Protein 2BC4 (pdb70)

Radius of gyration: 43.76 Å; Cα contacts (8 Å, |Δi|>4): 1691; chains: 4; bounding box: 109×121×55 Å

Organism: Homo sapiens (NCBI:txid9606)

Foldseek 3Di:
DDDKDWDWDWAAADDPPRIWIWIAIHPGTAWIADVVVGWTDGPDPVSVVVRPDDPCVVVSVVVNVVNSCCVVVPVVVCVVVDDADAWDKDWEKDWPDAAAAQDKTKIKIKIWRQPPPAKDKWKAKPNHTDDADDDKDWHADPPRIIMIMTMHIDGDDQVIKMKMWMASPPRPDIDIYIDHDDPHDDDD/DDKDFDKDFDADLVLQTDDIKTFIGDPPHTFWIQDLVVLFIDGPDDPPCPVVSVVVRVVQRVDVVNSVCVNCRRVCSSVVCVVCSNVVSPDKWAWDWDKDWDDDDPDPFPTKMKIKIKFIPDQWKFKFKAKQRHTDPVVDDRGDGWDDPPPRMTIDIDMDGHHADQVIKMWIWMDDPNDPDIDIDIDHPVD/DDDDKDWDWDWAAADDPPRIWIWIAIHPGTAWIADVVVGWTDGPDPVSVVVRPDPVCVVVNVVVNVVNVCCRVVPDVVCVPPDDDDAWDKDWEKDWPDAAAAQDKTKIKIKIWRQPPPAKDKWKAKPNHTDDWDDDWDWHADPPRIIMIMTMHIDGDDQPIKMKMWMASPPNPDIDIYIDHDDPHDYDDPVVVVD/DDKDFDKDFDADLVLQTDDIKTFIGDPPHTFWIADQVVLFIDGPDDPPCPVVSVVVRVVQRVDDVSSVCVNCRSVCSSVVCVVCSNVVSPDKWAWDWDKDWDDDDPDPFPTKIKIKIKFIPDQWKFKFKAKQRHGDPPVDDRGFGWDDPVPRMTIDMDMDRDDADQVIKMWMWMDDPRDPDIDIYIDGPPPPVVDDD

Nearest PDB structures (foldseek):
  2bc4-assembly2_C  TM=1.004E+00  e=7.600E-36  Homo sapiens
  1hdm-assembly1_A  TM=9.891E-01  e=3.912E-32  Homo sapiens
  4fqx-assembly2_C  TM=9.846E-01  e=4.264E-31  Homo sapiens
  1k8i-assembly1_A  TM=9.847E-01  e=1.596E-27  Mus musculus
  6mnm-assembly1_C  TM=8.155E-01  e=2.674E-13  Mus musculus

InterPro domains:
  IPR001003 MHC class II, alpha chain, N-terminal [PF00993] (41-116)
  IPR001003 MHC class II, alpha chain, N-terminal [SM00920] (42-123)
  IPR003006 Immunoglobulin/major histocompatibility complex, conserved site [PS00290] (200-206)
  IPR003597 Immunoglobulin C1-set [PF07654] (131-207)
  IPR003597 Immunoglobulin C1-set [SM00407] (142-212)
  IPR007110 Immunoglobulin-like domain [PS50835] (121-215)
  IPR011162 MHC classes I/II-like antigen recognition protein [SSF54452] (40-121)
  IPR013783 Immunoglobulin-like fold [G3DSA:2.60.40.10] (116-224)
  IPR014745 MHC class II, alpha/beta chain, N-terminal [G3DSA:3.10.320.10] (27-115)
  IPR036179 Immunoglobulin-like domain superfamily [SSF48726] (127-217)
  IPR050160 Major Histocompatibility Complex/Immunoglobulin [PTHR19944] (24-253)

B-factor: mean 39.83, std 12.31, range [15.84, 81.83]

Secondary structure (DSSP, 8-state):
--EEEEEEEEEEESSSSSEEEEEEETTEEEEEEETTTTEEEESSGGGTGGG---TTHHHHHHHHHHHHHHHHTSSTTTBTTBPPP-B--EEEEEESS---TTS-EEEEEEEEEEBSS-EEEEEEETTEEE--SS--EEEEETTTEEEEEEEEEE---TT--EEEEEEETTTTEEEEEEE---SPPPP-/-EEEEEEEEEEETT--EEEEEEEEEETTEEEEEEETTTTEEEE---STTHHHHHHHHHHHHT-HHHHHHHHTHHHHHHHHHHHHHHHHHT--BPPEEEEEE----S-SSSEEEEEEEEEEBSS--EEEEEETTEEE-TTS--B---EE-SSS-EEEEEEEEE---SS--EEEEEE-TTSSS-EEEEE-TT-/---EEEEEEEEEEESSSSSEEEEEEETTEEEEEEETTTTEEEESSGGGHHHH---TTHHHHHHHHHHHHHHHHHSSTTTTTTSPPP-B--EEEEEESS---TTS-EEEEEEEEEEBSS-EEEEEEETTEEEPPEEEEEEEEETTTEEEEEEEEEE---TT--EEEEEEETTTTEEEEEEE---SPPPEETTGGG-/-EEEEEEEEEEETT--EEEEEEEEEETTEEEEEEEGGGTEEEE---STTHHHHHHHHHHHHT-HHHHHHHHTHHHHHHHHHHHHHHHHHT--BPPEEEEEE----SSS-SEEEEEEEEEEBSS--EEEEEESS-EE-TTS--B---EE-SSS-EEEEEEEEE---SS--EEEEEE-TT-SS-EEEEE-TT-GGGEE-

Solvent-accessible surface area: 38591 Å² total; per-residue (Å²): 163,120,76,17,50,6,14,16,0,0,17,1,4,74,36,87,78,62,18,7,5,3,2,6,5,51,131,7,14,0,3,64,22,41,45,106,123,95,42,13,42,36,23,19,119,85,0,47,122,51,4,138,97,96,79,24,39,98,23,8,94,46,0,53,99,18,0,37,80,0,14,110,91,14,2,84,137,27,99,75,152,18,118,55,31,158,11,128,2,86,20,64,20,31,15,35,65,23,12,39,71,48,86,89,9,17,0,0,0,28,1,33,52,0,3,9,3,6,28,55,25,74,10,41,58,82,101,87,101,56,155,18,131,50,81,48,27,37,6,4,42,131,47,21,24,1,28,0,12,4,18,6,73,26,63,0,79,92,86,10,80,9,9,0,33,0,26,7,53,132,126,106,108,61,13,85,14,148,24,59,15,164,55,30,12,110,80,178,30,3,0,1,0,20,13,30,11,57,0,1,48,78,20,66,37,108,63,27,47,0,17,0,1,0,18,68,34,76,0,0,22,21,44,82,164,100,61,90,3,27,36,55,44,159,39,136,10,49,78,15,0,56,56,0,5,93,76,0,40,131,93,118,105,2,17,123,53,4,138,69,1,86,110,66,3,18,84,52,1,125,56,6,4,44,63,3,31,120,23,51,88,77,8,52,4,83,17,5,118,17,95,58,118,150,53,238,68,80,18,11,0,0,0,32,0,44,25,0,11,32,26,119,6,48,3,48,10,83,82,80,56,162,101,29,113,94,190,68,64,32,136,44,129,25,51,39,0,7,36,0,27,9,41,19,76,7,60,7,32,10,81,51,70,191,64,21,42,7,15,0,10,0,95,10,113,14,17,134,125,66,26,85,92,84,20,36,33,63,165,185,91,117,76,16,51,7,13,16,0,0,18,0,4,75,36,85,76,61,18,7,6,3,2,6,5,52,132,5,13,0,3,61,27,42,46,107,124,102,48,18,43,35,22,19,118,84,1,46,122,62,4,136,71,131,57,24,54,97,28,9,94,51,0,54,95,17,0,40,80,0,11,112,91,14,4,89,138,23,94,77,156,28,120,51,30,157,12,126,2,85,20,64,19,32,15,34,64,22,14,36,39,33,85,89,9,17,0,0,0,29,1,33,54,0,3,8,3,5,29,54,26,74,7,43,60,84,98,91,105,50,156,21,122,54,81,45,27,36,6,4,42,129,46,19,24,1,28,0,11,4,17,5,73,26,62,0,74,87,84,11,78,9,9,0,32,0,26,5,54,135,127,107,108,61,13,85,13,147,26,57,14,171,59,27,11,65,4,73,80,81,94,124,178,231,28,3,0,1,0,19,12,31,11,56,0,2,45,76,18,68,35,106,64,28,48,0,19,0,0,1,20,69,34,74,0,0,22,18,48,83,164,97,63,92,3,28,33,56,42,158,40,135,15,49,76,16,0,55,58,0,5,104,64,0,44,139,86,120,95,2,24,97,44,4,128,69,1,84,106,65,3,18,86,29,1,125,73,6,4,44,61,3,30,120,22,49,90,77,8,50,4,78,16,10,120,15,92,48,116,149,51,233,67,90,14,11,0,0,0,34,1,43,26,0,10,27,27,115,8,47,3,44,10,84,78,86,53,151,108,31,112,92,190,63,80,24,143,41,132,26,51,38,1,7,36,0,27,9,41,18,79,9,64,7,34,11,76,42,74,164,62,24,48,6,17,0,10,0,94,10,119,16,16,129,128,69,25,84,91,86,21,52,25,30,77,76,102,95,60,77,133

CATH classification: 3.10.320.10 (+1 more: 2.60.40.10)

GO terms:
  GO:0002503 peptide antigen assembly with MHC class II protein complex (P, IDA)
  GO:0031902 late endosome membrane (C, IDA)
  GO:0005765 lysosomal membrane (C, IDA)
  GO:0023026 MHC class II protein complex binding (F, IDA)
  GO:0005765 lysosomal membrane (C, TAS)
  GO:0005515 protein binding (F, IPI)
  GO:0009986 cell surface (C, IDA)
  GO:0042613 MHC class II protein complex (C, IDA)
  GO:0016020 membrane (C, HDA)

Sequence (771 aa):
LQNHTFLHTVYCQDGSPSVGLSEAYDEDQLFFFDFSQNTRVPRLPEFADWAQEQGDAPAILFDKEFCEWMIQQIGPKLDGKIPVSRGFPIAEVFTLKPLEFGKPNTLVCFVSNLFPPMLTVNWQHHSVPVEGFGPTFVSAVDGLSFQAFSYLNFTPEPSDIFSCIVTHEIDRYTAIAYWVPRNALPSDFVAHVESTCLLDDAGTPKDFTYCISFNKDLLTCWDPEENKMAPCEFGVLNSLANVLSQHLNQKDTLMQRLRNGLQNCATHTQPFWGSLTNRTRPPSVQVAKTTPFNTREPVMLACYVWGFYPAEVTITWRKNGKLVMPHSSAHKTAQPNGDWTYQTLSHLALTPSYGDTYTCVVEHIGAPEPILRDWTPGLDLQNHTFLHTVYCQDGSPSVGLSEAYDEDQLFFFDFSQNTRVPRLPEFADWAQEQGDAPAILFDKEFCEWMIQQIGPKLDGKIPVSRGFPIAEVFTLKPLEFGKPNTLVCFVSNLFPPMLTVNWQHHSVPVEGFGPTFVSAVDGLSFQAFSYLNFTPEPSDIFSCIVTHEIDRYTAIAYWVPRNALPSDLLEDYKFVAHVESTCLLDDAGTPKDFTYCISFNKDLLTCWDPEENKMAPCEFGVLNSLANVLSQHLNQKDTLMQRLRNGLQNCATHTQPFWGSLTNRTRPPSVQVAKTTPFNTREPVMLACYVWGFYPAEVTITWRKNGKLVMPHSSAHKTAQPNGDWTYQTLSHLALTPSYGDTYTCVVEHIGAPEPILRDWTPGLSPMQTL

Structure (mmCIF, N/CA/C/O backbone):
data_2BC4
#
_entry.id   2BC4
#
_cell.length_a   98.068
_cell.length_b   108.420
_cell.length_c   110.207
_cell.angle_alpha   90.00
_cell.angle_beta   90.00
_cell.angle_gamma   90.00
#
_symmetry.space_group_name_H-M   'P 21 21 21'
#
loop_
_entity.id
_entity.type
_entity.pdbx_description
1 polymer 'HLA class II histocompatibility antigen, DM alpha chain'
2 polymer 'HLA class II histocompatibility antigen, DM beta chain'
3 branched beta-D-mannopyranose-(1-3)-beta-D-mannopyranose-(1-4)-2-acetamido-2-deoxy-alpha-D-glucopyranose-(1-4)-2-acetamido-2-deoxy-beta-D-glucopyranose
4 non-polymer 'CHLORIDE ION'
5 water water
#
loop_
_atom_site.group_PDB
_atom_site.id
_atom_site.type_symbol
_atom_site.label_atom_id
_atom_site.label_alt_id
_atom_site.label_comp_id
_atom_site.label_asym_id
_atom_site.label_entity_id
_atom_site.label_seq_id
_atom_site.pdbx_PDB_ins_code
_atom_site.Cartn_x
_atom_site.Cartn_y
_atom_site.Cartn_z
_atom_site.occupancy
_atom_site.B_iso_or_equiv
_atom_site.auth_seq_id
_atom_site.auth_comp_id
_atom_site.auth_asym_id
_atom_site.auth_atom_id
_atom_site.pdbx_PDB_model_num
ATOM 1 N N . LEU A 1 13 ? -2.128 37.217 31.634 1.00 52.27 13 LEU A N 1
ATOM 2 C CA . LEU A 1 13 ? -1.101 37.311 32.715 1.00 52.08 13 LEU A CA 1
ATOM 3 C C . LEU A 1 13 ? 0.313 37.381 32.153 1.00 50.82 13 LEU A C 1
ATOM 4 O O . LEU A 1 13 ? 0.892 36.363 31.771 1.00 51.02 13 LEU A O 1
ATOM 9 N N . GLN A 1 14 ? 0.866 38.587 32.103 1.00 50.16 14 GLN A N 1
ATOM 10 C CA . GLN A 1 14 ? 2.219 38.776 31.598 1.00 48.26 14 GLN A CA 1
ATOM 11 C C . GLN A 1 14 ? 3.260 38.533 32.695 1.00 44.93 14 GLN A C 1
ATOM 12 O O . GLN A 1 14 ? 2.968 38.644 33.887 1.00 41.72 14 GLN A O 1
ATOM 18 N N . ASN A 1 15 ? 4.474 38.192 32.275 1.00 42.37 15 ASN A N 1
ATOM 19 C CA . ASN A 1 15 ? 5.563 37.944 33.205 1.00 40.38 15 ASN A CA 1
ATOM 20 C C . ASN A 1 15 ? 6.278 39.257 33.530 1.00 37.90 15 ASN A C 1
ATOM 21 O O . ASN A 1 15 ? 6.171 40.235 32.789 1.00 37.24 15 ASN A O 1
ATOM 26 N N . HIS A 1 16 ? 6.984 39.271 34.656 1.00 34.72 16 HIS A N 1
ATOM 27 C CA . HIS A 1 16 ? 7.760 40.429 35.090 1.00 32.53 16 HIS A CA 1
ATOM 28 C C . HIS A 1 16 ? 9.055 39.923 35.709 1.00 31.25 16 HIS A C 1
ATOM 29 O O . HIS A 1 16 ? 9.083 38.844 36.304 1.00 30.53 16 HIS A O 1
ATOM 36 N N . THR A 1 17 ? 10.124 40.702 35.587 1.00 28.51 17 THR A N 1
ATOM 37 C CA . THR A 1 17 ? 11.407 40.265 36.105 1.00 28.12 17 THR A CA 1
ATOM 38 C C . THR A 1 17 ? 11.911 40.959 37.364 1.00 29.16 17 THR A C 1
ATOM 39 O O . THR A 1 17 ? 11.956 42.187 37.455 1.00 29.53 17 THR A O 1
ATOM 43 N N . PHE A 1 18 ? 12.292 40.145 38.339 1.00 28.61 18 PHE A N 1
ATOM 44 C CA . PHE A 1 18 ? 12.854 40.639 39.587 1.00 27.56 18 PHE A CA 1
ATOM 45 C C . PHE A 1 18 ? 14.337 40.321 39.477 1.00 27.58 18 PHE A C 1
ATOM 46 O O . PHE A 1 18 ? 14.716 39.153 39.469 1.00 27.90 18 PHE A O 1
ATOM 54 N N . LEU A 1 19 ? 15.168 41.353 39.369 1.00 27.03 19 LEU A N 1
ATOM 55 C CA . LEU A 1 19 ? 16.611 41.173 39.243 1.00 25.65 19 LEU A CA 1
ATOM 56 C C . LEU A 1 19 ? 17.294 41.467 40.573 1.00 26.45 19 LEU A C 1
ATOM 57 O O . LEU A 1 19 ? 17.088 42.519 41.163 1.00 27.36 19 LEU A O 1
ATOM 62 N N . HIS A 1 20 ? 18.111 40.527 41.034 1.00 26.66 20 HIS A N 1
ATOM 63 C CA . HIS A 1 20 ? 18.832 40.628 42.304 1.00 24.98 20 HIS A CA 1
ATOM 64 C C . HIS A 1 20 ? 20.305 40.393 41.965 1.00 25.21 20 HIS A C 1
ATOM 65 O O . HIS A 1 20 ? 20.749 39.253 41.836 1.00 21.69 20 HIS A O 1
ATOM 72 N N . THR A 1 21 ? 21.056 41.483 41.819 1.00 24.50 21 THR A N 1
ATOM 73 C CA . THR A 1 21 ? 22.458 41.395 41.439 1.00 25.75 21 THR A CA 1
ATOM 74 C C . THR A 1 21 ? 23.496 41.709 42.500 1.00 26.47 21 THR A C 1
ATOM 75 O O . THR A 1 21 ? 23.640 42.852 42.933 1.00 26.45 21 THR A O 1
ATOM 79 N N . VAL A 1 22 ? 24.233 40.686 42.905 1.00 27.03 22 VAL A N 1
ATOM 80 C CA . VAL A 1 22 ? 25.304 40.867 43.866 1.00 25.56 22 VAL A CA 1
ATOM 81 C C . VAL A 1 22 ? 26.540 40.969 42.992 1.00 25.69 22 VAL A C 1
ATOM 82 O O . VAL A 1 22 ? 26.782 40.106 42.158 1.00 27.69 22 VAL A O 1
ATOM 86 N N . TYR A 1 23 ? 27.300 42.044 43.145 1.00 25.70 23 TYR A N 1
ATOM 87 C CA . TYR A 1 23 ? 28.503 42.214 42.356 1.00 25.50 23 TYR A CA 1
ATOM 88 C C . TYR A 1 23 ? 29.608 42.730 43.258 1.00 26.24 23 TYR A C 1
ATOM 89 O O . TYR A 1 23 ? 29.349 43.320 44.306 1.00 24.52 23 TYR A O 1
ATOM 98 N N . CYS A 1 24 ? 30.843 42.494 42.846 1.00 26.49 24 CYS A N 1
ATOM 99 C CA . CYS A 1 24 ? 32.002 42.908 43.613 1.00 27.68 24 CYS A CA 1
ATOM 100 C C . CYS A 1 24 ? 33.107 43.245 42.618 1.00 28.39 24 CYS A C 1
ATOM 101 O O . CYS A 1 24 ? 33.036 42.850 41.449 1.00 27.89 24 CYS A O 1
ATOM 104 N N . GLN A 1 25 ? 34.129 43.966 43.064 1.00 26.71 25 GLN A N 1
ATOM 105 C CA . GLN A 1 25 ? 35.192 44.367 42.153 1.00 26.31 25 GLN A CA 1
ATOM 106 C C . GLN A 1 25 ? 36.443 44.835 42.875 1.00 28.84 25 GLN A C 1
ATOM 107 O O . GLN A 1 25 ? 36.439 45.037 44.085 1.00 28.01 25 GLN A O 1
ATOM 113 N N . ASP A 1 26 ? 37.512 45.012 42.107 1.00 31.31 26 ASP A N 1
ATOM 114 C CA . ASP A 1 26 ? 38.773 45.531 42.628 1.00 34.73 26 ASP A CA 1
ATOM 115 C C . ASP A 1 26 ? 38.562 47.033 42.575 1.00 36.23 26 ASP A C 1
ATOM 116 O O . ASP A 1 26 ? 38.670 47.651 41.511 1.00 38.80 26 ASP A O 1
ATOM 121 N N . GLY A 1 27 ? 38.241 47.626 43.706 1.00 36.54 27 GLY A N 1
ATOM 122 C CA . GLY A 1 27 ? 38.007 49.055 43.709 1.00 38.04 27 GLY A CA 1
ATOM 123 C C . GLY A 1 27 ? 36.824 49.399 44.585 1.00 36.28 27 GLY A C 1
ATOM 124 O O . GLY A 1 27 ? 36.258 48.537 45.243 1.00 36.30 27 GLY A O 1
ATOM 125 N N . SER A 1 28 ? 36.436 50.663 44.582 1.00 37.44 28 SER A N 1
ATOM 126 C CA . SER A 1 28 ? 35.330 51.100 45.411 1.00 38.45 28 SER A CA 1
ATOM 127 C C . SER A 1 28 ? 34.097 51.454 44.592 1.00 36.91 28 SER A C 1
ATOM 128 O O . SER A 1 28 ? 34.188 52.165 43.594 1.00 39.40 28 SER A O 1
ATOM 131 N N . PRO A 1 29 ? 32.925 50.948 45.000 1.00 35.52 29 PRO A N 1
ATOM 132 C CA . PRO A 1 29 ? 32.711 50.075 46.162 1.00 32.86 29 PRO A CA 1
ATOM 133 C C . PRO A 1 29 ? 33.189 48.656 45.850 1.00 31.36 29 PRO A C 1
ATOM 134 O O . PRO A 1 29 ? 32.993 48.165 44.737 1.00 30.46 29 PRO A O 1
ATOM 138 N N . SER A 1 30 ? 33.806 47.994 46.825 1.00 28.49 30 SER A N 1
ATOM 139 C CA . SER A 1 30 ? 34.304 46.640 46.605 1.00 26.37 30 SER A CA 1
ATOM 140 C C . SER A 1 30 ? 33.181 45.623 46.403 1.00 24.26 30 SER A C 1
ATOM 141 O O . SER A 1 30 ? 33.375 44.598 45.760 1.00 23.05 30 SER A O 1
ATOM 144 N N . VAL A 1 31 ? 32.003 45.904 46.942 1.00 24.60 31 VAL A N 1
ATOM 145 C CA . VAL A 1 31 ? 30.876 44.992 46.791 1.00 24.22 31 VAL A CA 1
ATOM 146 C C . VAL A 1 31 ? 29.551 45.762 46.773 1.00 25.13 31 VAL A C 1
ATOM 147 O O . VAL A 1 31 ? 29.432 46.828 47.366 1.00 24.81 31 VAL A O 1
ATOM 151 N N . GLY A 1 32 ? 28.567 45.232 46.054 1.00 25.75 32 GLY A N 1
ATOM 152 C CA . GLY A 1 32 ? 27.274 45.882 45.978 1.00 23.25 32 GLY A CA 1
ATOM 153 C C . GLY A 1 32 ? 26.174 44.884 45.679 1.00 24.37 32 GLY A C 1
ATOM 154 O O . GLY A 1 32 ? 26.441 43.739 45.311 1.00 23.40 32 GLY A O 1
ATOM 155 N N . LEU A 1 33 ? 24.932 45.312 45.861 1.00 22.41 33 LEU A N 1
ATOM 156 C CA . LEU A 1 33 ? 23.779 44.476 45.591 1.00 23.25 33 LEU A CA 1
ATOM 157 C C . LEU A 1 33 ? 22.648 45.392 45.163 1.00 24.51 33 LEU A C 1
ATOM 158 O O . LEU A 1 33 ? 22.200 46.237 45.930 1.00 25.10 33 LEU A O 1
ATOM 163 N N . SER A 1 34 ? 22.194 45.204 43.931 1.00 23.53 34 SER A N 1
ATOM 164 C CA . SER A 1 34 ? 21.122 46.003 43.366 1.00 23.34 34 SER A CA 1
ATOM 165 C C . SER A 1 34 ? 19.935 45.107 42.990 1.00 22.44 34 SER A C 1
ATOM 166 O O . SER A 1 34 ? 20.120 44.002 42.502 1.00 19.49 34 SER A O 1
ATOM 169 N N . GLU A 1 35 ? 18.720 45.591 43.235 1.00 22.90 35 GLU A N 1
ATOM 170 C CA . GLU A 1 35 ? 17.514 44.842 42.910 1.00 23.34 35 GLU A CA 1
ATOM 171 C C . GLU A 1 35 ? 16.573 45.709 42.078 1.00 23.19 35 GLU A C 1
ATOM 172 O O . GLU A 1 35 ? 16.384 46.895 42.358 1.00 23.58 35 GLU A O 1
ATOM 178 N N . ALA A 1 36 ? 15.974 45.110 41.057 1.00 23.04 36 ALA A N 1
ATOM 179 C CA . ALA A 1 36 ? 15.080 45.845 40.174 1.00 23.47 36 ALA A CA 1
ATOM 180 C C . ALA A 1 36 ? 13.847 45.050 39.773 1.00 23.51 36 ALA A C 1
ATOM 181 O O . ALA A 1 36 ? 13.860 43.824 39.764 1.00 22.37 36 ALA A O 1
ATOM 183 N N . TYR A 1 37 ? 12.783 45.781 39.463 1.00 24.67 37 TYR A N 1
ATOM 184 C CA . TYR A 1 37 ? 11.530 45.211 38.997 1.00 25.63 37 TYR A CA 1
ATOM 185 C C . TYR A 1 37 ? 11.501 45.705 37.560 1.00 25.38 37 TYR A C 1
ATOM 186 O O . TYR A 1 37 ? 11.413 46.900 37.309 1.00 24.70 37 TYR A O 1
ATOM 195 N N . ASP A 1 38 ? 11.585 44.777 36.622 1.00 26.21 38 ASP A N 1
ATOM 196 C CA . ASP A 1 38 ? 11.656 45.121 35.215 1.00 29.99 38 ASP A CA 1
ATOM 197 C C . ASP A 1 38 ? 12.803 46.123 35.017 1.00 32.15 38 ASP A C 1
ATOM 198 O O . ASP A 1 38 ? 13.935 45.848 35.414 1.00 33.31 38 ASP A O 1
ATOM 203 N N . GLU A 1 39 ? 12.531 47.287 34.450 1.00 33.53 39 GLU A N 1
ATOM 204 C CA . GLU A 1 39 ? 13.610 48.248 34.207 1.00 38.31 39 GLU A CA 1
ATOM 205 C C . GLU A 1 39 ? 13.970 49.179 35.369 1.00 36.38 39 GLU A C 1
ATOM 206 O O . GLU A 1 39 ? 14.950 49.919 35.290 1.00 38.29 39 GLU A O 1
ATOM 212 N N . ASP A 1 40 ? 13.184 49.152 36.438 1.00 33.21 40 ASP A N 1
ATOM 213 C CA . ASP A 1 40 ? 13.408 50.079 37.540 1.00 29.78 40 ASP A CA 1
ATOM 214 C C . ASP A 1 40 ? 13.978 49.541 38.844 1.00 27.62 40 ASP A C 1
ATOM 215 O O . ASP A 1 40 ? 13.634 48.445 39.283 1.00 26.55 40 ASP A O 1
ATOM 220 N N . GLN A 1 41 ? 14.862 50.327 39.454 1.00 25.17 41 GLN A N 1
ATOM 221 C CA . GLN A 1 41 ? 15.511 49.914 40.688 1.00 26.54 41 GLN A CA 1
ATOM 222 C C . GLN A 1 41 ? 14.583 49.978 41.895 1.00 26.46 41 GLN A C 1
ATOM 223 O O . GLN A 1 41 ? 13.927 50.990 42.140 1.00 25.38 41 GLN A O 1
ATOM 229 N N . LEU A 1 42 ? 14.531 48.877 42.637 1.00 25.45 42 LEU A N 1
ATOM 230 C CA . LEU A 1 42 ? 13.703 48.794 43.825 1.00 25.71 42 LEU A CA 1
ATOM 231 C C . LEU A 1 42 ? 14.520 49.092 45.074 1.00 24.31 42 LEU A C 1
ATOM 232 O O . LEU A 1 42 ? 14.149 49.952 45.871 1.00 23.44 42 LEU A O 1
ATOM 237 N N . PHE A 1 43 ? 15.628 48.371 45.231 1.00 24.34 43 PHE A N 1
ATOM 238 C CA . PHE A 1 43 ? 16.504 48.521 46.390 1.00 25.49 43 PHE A CA 1
ATOM 239 C C . PHE A 1 43 ? 17.977 48.413 46.026 1.00 26.78 43 PHE A C 1
ATOM 240 O O . PHE A 1 43 ? 18.337 47.935 44.952 1.00 27.03 43 PHE A O 1
ATOM 248 N N . PHE A 1 44 ? 18.822 48.868 46.945 1.00 28.84 44 PHE A N 1
ATOM 249 C CA . PHE A 1 44 ? 20.266 48.720 46.816 1.00 32.00 44 PHE A CA 1
ATOM 250 C C . PHE A 1 44 ? 20.705 48.427 48.255 1.00 32.42 44 PHE A C 1
ATOM 251 O O . PHE A 1 44 ? 20.134 48.964 49.205 1.00 31.50 44 PHE A O 1
ATOM 259 N N . PHE A 1 45 ? 21.676 47.537 48.422 1.00 32.19 45 PHE A N 1
ATOM 260 C CA . PHE A 1 45 ? 22.113 47.161 49.757 1.00 32.38 45 PHE A CA 1
ATOM 261 C C . PHE A 1 45 ? 23.296 47.987 50.241 1.00 32.67 45 PHE A C 1
ATOM 262 O O . PHE A 1 45 ? 24.255 48.205 49.503 1.00 34.39 45 PHE A O 1
ATOM 270 N N . ASP A 1 46 ? 23.216 48.468 51.477 1.00 33.64 46 ASP A N 1
ATOM 271 C CA . ASP A 1 46 ? 24.314 49.239 52.067 1.00 33.97 46 ASP A CA 1
ATOM 272 C C . ASP A 1 46 ? 25.022 48.257 53.000 1.00 33.72 46 ASP A C 1
A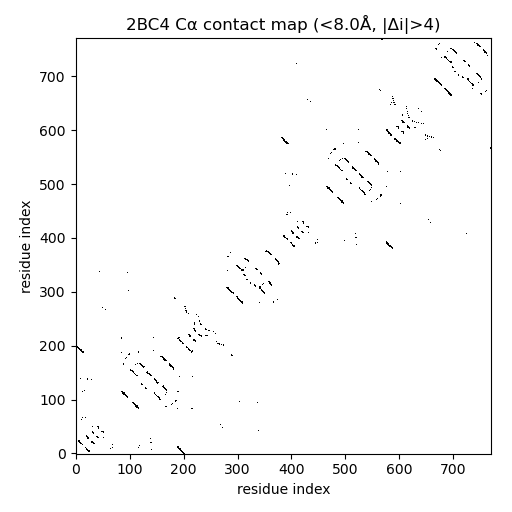TOM 273 O O . ASP A 1 46 ? 24.537 47.973 54.089 1.00 32.96 46 ASP A O 1
ATOM 278 N N . PHE A 1 47 ? 26.153 47.717 52.562 1.00 33.52 47 PHE A N 1
ATOM 279 C CA . PHE A 1 47 ? 26.878 46.756 53.384 1.00 36.54 47 PHE A CA 1
ATOM 280 C C . PHE A 1 47 ? 27.520 47.351 54.629 1.00 38.65 47 PHE A C 1
ATOM 281 O O . PHE A 1 47 ? 27.681 46.658 55.628 1.00 38.78 47 PHE A O 1
ATOM 289 N N . SER A 1 48 ? 27.882 48.629 54.573 1.00 41.48 48 SER A N 1
ATOM 290 C CA . SER A 1 48 ? 28.485 49.283 55.727 1.00 45.62 48 SER A CA 1
ATOM 291 C C . SER A 1 48 ? 27.413 49.531 56.780 1.00 46.10 48 SER A C 1
ATOM 292 O O . SER A 1 48 ? 27.717 49.698 57.956 1.00 47.72 48 SER A O 1
ATOM 295 N N . GLN A 1 49 ? 26.156 49.532 56.348 1.00 47.35 49 GLN A N 1
ATOM 296 C CA . GLN A 1 49 ? 25.037 49.781 57.247 1.00 46.73 49 GLN A CA 1
ATOM 297 C C . GLN A 1 49 ? 24.195 48.525 57.462 1.00 44.48 49 GLN A C 1
ATOM 298 O O . GLN A 1 49 ? 23.207 48.554 58.190 1.00 45.12 49 GLN A O 1
ATOM 304 N N . ASN A 1 50 ? 24.577 47.432 56.811 1.00 41.94 50 ASN A N 1
ATOM 305 C CA . ASN A 1 50 ? 23.851 46.168 56.927 1.00 40.43 50 ASN A CA 1
ATOM 306 C C . ASN A 1 50 ? 22.352 46.334 56.674 1.00 39.03 50 ASN A C 1
ATOM 307 O O . ASN A 1 50 ? 21.543 46.012 57.539 1.00 40.14 50 ASN A O 1
ATOM 312 N N . THR A 1 51 ? 21.969 46.829 55.500 1.00 36.24 51 THR A N 1
ATOM 313 C CA . THR A 1 51 ? 20.546 47.023 55.240 1.00 34.48 51 THR A CA 1
ATOM 314 C C . THR A 1 51 ? 20.173 47.391 53.804 1.00 32.24 51 THR A C 1
ATOM 315 O O . THR A 1 51 ? 20.980 47.933 53.057 1.00 31.09 51 THR A O 1
ATOM 319 N N . ARG A 1 52 ? 18.937 47.081 53.429 1.00 31.97 52 ARG A N 1
ATOM 320 C CA . ARG A 1 52 ? 18.426 47.429 52.109 1.00 31.24 52 ARG A CA 1
ATOM 321 C C . ARG A 1 52 ? 17.966 48.882 52.177 1.00 31.64 52 ARG A C 1
ATOM 322 O O . ARG A 1 52 ? 17.378 49.318 53.170 1.00 32.82 52 ARG A O 1
ATOM 330 N N . VAL A 1 53 ? 18.240 49.625 51.116 1.00 30.72 53 VAL A N 1
ATOM 331 C CA . VAL A 1 53 ? 17.848 51.016 51.028 1.00 29.48 53 VAL A CA 1
ATOM 332 C C . VAL A 1 53 ? 16.846 51.122 49.892 1.00 29.61 53 VAL A C 1
ATOM 333 O O . VAL A 1 53 ? 17.114 50.653 48.787 1.00 30.60 53 VAL A O 1
ATOM 337 N N . PRO A 1 54 ? 15.676 51.735 50.146 1.00 28.23 54 PRO A N 1
ATOM 338 C CA . PRO A 1 54 ? 14.649 51.887 49.103 1.00 28.35 54 PRO A CA 1
ATOM 339 C C . PRO A 1 54 ? 15.007 52.975 48.093 1.00 27.14 54 PRO A C 1
ATOM 340 O O . PRO A 1 54 ? 15.536 54.021 48.461 1.00 27.26 54 PRO A O 1
ATOM 344 N N . ARG A 1 55 ? 14.725 52.724 46.821 1.00 27.14 55 ARG A N 1
ATOM 345 C CA . ARG A 1 55 ? 15.001 53.710 45.784 1.00 27.57 55 ARG A CA 1
ATOM 346 C C . ARG A 1 55 ? 14.051 54.878 45.986 1.00 26.98 55 ARG A C 1
ATOM 347 O O . ARG A 1 55 ? 14.416 56.023 45.768 1.00 28.42 55 ARG A O 1
ATOM 355 N N . LEU A 1 56 ? 12.829 54.563 46.410 1.00 29.36 56 LEU A N 1
ATOM 356 C CA . LEU A 1 56 ? 11.776 55.550 46.647 1.00 29.25 56 LEU A CA 1
ATOM 357 C C . LEU A 1 56 ? 11.204 55.401 48.058 1.00 29.08 56 LEU A C 1
ATOM 358 O O . LEU A 1 56 ? 11.174 54.306 48.612 1.00 27.36 56 LEU A O 1
ATOM 363 N N . PRO A 1 57 ? 10.742 56.508 48.660 1.00 29.74 57 PRO A N 1
ATOM 364 C CA . PRO A 1 57 ? 10.171 56.456 50.009 1.00 30.12 57 PRO A CA 1
ATOM 365 C C . PRO A 1 57 ? 9.088 55.384 50.127 1.00 31.18 57 PRO A C 1
ATOM 366 O O . PRO A 1 57 ? 9.056 54.633 51.101 1.00 32.07 57 PRO A O 1
ATOM 370 N N . GLU A 1 58 ? 8.219 55.301 49.124 1.00 31.77 58 GLU A N 1
ATOM 371 C CA . GLU A 1 58 ? 7.134 54.321 49.142 1.00 32.71 58 GLU A CA 1
ATOM 372 C C . GLU A 1 58 ? 7.576 52.868 49.257 1.00 31.03 58 GLU A C 1
ATOM 373 O O . GLU A 1 58 ? 6.746 51.995 49.492 1.00 32.46 58 GLU A O 1
ATOM 379 N N . PHE A 1 59 ? 8.871 52.603 49.085 1.00 30.99 59 PHE A N 1
ATOM 380 C CA . PHE A 1 59 ? 9.389 51.234 49.191 1.00 29.90 59 PHE A CA 1
ATOM 381 C C . PHE A 1 59 ? 10.068 51.048 50.550 1.00 29.28 59 PHE A C 1
ATOM 382 O O . PHE A 1 59 ? 10.609 49.982 50.841 1.00 28.58 59 PHE A O 1
ATOM 390 N N . ALA A 1 60 ? 10.038 52.088 51.377 1.00 29.32 60 ALA A N 1
ATOM 391 C CA . ALA A 1 60 ? 10.689 52.042 52.686 1.00 32.34 60 ALA A CA 1
ATOM 392 C C . ALA A 1 60 ? 10.219 50.888 53.570 1.00 34.05 60 ALA A C 1
ATOM 393 O O . ALA A 1 60 ? 11.033 50.204 54.195 1.00 33.25 60 ALA A O 1
ATOM 395 N N . ASP A 1 61 ? 8.913 50.662 53.606 1.00 35.76 61 ASP A N 1
ATOM 396 C CA . ASP A 1 61 ? 8.350 49.589 54.413 1.00 38.10 61 ASP A CA 1
ATOM 397 C C . ASP A 1 61 ? 8.841 48.208 53.979 1.00 38.90 61 ASP A C 1
ATOM 398 O O . ASP A 1 61 ? 9.019 47.323 54.810 1.00 40.21 61 ASP A O 1
ATOM 403 N N . TRP A 1 62 ? 9.067 48.021 52.681 1.00 38.08 62 TRP A N 1
ATOM 404 C CA . TRP A 1 62 ? 9.520 46.728 52.175 1.00 37.18 62 TRP A CA 1
ATOM 405 C C . TRP A 1 62 ? 11.014 46.474 52.330 1.00 36.67 62 TRP A C 1
ATOM 406 O O . TRP A 1 62 ? 11.463 45.329 52.272 1.00 35.31 62 TRP A O 1
ATOM 417 N N . ALA A 1 63 ? 11.778 47.544 52.519 1.00 37.27 63 ALA A N 1
ATOM 418 C CA . ALA A 1 63 ? 13.226 47.453 52.662 1.00 38.95 63 ALA A CA 1
ATOM 419 C C . ALA A 1 63 ? 13.663 46.947 54.028 1.00 40.02 63 ALA A C 1
ATOM 420 O O . ALA A 1 63 ? 14.855 46.787 54.275 1.00 41.20 63 ALA A O 1
ATOM 422 N N . GLN A 1 64 ? 12.700 46.685 54.904 1.00 42.96 64 GLN A N 1
ATOM 423 C CA . GLN A 1 64 ? 12.996 46.218 56.257 1.00 46.46 64 GLN A CA 1
ATOM 424 C C . GLN A 1 64 ? 13.130 44.712 56.394 1.00 48.00 64 GLN A C 1
ATOM 425 O O . GLN A 1 64 ? 13.945 44.231 57.177 1.00 49.65 64 GLN A O 1
ATOM 431 N N . GLU A 1 65 ? 12.327 43.963 55.647 1.00 50.98 65 GLU A N 1
ATOM 432 C CA . GLU A 1 65 ? 12.380 42.509 55.725 1.00 53.64 65 GLU A CA 1
ATOM 433 C C . GLU A 1 65 ? 13.771 41.990 55.424 1.00 53.04 65 GLU A C 1
ATOM 434 O O . GLU A 1 65 ? 14.366 42.322 54.399 1.00 53.60 65 GLU A O 1
ATOM 440 N N . GLN A 1 66 ? 14.284 41.173 56.335 1.00 53.01 66 GLN A N 1
ATOM 441 C CA . GLN A 1 66 ? 15.623 40.622 56.209 1.00 52.73 66 GLN A CA 1
ATOM 442 C C . GLN A 1 66 ? 15.586 39.099 56.330 1.00 50.68 66 GLN A C 1
ATOM 443 O O . GLN A 1 66 ? 16.349 38.505 57.095 1.00 51.60 66 GLN A O 1
ATOM 449 N N . GLY A 1 67 ? 14.694 38.471 55.571 1.00 46.76 67 GLY A N 1
ATOM 450 C CA . GLY A 1 67 ? 14.582 37.026 55.621 1.00 42.76 67 GLY A CA 1
ATOM 451 C C . GLY A 1 67 ? 15.623 36.304 54.782 1.00 41.77 67 GLY A C 1
ATOM 452 O O . GLY A 1 67 ? 15.716 35.076 54.84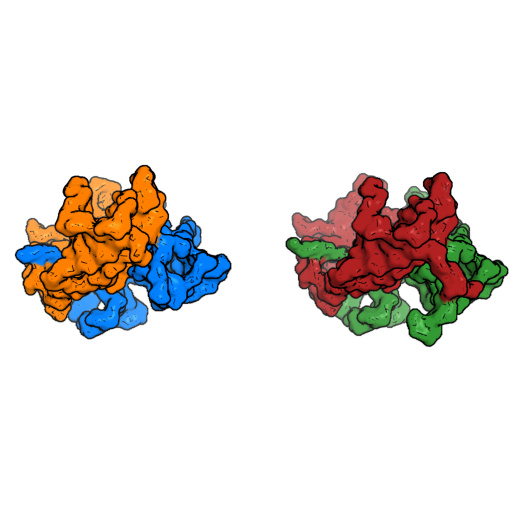8 1.00 40.94 67 GLY A O 1
ATOM 453 N N . ASP A 1 68 ? 16.408 37.049 54.000 1.00 38.03 68 ASP A N 1
ATOM 454 C CA . ASP A 1 68 ? 17.425 36.437 53.149 1.00 35.40 68 ASP A CA 1
ATOM 455 C C . ASP A 1 68 ? 18.858 36.875 53.454 1.00 33.78 68 ASP A C 1
ATOM 456 O O . ASP A 1 68 ? 19.717 36.852 52.570 1.00 32.43 68 ASP A O 1
ATOM 461 N N . ALA A 1 69 ? 19.124 37.266 54.697 1.00 31.76 69 ALA A N 1
ATOM 462 C CA . ALA A 1 69 ? 20.467 37.696 55.074 1.00 31.68 69 ALA A CA 1
ATOM 463 C C . ALA A 1 69 ? 21.541 36.627 54.789 1.00 30.96 69 ALA A C 1
ATOM 464 O O . ALA A 1 69 ? 22.596 36.932 54.233 1.00 31.91 69 ALA A O 1
ATOM 466 N N . PRO A 1 70 ? 21.295 35.362 55.171 1.00 29.95 70 PRO A N 1
ATOM 467 C CA . PRO A 1 70 ? 22.345 34.377 54.879 1.00 29.02 70 PRO A CA 1
ATOM 468 C C . PRO A 1 70 ? 22.670 34.194 53.393 1.00 28.00 70 PRO A C 1
ATOM 469 O O . PRO A 1 70 ? 23.830 33.989 53.032 1.00 28.20 70 PRO A O 1
ATOM 473 N N . ALA A 1 71 ? 21.657 34.267 52.534 1.00 25.70 71 ALA A N 1
ATOM 474 C CA . ALA A 1 71 ? 21.880 34.131 51.098 1.00 24.92 71 ALA A CA 1
ATOM 475 C C . ALA A 1 71 ? 22.741 35.306 50.632 1.00 24.85 71 ALA A C 1
ATOM 476 O O . ALA A 1 71 ? 23.706 35.137 49.887 1.00 24.16 71 ALA A O 1
ATOM 478 N N . ILE A 1 72 ? 22.386 36.506 51.075 1.00 26.98 72 ILE A N 1
ATOM 479 C CA . ILE A 1 72 ? 23.150 37.688 50.706 1.00 27.75 72 ILE A CA 1
ATOM 480 C C . ILE A 1 72 ? 24.589 37.530 51.190 1.00 29.58 72 ILE A C 1
ATOM 481 O O . ILE A 1 72 ? 25.535 37.827 50.454 1.00 27.68 72 ILE A O 1
ATOM 486 N N . LEU A 1 73 ? 24.759 37.050 52.422 1.00 31.26 73 LEU A N 1
ATOM 487 C CA . LEU A 1 73 ? 26.102 36.850 52.970 1.00 32.80 73 LEU A CA 1
ATOM 488 C C . LEU A 1 73 ? 26.870 35.819 52.146 1.00 31.83 73 LEU A C 1
ATOM 489 O O . LEU A 1 73 ? 28.044 36.012 51.816 1.00 31.38 73 LEU A O 1
ATOM 494 N N . PHE A 1 74 ? 26.204 34.719 51.815 1.00 30.84 74 PHE A N 1
ATOM 495 C CA . PHE A 1 74 ? 26.838 33.671 51.029 1.00 31.71 74 PHE A CA 1
ATOM 496 C C . PHE A 1 74 ? 27.318 34.231 49.684 1.00 31.22 74 PHE A C 1
ATOM 497 O O . PHE A 1 74 ? 28.485 34.079 49.312 1.00 30.08 74 PHE A O 1
ATOM 505 N N . ASP A 1 75 ? 26.410 34.880 48.960 1.00 29.67 75 ASP A N 1
ATOM 506 C CA . ASP A 1 75 ? 26.741 35.441 47.658 1.00 29.42 75 ASP A CA 1
ATOM 507 C C . ASP A 1 75 ? 27.825 36.502 47.739 1.00 29.36 75 ASP A C 1
ATOM 508 O O . ASP A 1 75 ? 28.704 36.558 46.882 1.00 28.87 75 ASP A O 1
ATOM 513 N N . LYS A 1 76 ? 27.760 37.342 48.768 1.00 30.38 76 LYS A N 1
ATOM 514 C CA . LYS A 1 76 ? 28.742 38.399 48.963 1.00 30.43 76 LYS A CA 1
ATOM 515 C C . LYS A 1 76 ? 30.150 37.822 49.101 1.00 31.02 76 LYS A C 1
ATOM 516 O O . LYS A 1 76 ? 31.084 38.213 48.387 1.00 28.57 76 LYS A O 1
ATOM 522 N N . GLU A 1 77 ? 30.295 36.886 50.028 1.00 31.11 77 GLU A N 1
ATOM 523 C CA . GLU A 1 77 ? 31.592 36.274 50.279 1.00 32.81 77 GLU A CA 1
ATOM 524 C C . GLU A 1 77 ? 32.123 35.487 49.092 1.00 31.47 77 GLU A C 1
ATOM 525 O O . GLU A 1 77 ? 33.320 35.519 48.799 1.00 30.17 77 GLU A O 1
ATOM 531 N N . PHE A 1 78 ? 31.241 34.789 48.388 1.00 31.10 78 PHE A N 1
ATOM 532 C CA . PHE A 1 78 ? 31.698 34.037 47.234 1.00 31.41 78 PHE A CA 1
ATOM 533 C C . PHE A 1 78 ? 32.187 35.018 46.174 1.00 30.93 78 PHE A C 1
ATOM 534 O O . PHE A 1 78 ? 33.204 34.785 45.525 1.00 29.20 78 PHE A O 1
ATOM 542 N N . CYS A 1 79 ? 31.464 36.124 46.010 1.00 30.61 79 CYS A N 1
ATOM 543 C CA . CYS A 1 79 ? 31.843 37.137 45.037 1.00 29.52 79 CYS A CA 1
ATOM 544 C C . CYS A 1 79 ? 33.219 37.711 45.383 1.00 30.91 79 CYS A C 1
ATOM 545 O O . CYS A 1 79 ? 34.111 37.764 44.536 1.00 29.08 79 CYS A O 1
ATOM 548 N N . GLU A 1 80 ? 33.395 38.131 46.632 1.00 31.58 80 GLU A N 1
ATOM 549 C CA . GLU A 1 80 ? 34.671 38.696 47.058 1.00 33.22 80 GLU A CA 1
ATOM 550 C C . GLU A 1 80 ? 35.787 37.653 46.942 1.00 32.92 80 GLU A C 1
ATOM 551 O O . GLU A 1 80 ? 36.939 37.992 46.688 1.00 32.87 80 GLU A O 1
ATOM 557 N N . TRP A 1 81 ? 35.431 36.383 47.096 1.00 32.10 81 TRP A N 1
ATOM 558 C CA . TRP A 1 81 ? 36.398 35.294 46.987 1.00 31.70 81 TRP A CA 1
ATOM 559 C C . TRP A 1 81 ? 36.983 35.193 45.562 1.00 31.41 81 TRP A C 1
ATOM 560 O O . TRP A 1 81 ? 38.176 34.938 45.387 1.00 30.11 81 TRP A O 1
ATOM 571 N N . MET A 1 82 ? 36.143 35.388 44.547 1.00 29.44 82 MET A N 1
ATOM 572 C CA . MET A 1 82 ? 36.609 35.333 43.161 1.00 27.13 82 MET A CA 1
ATOM 573 C C . MET A 1 82 ? 37.548 36.489 42.847 1.00 28.11 82 MET A C 1
ATOM 574 O O . MET A 1 82 ? 38.550 36.305 42.169 1.00 26.52 82 MET A O 1
ATOM 579 N N . ILE A 1 83 ? 37.212 37.692 43.308 1.00 28.50 83 ILE A N 1
ATOM 580 C CA . ILE A 1 83 ? 38.066 38.847 43.055 1.00 29.02 83 ILE A CA 1
ATOM 581 C C . ILE A 1 83 ? 39.394 38.703 43.805 1.00 29.79 83 ILE A C 1
ATOM 582 O O . ILE A 1 83 ? 40.458 39.001 43.257 1.00 29.78 83 ILE A O 1
ATOM 587 N N . GLN A 1 84 ? 39.323 38.230 45.046 1.00 30.59 84 GLN A N 1
ATOM 588 C CA . GLN A 1 84 ? 40.508 38.057 45.887 1.00 33.86 84 GLN A CA 1
ATOM 589 C C . GLN A 1 84 ? 41.411 36.880 45.534 1.00 34.68 84 GLN A C 1
ATOM 590 O O . GLN A 1 84 ? 42.609 37.060 45.336 1.00 35.04 84 GLN A O 1
ATOM 596 N N . GLN A 1 85 ? 40.841 35.682 45.455 1.00 36.21 85 GLN A N 1
ATOM 597 C CA . GLN A 1 85 ? 41.617 34.482 45.148 1.00 37.95 85 GLN A CA 1
ATOM 598 C C . GLN A 1 85 ? 41.870 34.289 43.655 1.00 38.19 85 GLN A C 1
ATOM 599 O O . GLN A 1 85 ? 43.005 34.091 43.225 1.00 37.83 85 GLN A O 1
ATOM 605 N N . ILE A 1 86 ? 40.806 34.320 42.868 1.00 38.72 86 ILE A N 1
ATOM 606 C CA . ILE A 1 86 ? 40.931 34.203 41.425 1.00 39.01 86 ILE A CA 1
ATOM 607 C C . ILE A 1 86 ? 41.072 35.665 41.035 1.00 40.77 86 ILE A C 1
ATOM 608 O O . ILE A 1 86 ? 40.753 36.541 41.830 1.00 44.52 86 ILE A O 1
ATOM 613 N N . GLY A 1 87 ? 41.552 35.964 39.842 1.00 40.94 87 GLY A N 1
ATOM 614 C CA . GLY A 1 87 ? 41.679 37.368 39.499 1.00 38.82 87 GLY A CA 1
ATOM 615 C C . GLY A 1 87 ? 43.147 37.709 39.504 1.00 38.82 87 GLY A C 1
ATOM 616 O O . GLY A 1 87 ? 43.693 38.083 38.468 1.00 38.65 87 GLY A O 1
ATOM 617 N N . PRO A 1 88 ? 43.816 37.621 40.662 1.00 38.58 88 PRO A N 1
ATOM 618 C CA . PRO A 1 88 ? 45.243 37.940 40.631 1.00 39.83 88 PRO A CA 1
ATOM 619 C C . PRO A 1 88 ? 45.910 36.945 39.675 1.00 40.40 88 PRO A C 1
ATOM 620 O O . PRO A 1 88 ? 46.924 37.246 39.054 1.00 41.47 88 PRO A O 1
ATOM 624 N N . LYS A 1 89 ? 45.305 35.766 39.551 1.00 40.68 89 LYS A N 1
ATOM 625 C CA . LYS A 1 89 ? 45.810 34.719 38.669 1.00 40.98 89 LYS A CA 1
ATOM 626 C C . LYS A 1 89 ? 45.466 34.962 37.208 1.00 41.34 89 LYS A C 1
ATOM 627 O O . LYS A 1 89 ? 46.197 34.526 36.319 1.00 41.69 89 LYS A O 1
ATOM 633 N N . LEU A 1 90 ? 44.349 35.644 36.962 1.00 40.83 90 LEU A N 1
ATOM 634 C CA . LEU A 1 90 ? 43.928 35.950 35.599 1.00 41.70 90 LEU A CA 1
ATOM 635 C C . LEU A 1 90 ? 44.532 37.277 35.151 1.00 42.18 90 LEU A C 1
ATOM 636 O O . LEU A 1 90 ? 44.533 37.599 33.969 1.00 41.94 90 LEU A O 1
ATOM 641 N N . ASP A 1 91 ? 45.046 38.034 36.112 1.00 44.64 91 ASP A N 1
ATOM 642 C CA . ASP A 1 91 ? 45.650 39.337 35.858 1.00 47.08 91 ASP A CA 1
ATOM 643 C C . ASP A 1 91 ? 46.813 39.238 34.874 1.00 48.35 91 ASP A C 1
ATOM 644 O O . ASP A 1 91 ? 47.890 38.739 35.204 1.00 48.98 91 ASP A O 1
ATOM 649 N N . GLY A 1 92 ? 46.577 39.721 33.659 1.00 48.42 92 GLY A N 1
ATOM 650 C CA . GLY A 1 92 ? 47.586 39.672 32.620 1.00 48.68 92 GLY A CA 1
ATOM 651 C C . GLY A 1 92 ? 47.209 38.616 31.596 1.00 50.00 92 GLY A C 1
ATOM 652 O O . GLY A 1 92 ? 47.488 38.762 30.403 1.00 49.77 92 GLY A O 1
ATOM 653 N N . LYS A 1 93 ? 46.562 37.550 32.063 1.00 50.23 93 LYS A N 1
ATOM 654 C CA . LYS A 1 93 ? 46.144 36.454 31.192 1.00 49.66 93 LYS A CA 1
ATOM 655 C C . LYS A 1 93 ? 44.981 36.809 30.270 1.00 48.89 93 LYS A C 1
ATOM 656 O O . LYS A 1 93 ? 44.985 36.431 29.099 1.00 49.40 93 LYS A O 1
ATOM 662 N N . ILE A 1 94 ? 43.974 37.506 30.792 1.00 46.35 94 ILE A N 1
ATOM 663 C CA . ILE A 1 94 ? 42.835 37.896 29.963 1.00 43.89 94 ILE A CA 1
ATOM 664 C C . ILE A 1 94 ? 42.671 39.410 29.968 1.00 42.61 94 ILE A C 1
ATOM 665 O O . ILE A 1 94 ? 43.004 40.080 30.945 1.00 42.08 94 ILE A O 1
ATOM 670 N N . PRO A 1 95 ? 42.146 39.968 28.873 1.00 41.10 95 PRO A N 1
ATOM 671 C CA . PRO A 1 95 ? 41.943 41.411 28.777 1.00 40.65 95 PRO A CA 1
ATOM 672 C C . PRO A 1 95 ? 40.789 41.843 29.691 1.00 39.86 95 PRO A C 1
ATOM 673 O O . PRO A 1 95 ? 39.720 41.233 29.684 1.00 40.59 95 PRO A O 1
ATOM 677 N N . VAL A 1 96 ? 41.027 42.880 30.490 1.00 38.99 96 VAL A N 1
ATOM 678 C CA . VAL A 1 96 ? 40.024 43.390 31.415 1.00 37.99 96 VAL A CA 1
ATOM 679 C C . VAL A 1 96 ? 38.874 44.055 30.677 1.00 37.27 96 VAL A C 1
ATOM 680 O O . VAL A 1 96 ? 39.071 44.990 29.910 1.00 37.98 96 VAL A O 1
ATOM 684 N N . SER A 1 97 ? 37.667 43.571 30.918 1.00 37.61 97 SER A N 1
ATOM 685 C CA . SER A 1 97 ? 36.492 44.141 30.280 1.00 37.27 97 SER A CA 1
ATOM 686 C C . SER A 1 97 ? 36.268 45.560 30.804 1.00 36.93 97 SER A C 1
ATOM 687 O O . SER A 1 97 ? 36.254 45.793 32.012 1.00 38.19 97 SER A O 1
ATOM 690 N N . ARG A 1 98 ? 36.105 46.510 29.894 1.00 35.69 98 ARG A N 1
ATOM 691 C CA . ARG A 1 98 ? 35.895 47.895 30.285 1.00 37.65 98 ARG A CA 1
ATOM 692 C C . ARG A 1 98 ? 35.011 48.629 29.270 1.00 36.22 98 ARG A C 1
ATOM 693 O O . ARG A 1 98 ? 35.132 48.435 28.060 1.00 36.09 98 ARG A O 1
ATOM 701 N N . GLY A 1 99 ? 34.114 49.470 29.772 1.00 33.99 99 GLY A N 1
ATOM 702 C CA . GLY A 1 99 ? 33.232 50.211 28.896 1.00 31.26 99 GLY A CA 1
ATOM 703 C C . GLY A 1 99 ? 33.233 51.685 29.223 1.00 30.54 99 GLY A C 1
ATOM 704 O O . GLY A 1 99 ? 33.204 52.066 30.393 1.00 32.46 99 GLY A O 1
ATOM 705 N N . PHE A 1 100 ? 33.269 52.527 28.196 1.00 28.72 100 PHE A N 1
ATOM 706 C CA . PHE A 1 100 ? 33.259 53.959 28.423 1.00 27.58 100 PHE A CA 1
ATOM 707 C C . PHE A 1 100 ? 31.856 54.388 28.833 1.00 28.17 100 PHE A C 1
ATOM 708 O O . PHE A 1 100 ? 30.865 53.986 28.227 1.00 29.38 100 PHE A O 1
ATOM 716 N N . PRO A 1 101 ? 31.752 55.193 29.894 1.00 28.35 101 PRO A N 1
ATOM 717 C CA . PRO A 1 101 ? 30.433 55.643 30.331 1.00 27.17 101 PRO A CA 1
ATOM 718 C C . PRO A 1 101 ? 29.855 56.654 29.348 1.00 26.98 101 PRO A C 1
ATOM 719 O O . PRO A 1 101 ? 30.564 57.498 28.813 1.00 26.39 101 PRO A O 1
ATOM 723 N N . ILE A 1 102 ? 28.560 56.545 29.100 1.00 27.01 102 ILE A N 1
ATOM 724 C CA . ILE A 1 102 ? 27.878 57.450 28.199 1.00 23.77 102 ILE A CA 1
ATOM 725 C C . ILE A 1 102 ? 26.891 58.239 29.054 1.00 22.69 102 ILE A C 1
ATOM 726 O O . ILE A 1 102 ? 26.010 57.661 29.686 1.00 22.29 102 ILE A O 1
ATOM 731 N N . ALA A 1 103 ? 27.046 59.556 29.087 1.00 20.49 103 ALA A N 1
ATOM 732 C CA . ALA A 1 103 ? 26.149 60.390 29.864 1.00 19.89 103 ALA A CA 1
ATOM 733 C C . ALA A 1 103 ? 25.217 61.238 29.007 1.00 21.38 103 ALA A C 1
ATOM 734 O O . ALA A 1 103 ? 25.607 61.738 27.953 1.00 20.22 103 ALA A O 1
ATOM 736 N N . GLU A 1 104 ? 23.973 61.370 29.459 1.00 19.82 104 GLU A N 1
ATOM 737 C CA . GLU A 1 104 ? 23.008 62.210 28.774 1.00 23.63 104 GLU A CA 1
ATOM 738 C C . GLU A 1 104 ? 22.296 63.006 29.867 1.00 24.25 104 GLU A C 1
ATOM 739 O O . GLU A 1 104 ? 22.102 62.517 30.976 1.00 26.00 104 GLU A O 1
ATOM 745 N N . VAL A 1 105 ? 21.928 64.243 29.562 1.00 25.03 105 VAL A N 1
ATOM 746 C CA . VAL A 1 105 ? 21.264 65.098 30.528 1.00 22.48 105 VAL A CA 1
ATOM 747 C C . VAL A 1 105 ? 19.992 65.667 29.922 1.00 23.95 105 VAL A C 1
ATOM 748 O O . VAL A 1 105 ? 19.961 66.053 28.756 1.00 23.48 105 VAL A O 1
ATOM 752 N N . PHE A 1 106 ? 18.936 65.703 30.724 1.00 23.49 106 PHE A N 1
ATOM 753 C CA . PHE A 1 106 ? 17.647 66.201 30.272 1.00 23.30 106 PHE A CA 1
ATOM 754 C C . PHE A 1 106 ? 16.789 66.615 31.475 1.00 23.59 106 PHE A C 1
ATOM 755 O O . PHE A 1 106 ? 17.056 66.212 32.604 1.00 24.26 106 PHE A O 1
ATOM 763 N N . THR A 1 107 ? 15.765 67.424 31.241 1.00 23.28 107 THR A N 1
ATOM 764 C CA . THR A 1 107 ? 14.903 67.839 32.336 1.00 24.99 107 THR A CA 1
ATOM 765 C C . THR A 1 107 ? 13.845 66.783 32.620 1.00 24.91 107 THR A C 1
ATOM 766 O O . THR A 1 107 ? 13.386 66.083 31.714 1.00 24.93 107 THR A O 1
ATOM 770 N N . LEU A 1 108 ? 13.482 66.658 33.893 1.00 25.28 108 LEU A N 1
ATOM 771 C CA . LEU A 1 108 ? 12.477 65.690 34.317 1.00 26.39 108 LEU A CA 1
ATOM 772 C C . LEU A 1 108 ? 11.123 66.065 33.721 1.00 26.87 108 LEU A C 1
ATOM 773 O O . LEU A 1 108 ? 10.347 65.204 33.317 1.00 27.82 108 LEU A O 1
ATOM 778 N N . LYS A 1 109 ? 10.857 67.363 33.664 1.00 27.10 109 LYS A N 1
ATOM 779 C CA . LYS A 1 109 ? 9.615 67.889 33.114 1.00 27.96 109 LYS A CA 1
ATOM 780 C C . LYS A 1 109 ? 9.912 68.860 31.966 1.00 27.04 109 LYS A C 1
ATOM 781 O O . LYS A 1 109 ? 11.027 69.356 31.833 1.00 25.36 109 LYS A O 1
ATOM 787 N N . PRO A 1 110 ? 8.911 69.137 31.114 1.00 26.88 110 PRO A N 1
ATOM 788 C CA . PRO A 1 110 ? 9.113 70.059 29.994 1.00 27.96 110 PRO A CA 1
ATOM 789 C C . PRO A 1 110 ? 9.643 71.406 30.490 1.00 29.87 110 PRO A C 1
ATOM 790 O O . PRO A 1 110 ? 9.239 71.888 31.549 1.00 30.54 110 PRO A O 1
ATOM 794 N N . LEU A 1 111 ? 10.546 72.007 29.724 1.00 28.98 111 LEU A N 1
ATOM 795 C CA . LEU A 1 111 ? 11.133 73.285 30.093 1.00 30.67 111 LEU A CA 1
ATOM 796 C C . LEU A 1 111 ? 10.147 74.451 30.167 1.00 33.54 111 LEU A C 1
ATOM 797 O O . LEU A 1 111 ? 9.376 74.708 29.236 1.00 31.95 111 LEU A O 1
ATOM 802 N N . GLU A 1 112 ? 10.189 75.159 31.287 1.00 35.93 112 GLU A N 1
ATOM 803 C CA . GLU A 1 112 ? 9.357 76.337 31.490 1.00 37.80 112 GLU A CA 1
ATOM 804 C C . GLU A 1 112 ? 10.162 77.274 32.382 1.00 37.46 112 GLU A C 1
ATOM 805 O O . GLU A 1 112 ? 10.351 77.014 33.571 1.00 36.44 112 GLU A O 1
ATOM 811 N N . PHE A 1 113 ? 10.658 78.351 31.785 1.00 36.34 113 PHE A N 1
ATOM 812 C CA . PHE A 1 113 ? 11.466 79.324 32.501 1.00 36.69 113 PHE A CA 1
ATOM 813 C C . PHE A 1 113 ? 10.801 79.825 33.774 1.00 36.54 113 PHE A C 1
ATOM 814 O O . PHE A 1 113 ? 9.586 80.008 33.822 1.00 37.77 113 PHE A O 1
ATOM 822 N N . GLY A 1 114 ? 11.613 80.032 34.805 1.00 36.92 114 GLY A N 1
ATOM 823 C CA . GLY A 1 114 ? 11.104 80.516 36.073 1.00 38.30 114 GLY A CA 1
ATOM 824 C C . GLY A 1 114 ? 10.339 79.488 36.876 1.00 39.13 114 GLY A C 1
ATOM 825 O O . GLY A 1 114 ? 9.916 79.766 37.999 1.00 40.96 114 GLY A O 1
ATOM 826 N N . LYS A 1 115 ? 10.154 78.299 36.318 1.00 39.17 115 LYS A N 1
ATOM 827 C CA . LYS A 1 115 ? 9.428 77.255 37.033 1.00 40.43 115 LYS A CA 1
ATOM 828 C C . LYS A 1 115 ? 10.356 76.134 37.516 1.00 40.51 115 LYS A C 1
ATOM 829 O O . LYS A 1 115 ? 11.233 75.677 36.781 1.00 41.18 115 LYS A O 1
ATOM 835 N N . PRO A 1 116 ? 10.177 75.684 38.768 1.00 40.48 116 PRO A N 1
ATOM 836 C CA . PRO A 1 116 ? 11.006 74.612 39.336 1.00 38.90 116 PRO A CA 1
ATOM 837 C C . PRO A 1 116 ? 11.013 73.357 38.466 1.00 37.64 116 PRO A C 1
ATOM 838 O O . PRO A 1 116 ? 9.961 72.896 38.016 1.00 37.47 116 PRO A O 1
ATOM 842 N N . ASN A 1 117 ? 12.204 72.815 38.232 1.00 35.52 117 ASN A N 1
ATOM 843 C CA . ASN A 1 117 ? 12.360 71.616 37.418 1.00 32.77 117 ASN A CA 1
ATOM 844 C C . ASN A 1 117 ? 13.515 70.823 38.012 1.00 31.90 117 ASN A C 1
ATOM 845 O O . ASN A 1 117 ? 14.023 71.164 39.074 1.00 31.44 117 ASN A O 1
ATOM 850 N N . THR A 1 118 ? 13.939 69.771 37.321 1.00 32.22 118 THR A N 1
ATOM 851 C CA . THR A 1 118 ? 15.042 68.951 37.804 1.00 31.18 118 THR A CA 1
ATOM 852 C C . THR A 1 118 ? 15.785 68.378 36.612 1.00 30.93 118 THR A C 1
ATOM 853 O O . THR A 1 118 ? 15.178 67.838 35.685 1.00 31.59 118 THR A O 1
ATOM 857 N N . LEU A 1 119 ? 17.100 68.516 36.626 1.00 27.81 119 LEU A N 1
ATOM 858 C CA . LEU A 1 119 ? 17.933 68.013 35.554 1.00 27.11 119 LEU A CA 1
ATOM 859 C C . LEU A 1 119 ? 18.311 66.571 35.906 1.00 27.75 119 LEU A C 1
ATOM 860 O O . LEU A 1 119 ? 18.628 66.265 37.061 1.00 24.90 119 LEU A O 1
ATOM 865 N N . VAL A 1 120 ? 18.236 65.684 34.916 1.00 25.62 120 VAL A N 1
ATOM 866 C CA . VAL A 1 120 ? 18.571 64.285 35.119 1.00 24.51 120 VAL A CA 1
ATOM 867 C C . VAL A 1 120 ? 19.830 63.957 34.329 1.00 23.68 120 VAL A C 1
ATOM 868 O O . VAL A 1 120 ? 19.969 64.369 33.181 1.00 22.33 120 VAL A O 1
ATOM 872 N N . CYS A 1 121 ? 20.754 63.235 34.953 1.00 22.79 121 CYS A N 1
ATOM 873 C CA . CYS A 1 121 ? 21.979 62.824 34.275 1.00 22.62 121 CYS A CA 1
ATOM 874 C C . CYS A 1 121 ? 21.927 61.314 34.323 1.00 21.13 121 CYS A C 1
ATOM 875 O O . CYS A 1 121 ? 22.017 60.732 35.387 1.00 18.23 121 CYS A O 1
ATOM 878 N N . PHE A 1 122 ? 21.749 60.693 33.165 1.00 21.40 122 PHE A N 1
ATOM 879 C CA . PHE A 1 122 ? 21.664 59.247 33.059 1.00 21.30 122 PHE A CA 1
ATOM 880 C C . PHE A 1 122 ? 22.962 58.730 32.459 1.00 21.58 122 PHE A C 1
ATOM 881 O O . PHE A 1 122 ? 23.387 59.189 31.399 1.00 20.64 122 PHE A O 1
ATOM 889 N N . VAL A 1 123 ? 23.588 57.777 33.143 1.00 21.20 123 VAL A N 1
ATOM 890 C CA . VAL A 1 123 ? 24.850 57.209 32.681 1.00 20.84 123 VAL A CA 1
ATOM 891 C C . VAL A 1 123 ? 24.641 55.738 32.355 1.00 20.37 123 VAL A C 1
ATOM 892 O O . VAL A 1 123 ? 24.136 54.993 33.184 1.00 19.44 123 VAL A O 1
ATOM 896 N N . SER A 1 124 ? 25.026 55.332 31.148 1.00 20.73 124 SER A N 1
ATOM 897 C CA . SER A 1 124 ? 24.875 53.945 30.724 1.00 21.57 124 SER A CA 1
ATOM 898 C C . SER A 1 124 ? 26.235 53.409 30.276 1.00 21.94 124 SER A C 1
ATOM 899 O O . SER A 1 124 ? 27.221 54.147 30.272 1.00 22.49 124 SER A O 1
ATOM 902 N N . ASN A 1 125 ? 26.279 52.130 29.909 1.00 22.62 125 ASN A N 1
ATOM 903 C CA . ASN A 1 125 ? 27.509 51.484 29.454 1.00 25.75 125 ASN A CA 1
ATOM 904 C C . ASN A 1 125 ? 28.652 51.605 30.474 1.00 25.57 125 ASN A C 1
ATOM 905 O O . ASN A 1 125 ? 29.813 51.582 30.123 1.00 25.04 125 ASN A O 1
ATOM 910 N N . LEU A 1 126 ? 28.306 51.718 31.746 1.00 29.15 126 LEU A N 1
ATOM 911 C CA . LEU A 1 126 ? 29.294 51.863 32.817 1.00 29.55 126 LEU A CA 1
ATOM 912 C C . LEU A 1 126 ? 29.922 50.522 33.240 1.00 27.47 126 LEU A C 1
ATOM 913 O O . LEU A 1 126 ? 29.235 49.666 33.758 1.00 28.58 126 LEU A O 1
ATOM 918 N N . PHE A 1 127 ? 31.224 50.343 33.016 1.00 27.90 127 PHE A N 1
ATOM 919 C CA . PHE A 1 127 ? 31.900 49.091 33.404 1.00 25.26 127 PHE A CA 1
ATOM 920 C C . PHE A 1 127 ? 33.415 49.286 33.450 1.00 25.56 127 PHE A C 1
ATOM 921 O O . PHE A 1 127 ? 34.032 49.652 32.448 1.00 24.06 127 PHE A O 1
ATOM 929 N N . PRO A 1 128 ? 34.041 49.042 34.619 1.00 24.81 128 PRO A N 1
ATOM 930 C CA . PRO A 1 128 ? 33.455 48.615 35.895 1.00 24.75 128 PRO A CA 1
ATOM 931 C C . PRO A 1 128 ? 32.597 49.697 36.557 1.00 24.20 128 PRO A C 1
ATOM 932 O O . PRO A 1 128 ? 32.709 50.880 36.227 1.00 26.80 128 PRO A O 1
ATOM 936 N N . PRO A 1 129 ? 31.734 49.301 37.505 1.00 23.12 129 PRO A N 1
ATOM 937 C CA . PRO A 1 129 ? 30.850 50.224 38.221 1.00 24.29 129 PRO A CA 1
ATOM 938 C C . PRO A 1 129 ? 31.557 51.092 39.263 1.00 24.88 129 PRO A C 1
ATOM 939 O O . PRO A 1 129 ? 31.430 50.869 40.466 1.00 23.77 129 PRO A O 1
ATOM 943 N N . MET A 1 130 ? 32.293 52.085 38.774 1.00 26.20 130 MET A N 1
ATOM 944 C CA . MET A 1 130 ? 33.030 53.037 39.607 1.00 27.65 130 MET A CA 1
ATOM 945 C C . MET A 1 130 ? 32.877 54.402 38.975 1.00 26.11 130 MET A C 1
ATOM 946 O O . MET A 1 130 ? 33.394 54.633 37.889 1.00 26.03 130 MET A O 1
ATOM 951 N N . LEU A 1 131 ? 32.194 55.319 39.645 1.00 24.79 131 LEU A N 1
ATOM 952 C CA . LEU A 1 131 ? 32.020 56.633 39.055 1.00 24.04 131 LEU A CA 1
ATOM 953 C C . LEU A 1 131 ? 31.755 57.732 40.058 1.00 24.22 131 LEU A C 1
ATOM 954 O O . LEU A 1 131 ? 31.420 57.493 41.213 1.00 22.37 131 LEU A O 1
ATOM 959 N N . THR A 1 132 ? 31.915 58.950 39.573 1.00 23.99 132 THR A N 1
ATOM 960 C CA . THR A 1 132 ? 31.648 60.135 40.340 1.00 26.03 132 THR A CA 1
ATOM 961 C C . THR A 1 132 ? 30.948 61.058 39.353 1.00 25.16 132 THR A C 1
ATOM 962 O O . THR A 1 132 ? 31.352 61.149 38.198 1.00 23.87 132 THR A O 1
ATOM 966 N N . VAL A 1 133 ? 29.872 61.703 39.779 1.00 25.84 133 VAL A N 1
ATOM 967 C CA . VAL A 1 133 ? 29.203 62.635 38.895 1.00 27.25 133 VAL A CA 1
ATOM 968 C C . VAL A 1 133 ? 29.261 63.998 39.567 1.00 28.27 133 VAL A C 1
ATOM 969 O O . VAL A 1 133 ? 29.057 64.111 40.775 1.00 28.08 133 VAL A O 1
ATOM 973 N N . ASN A 1 134 ? 29.581 65.021 38.784 1.00 28.67 134 ASN A N 1
ATOM 974 C CA . ASN A 1 134 ? 29.655 66.382 39.284 1.00 29.27 134 ASN A CA 1
ATOM 975 C C . ASN A 1 134 ? 28.802 67.267 38.395 1.00 30.20 134 ASN A C 1
ATOM 976 O O . ASN A 1 134 ? 28.795 67.107 37.169 1.00 30.62 134 ASN A O 1
ATOM 981 N N . TRP A 1 135 ? 28.062 68.179 39.020 1.00 29.10 135 TRP A N 1
ATOM 982 C CA . TRP A 1 135 ? 27.217 69.100 38.277 1.00 30.34 135 TRP A CA 1
ATOM 983 C C . TRP A 1 135 ? 27.856 70.479 38.256 1.00 31.79 135 TRP A C 1
ATOM 984 O O . TRP A 1 135 ? 28.481 70.894 39.218 1.00 31.20 135 TRP A O 1
ATOM 995 N N . GLN A 1 136 ? 27.692 71.186 37.148 1.00 36.24 136 GLN A N 1
ATOM 996 C CA . GLN A 1 136 ? 28.223 72.529 37.028 1.00 37.88 136 GLN A CA 1
ATOM 997 C C . GLN A 1 136 ? 27.193 73.429 36.371 1.00 39.26 136 GLN A C 1
ATOM 998 O O . GLN A 1 136 ? 26.361 72.977 35.584 1.00 38.65 136 GLN A O 1
ATOM 1004 N N . HIS A 1 137 ? 27.254 74.706 36.728 1.00 41.26 137 HIS A N 1
ATOM 1005 C CA . HIS A 1 137 ? 26.371 75.737 36.199 1.00 42.17 137 HIS A CA 1
ATOM 1006 C C . HIS A 1 137 ? 27.333 76.810 35.694 1.00 42.97 137 HIS A C 1
ATOM 1007 O O . HIS A 1 137 ? 28.018 77.460 36.484 1.00 42.76 137 HIS A O 1
ATOM 1014 N N . HIS A 1 138 ? 27.414 76.969 34.378 1.00 44.16 138 HIS A N 1
ATOM 1015 C CA . HIS A 1 138 ? 28.337 77.935 33.793 1.00 46.80 138 HIS A CA 1
ATOM 1016 C C . HIS A 1 138 ? 29.737 77.732 34.360 1.00 49.28 138 HIS A C 1
ATOM 1017 O O . HIS A 1 138 ? 30.319 78.651 34.939 1.00 51.19 138 HIS A O 1
ATOM 1024 N N . SER A 1 139 ? 30.275 76.526 34.204 1.00 50.23 139 SER A N 1
ATOM 1025 C CA . SER A 1 139 ? 31.616 76.222 34.700 1.00 50.88 139 SER A CA 1
ATOM 1026 C C . SER A 1 139 ? 31.760 76.396 36.210 1.00 49.62 139 SER A C 1
ATOM 1027 O O . SER A 1 139 ? 32.875 76.490 36.722 1.00 51.09 139 SER A O 1
ATOM 1030 N N . VAL A 1 140 ? 30.641 76.428 36.924 1.00 48.50 140 VAL A N 1
ATOM 1031 C CA . VAL A 1 140 ? 30.681 76.588 38.372 1.00 47.84 140 VAL A CA 1
ATOM 1032 C C . VAL A 1 140 ? 30.106 75.368 39.081 1.00 47.51 140 VAL A C 1
ATOM 1033 O O . VAL A 1 140 ? 28.953 74.997 38.867 1.00 46.12 140 VAL A O 1
ATOM 1037 N N . PRO A 1 141 ? 30.906 74.728 39.942 1.00 47.19 141 PRO A N 1
ATOM 1038 C CA . PRO A 1 141 ? 30.440 73.549 40.670 1.00 47.33 141 PRO A CA 1
ATOM 1039 C C . PRO A 1 141 ? 29.165 73.840 41.448 1.00 48.92 141 PRO A C 1
ATOM 1040 O O . PRO A 1 141 ? 28.966 74.952 41.937 1.00 50.14 141 PRO A O 1
ATOM 1044 N N . VAL A 1 142 ? 28.298 72.840 41.547 1.00 49.35 142 VAL A N 1
ATOM 1045 C CA . VAL A 1 142 ? 27.048 72.965 42.286 1.00 51.14 142 VAL A CA 1
ATOM 1046 C C . VAL A 1 142 ? 26.674 71.567 42.762 1.00 52.32 142 VAL A C 1
ATOM 1047 O O . VAL A 1 142 ? 26.761 70.610 41.993 1.00 53.98 142 VAL A O 1
ATOM 1051 N N . GLU A 1 143 ? 26.275 71.436 44.024 1.00 53.31 143 GLU A N 1
ATOM 1052 C CA . GLU A 1 143 ? 25.913 70.119 44.569 1.00 54.61 143 GLU A CA 1
ATOM 1053 C C . GLU A 1 143 ? 24.530 69.666 44.115 1.00 53.98 143 GLU A C 1
ATOM 1054 O O . GLU A 1 143 ? 23.600 70.470 44.023 1.00 54.79 143 GLU A O 1
ATOM 1060 N N . GLY A 1 144 ? 24.403 68.370 43.838 1.00 53.43 144 GLY A N 1
ATOM 1061 C CA . GLY A 1 144 ? 23.140 67.825 43.379 1.00 51.11 144 GLY A CA 1
ATOM 1062 C C . GLY A 1 144 ? 22.174 67.416 44.473 1.00 51.25 144 GLY A C 1
ATOM 1063 O O . GLY A 1 144 ? 22.516 67.383 45.657 1.00 50.82 144 GLY A O 1
ATOM 1064 N N . PHE A 1 145 ? 20.954 67.097 44.052 1.00 51.10 145 PHE A N 1
ATOM 1065 C CA . PHE A 1 145 ? 19.888 66.671 44.949 1.00 50.15 145 PHE A CA 1
ATOM 1066 C C . PHE A 1 145 ? 19.982 65.164 45.204 1.00 49.36 145 PHE A C 1
ATOM 1067 O O . PHE A 1 145 ? 19.815 64.359 44.282 1.00 49.99 145 PHE A O 1
ATOM 1075 N N . GLY A 1 146 ? 20.245 64.781 46.450 1.00 46.04 146 GLY A N 1
ATOM 1076 C CA . GLY A 1 146 ? 20.329 63.369 46.767 1.00 40.95 146 GLY A CA 1
ATOM 1077 C C . GLY A 1 146 ? 21.549 62.673 46.195 1.00 38.75 146 GLY A C 1
ATOM 1078 O O . GLY A 1 146 ? 22.406 63.309 45.584 1.00 37.90 146 GLY A O 1
ATOM 1079 N N . PRO A 1 147 ? 21.642 61.347 46.359 1.00 36.58 147 PRO A N 1
ATOM 1080 C CA . PRO A 1 147 ? 22.785 60.588 45.854 1.00 35.21 147 PRO A CA 1
ATOM 1081 C C . PRO A 1 147 ? 22.709 60.192 44.392 1.00 32.90 147 PRO A C 1
ATOM 1082 O O . PRO A 1 147 ? 21.736 60.472 43.697 1.00 33.51 147 PRO A O 1
ATOM 1086 N N . THR A 1 148 ? 23.771 59.545 43.936 1.00 31.38 148 THR A N 1
ATOM 1087 C CA . THR A 1 148 ? 23.835 59.033 42.579 1.00 30.38 148 THR A CA 1
ATOM 1088 C C . THR A 1 148 ? 23.433 57.578 42.739 1.00 28.35 148 THR A C 1
ATOM 1089 O O . THR A 1 148 ? 24.032 56.863 43.532 1.00 29.16 148 THR A O 1
ATOM 1093 N N . PHE A 1 149 ? 22.424 57.142 41.999 1.00 27.03 149 PHE A N 1
ATOM 1094 C CA . PHE A 1 149 ? 21.958 55.760 42.108 1.00 25.27 149 PHE A CA 1
ATOM 1095 C C . PHE A 1 149 ? 22.577 54.851 41.057 1.00 24.97 149 PHE A C 1
ATOM 1096 O O . PHE A 1 149 ? 22.330 55.009 39.861 1.00 24.60 149 PHE A O 1
ATOM 1104 N N . VAL A 1 150 ? 23.377 53.897 41.511 1.00 23.80 150 VAL A N 1
ATOM 1105 C CA . VAL A 1 150 ? 24.020 52.959 40.615 1.00 24.09 150 VAL A CA 1
ATOM 1106 C C . VAL A 1 150 ? 23.209 51.688 40.689 1.00 24.48 150 VAL A C 1
ATOM 1107 O O . VAL A 1 150 ? 22.889 51.225 41.776 1.00 25.02 150 VAL A O 1
ATOM 1111 N N . SER A 1 151 ? 22.863 51.126 39.537 1.00 24.92 151 SER A N 1
ATOM 1112 C CA . SER A 1 151 ? 22.087 49.899 39.510 1.00 24.23 151 SER A CA 1
ATOM 1113 C C . SER A 1 151 ? 22.593 48.954 38.435 1.00 25.59 151 SER A C 1
ATOM 1114 O O . SER A 1 151 ? 23.213 49.370 37.457 1.00 25.10 151 SER A O 1
ATOM 1117 N N . ALA A 1 152 ? 22.319 47.674 38.624 1.00 25.27 152 ALA A N 1
ATOM 1118 C CA . ALA A 1 152 ? 22.725 46.668 37.661 1.00 28.75 152 ALA A CA 1
ATOM 1119 C C . ALA A 1 152 ? 21.561 46.470 36.704 1.00 28.87 152 ALA A C 1
ATOM 1120 O O . ALA A 1 152 ? 20.407 46.622 37.095 1.00 29.57 152 ALA A O 1
ATOM 1122 N N . VAL A 1 153 ? 21.869 46.164 35.448 1.00 28.82 153 VAL A N 1
ATOM 1123 C CA . VAL A 1 153 ? 20.839 45.915 34.447 1.00 27.91 153 VAL A CA 1
ATOM 1124 C C . VAL A 1 153 ? 21.170 44.623 33.733 1.00 28.46 153 VAL A C 1
ATOM 1125 O O . VAL A 1 153 ? 22.296 44.146 33.795 1.00 26.67 153 VAL A O 1
ATOM 1129 N N . ASP A 1 154 ? 20.178 44.047 33.066 1.00 29.72 154 ASP A N 1
ATOM 1130 C CA . ASP A 1 154 ? 20.374 42.796 32.359 1.00 30.00 154 ASP A CA 1
ATOM 1131 C C . ASP A 1 154 ? 21.559 42.882 31.395 1.00 28.59 154 ASP A C 1
ATOM 1132 O O . ASP A 1 154 ? 21.746 43.892 30.715 1.00 28.14 154 ASP A O 1
ATOM 1137 N N . GLY A 1 155 ? 22.361 41.823 31.348 1.00 27.28 155 GLY A N 1
ATOM 1138 C CA . GLY A 1 155 ? 23.511 41.805 30.459 1.00 24.81 155 GLY A CA 1
ATOM 1139 C C . GLY A 1 155 ? 24.816 42.138 31.167 1.00 26.43 155 GLY A C 1
ATOM 1140 O O . GLY A 1 155 ? 25.775 42.599 30.537 1.00 24.81 155 GLY A O 1
ATOM 1141 N N . LEU A 1 156 ? 24.856 41.916 32.480 1.00 25.84 156 LEU A N 1
ATOM 1142 C CA . LEU A 1 156 ? 26.057 42.179 33.268 1.00 26.18 156 LEU A CA 1
ATOM 1143 C C . LEU A 1 156 ? 26.545 43.609 33.088 1.00 25.99 156 LEU A C 1
ATOM 1144 O O . LEU A 1 156 ? 27.739 43.855 32.983 1.00 27.03 156 LEU A O 1
ATOM 1149 N N . SER A 1 157 ? 25.620 44.555 33.037 1.00 26.11 157 SER A N 1
ATOM 1150 C CA . SER A 1 157 ? 25.993 45.952 32.867 1.00 26.14 157 SER A CA 1
ATOM 1151 C C . SER A 1 157 ? 25.477 46.811 34.016 1.00 23.67 157 SER A C 1
ATOM 1152 O O . SER A 1 157 ? 24.737 46.345 34.877 1.00 23.81 157 SER A O 1
ATOM 1155 N N . PHE A 1 158 ? 25.861 48.079 34.005 1.00 22.22 158 PHE A N 1
ATOM 1156 C CA . PHE A 1 158 ? 25.443 48.999 35.044 1.00 22.76 158 PHE A CA 1
ATOM 1157 C C . PHE A 1 158 ? 25.008 50.337 34.449 1.00 23.53 158 PHE A C 1
ATOM 1158 O O . PHE A 1 158 ? 25.316 50.655 33.300 1.00 24.18 158 PHE A O 1
ATOM 1166 N N . GLN A 1 159 ? 24.284 51.112 35.246 1.00 22.52 159 GLN A N 1
ATOM 1167 C CA . GLN A 1 159 ? 23.811 52.431 34.841 1.00 22.32 159 GLN A CA 1
ATOM 1168 C C . GLN A 1 159 ? 23.710 53.254 36.105 1.00 21.39 159 GLN A C 1
ATOM 1169 O O . GLN A 1 159 ? 23.777 52.715 37.209 1.00 19.91 159 GLN A O 1
ATOM 1175 N N . ALA A 1 160 ? 23.551 54.559 35.952 1.00 19.71 160 ALA A N 1
ATOM 1176 C CA . ALA A 1 160 ? 23.443 55.413 37.116 1.00 21.00 160 ALA A CA 1
ATOM 1177 C C . ALA A 1 160 ? 22.584 56.610 36.818 1.00 20.22 160 ALA A C 1
ATOM 1178 O O . ALA A 1 160 ? 22.523 57.062 35.685 1.00 20.23 160 ALA A O 1
ATOM 1180 N N . PHE A 1 161 ? 21.909 57.106 37.850 1.00 22.51 161 PHE A N 1
ATOM 1181 C CA . PHE A 1 161 ? 21.068 58.291 37.733 1.00 22.31 161 PHE A CA 1
ATOM 1182 C C . PHE A 1 161 ? 21.487 59.323 38.792 1.00 23.45 161 PHE A C 1
ATOM 1183 O O . PHE A 1 161 ? 21.763 58.968 39.939 1.00 22.89 161 PHE A O 1
ATOM 1191 N N . SER A 1 162 ? 21.554 60.590 38.390 1.00 22.67 162 SER A N 1
ATOM 1192 C CA . SER A 1 162 ? 21.888 61.690 39.290 1.00 24.77 162 SER A CA 1
ATOM 1193 C C . SER A 1 162 ? 20.902 62.798 38.968 1.00 26.01 162 SER A C 1
ATOM 1194 O O . SER A 1 162 ? 20.468 62.933 37.823 1.00 25.26 162 SER A O 1
ATOM 1197 N N . TYR A 1 163 ? 20.557 63.594 39.972 1.00 24.67 163 TYR A N 1
ATOM 1198 C CA . TYR A 1 163 ? 19.587 64.659 39.784 1.00 24.72 163 TYR A CA 1
ATOM 1199 C C . TYR A 1 163 ? 20.048 65.999 40.349 1.00 26.51 163 TYR A C 1
ATOM 1200 O O . TYR A 1 163 ? 20.823 66.052 41.309 1.00 25.65 163 TYR A O 1
ATOM 1209 N N . LEU A 1 164 ? 19.560 67.075 39.738 1.00 27.02 164 LEU A N 1
ATOM 1210 C CA . LEU A 1 164 ? 19.865 68.433 40.167 1.00 28.94 164 LEU A CA 1
ATOM 1211 C C . LEU A 1 164 ? 18.598 69.275 40.106 1.00 29.57 164 LEU A C 1
ATOM 1212 O O . LEU A 1 164 ? 18.014 69.451 39.039 1.00 30.48 164 LEU A O 1
ATOM 1217 N N . ASN A 1 165 ? 18.170 69.795 41.250 1.00 31.18 165 ASN A N 1
ATOM 1218 C CA . ASN A 1 165 ? 16.987 70.642 41.291 1.00 32.55 165 ASN A CA 1
ATOM 1219 C C . ASN A 1 165 ? 17.378 72.071 40.939 1.00 32.84 165 ASN A C 1
ATOM 1220 O O . ASN A 1 165 ? 18.398 72.577 41.401 1.00 34.10 165 ASN A O 1
ATOM 1225 N N . PHE A 1 166 ? 16.574 72.719 40.106 1.00 32.35 166 PHE A N 1
ATOM 1226 C CA . PHE A 1 166 ? 16.879 74.083 39.712 1.00 32.14 166 PHE A CA 1
ATOM 1227 C C . PHE A 1 166 ? 15.677 74.767 39.082 1.00 32.45 166 PHE A C 1
ATOM 1228 O O . PHE A 1 166 ? 14.658 74.138 38.807 1.00 31.75 166 PHE A O 1
ATOM 1236 N N . THR A 1 167 ? 15.804 76.071 38.878 1.00 33.58 167 THR A N 1
ATOM 1237 C CA . THR A 1 167 ? 14.758 76.868 38.250 1.00 34.61 167 THR A CA 1
ATOM 1238 C C . THR A 1 167 ? 15.411 77.446 37.004 1.00 36.18 167 THR A C 1
ATOM 1239 O O . THR A 1 167 ? 16.233 78.364 37.076 1.00 37.17 167 THR A O 1
ATOM 1243 N N . PRO A 1 168 ? 15.069 76.893 35.838 1.00 36.34 168 PRO A N 1
ATOM 1244 C CA . PRO A 1 168 ? 15.639 77.357 34.577 1.00 37.46 168 PRO A CA 1
ATOM 1245 C C . PRO A 1 168 ? 15.416 78.823 34.211 1.00 38.98 168 PRO A C 1
ATOM 1246 O O . PRO A 1 168 ? 14.344 79.389 34.442 1.00 38.53 168 PRO A O 1
ATOM 1250 N N . GLU A 1 169 ? 16.461 79.420 33.642 1.00 39.60 169 GLU A N 1
ATOM 1251 C CA . GLU A 1 169 ? 16.454 80.806 33.188 1.00 40.29 169 GLU A CA 1
ATOM 1252 C C . GLU A 1 169 ? 17.073 80.814 31.794 1.00 39.99 169 GLU A C 1
ATOM 1253 O O . GLU A 1 169 ? 17.956 80.017 31.498 1.00 39.36 169 GLU A O 1
ATOM 1259 N N . PRO A 1 170 ? 16.617 81.726 30.922 1.00 41.10 170 PRO A N 1
ATOM 1260 C CA . PRO A 1 170 ? 17.085 81.882 29.538 1.00 40.71 170 PRO A CA 1
ATOM 1261 C C . PRO A 1 170 ? 18.588 81.767 29.275 1.00 40.68 170 PRO A C 1
ATOM 1262 O O . PRO A 1 170 ? 19.007 81.207 28.265 1.00 41.56 170 PRO A O 1
ATOM 1266 N N . SER A 1 171 ? 19.404 82.289 30.177 1.00 40.74 171 SER A N 1
ATOM 1267 C CA . SER A 1 171 ? 20.845 82.246 29.982 1.00 40.72 171 SER A CA 1
ATOM 1268 C C . SER A 1 171 ? 21.535 81.035 30.611 1.00 40.08 171 SER A C 1
ATOM 1269 O O . SER A 1 171 ? 22.758 80.944 30.600 1.00 39.06 171 SER A O 1
ATOM 1272 N N . ASP A 1 172 ? 20.758 80.108 31.159 1.00 39.39 172 ASP A N 1
ATOM 1273 C CA . ASP A 1 172 ? 21.338 78.930 31.792 1.00 38.08 172 ASP A CA 1
ATOM 1274 C C . ASP A 1 172 ? 22.107 78.010 30.860 1.00 37.33 172 ASP A C 1
ATOM 1275 O O . ASP A 1 172 ? 21.800 77.877 29.675 1.00 36.30 172 ASP A O 1
ATOM 1280 N N . ILE A 1 173 ? 23.122 77.380 31.431 1.00 36.77 173 ILE A N 1
ATOM 1281 C CA . ILE A 1 173 ? 23.937 76.389 30.749 1.00 35.78 173 ILE A CA 1
ATOM 1282 C C . ILE A 1 173 ? 24.424 75.497 31.876 1.00 34.78 173 ILE A C 1
ATOM 1283 O O . ILE A 1 173 ? 25.071 75.973 32.812 1.00 34.92 173 ILE A O 1
ATOM 1288 N N . PHE A 1 174 ? 24.073 74.217 31.814 1.00 31.41 174 PHE A N 1
ATOM 1289 C CA . PHE A 1 174 ? 24.499 73.278 32.842 1.00 29.43 174 PHE A CA 1
ATOM 1290 C C . PHE A 1 174 ? 25.260 72.143 32.209 1.00 29.61 174 PHE A C 1
ATOM 1291 O O . PHE A 1 174 ? 25.172 71.902 31.002 1.00 30.40 174 PHE A O 1
ATOM 1299 N N . SER A 1 175 ? 26.002 71.427 33.037 1.00 29.13 175 SER A N 1
ATOM 1300 C CA . SER A 1 175 ? 26.755 70.302 32.546 1.00 29.59 175 SER A CA 1
ATOM 1301 C C . SER A 1 175 ? 26.824 69.234 33.623 1.00 29.44 175 SER A C 1
ATOM 1302 O O . SER A 1 175 ? 26.793 69.528 34.816 1.00 26.86 175 SER A O 1
ATOM 1305 N N . CYS A 1 176 ? 26.868 67.986 33.174 1.00 29.56 176 CYS A N 1
ATOM 1306 C CA . CYS A 1 176 ? 26.989 66.835 34.049 1.00 28.29 176 CYS A CA 1
ATOM 1307 C C . CYS A 1 176 ? 28.353 66.258 33.685 1.00 26.67 176 CYS A C 1
ATOM 1308 O O . CYS A 1 176 ? 28.610 65.981 32.519 1.00 26.81 176 CYS A O 1
ATOM 1311 N N . ILE A 1 177 ? 29.230 66.097 34.665 1.00 25.56 177 ILE A N 1
ATOM 1312 C CA . ILE A 1 177 ? 30.559 65.565 34.397 1.00 24.93 177 ILE A CA 1
ATOM 1313 C C . ILE A 1 177 ? 30.671 64.205 35.042 1.00 26.28 177 ILE A C 1
ATOM 1314 O O . ILE A 1 177 ? 30.516 64.070 36.259 1.00 27.37 177 ILE A O 1
ATOM 1319 N N . VAL A 1 178 ? 30.933 63.195 34.220 1.00 25.56 178 VAL A N 1
ATOM 1320 C CA . VAL A 1 178 ? 31.039 61.839 34.709 1.00 27.29 178 VAL A CA 1
ATOM 1321 C C . VAL A 1 178 ? 32.463 61.319 34.639 1.00 27.90 178 VAL A C 1
ATOM 1322 O O . VAL A 1 178 ? 33.070 61.258 33.576 1.00 29.36 178 VAL A O 1
ATOM 1326 N N . THR A 1 179 ? 32.989 60.935 35.792 1.00 28.05 179 THR A N 1
ATOM 1327 C CA . THR A 1 179 ? 34.339 60.410 35.876 1.00 28.91 179 THR A CA 1
ATOM 1328 C C . THR A 1 179 ? 34.295 58.919 36.111 1.00 28.43 179 THR A C 1
ATOM 1329 O O . THR A 1 179 ? 33.798 58.474 37.142 1.00 28.49 179 THR A O 1
ATOM 1333 N N . HIS A 1 180 ? 34.792 58.146 35.153 1.00 28.43 180 HIS A N 1
ATOM 1334 C CA . HIS A 1 180 ? 34.823 56.710 35.324 1.00 28.94 180 HIS A CA 1
ATOM 1335 C C . HIS A 1 180 ? 35.933 56.613 36.361 1.00 33.12 180 HIS A C 1
ATOM 1336 O O . HIS A 1 180 ? 37.123 56.576 36.040 1.00 32.15 180 HIS A O 1
ATOM 1343 N N . GLU A 1 181 ? 35.508 56.599 37.617 1.00 37.01 181 GLU A N 1
ATOM 1344 C CA . GLU A 1 181 ? 36.399 56.627 38.763 1.00 40.33 181 GLU A CA 1
ATOM 1345 C C . GLU A 1 181 ? 37.820 56.136 38.745 1.00 41.04 181 GLU A C 1
ATOM 1346 O O . GLU A 1 181 ? 38.157 55.007 38.369 1.00 38.73 181 GLU A O 1
ATOM 1352 N N . ILE A 1 182 ? 38.627 57.069 39.234 1.00 42.87 182 ILE A N 1
ATOM 1353 C CA . ILE A 1 182 ? 40.060 56.999 39.363 1.00 40.21 182 ILE A CA 1
ATOM 1354 C C . ILE A 1 182 ? 40.683 57.301 38.019 1.00 35.32 182 ILE A C 1
ATOM 1355 O O . ILE A 1 182 ? 41.564 56.600 37.516 1.00 34.54 182 ILE A O 1
ATOM 1360 N N . ASP A 1 183 ? 40.153 58.376 37.445 1.00 31.46 183 ASP A N 1
ATOM 1361 C CA . ASP A 1 183 ? 40.624 58.941 36.196 1.00 31.64 183 ASP A CA 1
ATOM 1362 C C . ASP A 1 183 ? 40.786 58.001 34.994 1.00 29.99 183 ASP A C 1
ATOM 1363 O O . ASP A 1 183 ? 41.725 58.144 34.220 1.00 29.84 183 ASP A O 1
ATOM 1368 N N . ARG A 1 184 ? 39.869 57.055 34.825 1.00 30.06 184 ARG A N 1
ATOM 1369 C CA . ARG A 1 184 ? 39.928 56.136 33.689 1.00 30.20 184 ARG A CA 1
ATOM 1370 C C . ARG A 1 184 ? 39.470 56.869 32.436 1.00 30.98 184 ARG A C 1
ATOM 1371 O O . ARG A 1 184 ? 39.988 56.649 31.337 1.00 30.21 184 ARG A O 1
ATOM 1379 N N . TYR A 1 185 ? 38.475 57.730 32.617 1.00 33.21 185 TYR A N 1
ATOM 1380 C CA . TYR A 1 185 ? 37.887 58.492 31.518 1.00 34.79 185 TYR A CA 1
ATOM 1381 C C . TYR A 1 185 ? 36.903 59.511 32.089 1.00 33.59 185 TYR A C 1
ATOM 1382 O O . TYR A 1 185 ? 36.335 59.301 33.161 1.00 31.08 185 TYR A O 1
ATOM 1391 N N . THR A 1 186 ? 36.700 60.609 31.370 1.00 32.56 186 THR A N 1
ATOM 1392 C CA . THR A 1 186 ? 35.771 61.639 31.806 1.00 31.30 186 THR A CA 1
ATOM 1393 C C . THR A 1 186 ? 34.835 62.014 30.667 1.00 31.48 186 THR A C 1
ATOM 1394 O O . THR A 1 186 ? 35.283 62.329 29.569 1.00 30.72 186 THR A O 1
ATOM 1398 N N . ALA A 1 187 ? 33.535 61.966 30.936 1.00 31.23 187 ALA A N 1
ATOM 1399 C CA . ALA A 1 187 ? 32.535 62.309 29.934 1.00 30.94 187 ALA A CA 1
ATOM 1400 C C . ALA A 1 187 ? 31.781 63.547 30.394 1.00 30.09 187 ALA A C 1
ATOM 1401 O O . ALA A 1 187 ? 31.612 63.766 31.596 1.00 29.30 187 ALA A O 1
ATOM 1403 N N . ILE A 1 188 ? 31.348 64.362 29.439 1.00 28.32 188 ILE A N 1
ATOM 1404 C CA . ILE A 1 188 ? 30.602 65.568 29.757 1.00 28.94 188 ILE A CA 1
ATOM 1405 C C . ILE A 1 188 ? 29.406 65.743 28.831 1.00 28.02 188 ILE A C 1
ATOM 1406 O O . ILE A 1 188 ? 29.530 65.653 27.614 1.00 28.51 188 ILE A O 1
ATOM 1411 N N . ALA A 1 189 ? 28.250 65.991 29.428 1.00 27.16 189 ALA A N 1
ATOM 1412 C CA . ALA A 1 189 ? 27.020 66.208 28.690 1.00 26.35 189 ALA A CA 1
ATOM 1413 C C . ALA A 1 189 ? 26.520 67.591 29.082 1.00 26.03 189 ALA A C 1
ATOM 1414 O O . ALA A 1 189 ? 26.475 67.927 30.271 1.00 27.02 189 ALA A O 1
ATOM 1416 N N . TYR A 1 190 ? 26.144 68.382 28.083 1.00 25.00 190 TYR A N 1
ATOM 1417 C CA . TYR A 1 190 ? 25.660 69.733 28.303 1.00 24.07 190 TYR A CA 1
ATOM 1418 C C . TYR A 1 190 ? 24.164 69.850 28.110 1.00 25.85 190 TYR A C 1
ATOM 1419 O O . TYR A 1 190 ? 23.576 69.150 27.293 1.00 26.78 190 TYR A O 1
ATOM 1428 N N . TRP A 1 191 ? 23.551 70.747 28.871 1.00 25.90 191 TRP A N 1
ATOM 1429 C CA . TRP A 1 191 ? 22.126 70.995 28.755 1.00 27.25 191 TRP A CA 1
ATOM 1430 C C . TRP A 1 191 ? 21.939 72.495 28.514 1.00 28.85 191 TRP A C 1
ATOM 1431 O O . TRP A 1 191 ? 22.532 73.311 29.219 1.00 28.22 191 TRP A O 1
ATOM 1442 N N . VAL A 1 192 ? 21.148 72.853 27.504 1.00 29.54 192 VAL A N 1
ATOM 1443 C CA . VAL A 1 192 ? 20.865 74.257 27.216 1.00 32.42 192 VAL A CA 1
ATOM 1444 C C . VAL A 1 192 ? 19.354 74.372 27.085 1.00 33.20 192 VAL A C 1
ATOM 1445 O O . VAL A 1 192 ? 18.702 73.443 26.604 1.00 31.74 192 VAL A O 1
ATOM 1449 N N . PRO A 1 193 ? 18.775 75.504 27.525 1.00 34.75 193 PRO A N 1
ATOM 1450 C CA . PRO A 1 193 ? 17.328 75.753 27.461 1.00 35.30 193 PRO A CA 1
ATOM 1451 C C . PRO A 1 193 ? 16.856 75.918 26.019 1.00 35.44 193 PRO A C 1
ATOM 1452 O O . PRO A 1 193 ? 17.288 76.831 25.324 1.00 36.46 193 PRO A O 1
ATOM 1456 N N . ARG A 1 194 ? 15.969 75.039 25.573 1.00 35.64 194 ARG A N 1
ATOM 1457 C CA . ARG A 1 194 ? 15.462 75.116 24.206 1.00 35.71 194 ARG A CA 1
ATOM 1458 C C . ARG A 1 194 ? 13.982 74.762 24.097 1.00 34.05 194 ARG A C 1
ATOM 1459 O O . ARG A 1 194 ? 13.475 73.930 24.845 1.00 31.77 194 ARG A O 1
ATOM 1467 N N . ASN A 1 195 ? 13.298 75.406 23.154 1.00 34.44 195 ASN A N 1
ATOM 1468 C CA . ASN A 1 195 ? 11.886 75.155 22.916 1.00 35.13 195 ASN A CA 1
ATOM 1469 C C . ASN A 1 195 ? 11.064 75.225 24.200 1.00 36.36 195 ASN A C 1
ATOM 1470 O O . ASN A 1 195 ? 10.181 74.396 24.440 1.00 34.74 195 ASN A O 1
ATOM 1475 N N . ALA A 1 196 ? 11.365 76.228 25.018 1.00 37.54 196 ALA A N 1
ATOM 1476 C CA . ALA A 1 196 ? 10.667 76.433 26.280 1.00 39.84 196 ALA A CA 1
ATOM 1477 C C . ALA A 1 196 ? 9.168 76.570 26.049 1.00 41.41 196 ALA A C 1
ATOM 1478 O O . ALA A 1 196 ? 8.737 77.185 25.076 1.00 40.00 196 ALA A O 1
ATOM 1480 N N . LEU A 1 197 ? 8.379 75.990 26.947 1.00 44.61 197 LEU A N 1
ATOM 1481 C CA . LEU A 1 197 ? 6.931 76.070 26.839 1.00 46.68 197 LEU A CA 1
ATOM 1482 C C . LEU A 1 197 ? 6.441 77.438 27.298 1.00 49.26 197 LEU A C 1
ATOM 1483 O O . LEU A 1 197 ? 6.855 77.936 28.348 1.00 49.72 197 LEU A O 1
ATOM 1488 N N . PRO A 1 198 ? 5.557 78.067 26.504 1.00 50.98 198 PRO A N 1
ATOM 1489 C CA . PRO A 1 198 ? 4.967 79.384 26.770 1.00 53.11 198 PRO A CA 1
ATOM 1490 C C . PRO A 1 198 ? 4.346 79.474 28.162 1.00 54.68 198 PRO A C 1
ATOM 1491 O O . PRO A 1 198 ? 3.549 78.621 28.555 1.00 54.04 198 PRO A O 1
ATOM 1495 N N . SER A 1 199 ? 4.708 80.515 28.902 1.00 56.74 199 SER A N 1
ATOM 1496 C CA . SER A 1 199 ? 4.192 80.703 30.253 1.00 59.17 199 SER A CA 1
ATOM 1497 C C . SER A 1 199 ? 2.902 81.529 30.273 1.00 59.98 199 SER A C 1
ATOM 1498 O O . SER A 1 199 ? 2.715 82.435 29.464 1.00 58.68 199 SER A O 1
ATOM 1501 N N . ASP A 1 200 ? 2.017 81.198 31.208 1.00 62.66 200 ASP A N 1
ATOM 1502 C CA . ASP A 1 200 ? 0.731 81.875 31.360 1.00 65.36 200 ASP A CA 1
ATOM 1503 C C . ASP A 1 200 ? 0.839 83.323 31.857 1.00 66.30 200 ASP A C 1
ATOM 1504 O O . ASP A 1 200 ? 1.948 83.739 32.262 1.00 65.58 200 ASP A O 1
ATOM 1509 N N . PHE B 2 3 ? 39.180 43.697 38.165 1.00 31.44 3 PHE B N 1
ATOM 1510 C CA . PHE B 2 3 ? 38.095 42.828 37.640 1.00 30.39 3 PHE B CA 1
ATOM 1511 C C . PHE B 2 3 ? 36.770 43.060 38.355 1.00 30.28 3 PHE B C 1
ATOM 1512 O O . PHE B 2 3 ? 36.721 43.652 39.433 1.00 29.33 3 PHE B O 1
ATOM 1520 N N . VAL B 2 4 ? 35.694 42.590 37.737 1.00 27.40 4 VAL B N 1
ATOM 1521 C CA . VAL B 2 4 ? 34.365 42.685 38.319 1.00 26.34 4 VAL B CA 1
ATOM 1522 C C . VAL B 2 4 ? 33.782 41.283 38.286 1.00 26.51 4 VAL B C 1
ATOM 1523 O O . VAL B 2 4 ? 33.996 40.552 37.323 1.00 27.61 4 VAL B O 1
ATOM 1527 N N . ALA B 2 5 ? 33.049 40.904 39.324 1.00 25.68 5 ALA B N 1
ATOM 1528 C CA . ALA B 2 5 ? 32.433 39.586 39.351 1.00 25.26 5 ALA B CA 1
ATOM 1529 C C . ALA B 2 5 ? 30.963 39.714 39.711 1.00 25.34 5 ALA B C 1
ATOM 1530 O O . ALA B 2 5 ? 30.568 40.665 40.375 1.00 26.18 5 ALA B O 1
ATOM 1532 N N . HIS B 2 6 ? 30.158 38.749 39.266 1.00 26.83 6 HIS B N 1
ATOM 1533 C CA . HIS B 2 6 ? 28.729 38.744 39.532 1.00 25.47 6 HIS B CA 1
ATOM 1534 C C . HIS B 2 6 ? 28.219 37.436 40.113 1.00 24.85 6 HIS B C 1
ATOM 1535 O O . HIS B 2 6 ? 28.696 36.363 39.765 1.00 26.63 6 HIS B O 1
ATOM 1542 N N . VAL B 2 7 ? 27.219 37.552 40.980 1.00 25.16 7 VAL B N 1
ATOM 1543 C CA . VAL B 2 7 ? 26.517 36.419 41.577 1.00 24.85 7 VAL B CA 1
ATOM 1544 C C . VAL B 2 7 ? 25.080 36.945 41.490 1.00 26.06 7 VAL B C 1
ATOM 1545 O O . VAL B 2 7 ? 24.535 37.521 42.432 1.00 25.59 7 VAL B O 1
ATOM 1549 N N . GLU B 2 8 ? 24.492 36.748 40.316 1.00 25.64 8 GLU B N 1
ATOM 1550 C CA . GLU B 2 8 ? 23.165 37.246 39.986 1.00 25.98 8 GLU B CA 1
ATOM 1551 C C . GLU B 2 8 ? 22.006 36.249 39.995 1.00 25.69 8 GLU B C 1
ATOM 1552 O O . GLU B 2 8 ? 22.083 35.174 39.414 1.00 22.58 8 GLU B O 1
ATOM 1558 N N . SER B 2 9 ? 20.917 36.643 40.646 1.00 25.28 9 SER B N 1
ATOM 1559 C CA . SER B 2 9 ? 19.722 35.822 40.726 1.00 27.21 9 SER B CA 1
ATOM 1560 C C . SER B 2 9 ? 18.609 36.569 40.008 1.00 27.95 9 SER B C 1
ATOM 1561 O O . SER B 2 9 ? 18.543 37.792 40.071 1.00 27.35 9 SER B O 1
ATOM 1564 N N . THR B 2 10 ? 17.752 35.840 39.305 1.00 28.37 10 THR B N 1
ATOM 1565 C CA . THR B 2 10 ? 16.627 36.472 38.625 1.00 30.84 10 THR B CA 1
ATOM 1566 C C . THR B 2 10 ? 15.393 35.623 38.878 1.00 31.35 10 THR B C 1
ATOM 1567 O O . THR B 2 10 ? 15.484 34.403 38.988 1.00 32.69 10 THR B O 1
ATOM 1571 N N . CYS B 2 11 ? 14.250 36.282 39.007 1.00 32.22 11 CYS B N 1
ATOM 1572 C CA . CYS B 2 11 ? 12.980 35.605 39.220 1.00 34.56 11 CYS B CA 1
ATOM 1573 C C . CYS B 2 11 ? 11.978 36.131 38.195 1.00 35.18 11 CYS B C 1
ATOM 1574 O O . CYS B 2 11 ? 11.853 37.343 38.003 1.00 34.57 11 CYS B O 1
ATOM 1577 N N . LEU B 2 12 ? 11.269 35.221 37.541 1.00 35.16 12 LEU B N 1
ATOM 1578 C CA . LEU B 2 12 ? 10.250 35.608 36.575 1.00 35.36 12 LEU B CA 1
ATOM 1579 C C . LEU B 2 12 ? 8.912 35.248 37.201 1.00 34.03 12 LEU B C 1
ATOM 1580 O O . LEU B 2 12 ? 8.640 34.079 37.451 1.00 32.85 12 LEU B O 1
ATOM 1585 N N . LEU B 2 13 ? 8.087 36.247 37.483 1.00 34.88 13 LEU B N 1
ATOM 1586 C CA . LEU B 2 13 ? 6.776 35.987 38.069 1.00 35.68 13 LEU B CA 1
ATOM 1587 C C . LEU B 2 13 ? 5.719 36.750 37.274 1.00 37.03 13 LEU B C 1
ATOM 1588 O O . LEU B 2 13 ? 6.039 37.739 36.602 1.00 35.96 13 LEU B O 1
ATOM 1593 N N . ASP B 2 14 ? 4.471 36.291 37.330 1.00 36.35 14 ASP B N 1
ATOM 1594 C CA . ASP B 2 14 ? 3.409 36.969 36.604 1.00 38.48 14 ASP B CA 1
ATOM 1595 C C . ASP B 2 14 ? 2.751 37.991 37.507 1.00 39.68 14 ASP B C 1
ATOM 1596 O O . ASP B 2 14 ? 3.152 38.147 38.660 1.00 40.09 14 ASP B O 1
ATOM 1601 N N . ASP B 2 15 ? 1.739 38.680 36.984 1.00 41.02 15 ASP B N 1
ATOM 1602 C CA . ASP B 2 15 ? 1.028 39.704 37.746 1.00 42.63 15 ASP B CA 1
ATOM 1603 C C . ASP B 2 15 ? 0.514 39.206 39.086 1.00 42.63 15 ASP B C 1
ATOM 1604 O O . ASP B 2 15 ? 0.395 39.983 40.035 1.00 44.51 15 ASP B O 1
ATOM 1609 N N . ALA B 2 16 ? 0.209 37.912 39.158 1.00 42.03 16 ALA B N 1
ATOM 1610 C CA . ALA B 2 16 ? -0.330 37.305 40.372 1.00 41.74 16 ALA B CA 1
ATOM 1611 C C . ALA B 2 16 ? 0.713 36.895 41.406 1.00 41.03 16 ALA B C 1
ATOM 1612 O O . ALA B 2 16 ? 0.376 36.667 42.564 1.00 41.14 16 ALA B O 1
ATOM 1614 N N . GLY B 2 17 ? 1.974 36.798 40.997 1.00 40.57 17 GLY B N 1
ATOM 1615 C CA . GLY B 2 17 ? 3.010 36.413 41.937 1.00 36.87 17 GLY B CA 1
ATOM 1616 C C . GLY B 2 17 ? 3.384 34.955 41.798 1.00 36.60 17 GLY B C 1
ATOM 1617 O O . GLY B 2 17 ? 4.086 34.404 42.640 1.00 36.29 17 GLY B O 1
ATOM 1618 N N . THR B 2 18 ? 2.909 34.328 40.727 1.00 36.30 18 THR B N 1
ATOM 1619 C CA . THR B 2 18 ? 3.202 32.927 40.463 1.00 36.08 18 THR B CA 1
ATOM 1620 C C . THR B 2 18 ? 4.582 32.814 39.827 1.00 34.90 18 THR B C 1
ATOM 1621 O O . THR B 2 18 ? 4.811 33.346 38.747 1.00 34.89 18 THR B O 1
ATOM 1625 N N . PRO B 2 19 ? 5.522 32.123 40.494 1.00 35.84 19 PRO B N 1
ATOM 1626 C CA . PRO B 2 19 ? 6.876 31.965 39.948 1.00 35.87 19 PRO B CA 1
ATOM 1627 C C . PRO B 2 19 ? 6.895 31.116 38.677 1.00 37.65 19 PRO B C 1
ATOM 1628 O O . PRO B 2 19 ? 6.481 29.955 38.682 1.00 39.44 19 PRO B O 1
ATOM 1632 N N . LYS B 2 20 ? 7.389 31.702 37.591 1.00 38.68 20 LYS B N 1
ATOM 1633 C CA . LYS B 2 20 ? 7.449 31.024 36.303 1.00 39.32 20 LYS B CA 1
ATOM 1634 C C . LYS B 2 20 ? 8.847 30.531 35.979 1.00 38.71 20 LYS B C 1
ATOM 1635 O O . LYS B 2 20 ? 9.016 29.540 35.276 1.00 38.52 20 LYS B O 1
ATOM 1641 N N . ASP B 2 21 ? 9.854 31.235 36.481 1.00 38.57 21 ASP B N 1
ATOM 1642 C CA . ASP B 2 21 ? 11.233 30.853 36.224 1.00 37.31 21 ASP B CA 1
ATOM 1643 C C . ASP B 2 21 ? 12.179 31.412 37.280 1.00 36.57 21 ASP B C 1
ATOM 1644 O O . ASP B 2 21 ? 11.806 32.262 38.084 1.00 35.51 21 ASP B O 1
ATOM 1649 N N . PHE B 2 22 ? 13.415 30.937 37.262 1.00 36.69 22 PHE B N 1
ATOM 1650 C CA . PHE B 2 22 ? 14.401 31.356 38.244 1.00 38.19 22 PHE B CA 1
ATOM 1651 C C . PHE B 2 22 ? 15.803 30.993 37.768 1.00 36.76 22 PHE B C 1
ATOM 1652 O O . PHE B 2 22 ? 16.019 29.887 37.280 1.00 36.62 22 PHE B O 1
ATOM 1660 N N . THR B 2 23 ? 16.746 31.926 37.889 1.00 34.81 23 THR B N 1
ATOM 1661 C CA . THR B 2 23 ? 18.126 31.658 37.490 1.00 32.67 23 THR B CA 1
ATOM 1662 C C . THR B 2 23 ? 19.098 32.119 38.567 1.00 31.54 23 THR B C 1
ATOM 1663 O O . THR B 2 23 ? 18.775 32.972 39.393 1.00 30.65 23 THR B O 1
ATOM 1667 N N . TYR B 2 24 ? 20.289 31.534 38.551 1.00 28.96 24 TYR B N 1
ATOM 1668 C CA . TYR B 2 24 ? 21.345 31.861 39.497 1.00 29.35 24 TYR B CA 1
ATOM 1669 C C . TYR B 2 24 ? 22.625 31.631 38.721 1.00 29.89 24 TYR B C 1
ATOM 1670 O O . TYR B 2 24 ? 22.995 30.492 38.443 1.00 30.53 24 TYR B O 1
ATOM 1679 N N . CYS B 2 25 ? 23.288 32.720 38.350 1.00 30.37 25 CYS B N 1
ATOM 1680 C CA . CYS B 2 25 ? 24.490 32.631 37.542 1.00 29.31 25 CYS B CA 1
ATOM 1681 C C . CYS B 2 25 ? 25.669 33.434 38.075 1.00 29.76 25 CYS B C 1
ATOM 1682 O O . CYS B 2 25 ? 25.497 34.531 38.621 1.00 29.03 25 CYS B O 1
ATOM 1685 N N . ILE B 2 26 ? 26.861 32.880 37.880 1.00 27.33 26 ILE B N 1
ATOM 1686 C CA . ILE B 2 26 ? 28.103 33.501 38.301 1.00 28.48 26 ILE B CA 1
ATOM 1687 C C . ILE B 2 26 ? 28.854 33.980 37.065 1.00 28.25 26 ILE B C 1
ATOM 1688 O O . ILE B 2 26 ? 28.964 33.259 36.076 1.00 26.02 26 ILE B O 1
ATOM 1693 N N . SER B 2 27 ? 29.358 35.208 37.117 1.00 28.15 27 SER B N 1
ATOM 1694 C CA . SER B 2 27 ? 30.113 35.766 36.002 1.00 28.42 27 SER B CA 1
ATOM 1695 C C . SER B 2 27 ? 31.408 36.376 36.512 1.00 29.03 27 SER B C 1
ATOM 1696 O O . SER B 2 27 ? 31.517 36.722 37.688 1.00 27.49 27 SER B O 1
ATOM 1699 N N . PHE B 2 28 ? 32.381 36.512 35.619 1.00 28.75 28 PHE B N 1
ATOM 1700 C CA . PHE B 2 28 ? 33.661 37.110 35.969 1.00 29.27 28 PHE B CA 1
ATOM 1701 C C . PHE B 2 28 ? 34.169 37.856 34.740 1.00 30.59 28 PHE B C 1
ATOM 1702 O O . PHE B 2 28 ? 34.176 37.304 33.638 1.00 29.67 28 PHE B O 1
ATOM 1710 N N . ASN B 2 29 ? 34.592 39.103 34.932 1.00 30.93 29 ASN B N 1
ATOM 1711 C CA . ASN B 2 29 ? 35.105 39.935 33.839 1.00 32.46 29 ASN B CA 1
ATOM 1712 C C . ASN B 2 29 ? 34.040 40.081 32.749 1.00 31.95 29 ASN B C 1
ATOM 1713 O O . ASN B 2 29 ? 34.346 40.080 31.557 1.00 32.32 29 ASN B O 1
ATOM 1718 N N . LYS B 2 30 ? 32.786 40.201 33.184 1.00 32.34 30 LYS B N 1
ATOM 1719 C CA . LYS B 2 30 ? 31.632 40.359 32.302 1.00 30.15 30 LYS B CA 1
ATOM 1720 C C . LYS B 2 30 ? 31.453 39.165 31.373 1.00 30.54 30 LYS B C 1
ATOM 1721 O O . LYS B 2 30 ? 30.946 39.296 30.257 1.00 29.93 30 LYS B O 1
ATOM 1727 N N . ASP B 2 31 ? 31.871 38.002 31.852 1.00 29.96 31 ASP B N 1
ATOM 1728 C CA . ASP B 2 31 ? 31.769 36.759 31.100 1.00 30.46 31 ASP B CA 1
ATOM 1729 C C . ASP B 2 31 ? 30.879 35.802 31.887 1.00 29.90 31 ASP B C 1
ATOM 1730 O O . ASP B 2 31 ? 31.226 35.413 32.998 1.00 28.71 31 ASP B O 1
ATOM 1735 N N . LEU B 2 32 ? 29.731 35.431 31.326 1.00 30.12 32 LEU B N 1
ATOM 1736 C CA . LEU B 2 32 ? 28.829 34.505 32.009 1.00 31.85 32 LEU B CA 1
ATOM 1737 C C . LEU B 2 32 ? 29.521 33.144 32.016 1.00 33.41 32 LEU B C 1
ATOM 1738 O O . LEU B 2 32 ? 29.769 32.564 30.959 1.00 35.21 32 LEU B O 1
ATOM 1743 N N . LEU B 2 33 ? 29.828 32.638 33.208 1.00 33.82 33 LEU B N 1
ATOM 1744 C CA . LEU B 2 33 ? 30.553 31.376 33.333 1.00 33.32 33 LEU B CA 1
ATOM 1745 C C . LEU B 2 33 ? 29.772 30.114 33.683 1.00 32.95 33 LEU B C 1
ATOM 1746 O O . LEU B 2 33 ? 29.945 29.078 33.029 1.00 30.50 33 LEU B O 1
ATOM 1751 N N . THR B 2 34 ? 28.934 30.185 34.713 1.00 30.39 34 THR B N 1
ATOM 1752 C CA . THR B 2 34 ? 28.168 29.020 35.130 1.00 30.80 34 THR B CA 1
ATOM 1753 C C . THR B 2 34 ? 26.844 29.392 35.782 1.00 31.85 34 THR B C 1
ATOM 1754 O O . THR B 2 34 ? 26.771 30.363 36.546 1.00 29.92 34 THR B O 1
ATOM 1758 N N . CYS B 2 35 ? 25.800 28.617 35.475 1.00 29.81 35 CYS B N 1
ATOM 1759 C CA . CYS B 2 35 ? 24.465 28.843 36.034 1.00 30.91 35 CYS B CA 1
ATOM 1760 C C . CYS B 2 35 ? 23.872 27.567 36.603 1.00 32.76 35 CYS B C 1
ATOM 1761 O O . CYS B 2 35 ? 24.325 26.466 36.303 1.00 33.15 35 CYS B O 1
ATOM 1764 N N . TRP B 2 36 ? 22.827 27.735 37.406 1.00 34.47 36 TRP B N 1
ATOM 1765 C CA . TRP B 2 36 ? 22.114 26.619 38.015 1.00 35.51 36 TRP B CA 1
ATOM 1766 C C . TRP B 2 36 ? 21.318 25.888 36.933 1.00 36.77 36 TRP B C 1
ATOM 1767 O O . TRP B 2 36 ? 20.659 26.516 36.099 1.00 36.60 36 TRP B O 1
ATOM 1778 N N . ASP B 2 37 ? 21.391 24.564 36.952 1.00 38.47 37 ASP B N 1
ATOM 1779 C CA . ASP B 2 37 ? 20.689 23.720 35.986 1.00 40.38 37 ASP B CA 1
ATOM 1780 C C . ASP B 2 37 ? 19.732 22.838 36.783 1.00 40.68 37 ASP B C 1
ATOM 1781 O O . ASP B 2 37 ? 20.139 21.829 37.348 1.00 41.01 37 ASP B O 1
ATOM 1786 N N . PRO B 2 38 ? 18.445 23.221 36.846 1.00 42.54 38 PRO B N 1
ATOM 1787 C CA . PRO B 2 38 ? 17.410 22.480 37.581 1.00 45.92 38 PRO B CA 1
ATOM 1788 C C . PRO B 2 38 ? 17.303 21.016 37.162 1.00 49.06 38 PRO B C 1
ATOM 1789 O O . PRO B 2 38 ? 17.176 20.127 38.006 1.00 50.22 38 PRO B O 1
ATOM 1793 N N . GLU B 2 39 ? 17.352 20.777 35.855 1.00 51.15 39 GLU B N 1
ATOM 1794 C CA . GLU B 2 39 ? 17.263 19.427 35.309 1.00 54.45 39 GLU B CA 1
ATOM 1795 C C . GLU B 2 39 ? 18.591 18.698 35.484 1.00 53.97 39 GLU B C 1
ATOM 1796 O O . GLU B 2 39 ? 18.966 17.860 34.663 1.00 55.51 39 GLU B O 1
ATOM 1802 N N . GLU B 2 40 ? 19.301 19.022 36.557 1.00 52.49 40 GLU B N 1
ATOM 1803 C CA . GLU B 2 40 ? 20.590 18.408 36.828 1.00 51.03 40 GLU B CA 1
ATOM 1804 C C . GLU B 2 40 ? 20.920 18.595 38.303 1.00 50.08 40 GLU B C 1
ATOM 1805 O O . GLU B 2 40 ? 21.765 17.892 38.859 1.00 48.68 40 GLU B O 1
ATOM 1811 N N . ASN B 2 41 ? 20.242 19.555 38.923 1.00 48.60 41 ASN B N 1
ATOM 1812 C CA . ASN B 2 41 ? 20.441 19.880 40.330 1.00 48.14 41 ASN B CA 1
ATOM 1813 C C . ASN B 2 41 ? 21.870 20.257 40.680 1.00 45.89 41 ASN B C 1
ATOM 1814 O O . ASN B 2 41 ? 22.436 19.767 41.653 1.00 46.33 41 ASN B O 1
ATOM 1819 N N . LYS B 2 42 ? 22.448 21.145 39.882 1.00 44.73 42 LYS B N 1
ATOM 1820 C CA . LYS B 2 42 ? 23.808 21.597 40.119 1.00 42.65 42 LYS B CA 1
ATOM 1821 C C . LYS B 2 42 ? 24.166 22.749 39.192 1.00 39.79 42 LYS B C 1
ATOM 1822 O O . LYS B 2 42 ? 23.419 23.064 38.265 1.00 36.64 42 LYS B O 1
ATOM 1828 N N . MET B 2 43 ? 25.305 23.380 39.462 1.00 37.32 43 MET B N 1
ATOM 1829 C CA . MET B 2 43 ? 25.790 24.477 38.634 1.00 36.05 43 MET B CA 1
ATOM 1830 C C . MET B 2 43 ? 26.501 23.855 37.439 1.00 37.23 43 MET B C 1
ATOM 1831 O O . MET B 2 43 ? 27.306 22.932 37.598 1.00 36.86 43 MET B O 1
ATOM 1836 N N . ALA B 2 44 ? 26.200 24.356 36.245 1.00 36.90 44 ALA B N 1
ATOM 1837 C CA . ALA B 2 44 ? 26.813 23.842 35.029 1.00 36.85 44 ALA B CA 1
ATOM 1838 C C . ALA B 2 44 ? 27.396 24.978 34.196 1.00 36.33 44 ALA B C 1
ATOM 1839 O O . ALA B 2 44 ? 26.776 26.029 34.047 1.00 36.29 44 ALA B O 1
ATOM 1841 N N . PRO B 2 45 ? 28.594 24.771 33.629 1.00 35.20 45 PRO B N 1
ATOM 1842 C CA . PRO B 2 45 ? 29.295 25.756 32.802 1.00 34.52 45 PRO B CA 1
ATOM 1843 C C . PRO B 2 45 ? 28.459 26.305 31.648 1.00 36.25 45 PRO B C 1
ATOM 1844 O O . PRO B 2 45 ? 27.642 25.595 31.069 1.00 35.54 45 PRO B O 1
ATOM 1848 N N . CYS B 2 46 ? 28.670 27.576 31.324 1.00 37.34 46 CYS B N 1
ATOM 1849 C CA . CYS B 2 46 ? 27.967 28.227 30.223 1.00 37.94 46 CYS B CA 1
ATOM 1850 C C . CYS B 2 46 ? 29.013 28.697 29.228 1.00 36.71 46 CYS B C 1
ATOM 1851 O O . CYS B 2 46 ? 28.731 28.849 28.046 1.00 37.21 46 CYS B O 1
ATOM 1854 N N . GLU B 2 47 ? 30.227 28.923 29.722 1.00 37.57 47 GLU B N 1
ATOM 1855 C CA . GLU B 2 47 ? 31.334 29.407 28.898 1.00 38.37 47 GLU B CA 1
ATOM 1856 C C . GLU B 2 47 ? 32.244 28.268 28.460 1.00 38.55 47 GLU B C 1
ATOM 1857 O O . GLU B 2 47 ? 32.728 27.498 29.287 1.00 37.85 47 GLU B O 1
ATOM 1863 N N . PHE B 2 48 ? 32.478 28.174 27.154 1.00 40.05 48 PHE B N 1
ATOM 1864 C CA . PHE B 2 48 ? 33.332 27.128 26.605 1.00 40.55 48 PHE B CA 1
ATOM 1865 C C . PHE B 2 48 ? 34.515 27.716 25.847 1.00 40.08 48 PHE B C 1
ATOM 1866 O O . PHE B 2 48 ? 35.158 27.036 25.053 1.00 41.52 48 PHE B O 1
ATOM 1874 N N . GLY B 2 49 ? 34.791 28.987 26.111 1.00 39.43 49 GLY B N 1
ATOM 1875 C CA . GLY B 2 49 ? 35.913 29.668 25.493 1.00 37.67 49 GLY B CA 1
ATOM 1876 C C . GLY B 2 49 ? 37.105 29.625 26.436 1.00 37.10 49 GLY B C 1
ATOM 1877 O O . GLY B 2 49 ? 37.265 28.657 27.176 1.00 35.08 49 GLY B O 1
ATOM 1878 N N . VAL B 2 50 ? 37.927 30.674 26.426 1.00 37.86 50 VAL B N 1
ATOM 1879 C CA . VAL B 2 50 ? 39.122 30.739 27.272 1.00 40.09 50 VAL B CA 1
ATOM 1880 C C . VAL B 2 50 ? 38.861 30.491 28.759 1.00 39.59 50 VAL B C 1
ATOM 1881 O O . VAL B 2 50 ? 39.668 29.860 29.432 1.00 39.52 50 VAL B O 1
ATOM 1885 N N . LEU B 2 51 ? 37.739 30.987 29.271 1.00 39.69 51 LEU B N 1
ATOM 1886 C CA . LEU B 2 51 ? 37.428 30.819 30.686 1.00 40.39 51 LEU B CA 1
ATOM 1887 C C . LEU B 2 51 ? 36.626 29.573 31.016 1.00 41.25 51 LEU B C 1
ATOM 1888 O O . LEU B 2 51 ? 35.939 29.525 32.039 1.00 40.87 51 LEU B O 1
ATOM 1893 N N . ASN B 2 52 ? 36.729 28.557 30.167 1.00 41.54 52 ASN B N 1
ATOM 1894 C CA . ASN B 2 52 ? 36.009 27.312 30.399 1.00 41.70 52 ASN B CA 1
ATOM 1895 C C . ASN B 2 52 ? 36.449 26.589 31.673 1.00 40.63 52 ASN B C 1
ATOM 1896 O O . ASN B 2 52 ? 35.608 26.160 32.464 1.00 39.67 52 ASN B O 1
ATOM 1901 N N . SER B 2 53 ? 37.755 26.448 31.878 1.00 41.28 53 SER B N 1
ATOM 1902 C CA . SER B 2 53 ? 38.238 25.752 33.070 1.00 43.07 53 SER B CA 1
ATOM 1903 C C . SER B 2 53 ? 37.784 26.474 34.334 1.00 41.19 53 SER B C 1
ATOM 1904 O O . SER B 2 53 ? 37.384 25.836 35.304 1.00 40.81 53 SER B O 1
ATOM 1907 N N . LEU B 2 54 ? 37.835 27.805 34.315 1.00 40.61 54 LEU B N 1
ATOM 1908 C CA . LEU B 2 54 ? 37.396 28.600 35.469 1.00 39.55 54 LEU B CA 1
ATOM 1909 C C . LEU B 2 54 ? 35.914 28.304 35.713 1.00 37.75 54 LEU B C 1
ATOM 1910 O O . LEU B 2 54 ? 35.473 28.156 36.851 1.00 36.22 54 LEU B O 1
ATOM 1915 N N . ALA B 2 55 ? 35.148 28.219 34.630 1.00 37.22 55 ALA B N 1
ATOM 1916 C CA . ALA B 2 55 ? 33.725 27.931 34.743 1.00 36.74 55 ALA B CA 1
ATOM 1917 C C . ALA B 2 55 ? 33.512 26.588 35.447 1.00 36.67 55 ALA B C 1
ATOM 1918 O O . ALA B 2 55 ? 32.616 26.459 36.279 1.00 36.16 55 ALA B O 1
ATOM 1920 N N . ASN B 2 56 ? 34.332 25.588 35.125 1.00 35.34 56 ASN B N 1
ATOM 1921 C CA . ASN B 2 56 ? 34.197 24.279 35.764 1.00 34.42 56 ASN B CA 1
ATOM 1922 C C . ASN B 2 56 ? 34.655 24.308 37.226 1.00 33.01 56 ASN B C 1
ATOM 1923 O O . ASN B 2 56 ? 34.057 23.668 38.091 1.00 34.19 56 ASN B O 1
ATOM 1928 N N . VAL B 2 57 ? 35.710 25.063 37.498 1.00 32.77 57 VAL B N 1
ATOM 1929 C CA . VAL B 2 57 ? 36.218 25.208 38.855 1.00 33.47 57 VAL B CA 1
ATOM 1930 C C . VAL B 2 57 ? 35.171 25.882 39.759 1.00 33.13 57 VAL B C 1
ATOM 1931 O O . VAL B 2 57 ? 34.959 25.462 40.891 1.00 32.57 57 VAL B O 1
ATOM 1935 N N . LEU B 2 58 ? 34.517 26.927 39.259 1.00 31.91 58 LEU B N 1
ATOM 1936 C CA . LEU B 2 58 ? 33.510 27.621 40.054 1.00 30.85 58 LEU B CA 1
ATOM 1937 C C . LEU B 2 58 ? 32.287 26.745 40.265 1.00 31.21 58 LEU B C 1
ATOM 1938 O O . LEU B 2 58 ? 31.689 26.756 41.338 1.00 28.79 58 LEU B O 1
ATOM 1943 N N . SER B 2 59 ? 31.909 25.996 39.234 1.00 33.83 59 SER B N 1
ATOM 1944 C CA . SER B 2 59 ? 30.758 25.105 39.323 1.00 36.49 59 SER B CA 1
ATOM 1945 C C . SER B 2 59 ? 31.024 24.050 40.380 1.00 38.15 59 SER B C 1
ATOM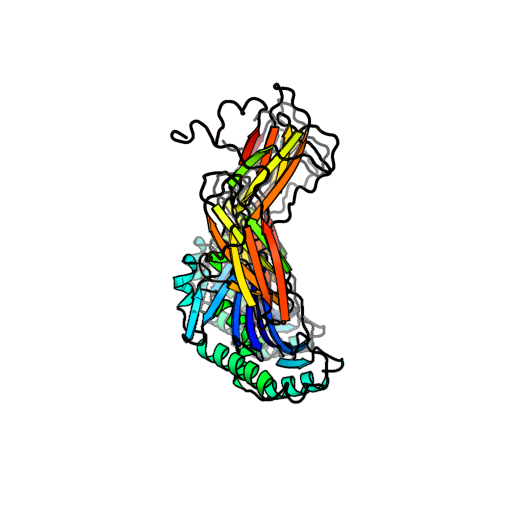 1946 O O . SER B 2 59 ? 30.153 23.741 41.188 1.00 39.23 59 SER B O 1
ATOM 1949 N N . GLN B 2 60 ? 32.238 23.505 40.363 1.00 40.67 60 GLN B N 1
ATOM 1950 C CA . GLN B 2 60 ? 32.654 22.474 41.318 1.00 43.56 60 GLN B CA 1
ATOM 1951 C C . GLN B 2 60 ? 32.517 22.958 42.753 1.00 43.07 60 GLN B C 1
ATOM 1952 O O . GLN B 2 60 ? 31.801 22.357 43.553 1.00 44.36 60 GLN B O 1
ATOM 1958 N N . HIS B 2 61 ? 33.223 24.042 43.067 1.00 42.40 61 HIS B N 1
ATOM 1959 C CA . HIS B 2 61 ? 33.213 24.622 44.407 1.00 42.40 61 HIS B CA 1
ATOM 1960 C C . HIS B 2 61 ? 31.822 24.928 44.921 1.00 40.29 61 HIS B C 1
ATOM 1961 O O . HIS B 2 61 ? 31.527 24.686 46.089 1.00 39.63 61 HIS B O 1
ATOM 1968 N N . LEU B 2 62 ? 30.966 25.460 44.053 1.00 37.77 62 LEU B N 1
ATOM 1969 C CA . LEU B 2 62 ? 29.607 25.785 44.457 1.00 36.01 62 LEU B CA 1
ATOM 1970 C C . LEU B 2 62 ? 28.766 24.525 44.640 1.00 34.99 62 LEU B C 1
ATOM 1971 O O . LEU B 2 62 ? 27.969 24.442 45.565 1.00 32.69 62 LEU B O 1
ATOM 1976 N N . ASN B 2 63 ? 28.952 23.540 43.762 1.00 36.95 63 ASN B N 1
ATOM 1977 C CA . ASN B 2 63 ? 28.176 22.300 43.835 1.00 38.63 63 ASN B CA 1
ATOM 1978 C C . ASN B 2 63 ? 28.488 21.471 45.080 1.00 41.05 63 ASN B C 1
ATOM 1979 O O . ASN B 2 63 ? 27.749 20.550 45.419 1.00 41.89 63 ASN B O 1
ATOM 1984 N N . GLN B 2 64 ? 29.578 21.804 45.762 1.00 42.42 64 GLN B N 1
ATOM 1985 C CA . GLN B 2 64 ? 29.952 21.099 46.977 1.00 45.08 64 GLN B CA 1
ATOM 1986 C C . GLN B 2 64 ? 29.378 21.796 48.207 1.00 45.35 64 GLN B C 1
ATOM 1987 O O . GLN B 2 64 ? 29.630 21.380 49.339 1.00 44.17 64 GLN B O 1
ATOM 1993 N N . LYS B 2 65 ? 28.593 22.850 47.971 1.00 45.33 65 LYS B N 1
ATOM 1994 C CA . LYS B 2 65 ? 27.964 23.624 49.045 1.00 45.28 65 LYS B CA 1
ATOM 1995 C C . LYS B 2 65 ? 26.516 23.181 49.230 1.00 45.02 65 LYS B C 1
ATOM 1996 O O . LYS B 2 65 ? 25.617 23.680 48.557 1.00 43.81 65 LYS B O 1
ATOM 2002 N N . ASP B 2 66 ? 26.296 22.253 50.153 1.00 45.23 66 ASP B N 1
ATOM 2003 C CA . ASP B 2 66 ? 24.964 21.729 50.427 1.00 45.95 66 ASP B CA 1
ATOM 2004 C C . ASP B 2 66 ? 23.901 22.800 50.665 1.00 43.24 66 ASP B C 1
ATOM 2005 O O . ASP B 2 66 ? 22.775 22.680 50.178 1.00 40.74 66 ASP B O 1
ATOM 2010 N N . THR B 2 67 ? 24.245 23.837 51.421 1.00 42.66 67 THR B N 1
ATOM 2011 C CA . THR B 2 67 ? 23.277 24.894 51.701 1.00 42.13 67 THR B CA 1
ATOM 2012 C C . THR B 2 67 ? 22.817 25.550 50.412 1.00 39.70 67 THR B C 1
ATOM 2013 O O . THR B 2 67 ? 21.628 25.813 50.238 1.00 40.33 67 THR B O 1
ATOM 2017 N N . LEU B 2 68 ? 23.760 25.810 49.511 1.00 36.57 68 LEU B N 1
ATOM 2018 C CA . LEU B 2 68 ? 23.432 26.435 48.235 1.00 35.79 68 LEU B CA 1
ATOM 2019 C C . LEU B 2 68 ? 22.555 25.509 47.393 1.00 35.24 68 LEU B C 1
ATOM 2020 O O . LEU B 2 68 ? 21.565 25.950 46.818 1.00 35.03 68 LEU B O 1
ATOM 2025 N N . MET B 2 69 ? 22.910 24.227 47.329 1.00 36.40 69 MET B N 1
ATOM 2026 C CA . MET B 2 69 ? 22.134 23.266 46.541 1.00 37.92 69 MET B CA 1
ATOM 2027 C C . MET B 2 69 ? 20.684 23.231 47.020 1.00 38.44 69 MET B C 1
ATOM 2028 O O . MET B 2 69 ? 19.752 23.267 46.217 1.00 37.10 69 MET B O 1
ATOM 2033 N N . GLN B 2 70 ? 20.502 23.171 48.337 1.00 39.70 70 GLN B N 1
ATOM 2034 C CA . GLN B 2 70 ? 19.166 23.121 48.913 1.00 41.24 70 GLN B CA 1
ATOM 2035 C C . GLN B 2 70 ? 18.431 24.427 48.642 1.00 39.93 70 GLN B C 1
ATOM 2036 O O . GLN B 2 70 ? 17.220 24.435 48.404 1.00 39.77 70 GLN B O 1
ATOM 2042 N N . ARG B 2 71 ? 19.175 25.528 48.682 1.00 37.20 71 ARG B N 1
ATOM 2043 C CA . ARG B 2 71 ? 18.620 26.854 48.430 1.00 34.61 71 ARG B CA 1
ATOM 2044 C C . ARG B 2 71 ? 18.118 26.996 46.989 1.00 32.98 71 ARG B C 1
ATOM 2045 O O . ARG B 2 71 ? 17.007 27.471 46.757 1.00 30.82 71 ARG B O 1
ATOM 2053 N N . LEU B 2 72 ? 18.936 26.573 46.026 1.00 32.52 72 LEU B N 1
ATOM 2054 C CA . LEU B 2 72 ? 18.565 26.672 44.616 1.00 33.61 72 LEU B CA 1
ATOM 2055 C C . LEU B 2 72 ? 17.437 25.700 44.265 1.00 35.60 72 LEU B C 1
ATOM 2056 O O . LEU B 2 72 ? 16.574 26.015 43.443 1.00 35.24 72 LEU B O 1
ATOM 2061 N N . ARG B 2 73 ? 17.422 24.533 44.905 1.00 37.43 73 ARG B N 1
ATOM 2062 C CA . ARG B 2 73 ? 16.352 23.571 44.654 1.00 40.03 73 ARG B CA 1
ATOM 2063 C C . ARG B 2 73 ? 15.019 24.233 44.962 1.00 39.22 73 ARG B C 1
ATOM 2064 O O . ARG B 2 73 ? 14.006 23.911 44.350 1.00 39.31 73 ARG B O 1
ATOM 2072 N N . ASN B 2 74 ? 15.028 25.170 45.905 1.00 38.83 74 ASN B N 1
ATOM 2073 C CA . ASN B 2 74 ? 13.813 25.876 46.299 1.00 39.23 74 ASN B CA 1
ATOM 2074 C C . ASN B 2 74 ? 13.739 27.281 45.717 1.00 37.63 74 ASN B C 1
ATOM 2075 O O . ASN B 2 74 ? 12.981 28.118 46.206 1.00 36.37 74 ASN B O 1
ATOM 2080 N N . GLY B 2 75 ? 14.528 27.529 44.673 1.00 37.12 75 GLY B N 1
ATOM 2081 C CA . GLY B 2 75 ? 14.560 28.842 44.044 1.00 34.31 75 GLY B CA 1
ATOM 2082 C C . GLY B 2 75 ? 13.197 29.419 43.724 1.00 34.11 75 GLY B C 1
ATOM 2083 O O . GLY B 2 75 ? 12.908 30.573 44.052 1.00 33.00 75 GLY B O 1
ATOM 2084 N N . LEU B 2 76 ? 12.352 28.607 43.092 1.00 33.70 76 LEU B N 1
ATOM 2085 C CA . LEU B 2 76 ? 11.011 29.025 42.716 1.00 33.84 76 LEU B CA 1
ATOM 2086 C C . LEU B 2 76 ? 10.179 29.483 43.907 1.00 33.98 76 LEU B C 1
ATOM 2087 O O . LEU B 2 76 ? 9.516 30.518 43.845 1.00 34.25 76 LEU B O 1
ATOM 2092 N N . GLN B 2 77 ? 10.207 28.713 44.990 1.00 34.37 77 GLN B N 1
ATOM 2093 C CA . GLN B 2 77 ? 9.450 29.065 46.184 1.00 34.74 77 GLN B CA 1
ATOM 2094 C C . GLN B 2 77 ? 10.042 30.321 46.818 1.00 33.67 77 GLN B C 1
ATOM 2095 O O . GLN B 2 77 ? 9.305 31.215 47.242 1.00 33.37 77 GLN B O 1
ATOM 2101 N N . ASN B 2 78 ? 11.372 30.382 46.882 1.00 32.43 78 ASN B N 1
ATOM 2102 C CA . ASN B 2 78 ? 12.068 31.541 47.451 1.00 31.84 78 ASN B CA 1
ATOM 2103 C C . ASN B 2 78 ? 11.634 32.804 46.703 1.00 31.44 78 ASN B C 1
ATOM 2104 O O . ASN B 2 78 ? 11.388 33.848 47.313 1.00 30.46 78 ASN B O 1
ATOM 2109 N N . CYS B 2 79 ? 11.528 32.700 45.381 1.00 30.52 79 CYS B N 1
ATOM 2110 C CA . CYS B 2 79 ? 11.112 33.834 44.549 1.00 31.07 79 CYS B CA 1
ATOM 2111 C C . CYS B 2 79 ? 9.742 34.371 44.952 1.00 31.10 79 CYS B C 1
ATOM 2112 O O . CYS B 2 79 ? 9.537 35.573 45.077 1.00 31.53 79 CYS B O 1
ATOM 2115 N N . ALA B 2 80 ? 8.796 33.464 45.144 1.00 33.48 80 ALA B N 1
ATOM 2116 C CA . ALA B 2 80 ? 7.438 33.840 45.512 1.00 34.23 80 ALA B CA 1
ATOM 2117 C C . ALA B 2 80 ? 7.380 34.411 46.921 1.00 34.22 80 ALA B C 1
ATOM 2118 O O . ALA B 2 80 ? 6.755 35.437 47.168 1.00 35.31 80 ALA B O 1
ATOM 2120 N N . THR B 2 81 ? 8.042 33.732 47.843 1.00 36.29 81 THR B N 1
ATOM 2121 C CA . THR B 2 81 ? 8.065 34.144 49.238 1.00 37.75 81 THR B CA 1
ATOM 2122 C C . THR B 2 81 ? 8.720 35.512 49.415 1.00 37.82 81 THR B C 1
ATOM 2123 O O . THR B 2 81 ? 8.203 36.381 50.115 1.00 37.58 81 THR B O 1
ATOM 2127 N N . HIS B 2 82 ? 9.861 35.703 48.768 1.00 38.31 82 HIS B N 1
ATOM 2128 C CA . HIS B 2 82 ? 10.587 36.958 48.888 1.00 37.99 82 HIS B CA 1
ATOM 2129 C C . HIS B 2 82 ? 9.864 38.162 48.295 1.00 37.06 82 HIS B C 1
ATOM 2130 O O . HIS B 2 82 ? 9.824 39.225 48.911 1.00 37.41 82 HIS B O 1
ATOM 2137 N N . THR B 2 83 ? 9.283 37.998 47.111 1.00 36.17 83 THR B N 1
ATOM 2138 C CA . THR B 2 83 ? 8.586 39.102 46.449 1.00 35.74 83 THR B CA 1
ATOM 2139 C C . THR B 2 83 ? 7.141 39.272 46.909 1.00 36.67 83 THR B C 1
ATOM 2140 O O . THR B 2 83 ? 6.496 40.280 46.608 1.00 35.14 83 THR B O 1
ATOM 2144 N N . GLN B 2 84 ? 6.649 38.281 47.642 1.00 37.91 84 GLN B N 1
ATOM 2145 C CA . GLN B 2 84 ? 5.278 38.260 48.142 1.00 38.21 84 GLN B CA 1
ATOM 2146 C C . GLN B 2 84 ? 4.755 39.558 48.778 1.00 37.15 84 GLN B C 1
ATOM 2147 O O . GLN B 2 84 ? 3.677 40.044 48.432 1.00 36.31 84 GLN B O 1
ATOM 2153 N N . PRO B 2 85 ? 5.508 40.142 49.718 1.00 35.82 85 PRO B N 1
ATOM 2154 C CA . PRO B 2 85 ? 5.014 41.372 50.339 1.00 34.99 85 PRO B CA 1
ATOM 2155 C C . PRO B 2 85 ? 4.825 42.601 49.447 1.00 36.20 85 PRO B C 1
ATOM 2156 O O . PRO B 2 85 ? 4.008 43.474 49.754 1.00 33.90 85 PRO B O 1
ATOM 2160 N N . PHE B 2 86 ? 5.546 42.678 48.334 1.00 34.86 86 PHE B N 1
ATOM 2161 C CA . PHE B 2 86 ? 5.416 43.855 47.483 1.00 34.64 86 PHE B CA 1
ATOM 2162 C C . PHE B 2 86 ? 4.991 43.612 46.034 1.00 34.26 86 PHE B C 1
ATOM 2163 O O . PHE B 2 86 ? 4.482 44.516 45.375 1.00 33.03 86 PHE B O 1
ATOM 2171 N N . TRP B 2 87 ? 5.174 42.392 45.547 1.00 34.81 87 TRP B N 1
ATOM 2172 C CA . TRP B 2 87 ? 4.863 42.088 44.157 1.00 35.40 87 TRP B CA 1
ATOM 2173 C C . TRP B 2 87 ? 3.534 42.610 43.641 1.00 36.63 87 TRP B C 1
ATOM 2174 O O . TRP B 2 87 ? 3.479 43.273 42.605 1.00 36.90 87 TRP B O 1
ATOM 2185 N N . GLY B 2 88 ? 2.461 42.304 44.354 1.00 38.00 88 GLY B N 1
ATOM 2186 C CA . GLY B 2 88 ? 1.154 42.759 43.927 1.00 38.02 88 GLY B CA 1
ATOM 2187 C C . GLY B 2 88 ? 1.070 44.261 43.747 1.00 38.36 88 GLY B C 1
ATOM 2188 O O . GLY B 2 88 ? 0.427 44.738 42.810 1.00 38.17 88 GLY B O 1
ATOM 2189 N N . SER B 2 89 ? 1.718 45.008 44.635 1.00 38.48 89 SER B N 1
ATOM 2190 C CA . SER B 2 89 ? 1.705 46.468 44.562 1.00 38.58 89 SER B CA 1
ATOM 2191 C C . SER B 2 89 ? 2.488 46.998 43.369 1.00 37.47 89 SER B C 1
ATOM 2192 O O . SER B 2 89 ? 2.271 48.125 42.930 1.00 37.33 89 SER B O 1
ATOM 2195 N N . LEU B 2 90 ? 3.396 46.185 42.844 1.00 36.53 90 LEU B N 1
ATOM 2196 C CA . LEU B 2 90 ? 4.204 46.600 41.707 1.00 35.47 90 LEU B CA 1
ATOM 2197 C C . LEU B 2 90 ? 3.532 46.286 40.379 1.00 35.49 90 LEU B C 1
ATOM 2198 O O . LEU B 2 90 ? 3.449 47.150 39.509 1.00 35.82 90 LEU B O 1
ATOM 2203 N N . THR B 2 91 ? 3.048 45.058 40.223 1.00 36.18 91 THR B N 1
ATOM 2204 C CA . THR B 2 91 ? 2.403 44.651 38.974 1.00 37.75 91 THR B CA 1
ATOM 2205 C C . THR B 2 91 ? 1.096 45.400 38.723 1.00 39.07 91 THR B C 1
ATOM 2206 O O . THR B 2 91 ? 0.553 45.376 37.622 1.00 39.17 91 THR B O 1
ATOM 2210 N N . ASN B 2 92 ? 0.608 46.076 39.753 1.00 41.28 92 ASN B N 1
ATOM 2211 C CA . ASN B 2 92 ? -0.633 46.835 39.670 1.00 43.93 92 ASN B CA 1
ATOM 2212 C C . ASN B 2 92 ? -0.337 48.345 39.608 1.00 42.85 92 ASN B C 1
ATOM 2213 O O . ASN B 2 92 ? -1.225 49.152 39.327 1.00 42.65 92 ASN B O 1
ATOM 2218 N N . ARG B 2 93 ? 0.919 48.712 39.855 1.00 40.34 93 ARG B N 1
ATOM 2219 C CA . ARG B 2 93 ? 1.339 50.112 39.868 1.00 38.49 93 ARG B CA 1
ATOM 2220 C C . ARG B 2 93 ? 1.216 50.824 38.524 1.00 38.11 93 ARG B C 1
ATOM 2221 O O . ARG B 2 93 ? 1.667 50.322 37.495 1.00 38.01 93 ARG B O 1
ATOM 2229 N N . THR B 2 94 ? 0.591 51.997 38.547 1.00 37.09 94 THR B N 1
ATOM 2230 C CA . THR B 2 94 ? 0.430 52.821 37.353 1.00 38.65 94 THR B CA 1
ATOM 2231 C C . THR B 2 94 ? 0.446 54.283 37.774 1.00 38.34 94 THR B C 1
ATOM 2232 O O . THR B 2 94 ? 0.107 54.613 38.905 1.00 38.99 94 THR B O 1
ATOM 2236 N N . ARG B 2 95 ? 0.876 55.149 36.866 1.00 39.29 95 ARG B N 1
ATOM 2237 C CA . ARG B 2 95 ? 0.911 56.586 37.113 1.00 39.53 95 ARG B CA 1
ATOM 2238 C C . ARG B 2 95 ? 0.484 57.232 35.805 1.00 41.58 95 ARG B C 1
ATOM 2239 O O . ARG B 2 95 ? 1.093 56.995 34.758 1.00 42.32 95 ARG B O 1
ATOM 2247 N N . PRO B 2 96 ? -0.575 58.052 35.846 1.00 41.95 96 PRO B N 1
ATOM 2248 C CA . PRO B 2 96 ? -1.103 58.736 34.661 1.00 42.18 96 PRO B CA 1
ATOM 2249 C C . PRO B 2 96 ? -0.143 59.779 34.115 1.00 40.58 96 PRO B C 1
ATOM 2250 O O . PRO B 2 96 ? 0.551 60.460 34.870 1.00 41.18 96 PRO B O 1
ATOM 2254 N N . PRO B 2 97 ? -0.087 59.911 32.785 1.00 38.67 97 PRO B N 1
ATOM 2255 C CA . PRO B 2 97 ? 0.797 60.883 32.145 1.00 39.00 97 PRO B CA 1
ATOM 2256 C C . PRO B 2 97 ? 0.244 62.299 32.107 1.00 38.52 97 PRO B C 1
ATOM 2257 O O . PRO B 2 97 ? -0.955 62.502 31.967 1.00 39.95 97 PRO B O 1
ATOM 2261 N N . SER B 2 98 ? 1.133 63.272 32.250 1.00 37.69 98 SER B N 1
ATOM 2262 C CA . SER B 2 98 ? 0.761 64.671 32.143 1.00 37.25 98 SER B CA 1
ATOM 2263 C C . SER B 2 98 ? 1.103 64.938 30.683 1.00 37.01 98 SER B C 1
ATOM 2264 O O . SER B 2 98 ? 2.030 64.326 30.149 1.00 36.33 98 SER B O 1
ATOM 2267 N N . VAL B 2 99 ? 0.363 65.825 30.027 1.00 37.09 99 VAL B N 1
ATOM 2268 C CA . VAL B 2 99 ? 0.648 66.126 28.629 1.00 37.21 99 VAL B CA 1
ATOM 2269 C C . VAL B 2 99 ? 0.400 67.586 28.285 1.00 39.53 99 VAL B C 1
ATOM 2270 O O . VAL B 2 99 ? -0.548 68.202 28.761 1.00 40.04 99 VAL B O 1
ATOM 2274 N N . GLN B 2 100 ? 1.294 68.134 27.470 1.00 40.40 100 GLN B N 1
ATOM 2275 C CA . GLN B 2 100 ? 1.249 69.530 27.053 1.00 40.91 100 GLN B CA 1
ATOM 2276 C C . GLN B 2 100 ? 1.713 69.647 25.607 1.00 39.74 100 GLN B C 1
ATOM 2277 O O . GLN B 2 100 ? 2.654 68.966 25.197 1.00 37.50 100 GLN B O 1
ATOM 2283 N N . VAL B 2 101 ? 1.055 70.507 24.839 1.00 37.59 101 VAL B N 1
ATOM 2284 C CA . VAL B 2 101 ? 1.429 70.714 23.449 1.00 36.85 101 VAL B CA 1
ATOM 2285 C C . VAL B 2 101 ? 1.938 72.138 23.316 1.00 36.94 101 VAL B C 1
ATOM 2286 O O . VAL B 2 101 ? 1.475 73.037 24.018 1.00 37.25 101 VAL B O 1
ATOM 2290 N N . ALA B 2 102 ? 2.905 72.335 22.429 1.00 36.14 102 ALA B N 1
ATOM 2291 C CA . ALA B 2 102 ? 3.488 73.648 22.203 1.00 36.98 102 ALA B CA 1
ATOM 2292 C C . ALA B 2 102 ? 4.349 73.586 20.958 1.00 38.78 102 ALA B C 1
ATOM 2293 O O . ALA B 2 102 ? 4.656 72.503 20.460 1.00 38.82 102 ALA B O 1
ATOM 2295 N N . LYS B 2 103 ? 4.742 74.746 20.451 1.00 39.18 103 LYS B N 1
ATOM 2296 C CA . LYS B 2 103 ? 5.569 74.774 19.262 1.00 40.13 103 LYS B CA 1
ATOM 2297 C C . LYS B 2 103 ? 7.020 74.462 19.605 1.00 39.69 103 LYS B C 1
ATOM 2298 O O . LYS B 2 103 ? 7.459 74.640 20.739 1.00 37.54 103 LYS B O 1
ATOM 2304 N N . THR B 2 104 ? 7.758 73.991 18.609 1.00 38.99 104 THR B N 1
ATOM 2305 C CA . THR B 2 104 ? 9.162 73.683 18.782 1.00 39.46 104 THR B CA 1
ATOM 2306 C C . THR B 2 104 ? 9.874 73.978 17.461 1.00 40.54 104 THR B C 1
ATOM 2307 O O . THR B 2 104 ? 9.238 74.036 16.410 1.00 40.62 104 THR B O 1
ATOM 2311 N N . THR B 2 105 ? 11.187 74.178 17.518 1.00 41.24 105 THR B N 1
ATOM 2312 C CA . THR B 2 105 ? 11.983 74.472 16.323 1.00 41.53 105 THR B CA 1
ATOM 2313 C C . THR B 2 105 ? 11.905 73.306 15.323 1.00 40.73 105 THR B C 1
ATOM 2314 O O . THR B 2 105 ? 12.308 72.195 15.641 1.00 39.89 105 THR B O 1
ATOM 2318 N N . PRO B 2 106 ? 11.410 73.539 14.094 1.00 38.95 106 PRO B N 1
ATOM 2319 C CA . PRO B 2 106 ? 11.309 72.454 13.099 1.00 37.31 106 PRO B CA 1
ATOM 2320 C C . PRO B 2 106 ? 12.638 71.791 12.690 1.00 37.40 106 PRO B C 1
ATOM 2321 O O . PRO B 2 106 ? 13.663 72.463 12.550 1.00 37.26 106 PRO B O 1
ATOM 2325 N N . PHE B 2 107 ? 12.611 70.476 12.487 1.00 35.27 107 PHE B N 1
ATOM 2326 C CA . PHE B 2 107 ? 13.812 69.748 12.079 1.00 37.09 107 PHE B CA 1
ATOM 2327 C C . PHE B 2 107 ? 13.416 68.560 11.216 1.00 37.83 107 PHE B C 1
ATOM 2328 O O . PHE B 2 107 ? 12.336 67.995 11.385 1.00 36.84 107 PHE B O 1
ATOM 2336 N N . ASN B 2 108 ? 14.295 68.195 10.287 1.00 39.80 108 ASN B N 1
ATOM 2337 C CA . ASN B 2 108 ? 14.051 67.090 9.363 1.00 42.13 108 ASN B CA 1
ATOM 2338 C C . ASN B 2 108 ? 12.690 67.212 8.680 1.00 43.22 108 ASN B C 1
ATOM 2339 O O . ASN B 2 108 ? 11.948 66.236 8.574 1.00 43.51 108 ASN B O 1
ATOM 2344 N N . THR B 2 109 ? 12.362 68.410 8.215 1.00 44.58 109 THR B N 1
ATOM 2345 C CA . THR B 2 109 ? 11.082 68.627 7.555 1.00 45.64 109 THR B CA 1
ATOM 2346 C C . THR B 2 109 ? 11.126 69.881 6.708 1.00 47.05 109 THR B C 1
ATOM 2347 O O . THR B 2 109 ? 12.035 70.702 6.843 1.00 47.55 109 THR B O 1
ATOM 2351 N N . ARG B 2 110 ? 10.142 70.022 5.828 1.00 47.43 110 ARG B N 1
ATOM 2352 C CA . ARG B 2 110 ? 10.051 71.205 4.990 1.00 48.93 110 ARG B CA 1
ATOM 2353 C C . ARG B 2 110 ? 8.937 72.094 5.534 1.00 46.95 110 ARG B C 1
ATOM 2354 O O . ARG B 2 110 ? 8.910 73.293 5.272 1.00 47.22 110 ARG B O 1
ATOM 2362 N N . GLU B 2 111 ? 8.028 71.498 6.303 1.00 44.09 111 GLU B N 1
ATOM 2363 C CA . GLU B 2 111 ? 6.923 72.244 6.889 1.00 41.23 111 GLU B CA 1
ATOM 2364 C C . GLU B 2 111 ? 7.471 73.420 7.689 1.00 39.71 111 GLU B C 1
ATOM 2365 O O . GLU B 2 111 ? 8.581 73.359 8.226 1.00 37.87 111 GLU B O 1
ATOM 2371 N N . PRO B 2 112 ? 6.700 74.517 7.773 1.00 38.02 112 PRO B N 1
ATOM 2372 C CA . PRO B 2 112 ? 7.125 75.710 8.513 1.00 36.61 112 PRO B CA 1
ATOM 2373 C C . PRO B 2 112 ? 6.911 75.601 10.022 1.00 35.77 112 PRO B C 1
ATOM 2374 O O . PRO B 2 112 ? 7.606 76.244 10.808 1.00 33.44 112 PRO B O 1
ATOM 2378 N N . VAL B 2 113 ? 5.938 74.793 10.421 1.00 34.94 113 VAL B N 1
ATOM 2379 C CA . VAL B 2 113 ? 5.649 74.633 11.834 1.00 35.64 113 VAL B CA 1
ATOM 2380 C C . VAL B 2 113 ? 5.789 73.191 12.284 1.00 35.80 113 VAL B C 1
ATOM 2381 O O . VAL B 2 113 ? 5.532 72.260 11.518 1.00 35.64 113 VAL B O 1
ATOM 2385 N N . MET B 2 114 ? 6.206 73.024 13.535 1.00 35.96 114 MET B N 1
ATOM 2386 C CA . MET B 2 114 ? 6.382 71.706 14.134 1.00 35.31 114 MET B CA 1
ATOM 2387 C C . MET B 2 114 ? 5.870 71.693 15.570 1.00 32.43 114 MET B C 1
ATOM 2388 O O . MET B 2 114 ? 6.318 72.474 16.408 1.00 31.34 114 MET B O 1
ATOM 2393 N N . LEU B 2 115 ? 4.934 70.798 15.851 1.00 31.14 115 LEU B N 1
ATOM 2394 C CA . LEU B 2 115 ? 4.376 70.690 17.193 1.00 30.08 115 LEU B CA 1
ATOM 2395 C C . LEU B 2 115 ? 5.074 69.585 17.964 1.00 30.95 115 LEU B C 1
ATOM 2396 O O . LEU B 2 115 ? 5.566 68.621 17.378 1.00 29.92 115 LEU B O 1
ATOM 2401 N N . ALA B 2 116 ? 5.124 69.741 19.283 1.00 30.65 116 ALA B N 1
ATOM 2402 C CA . ALA B 2 116 ? 5.721 68.742 20.154 1.00 30.31 116 ALA B CA 1
ATOM 2403 C C . ALA B 2 116 ? 4.704 68.432 21.234 1.00 30.79 116 ALA B C 1
ATOM 2404 O O . ALA B 2 116 ? 4.273 69.324 21.961 1.00 31.20 116 ALA B O 1
ATOM 2406 N N . CYS B 2 117 ? 4.295 67.172 21.320 1.00 31.01 117 CYS B N 1
ATOM 2407 C CA . CYS B 2 117 ? 3.358 66.767 22.349 1.00 30.79 117 CYS B CA 1
ATOM 2408 C C . CYS B 2 117 ? 4.199 66.116 23.451 1.00 31.47 117 CYS B C 1
ATOM 2409 O O . CYS B 2 117 ? 4.719 65.012 23.266 1.00 31.53 117 CYS B O 1
ATOM 2412 N N . TYR B 2 118 ? 4.337 66.800 24.586 1.00 31.30 118 TYR B N 1
ATOM 2413 C CA . TYR B 2 118 ? 5.128 66.284 25.696 1.00 30.05 118 TYR B CA 1
ATOM 2414 C C . TYR B 2 118 ? 4.308 65.412 26.614 1.00 30.56 118 TYR B C 1
ATOM 2415 O O . TYR B 2 118 ? 3.233 65.803 27.057 1.00 33.02 118 TYR B O 1
ATOM 2424 N N . VAL B 2 119 ? 4.826 64.225 26.900 1.00 29.73 119 VAL B N 1
ATOM 2425 C CA . VAL B 2 119 ? 4.157 63.290 27.778 1.00 29.62 119 VAL B CA 1
ATOM 2426 C C . VAL B 2 119 ? 5.171 62.876 28.837 1.00 30.30 119 VAL B C 1
ATOM 2427 O O . VAL B 2 119 ? 6.259 62.404 28.506 1.00 29.59 119 VAL B O 1
ATOM 2431 N N . TRP B 2 120 ? 4.825 63.060 30.108 1.00 29.03 120 TRP B N 1
ATOM 2432 C CA . TRP B 2 120 ? 5.758 62.724 31.175 1.00 30.78 120 TRP B CA 1
ATOM 2433 C C . TRP B 2 120 ? 5.098 62.318 32.487 1.00 30.30 120 TRP B C 1
ATOM 2434 O O . TRP B 2 120 ? 3.885 62.446 32.654 1.00 31.13 120 TRP B O 1
ATOM 2445 N N . GLY B 2 121 ? 5.926 61.832 33.408 1.00 30.12 121 GLY B N 1
ATOM 2446 C CA . GLY B 2 121 ? 5.473 61.423 34.724 1.00 29.40 121 GLY B CA 1
ATOM 2447 C C . GLY B 2 121 ? 4.685 60.136 34.771 1.00 29.29 121 GLY B C 1
ATOM 2448 O O . GLY B 2 121 ? 4.128 59.803 35.814 1.00 31.72 121 GLY B O 1
ATOM 2449 N N . PHE B 2 122 ? 4.649 59.399 33.665 1.00 28.21 122 PHE B N 1
ATOM 2450 C CA . PHE B 2 122 ? 3.883 58.159 33.615 1.00 28.49 122 PHE B CA 1
ATOM 2451 C C . PHE B 2 122 ? 4.627 56.857 33.923 1.00 30.19 122 PHE B C 1
ATOM 2452 O O . PHE B 2 122 ? 5.858 56.796 33.884 1.00 28.28 122 PHE B O 1
ATOM 2460 N N . TYR B 2 123 ? 3.843 55.822 34.234 1.00 30.62 123 TYR B N 1
ATOM 2461 C CA . TYR B 2 123 ? 4.346 54.488 34.553 1.00 31.04 123 TYR B CA 1
ATOM 2462 C C . TYR B 2 123 ? 3.191 53.499 34.405 1.00 30.66 123 TYR B C 1
ATOM 2463 O O . TYR B 2 123 ? 2.107 53.745 34.926 1.00 32.98 123 TYR B O 1
ATOM 2472 N N . PRO B 2 124 ? 3.402 52.362 33.714 1.00 31.15 124 PRO B N 1
ATOM 2473 C CA . PRO B 2 124 ? 4.611 51.865 33.042 1.00 30.05 124 PRO B CA 1
ATOM 2474 C C . PRO B 2 124 ? 5.018 52.722 31.852 1.00 29.44 124 PRO B C 1
ATOM 2475 O O . PRO B 2 124 ? 4.422 53.760 31.595 1.00 28.35 124 PRO B O 1
ATOM 2479 N N . ALA B 2 125 ? 6.018 52.250 31.111 1.00 30.44 125 ALA B N 1
ATOM 2480 C CA . ALA B 2 125 ? 6.560 52.959 29.954 1.00 31.17 125 ALA B CA 1
ATOM 2481 C C . ALA B 2 125 ? 5.719 52.891 28.684 1.00 33.17 125 ALA B C 1
ATOM 2482 O O . ALA B 2 125 ? 5.884 53.731 27.791 1.00 32.78 125 ALA B O 1
ATOM 2484 N N . GLU B 2 126 ? 4.838 51.896 28.586 1.00 33.10 126 GLU B N 1
ATOM 2485 C CA . GLU B 2 126 ? 4.001 51.747 27.392 1.00 34.47 126 GLU B CA 1
ATOM 2486 C C . GLU B 2 126 ? 3.027 52.913 27.268 1.00 32.17 126 GLU B C 1
ATOM 2487 O O . GLU B 2 126 ? 2.277 53.209 28.198 1.00 30.44 126 GLU B O 1
ATOM 2493 N N . VAL B 2 127 ? 3.040 53.570 26.114 1.00 32.27 127 VAL B N 1
ATOM 2494 C CA . VAL B 2 127 ? 2.166 54.711 25.885 1.00 31.66 127 VAL B CA 1
ATOM 2495 C C . VAL B 2 127 ? 1.959 54.898 24.385 1.00 31.73 127 VAL B C 1
ATOM 2496 O O . VAL B 2 127 ? 2.860 54.637 23.593 1.00 30.65 127 VAL B O 1
ATOM 2500 N N . THR B 2 128 ? 0.762 55.325 24.000 1.00 33.25 128 THR B N 1
ATOM 2501 C CA . THR B 2 128 ? 0.450 55.547 22.592 1.00 34.94 128 THR B CA 1
ATOM 2502 C C . THR B 2 128 ? -0.012 56.978 22.376 1.00 34.14 128 THR B C 1
ATOM 2503 O O . THR B 2 128 ? -0.814 57.519 23.141 1.00 33.65 128 THR B O 1
ATOM 2507 N N . ILE B 2 129 ? 0.511 57.586 21.327 1.00 33.07 129 ILE B N 1
ATOM 2508 C CA . ILE B 2 129 ? 0.167 58.953 21.008 1.00 34.75 129 ILE B CA 1
ATOM 2509 C C . ILE B 2 129 ? -0.193 59.039 19.538 1.00 36.24 129 ILE B C 1
ATOM 2510 O O . ILE B 2 129 ? 0.524 58.511 18.688 1.00 35.29 129 ILE B O 1
ATOM 2515 N N . THR B 2 130 ? -1.311 59.694 19.250 1.00 37.64 130 THR B N 1
ATOM 2516 C CA . THR B 2 130 ? -1.753 59.883 17.876 1.00 40.55 130 THR B CA 1
ATOM 2517 C C . THR B 2 130 ? -2.161 61.334 17.705 1.00 41.04 130 THR B C 1
ATOM 2518 O O . THR B 2 130 ? -2.427 62.035 18.681 1.00 39.26 130 THR B O 1
ATOM 2522 N N . TRP B 2 131 ? -2.201 61.781 16.457 1.00 41.75 131 TRP B N 1
ATOM 2523 C CA . TRP B 2 131 ? -2.578 63.149 16.161 1.00 42.08 131 TRP B CA 1
ATOM 2524 C C . TRP B 2 131 ? -3.881 63.240 15.390 1.00 43.72 131 TRP B C 1
ATOM 2525 O O . TRP B 2 131 ? -4.190 62.401 14.540 1.00 43.59 131 TRP B O 1
ATOM 2536 N N . ARG B 2 132 ? -4.640 64.283 15.696 1.00 45.86 132 ARG B N 1
ATOM 2537 C CA . ARG B 2 132 ? -5.910 64.527 15.045 1.00 46.33 132 ARG B CA 1
ATOM 2538 C C . ARG B 2 132 ? -5.946 65.966 14.523 1.00 47.01 132 ARG B C 1
ATOM 2539 O O . ARG B 2 132 ? -5.552 66.902 15.228 1.00 46.49 132 ARG B O 1
ATOM 2547 N N . LYS B 2 133 ? -6.375 66.132 13.273 1.00 46.49 133 LYS B N 1
ATOM 2548 C CA . LYS B 2 133 ? -6.496 67.456 12.661 1.00 46.30 133 LYS B CA 1
ATOM 2549 C C . LYS B 2 133 ? -7.987 67.730 12.473 1.00 46.77 133 LYS B C 1
ATOM 2550 O O . LYS B 2 133 ? -8.674 67.029 11.728 1.00 47.30 133 LYS B O 1
ATOM 2556 N N . ASN B 2 134 ? -8.486 68.747 13.159 1.00 47.02 134 ASN B N 1
ATOM 2557 C CA . ASN B 2 134 ? -9.901 69.085 13.093 1.00 47.90 134 ASN B CA 1
ATOM 2558 C C . ASN B 2 134 ? -10.761 67.858 13.379 1.00 49.46 134 ASN B C 1
ATOM 2559 O O . ASN B 2 134 ? -11.849 67.709 12.827 1.00 51.12 134 ASN B O 1
ATOM 2564 N N . GLY B 2 135 ? -10.261 66.978 14.242 1.00 50.10 135 GLY B N 1
ATOM 2565 C CA . GLY B 2 135 ? -11.009 65.791 14.611 1.00 50.39 135 GLY B CA 1
ATOM 2566 C C . GLY B 2 135 ? -10.694 64.510 13.864 1.00 51.93 135 GLY B C 1
ATOM 2567 O O . GLY B 2 135 ? -11.205 63.456 14.227 1.00 51.36 135 GLY B O 1
ATOM 2568 N N . LYS B 2 136 ? -9.862 64.576 12.830 1.00 54.28 136 LYS B N 1
ATOM 2569 C CA . LYS B 2 136 ? -9.537 63.374 12.067 1.00 57.87 136 LYS B CA 1
ATOM 2570 C C . LYS B 2 136 ? -8.071 62.960 12.162 1.00 58.92 136 LYS B C 1
ATOM 2571 O O . LYS B 2 136 ? -7.170 63.801 12.127 1.00 58.79 136 LYS B O 1
ATOM 2577 N N . LEU B 2 137 ? -7.846 61.653 12.274 1.00 59.75 137 LEU B N 1
ATOM 2578 C CA . LEU B 2 137 ? -6.500 61.102 12.371 1.00 61.41 137 LEU B CA 1
ATOM 2579 C C . LEU B 2 137 ? -5.602 61.526 11.216 1.00 61.89 137 LEU B C 1
ATOM 2580 O O . LEU B 2 137 ? -6.064 61.726 10.097 1.00 61.99 137 LEU B O 1
ATOM 2585 N N . VAL B 2 138 ? -4.311 61.655 11.498 1.00 63.10 138 VAL B N 1
ATOM 2586 C CA . VAL B 2 138 ? -3.334 62.040 10.487 1.00 64.61 138 VAL B CA 1
ATOM 2587 C C . VAL B 2 138 ? -2.045 61.248 10.706 1.00 66.11 138 VAL B C 1
ATOM 2588 O O . VAL B 2 138 ? -1.874 60.618 11.752 1.00 66.22 138 VAL B O 1
ATOM 2592 N N . MET B 2 139 ? -1.144 61.278 9.723 1.00 67.42 139 MET B N 1
ATOM 2593 C CA . MET B 2 139 ? 0.128 60.554 9.810 1.00 68.66 139 MET B CA 1
ATOM 2594 C C . MET B 2 139 ? -0.101 59.091 10.200 1.00 68.87 139 MET B C 1
ATOM 2595 O O . MET B 2 139 ? 0.608 58.555 11.055 1.00 68.40 139 MET B O 1
ATOM 2600 N N . PRO B 2 140 ? -1.079 58.421 9.567 1.00 68.70 140 PRO B N 1
ATOM 2601 C CA . PRO B 2 140 ? -1.384 57.021 9.877 1.00 68.98 140 PRO B CA 1
ATOM 2602 C C . PRO B 2 140 ? -0.201 56.057 9.844 1.00 68.62 140 PRO B C 1
ATOM 2603 O O . PRO B 2 140 ? -0.176 55.079 10.590 1.00 67.91 140 PRO B O 1
ATOM 2607 N N . HIS B 2 141 ? 0.779 56.330 8.992 1.00 68.60 141 HIS B N 1
ATOM 2608 C CA . HIS B 2 141 ? 1.931 55.448 8.880 1.00 69.06 141 HIS B CA 1
ATOM 2609 C C . HIS B 2 141 ? 3.044 55.712 9.887 1.00 67.85 141 HIS B C 1
ATOM 2610 O O . HIS B 2 141 ? 4.172 55.259 9.704 1.00 67.84 141 HIS B O 1
ATOM 2617 N N . SER B 2 142 ? 2.729 56.439 10.953 1.00 65.80 142 SER B N 1
ATOM 2618 C CA . SER B 2 142 ? 3.721 56.724 11.983 1.00 63.53 142 SER B CA 1
ATOM 2619 C C . SER B 2 142 ? 3.677 55.609 13.033 1.00 62.27 142 SER B C 1
ATOM 2620 O O . SER B 2 142 ? 2.805 54.738 12.985 1.00 62.28 142 SER B O 1
ATOM 2623 N N . SER B 2 143 ? 4.621 55.626 13.970 1.00 59.71 143 SER B N 1
ATOM 2624 C CA . SER B 2 143 ? 4.663 54.618 15.028 1.00 57.37 143 SER B CA 1
ATOM 2625 C C . SER B 2 143 ? 3.959 55.162 16.276 1.00 55.46 143 SER B C 1
ATOM 2626 O O . SER B 2 143 ? 4.569 55.898 17.050 1.00 55.85 143 SER B O 1
ATOM 2629 N N . ALA B 2 144 ? 2.688 54.803 16.463 1.00 52.35 144 ALA B N 1
ATOM 2630 C CA . ALA B 2 144 ? 1.896 55.257 17.613 1.00 51.20 144 ALA B CA 1
ATOM 2631 C C . ALA B 2 144 ? 2.441 54.749 18.950 1.00 50.50 144 ALA B C 1
ATOM 2632 O O . ALA B 2 144 ? 2.327 55.421 19.977 1.00 48.50 144 ALA B O 1
ATOM 2634 N N . HIS B 2 145 ? 3.004 53.543 18.918 1.00 49.63 145 HIS B N 1
ATOM 2635 C CA . HIS B 2 145 ? 3.607 52.890 20.077 1.00 49.56 145 HIS B CA 1
ATOM 2636 C C . HIS B 2 145 ? 4.995 53.510 20.248 1.00 46.04 145 HIS B C 1
ATOM 2637 O O . HIS B 2 145 ? 5.953 53.133 19.572 1.00 44.08 145 HIS B O 1
ATOM 2644 N N . LYS B 2 146 ? 5.095 54.460 21.164 1.00 42.60 146 LYS B N 1
ATOM 2645 C CA . LYS B 2 146 ? 6.340 55.180 21.391 1.00 40.06 146 LYS B CA 1
ATOM 2646 C C . LYS B 2 146 ? 7.318 54.543 22.372 1.00 38.74 146 LYS B C 1
ATOM 2647 O O . LYS B 2 146 ? 6.913 53.804 23.277 1.00 38.68 146 LYS B O 1
ATOM 2653 N N . THR B 2 147 ? 8.605 54.836 22.185 1.00 36.36 147 THR B N 1
ATOM 2654 C CA . THR B 2 147 ? 9.639 54.360 23.099 1.00 35.03 147 THR B CA 1
ATOM 2655 C C . THR B 2 147 ? 9.826 55.524 24.067 1.00 33.32 147 THR B C 1
ATOM 2656 O O . THR B 2 147 ? 9.792 56.687 23.675 1.00 32.53 147 THR B O 1
ATOM 2660 N N . ALA B 2 148 ? 10.008 55.204 25.338 1.00 32.13 148 ALA B N 1
ATOM 2661 C CA . ALA B 2 148 ? 10.118 56.211 26.372 1.00 28.60 148 ALA B CA 1
ATOM 2662 C C . ALA B 2 148 ? 11.424 56.222 27.143 1.00 28.04 148 ALA B C 1
ATOM 2663 O O . ALA B 2 148 ? 12.026 55.186 27.381 1.00 28.72 148 ALA B O 1
ATOM 2665 N N . GLN B 2 149 ? 11.838 57.417 27.544 1.00 27.03 149 GLN B N 1
ATOM 2666 C CA . GLN B 2 149 ? 13.053 57.613 28.320 1.00 27.31 149 GLN B CA 1
ATOM 2667 C C . GLN B 2 149 ? 12.750 57.464 29.811 1.00 26.83 149 GLN B C 1
ATOM 2668 O O . GLN B 2 149 ? 11.858 58.130 30.343 1.00 26.31 149 GLN B O 1
ATOM 2674 N N . PRO B 2 150 ? 13.472 56.568 30.502 1.00 25.51 150 PRO B N 1
ATOM 2675 C CA . PRO B 2 150 ? 13.222 56.402 31.938 1.00 24.26 150 PRO B CA 1
ATOM 2676 C C . PRO B 2 150 ? 13.881 57.544 32.700 1.00 24.41 150 PRO B C 1
ATOM 2677 O O . PRO B 2 150 ? 14.964 57.998 32.329 1.00 23.16 150 PRO B O 1
ATOM 2681 N N . ASN B 2 151 ? 13.221 58.025 33.749 1.00 22.57 151 ASN B N 1
ATOM 2682 C CA . ASN B 2 151 ? 13.783 59.105 34.538 1.00 22.00 151 ASN B CA 1
ATOM 2683 C C . ASN B 2 151 ? 14.560 58.546 35.715 1.00 22.10 151 ASN B C 1
ATOM 2684 O O . ASN B 2 151 ? 15.233 59.289 36.422 1.00 22.93 151 ASN B O 1
ATOM 2689 N N . GLY B 2 152 ? 14.466 57.236 35.920 1.00 21.48 152 GLY B N 1
ATOM 2690 C CA . GLY B 2 152 ? 15.180 56.606 37.016 1.00 24.08 152 GLY B CA 1
ATOM 2691 C C . GLY B 2 152 ? 14.410 56.584 38.325 1.00 25.42 152 GLY B C 1
ATOM 2692 O O . GLY B 2 152 ? 14.805 55.903 39.265 1.00 26.99 152 GLY B O 1
ATOM 2693 N N . ASP B 2 153 ? 13.299 57.311 38.390 1.00 27.03 153 ASP B N 1
ATOM 2694 C CA . ASP B 2 153 ? 12.499 57.367 39.613 1.00 26.85 153 ASP B CA 1
ATOM 2695 C C . ASP B 2 153 ? 11.132 56.707 39.448 1.00 27.29 153 ASP B C 1
ATOM 2696 O O . ASP B 2 153 ? 10.182 57.051 40.152 1.00 25.50 153 ASP B O 1
ATOM 2701 N N . TRP B 2 154 ? 11.047 55.755 38.519 1.00 26.55 154 TRP B N 1
ATOM 2702 C CA . TRP B 2 154 ? 9.804 55.047 38.232 1.00 25.78 154 TRP B CA 1
ATOM 2703 C C . TRP B 2 154 ? 8.773 55.881 37.465 1.00 26.23 154 TRP B C 1
ATOM 2704 O O . TRP B 2 154 ? 7.571 55.685 37.607 1.00 24.51 154 TRP B O 1
ATOM 2715 N N . THR B 2 155 ? 9.261 56.830 36.671 1.00 26.23 155 THR B N 1
ATOM 2716 C CA . THR B 2 155 ? 8.409 57.639 35.811 1.00 26.80 155 THR B CA 1
ATOM 2717 C C . THR B 2 155 ? 9.145 57.685 34.482 1.00 27.46 155 THR B C 1
ATOM 2718 O O . THR B 2 155 ? 10.365 57.494 34.435 1.00 27.09 155 THR B O 1
ATOM 2722 N N . TYR B 2 156 ? 8.398 57.915 33.409 1.00 26.02 156 TYR B N 1
ATOM 2723 C CA . TYR B 2 156 ? 8.970 57.973 32.080 1.00 25.66 156 TYR B CA 1
ATOM 2724 C C . TYR B 2 156 ? 8.481 59.219 31.345 1.00 26.05 156 TYR B C 1
ATOM 2725 O O . TYR B 2 156 ? 7.592 59.920 31.821 1.00 26.11 156 TYR B O 1
ATOM 2734 N N . GLN B 2 157 ? 9.073 59.486 30.188 1.00 26.16 157 GLN B N 1
ATOM 2735 C CA . GLN B 2 157 ? 8.686 60.619 29.378 1.00 27.25 157 GLN B CA 1
ATOM 2736 C C . GLN B 2 157 ? 9.004 60.329 27.926 1.00 27.98 157 GLN B C 1
ATOM 2737 O O . GLN B 2 157 ? 9.899 59.556 27.611 1.00 29.33 157 GLN B O 1
ATOM 2743 N N . THR B 2 158 ? 8.235 60.941 27.042 1.00 28.49 158 THR B N 1
ATOM 2744 C CA . THR B 2 158 ? 8.427 60.812 25.608 1.00 29.90 158 THR B CA 1
ATOM 2745 C C . THR B 2 158 ? 7.735 62.001 24.942 1.00 32.64 158 THR B C 1
ATOM 2746 O O . THR B 2 158 ? 7.154 62.854 25.625 1.00 32.31 158 THR B O 1
ATOM 2750 N N . LEU B 2 159 ? 7.859 62.093 23.622 1.00 34.24 159 LEU B N 1
ATOM 2751 C CA . LEU B 2 159 ? 7.245 63.187 22.878 1.00 36.84 159 LEU B CA 1
ATOM 2752 C C . LEU B 2 159 ? 6.979 62.752 21.453 1.00 37.02 159 LEU B C 1
ATOM 2753 O O . LEU B 2 159 ? 7.665 61.886 20.911 1.00 37.60 159 LEU B O 1
ATOM 2758 N N . SER B 2 160 ? 5.952 63.334 20.855 1.00 35.94 160 SER B N 1
ATOM 2759 C CA . SER B 2 160 ? 5.586 63.029 19.480 1.00 33.85 160 SER B CA 1
ATOM 2760 C C . SER B 2 160 ? 5.634 64.365 18.747 1.00 33.77 160 SER B C 1
ATOM 2761 O O . SER B 2 160 ? 5.381 65.409 19.346 1.00 32.37 160 SER B O 1
ATOM 2764 N N . HIS B 2 161 ? 5.990 64.340 17.469 1.00 33.23 161 HIS B N 1
ATOM 2765 C CA . HIS B 2 161 ? 6.048 65.571 16.693 1.00 33.84 161 HIS B CA 1
ATOM 2766 C C . HIS B 2 161 ? 5.027 65.557 15.581 1.00 33.61 161 HIS B C 1
ATOM 2767 O O . HIS B 2 161 ? 4.523 64.503 15.202 1.00 34.14 161 HIS B O 1
ATOM 2774 N N . LEU B 2 162 ? 4.722 66.741 15.066 1.00 33.66 162 LEU B N 1
ATOM 2775 C CA . LEU B 2 162 ? 3.789 66.878 13.956 1.00 34.35 162 LEU B CA 1
ATOM 2776 C C . LEU B 2 162 ? 4.188 68.127 13.196 1.00 34.64 162 LEU B C 1
ATOM 2777 O O . LEU B 2 162 ? 4.070 69.232 13.714 1.00 35.58 162 LEU B O 1
ATOM 2782 N N . ALA B 2 163 ? 4.693 67.947 11.980 1.00 35.01 163 ALA B N 1
ATOM 2783 C CA . ALA B 2 163 ? 5.104 69.075 11.154 1.00 36.04 163 ALA B CA 1
ATOM 2784 C C . ALA B 2 163 ? 3.870 69.517 10.370 1.00 36.24 163 ALA B C 1
ATOM 2785 O O . ALA B 2 163 ? 3.111 68.680 9.887 1.00 36.54 163 ALA B O 1
ATOM 2787 N N . LEU B 2 164 ? 3.662 70.822 10.240 1.00 36.80 164 LEU B N 1
ATOM 2788 C CA . LEU B 2 164 ? 2.476 71.292 9.541 1.00 37.93 164 LEU B CA 1
ATOM 2789 C C . LEU B 2 164 ? 2.564 72.725 9.046 1.00 38.01 164 LEU B C 1
ATOM 2790 O O . LEU B 2 164 ? 3.526 73.432 9.320 1.00 38.42 164 LEU B O 1
ATOM 2795 N N . THR B 2 165 ? 1.549 73.125 8.284 1.00 39.61 165 THR B N 1
ATOM 2796 C CA . THR B 2 165 ? 1.424 74.491 7.782 1.00 41.89 165 THR B CA 1
ATOM 2797 C C . THR B 2 165 ? 0.126 74.973 8.445 1.00 41.80 165 THR B C 1
ATOM 2798 O O . THR B 2 165 ? -0.938 74.374 8.264 1.00 40.93 165 THR B O 1
ATOM 2802 N N . PRO B 2 166 ? 0.208 76.043 9.245 1.00 43.17 166 PRO B N 1
ATOM 2803 C CA . PRO B 2 166 ? -0.934 76.626 9.967 1.00 44.61 166 PRO B CA 1
ATOM 2804 C C . PRO B 2 166 ? -2.021 77.302 9.106 1.00 46.40 166 PRO B C 1
ATOM 2805 O O . PRO B 2 166 ? -1.731 77.812 8.026 1.00 45.92 166 PRO B O 1
ATOM 2809 N N . SER B 2 167 ? -3.266 77.299 9.592 1.00 49.08 167 SER B N 1
ATOM 2810 C CA . SER B 2 167 ? -4.385 77.907 8.865 1.00 51.48 167 SER B CA 1
ATOM 2811 C C . SER B 2 167 ? -5.469 78.633 9.681 1.00 51.94 167 SER B C 1
ATOM 2812 O O . SER B 2 167 ? -6.580 78.860 9.192 1.00 54.51 167 SER B O 1
ATOM 2815 N N . TYR B 2 168 ? -5.156 78.995 10.915 1.00 50.71 168 TYR B N 1
ATOM 2816 C CA . TYR B 2 168 ? -6.099 79.730 11.760 1.00 49.16 168 TYR B CA 1
ATOM 2817 C C . TYR B 2 168 ? -7.434 79.068 12.107 1.00 48.95 168 TYR B C 1
ATOM 2818 O O . TYR B 2 168 ? -8.025 79.395 13.137 1.00 53.05 168 TYR B O 1
ATOM 2827 N N . GLY B 2 169 ? -7.929 78.171 11.264 1.00 47.78 169 GLY B N 1
ATOM 2828 C CA . GLY B 2 169 ? -9.200 77.545 11.573 1.00 45.41 169 GLY B CA 1
ATOM 2829 C C . GLY B 2 169 ? -8.975 76.113 11.996 1.00 44.13 169 GLY B C 1
ATOM 2830 O O . GLY B 2 169 ? -9.878 75.444 12.511 1.00 43.35 169 GLY B O 1
ATOM 2831 N N . ASP B 2 170 ? -7.756 75.636 11.773 1.00 43.84 170 ASP B N 1
ATOM 2832 C CA . ASP B 2 170 ? -7.399 74.268 12.121 1.00 42.75 170 ASP B CA 1
ATOM 2833 C C . ASP B 2 170 ? -7.034 74.089 13.582 1.00 41.26 170 ASP B C 1
ATOM 2834 O O . ASP B 2 170 ? -6.351 74.917 14.181 1.00 42.85 170 ASP B O 1
ATOM 2839 N N . THR B 2 171 ? -7.495 72.982 14.142 1.00 41.64 171 THR B N 1
ATOM 2840 C CA . THR B 2 171 ? -7.211 72.630 15.523 1.00 41.37 171 THR B CA 1
ATOM 2841 C C . THR B 2 171 ? -6.540 71.261 15.518 1.00 42.23 171 THR B C 1
ATOM 2842 O O . THR B 2 171 ? -7.086 70.298 14.969 1.00 42.02 171 THR B O 1
ATOM 2846 N N . TYR B 2 172 ? -5.352 71.174 16.106 1.00 40.74 172 TYR B N 1
ATOM 2847 C CA . TYR B 2 172 ? -4.657 69.900 16.164 1.00 41.21 172 TYR B CA 1
ATOM 2848 C C . TYR B 2 172 ? -4.765 69.357 17.581 1.00 41.51 172 TYR B C 1
ATOM 2849 O O . TYR B 2 172 ? -4.599 70.097 18.553 1.00 42.99 172 TYR B O 1
ATOM 2858 N N . THR B 2 173 ? -5.061 68.066 17.694 1.00 40.70 173 THR B N 1
ATOM 2859 C CA . THR B 2 173 ? -5.212 67.437 18.999 1.00 40.62 173 THR B CA 1
ATOM 2860 C C . THR B 2 173 ? -4.267 66.258 19.205 1.00 39.38 173 THR B C 1
ATOM 2861 O O . THR B 2 173 ? -4.175 65.367 18.356 1.00 37.83 173 THR B O 1
ATOM 2865 N N . CYS B 2 174 ? -3.556 66.270 20.331 1.00 38.44 174 CYS B N 1
ATOM 2866 C CA . CYS B 2 174 ? -2.651 65.182 20.678 1.00 37.11 174 CYS B CA 1
ATOM 2867 C C . CYS B 2 174 ? -3.470 64.261 21.561 1.00 37.18 174 CYS B C 1
ATOM 2868 O O . CYS B 2 174 ? -3.977 64.681 22.601 1.00 38.52 174 CYS B O 1
ATOM 2871 N N . VAL B 2 175 ? -3.606 63.014 21.137 1.00 36.40 175 VAL B N 1
ATOM 2872 C CA . VAL B 2 175 ? -4.375 62.014 21.867 1.00 36.14 175 VAL B CA 1
ATOM 2873 C C . VAL B 2 175 ? -3.432 61.020 22.541 1.00 36.85 175 VAL B C 1
ATOM 2874 O O . VAL B 2 175 ? -2.724 60.266 21.868 1.00 36.82 175 VAL B O 1
ATOM 2878 N N . VAL B 2 176 ? -3.439 61.009 23.868 1.00 35.56 176 VAL B N 1
ATOM 2879 C CA . VAL B 2 176 ? -2.564 60.118 24.615 1.00 36.01 176 VAL B CA 1
ATOM 2880 C C . VAL B 2 176 ? -3.310 59.008 25.352 1.00 37.05 176 VAL B C 1
ATOM 2881 O O . VAL B 2 176 ? -4.239 59.267 26.119 1.00 36.64 176 VAL B O 1
ATOM 2885 N N . GLU B 2 177 ? -2.892 57.771 25.120 1.00 37.80 177 GLU B N 1
ATOM 2886 C CA . GLU B 2 177 ? -3.507 56.628 25.781 1.00 39.90 177 GLU B CA 1
ATOM 2887 C C . GLU B 2 177 ? -2.494 55.904 26.650 1.00 39.26 177 GLU B C 1
ATOM 2888 O O . GLU B 2 177 ? -1.422 55.526 26.180 1.00 39.06 177 GLU B O 1
ATOM 2894 N N . HIS B 2 178 ? -2.857 55.698 27.913 1.00 39.70 178 HIS B N 1
ATOM 2895 C CA . HIS B 2 178 ? -1.986 55.046 28.892 1.00 39.53 178 HIS B CA 1
ATOM 2896 C C . HIS B 2 178 ? -2.834 54.335 29.951 1.00 39.97 178 HIS B C 1
ATOM 2897 O O . HIS B 2 178 ? -3.779 54.925 30.478 1.00 39.79 178 HIS B O 1
ATOM 2904 N N . ILE B 2 179 ? -2.498 53.084 30.277 1.00 40.59 179 ILE B N 1
ATOM 2905 C CA . ILE B 2 179 ? -3.282 52.324 31.256 1.00 40.24 179 ILE B CA 1
ATOM 2906 C C . ILE B 2 179 ? -3.452 53.045 32.591 1.00 40.77 179 ILE B C 1
ATOM 2907 O O . ILE B 2 179 ? -4.338 52.707 33.380 1.00 40.13 179 ILE B O 1
ATOM 2912 N N . GLY B 2 180 ? -2.608 54.041 32.843 1.00 40.89 180 GLY B N 1
ATOM 2913 C CA . GLY B 2 180 ? -2.712 54.786 34.083 1.00 41.40 180 GLY B CA 1
ATOM 2914 C C . GLY B 2 180 ? -3.822 55.826 34.033 1.00 44.20 180 GLY B C 1
ATOM 2915 O O . GLY B 2 180 ? -4.096 56.497 35.031 1.00 43.46 180 GLY B O 1
ATOM 2916 N N . ALA B 2 181 ? -4.445 55.977 32.864 1.00 45.39 181 ALA B N 1
ATOM 2917 C CA . ALA B 2 181 ? -5.540 56.931 32.680 1.00 48.01 181 ALA B CA 1
ATOM 2918 C C . ALA B 2 181 ? -6.748 56.198 32.092 1.00 48.96 181 ALA B C 1
ATOM 2919 O O . ALA B 2 181 ? -6.675 55.637 30.997 1.00 47.71 181 ALA B O 1
ATOM 2921 N N . PRO B 2 182 ? -7.879 56.192 32.818 1.00 50.62 182 PRO B N 1
ATOM 2922 C CA . PRO B 2 182 ? -9.098 55.516 32.356 1.00 51.68 182 PRO B CA 1
ATOM 2923 C C . PRO B 2 182 ? -9.576 55.946 30.970 1.00 51.71 182 PRO B C 1
ATOM 2924 O O . PRO B 2 182 ? -10.032 55.115 30.182 1.00 52.12 182 PRO B O 1
ATOM 2928 N N . GLU B 2 183 ? -9.460 57.236 30.670 1.00 51.81 183 GLU B N 1
ATOM 2929 C CA . GLU B 2 183 ? -9.887 57.763 29.376 1.00 52.59 183 GLU B CA 1
ATOM 2930 C C . GLU B 2 183 ? -8.738 58.446 28.634 1.00 50.99 183 GLU B C 1
ATOM 2931 O O . GLU B 2 183 ? -7.784 58.917 29.251 1.00 51.75 183 GLU B O 1
ATOM 2937 N N . PRO B 2 184 ? -8.820 58.517 27.294 1.00 48.62 184 PRO B N 1
ATOM 2938 C CA . PRO B 2 184 ? -7.763 59.162 26.510 1.00 46.97 184 PRO B CA 1
ATOM 2939 C C . PRO B 2 184 ? -7.537 60.581 27.020 1.00 45.82 184 PRO B C 1
ATOM 2940 O O . PRO B 2 184 ? -8.446 61.197 27.580 1.00 46.34 184 PRO B O 1
ATOM 2944 N N . ILE B 2 185 ? -6.323 61.090 26.848 1.00 43.94 185 ILE B N 1
ATOM 2945 C CA . ILE B 2 185 ? -6.008 62.442 27.286 1.00 42.15 185 ILE B CA 1
ATOM 2946 C C . ILE B 2 185 ? -5.804 63.279 26.032 1.00 42.21 185 ILE B C 1
ATOM 2947 O O . ILE B 2 185 ? -5.019 62.913 25.157 1.00 44.03 185 ILE B O 1
ATOM 2952 N N . LEU B 2 186 ? -6.507 64.403 25.949 1.00 40.79 186 LEU B N 1
ATOM 2953 C CA . LEU B 2 186 ? -6.429 65.255 24.772 1.00 40.16 186 LEU B CA 1
ATOM 2954 C C . LEU B 2 186 ? -5.892 66.648 25.046 1.00 38.52 186 LEU B C 1
ATOM 2955 O O . LEU B 2 186 ? -6.227 67.268 26.048 1.00 39.22 186 LEU B O 1
ATOM 2960 N N . ARG B 2 187 ? -5.054 67.131 24.141 1.00 38.01 187 ARG B N 1
ATOM 2961 C CA . ARG B 2 187 ? -4.470 68.463 24.248 1.00 38.04 187 ARG B CA 1
ATOM 2962 C C . ARG B 2 187 ? -4.603 69.119 22.884 1.00 37.63 187 ARG B C 1
ATOM 2963 O O . ARG B 2 187 ? -4.118 68.589 21.886 1.00 35.97 187 ARG B O 1
ATOM 2971 N N . ASP B 2 188 ? -5.278 70.263 22.845 1.00 37.27 188 ASP B N 1
ATOM 2972 C CA . ASP B 2 188 ? -5.484 70.985 21.598 1.00 37.51 188 ASP B CA 1
ATOM 2973 C C . ASP B 2 188 ? -4.438 72.061 21.350 1.00 36.08 188 ASP B C 1
ATOM 2974 O O . ASP B 2 188 ? -3.791 72.542 22.279 1.00 36.93 188 ASP B O 1
ATOM 2979 N N . TRP B 2 189 ? -4.283 72.426 20.083 1.00 33.88 189 TRP B N 1
ATOM 2980 C CA . TRP B 2 189 ? -3.357 73.472 19.669 1.00 33.68 189 TRP B CA 1
ATOM 2981 C C . TRP B 2 189 ? -3.913 74.124 18.400 1.00 35.12 189 TRP B C 1
ATOM 2982 O O . TRP B 2 189 ? -4.457 73.441 17.532 1.00 34.49 189 TRP B O 1
ATOM 2993 N N . THR B 2 190 ? -3.788 75.445 18.307 1.00 36.14 190 THR B N 1
ATOM 2994 C CA . THR B 2 190 ? -4.259 76.193 17.144 1.00 38.20 190 THR B CA 1
ATOM 2995 C C . THR B 2 190 ? -3.221 77.262 16.873 1.00 39.13 190 THR B C 1
ATOM 2996 O O . THR B 2 190 ? -2.486 77.652 17.777 1.00 38.47 190 THR B O 1
ATOM 3000 N N . PRO B 2 191 ? -3.142 77.749 15.625 1.00 41.99 191 PRO B N 1
ATOM 3001 C CA . PRO B 2 191 ? -2.162 78.788 15.284 1.00 44.80 191 PRO B CA 1
ATOM 3002 C C . PRO B 2 191 ? -2.319 80.082 16.091 1.00 47.87 191 PRO B C 1
ATOM 3003 O O . PRO B 2 191 ? -1.343 80.789 16.340 1.00 49.27 191 PRO B O 1
ATOM 3007 N N . GLY B 2 192 ? -3.544 80.388 16.503 1.00 51.57 192 GLY B N 1
ATOM 3008 C CA . GLY B 2 192 ? -3.769 81.599 17.277 1.00 56.05 192 GLY B CA 1
ATOM 3009 C C . GLY B 2 192 ? -3.927 81.342 18.767 1.00 58.52 192 GLY B C 1
ATOM 3010 O O . GLY B 2 192 ? -4.931 81.731 19.374 1.00 60.34 192 GLY B O 1
ATOM 3011 N N . LEU B 2 193 ? -2.939 80.694 19.372 1.00 59.93 193 LEU B N 1
ATOM 3012 C CA . LEU B 2 193 ? -3.028 80.400 20.793 1.00 61.48 193 LEU B CA 1
ATOM 3013 C C . LEU B 2 193 ? -1.865 81.009 21.569 1.00 62.11 193 LEU B C 1
ATOM 3014 O O . LEU B 2 193 ? -0.734 81.021 21.033 1.00 62.85 193 LEU B O 1
ATOM 3019 N N . ASP C 1 12 ? 46.843 88.383 31.849 1.00 69.01 12 ASP C N 1
ATOM 3020 C CA . ASP C 1 12 ? 47.455 87.216 32.562 1.00 69.08 12 ASP C CA 1
ATOM 3021 C C . ASP C 1 12 ? 48.576 87.609 33.542 1.00 67.60 12 ASP C C 1
ATOM 3022 O O . ASP C 1 12 ? 49.486 86.824 33.791 1.00 68.44 12 ASP C O 1
ATOM 3027 N N . LEU C 1 13 ? 48.496 88.824 34.084 1.00 65.12 13 LEU C N 1
ATOM 3028 C CA . LEU C 1 13 ? 49.467 89.333 35.053 1.00 61.41 13 LEU C CA 1
ATOM 3029 C C . LEU C 1 13 ? 50.903 89.535 34.558 1.00 58.96 13 LEU C C 1
ATOM 3030 O O . LEU C 1 13 ? 51.643 88.576 34.328 1.00 58.79 13 LEU C O 1
ATOM 3035 N N . GLN C 1 14 ? 51.308 90.792 34.436 1.00 55.77 14 GLN C N 1
ATOM 3036 C CA . GLN C 1 14 ? 52.658 91.105 33.990 1.00 52.55 14 GLN C CA 1
ATOM 3037 C C . GLN C 1 14 ? 53.714 90.895 35.077 1.00 48.76 14 GLN C C 1
ATOM 3038 O O . GLN C 1 14 ? 53.414 90.939 36.272 1.00 46.95 14 GLN C O 1
ATOM 3044 N N . ASN C 1 15 ? 54.948 90.657 34.647 1.00 45.58 15 ASN C N 1
ATOM 3045 C CA . ASN C 1 15 ? 56.044 90.446 35.572 1.00 43.43 15 ASN C CA 1
ATOM 3046 C C . ASN C 1 15 ? 56.660 91.791 35.963 1.00 41.67 15 ASN C C 1
ATOM 3047 O O . ASN C 1 15 ? 56.479 92.797 35.272 1.00 41.22 15 ASN C O 1
ATOM 3052 N N . HIS C 1 16 ? 57.378 91.800 37.083 1.00 39.57 16 HIS C N 1
ATOM 3053 C CA . HIS C 1 16 ? 58.062 92.995 37.573 1.00 37.41 16 HIS C CA 1
ATOM 3054 C C . HIS C 1 16 ? 59.380 92.545 38.178 1.00 36.39 16 HIS C C 1
ATOM 3055 O O . HIS C 1 16 ? 59.471 91.450 38.732 1.00 36.70 16 HIS C O 1
ATOM 3062 N N . THR C 1 17 ? 60.399 93.388 38.072 1.00 34.19 17 THR C N 1
ATOM 3063 C CA . THR C 1 17 ? 61.710 93.038 38.579 1.00 32.65 17 THR C CA 1
ATOM 3064 C C . THR C 1 17 ? 62.151 93.721 39.870 1.00 33.10 17 THR C C 1
ATOM 3065 O O . THR C 1 17 ? 62.076 94.944 40.008 1.00 33.76 17 THR C O 1
ATOM 3069 N N . PHE C 1 18 ? 62.607 92.903 40.813 1.00 32.86 18 PHE C N 1
ATOM 3070 C CA . PHE C 1 18 ? 63.122 93.381 42.090 1.00 31.69 18 PHE C CA 1
ATOM 3071 C C . PHE C 1 18 ? 64.622 93.168 41.978 1.00 31.77 18 PHE C C 1
ATOM 3072 O O . PHE C 1 18 ? 65.088 92.032 41.916 1.00 31.29 18 PHE C O 1
ATOM 3080 N N . LEU C 1 19 ? 65.373 94.263 41.921 1.00 30.66 19 LEU C N 1
ATOM 3081 C CA . LEU C 1 19 ? 66.822 94.189 41.794 1.00 30.54 19 LEU C CA 1
ATOM 3082 C C . LEU C 1 19 ? 67.474 94.468 43.145 1.00 30.12 19 LEU C C 1
ATOM 3083 O O . LEU C 1 19 ? 67.172 95.467 43.789 1.00 30.34 19 LEU C O 1
ATOM 3088 N N . HIS C 1 20 ? 68.369 93.575 43.556 1.00 29.81 20 HIS C N 1
ATOM 3089 C CA . HIS C 1 20 ? 69.078 93.665 44.836 1.00 29.16 20 HIS C CA 1
ATOM 3090 C C . HIS C 1 20 ? 70.556 93.542 44.497 1.00 30.15 20 HIS C C 1
ATOM 3091 O O . HIS C 1 20 ? 71.072 92.438 44.325 1.00 28.31 20 HIS C O 1
ATOM 3098 N N . THR C 1 21 ? 71.229 94.686 44.388 1.00 30.34 21 THR C N 1
ATOM 3099 C CA . THR C 1 21 ? 72.634 94.714 44.010 1.00 30.66 21 THR C CA 1
ATOM 3100 C C . THR C 1 21 ? 73.638 95.066 45.098 1.00 31.70 21 THR C C 1
ATOM 3101 O O . THR C 1 21 ? 73.676 96.199 45.580 1.00 33.38 21 THR C O 1
ATOM 3105 N N . VAL C 1 22 ? 74.460 94.092 45.472 1.00 31.45 22 VAL C N 1
ATOM 3106 C CA . VAL C 1 22 ? 75.501 94.315 46.458 1.00 28.96 22 VAL C CA 1
ATOM 3107 C C . VAL C 1 22 ? 76.732 94.527 45.602 1.00 30.09 22 VAL C C 1
ATOM 3108 O O . VAL C 1 22 ? 77.047 93.702 44.746 1.00 31.79 22 VAL C O 1
ATOM 3112 N N . TYR C 1 23 ? 77.405 95.653 45.790 1.00 29.98 23 TYR C N 1
ATOM 3113 C CA . TYR C 1 23 ? 78.604 95.932 45.015 1.00 30.00 23 TYR C CA 1
ATOM 3114 C C . TYR C 1 23 ? 79.668 96.479 45.944 1.00 30.38 23 TYR C C 1
ATOM 3115 O O . TYR C 1 23 ? 79.362 96.993 47.015 1.00 32.21 23 TYR C O 1
ATOM 3124 N N . CYS C 1 24 ? 80.920 96.353 45.533 1.00 32.05 24 CYS C N 1
ATOM 3125 C CA . CYS C 1 24 ? 82.038 96.817 46.330 1.00 32.77 24 CYS C CA 1
ATOM 3126 C C . CYS C 1 24 ? 83.107 97.261 45.349 1.00 33.34 24 CYS C C 1
ATOM 3127 O O . CYS C 1 24 ? 83.051 96.898 44.172 1.00 34.75 24 CYS C O 1
ATOM 3130 N N . GLN C 1 25 ? 84.079 98.038 45.820 1.00 32.16 25 GLN C N 1
ATOM 3131 C CA . GLN C 1 25 ? 85.114 98.543 44.929 1.00 31.19 25 GLN C CA 1
ATOM 3132 C C . GLN C 1 25 ? 86.333 99.066 45.672 1.00 33.09 25 GLN C C 1
ATOM 3133 O O . GLN C 1 25 ? 86.313 99.211 46.890 1.00 33.52 25 GLN C O 1
ATOM 3139 N N . ASP C 1 26 ? 87.388 99.353 44.914 1.00 34.83 26 ASP C N 1
ATOM 3140 C CA . ASP C 1 26 ? 88.608 99.930 45.462 1.00 37.49 26 ASP C CA 1
ATOM 3141 C C . ASP C 1 26 ? 88.301 101.417 45.467 1.00 39.28 26 ASP C C 1
ATOM 3142 O O . ASP C 1 26 ? 88.384 102.084 44.431 1.00 41.02 26 ASP C O 1
ATOM 3147 N N . GLY C 1 27 ? 87.919 101.937 46.618 1.00 39.72 27 GLY C N 1
ATOM 3148 C CA . GLY C 1 27 ? 87.598 103.348 46.684 1.00 40.43 27 GLY C CA 1
ATOM 3149 C C . GLY C 1 27 ? 86.401 103.577 47.573 1.00 39.36 27 GLY C C 1
ATOM 3150 O O . GLY C 1 27 ? 85.908 102.654 48.218 1.00 38.43 27 GLY C O 1
ATOM 3151 N N . SER C 1 28 ? 85.917 104.807 47.600 1.00 39.48 28 SER C N 1
ATOM 3152 C CA . SER C 1 28 ? 84.786 105.126 48.442 1.00 40.20 28 SER C CA 1
ATOM 3153 C C . SER C 1 28 ? 83.536 105.428 47.628 1.00 38.76 28 SER C C 1
ATOM 3154 O O . SER C 1 28 ? 83.588 106.180 46.659 1.00 40.62 28 SER C O 1
ATOM 3157 N N . PRO C 1 29 ? 82.398 104.829 48.005 1.00 36.54 29 PRO C N 1
ATOM 3158 C CA . PRO C 1 29 ? 82.229 103.899 49.132 1.00 35.39 29 PRO C CA 1
ATOM 3159 C C . PRO C 1 29 ? 82.804 102.527 48.781 1.00 34.43 29 PRO C C 1
ATOM 3160 O O . PRO C 1 29 ? 82.642 102.054 47.654 1.00 35.60 29 PRO C O 1
ATOM 3164 N N . SER C 1 30 ? 83.459 101.879 49.737 1.00 32.50 30 SER C N 1
ATOM 3165 C CA . SER C 1 30 ? 84.052 100.574 49.463 1.00 30.96 30 SER C CA 1
ATOM 3166 C C . SER C 1 30 ? 83.003 99.495 49.211 1.00 28.55 30 SER C C 1
ATOM 3167 O O . SER C 1 30 ? 83.266 98.516 48.522 1.00 29.21 30 SER C O 1
ATOM 3170 N N . VAL C 1 31 ? 81.811 99.671 49.763 1.00 27.69 31 VAL C N 1
ATOM 3171 C CA . VAL C 1 31 ? 80.763 98.686 49.565 1.00 28.18 31 VAL C CA 1
ATOM 3172 C C . VAL C 1 31 ? 79.392 99.361 49.568 1.00 28.85 31 VAL C C 1
ATOM 3173 O O . VAL C 1 31 ? 79.201 100.394 50.205 1.00 28.85 31 VAL C O 1
ATOM 3177 N N . GLY C 1 32 ? 78.445 98.786 48.835 1.00 29.07 32 GLY C N 1
ATOM 3178 C CA . GLY C 1 32 ? 77.112 99.358 48.775 1.00 28.36 32 GLY C CA 1
ATOM 3179 C C . GLY C 1 32 ? 76.080 98.305 48.425 1.00 28.84 32 GLY C C 1
ATOM 3180 O O . GLY C 1 32 ? 76.424 97.209 47.998 1.00 30.74 32 GLY C O 1
ATOM 3181 N N . LEU C 1 33 ? 74.814 98.638 48.623 1.00 27.55 33 LEU C N 1
ATOM 3182 C CA . LEU C 1 33 ? 73.714 97.740 48.317 1.00 28.40 33 LEU C CA 1
ATOM 3183 C C . LEU C 1 33 ? 72.521 98.582 47.915 1.00 27.19 33 LEU C C 1
ATOM 3184 O O . LEU C 1 33 ? 71.998 99.349 48.714 1.00 26.79 33 LEU C O 1
ATOM 3189 N N . SER C 1 34 ? 72.098 98.423 46.668 1.00 27.33 34 SER C N 1
ATOM 3190 C CA . SER C 1 34 ? 70.970 99.163 46.127 1.00 26.52 34 SER C CA 1
ATOM 3191 C C . SER C 1 34 ? 69.860 98.199 45.693 1.00 26.64 34 SER C C 1
ATOM 3192 O O . SER C 1 34 ? 70.137 97.138 45.126 1.00 27.84 34 SER C O 1
ATOM 3195 N N . GLU C 1 35 ? 68.613 98.567 45.969 1.00 25.49 35 GLU C N 1
ATOM 3196 C CA . GLU C 1 35 ? 67.460 97.755 45.607 1.00 26.35 35 GLU C CA 1
ATOM 3197 C C . GLU C 1 35 ? 66.468 98.586 44.805 1.00 25.96 35 GLU C C 1
ATOM 3198 O O . GLU C 1 35 ? 66.208 99.742 45.132 1.00 24.61 35 GLU C O 1
ATOM 3204 N N . ALA C 1 36 ? 65.906 97.988 43.761 1.00 26.05 36 ALA C N 1
ATOM 3205 C CA . ALA C 1 36 ? 64.965 98.700 42.908 1.00 26.84 36 ALA C CA 1
ATOM 3206 C C . ALA C 1 36 ? 63.802 97.837 42.457 1.00 27.47 36 ALA C C 1
ATOM 3207 O O . ALA C 1 36 ? 63.912 96.608 42.372 1.00 28.18 36 ALA C O 1
ATOM 3209 N N . TYR C 1 37 ? 62.684 98.505 42.186 1.00 28.46 37 TYR C N 1
ATOM 3210 C CA . TYR C 1 37 ? 61.474 97.873 41.683 1.00 30.84 37 TYR C CA 1
ATOM 3211 C C . TYR C 1 37 ? 61.413 98.415 40.259 1.00 31.15 37 TYR C C 1
ATOM 3212 O O . TYR C 1 37 ? 61.214 99.613 40.046 1.00 28.67 37 TYR C O 1
ATOM 3221 N N . ASP C 1 38 ? 61.593 97.526 39.291 1.00 32.22 38 ASP C N 1
ATOM 3222 C CA . ASP C 1 38 ? 61.623 97.929 37.890 1.00 33.72 38 ASP C CA 1
ATOM 3223 C C . ASP C 1 38 ? 62.692 99.023 37.733 1.00 35.53 38 ASP C C 1
ATOM 3224 O O . ASP C 1 38 ? 63.843 98.822 38.129 1.00 35.58 38 ASP C O 1
ATOM 3229 N N . GLU C 1 39 ? 62.332 100.185 37.206 1.00 36.34 39 GLU C N 1
ATOM 3230 C CA . GLU C 1 39 ? 63.344 101.229 37.015 1.00 40.63 39 GLU C CA 1
ATOM 3231 C C . GLU C 1 39 ? 63.640 102.138 38.215 1.00 38.50 39 GLU C C 1
ATOM 3232 O O . GLU C 1 39 ? 64.571 102.938 38.169 1.00 41.48 39 GLU C O 1
ATOM 3238 N N . ASP C 1 40 ? 62.860 102.021 39.282 1.00 35.17 40 ASP C N 1
ATOM 3239 C CA . ASP C 1 40 ? 63.012 102.917 40.422 1.00 32.05 40 ASP C CA 1
ATOM 3240 C C . ASP C 1 40 ? 63.604 102.360 41.712 1.00 29.61 40 ASP C C 1
ATOM 3241 O O . ASP C 1 40 ? 63.337 101.227 42.101 1.00 29.33 40 ASP C O 1
ATOM 3246 N N . GLN C 1 41 ? 64.417 103.179 42.370 1.00 26.78 41 GLN C N 1
ATOM 3247 C CA . GLN C 1 41 ? 65.096 102.760 43.586 1.00 26.95 41 GLN C CA 1
ATOM 3248 C C . GLN C 1 41 ? 64.165 102.706 44.787 1.00 26.37 41 GLN C C 1
ATOM 3249 O O . GLN C 1 41 ? 63.414 103.643 45.061 1.00 26.55 41 GLN C O 1
ATOM 3255 N N . LEU C 1 42 ? 64.210 101.587 45.494 1.00 25.14 42 LEU C N 1
ATOM 3256 C CA . LEU C 1 42 ? 63.375 101.403 46.670 1.00 27.72 42 LEU C CA 1
ATOM 3257 C C . LEU C 1 42 ? 64.166 101.706 47.935 1.00 27.29 42 LEU C C 1
ATOM 3258 O O . LEU C 1 42 ? 63.735 102.499 48.766 1.00 26.05 42 LEU C O 1
ATOM 3263 N N . PHE C 1 43 ? 65.321 101.060 48.067 1.00 26.84 43 PHE C N 1
ATOM 3264 C CA . PHE C 1 43 ? 66.183 101.219 49.235 1.00 27.15 43 PHE C CA 1
ATOM 3265 C C . PHE C 1 43 ? 67.663 101.225 48.876 1.00 27.60 43 PHE C C 1
ATOM 3266 O O . PHE C 1 43 ? 68.064 100.818 47.784 1.00 26.32 43 PHE C O 1
ATOM 3274 N N . PHE C 1 44 ? 68.468 101.692 49.821 1.00 28.01 44 PHE C N 1
ATOM 3275 C CA . PHE C 1 44 ? 69.916 101.656 49.690 1.00 31.00 44 PHE C CA 1
ATOM 3276 C C . PHE C 1 44 ? 70.371 101.340 51.113 1.00 31.38 44 PHE C C 1
ATOM 3277 O O . PHE C 1 44 ? 69.767 101.798 52.075 1.00 32.64 44 PHE C O 1
ATOM 3285 N N . PHE C 1 45 ? 71.399 100.515 51.252 1.00 31.15 45 PHE C N 1
ATOM 3286 C CA . PHE C 1 45 ? 71.861 100.122 52.575 1.00 32.10 45 PHE C CA 1
ATOM 3287 C C . PHE C 1 45 ? 72.984 101.010 53.100 1.00 32.46 45 PHE C C 1
ATOM 3288 O O . PHE C 1 45 ? 73.934 101.318 52.381 1.00 34.61 45 PHE C O 1
ATOM 3296 N N . ASP C 1 46 ? 72.863 101.434 54.351 1.00 32.28 46 ASP C N 1
ATOM 3297 C CA . ASP C 1 46 ? 73.897 102.249 54.975 1.00 33.71 46 ASP C CA 1
ATOM 3298 C C . ASP C 1 46 ? 74.670 101.283 55.873 1.00 34.70 46 ASP C C 1
ATOM 3299 O O . ASP C 1 46 ? 74.199 100.922 56.947 1.00 33.36 46 ASP C O 1
ATOM 3304 N N . PHE C 1 47 ? 75.839 100.843 55.424 1.00 36.04 47 PHE C N 1
ATOM 3305 C CA . PHE C 1 47 ? 76.620 99.906 56.212 1.00 38.99 47 PHE C CA 1
ATOM 3306 C C . PHE C 1 47 ? 77.216 100.505 57.479 1.00 40.87 47 PHE C C 1
ATOM 3307 O O . PHE C 1 47 ? 77.431 99.795 58.456 1.00 43.06 47 PHE C O 1
ATOM 3315 N N . SER C 1 48 ? 77.477 101.805 57.473 1.00 42.61 48 SER C N 1
ATOM 3316 C CA . SER C 1 48 ? 78.041 102.447 58.651 1.00 46.67 48 SER C CA 1
ATOM 3317 C C . SER C 1 48 ? 76.954 102.579 59.707 1.00 48.40 48 SER C C 1
ATOM 3318 O O . SER C 1 48 ? 77.236 102.720 60.896 1.00 50.17 48 SER C O 1
ATOM 3321 N N . GLN C 1 49 ? 75.703 102.510 59.267 1.00 49.65 49 GLN C N 1
ATOM 3322 C CA . GLN C 1 49 ? 74.568 102.645 60.169 1.00 48.72 49 GLN C CA 1
ATOM 3323 C C . GLN C 1 49 ? 73.812 101.327 60.338 1.00 47.10 49 GLN C C 1
ATOM 3324 O O . GLN C 1 49 ? 72.829 101.262 61.072 1.00 47.17 49 GLN C O 1
ATOM 3330 N N . ASN C 1 50 ? 74.264 100.288 59.644 1.00 45.93 50 ASN C N 1
ATOM 3331 C CA . ASN C 1 50 ? 73.630 98.973 59.707 1.00 44.51 50 ASN C CA 1
ATOM 3332 C C . ASN C 1 50 ? 72.122 99.048 59.450 1.00 43.39 50 ASN C C 1
ATOM 3333 O O . ASN C 1 50 ? 71.326 98.631 60.293 1.00 43.53 50 ASN C O 1
ATOM 3338 N N . THR C 1 51 ? 71.712 99.562 58.294 1.00 40.85 51 THR C N 1
ATOM 3339 C CA . THR C 1 51 ? 70.278 99.671 58.040 1.00 37.87 51 THR C CA 1
ATOM 3340 C C . THR C 1 51 ? 69.885 100.075 56.624 1.00 36.71 51 THR C C 1
ATOM 3341 O O . THR C 1 51 ? 70.655 100.720 55.905 1.00 36.00 51 THR C O 1
ATOM 3345 N N . ARG C 1 52 ? 68.676 99.679 56.228 1.00 35.10 52 ARG C N 1
ATOM 3346 C CA . ARG C 1 52 ? 68.145 100.039 54.919 1.00 34.71 52 ARG C CA 1
ATOM 3347 C C . ARG C 1 52 ? 67.595 101.453 55.038 1.00 33.30 52 ARG C C 1
ATOM 3348 O O . ARG C 1 52 ? 66.993 101.811 56.049 1.00 34.35 52 ARG C O 1
ATOM 3356 N N . VAL C 1 53 ? 67.816 102.253 54.005 1.00 31.83 53 VAL C N 1
ATOM 3357 C CA . VAL C 1 53 ? 67.332 103.622 53.972 1.00 29.60 53 VAL C CA 1
ATOM 3358 C C . VAL C 1 53 ? 66.336 103.714 52.821 1.00 30.12 53 VAL C C 1
ATOM 3359 O O . VAL C 1 53 ? 66.656 103.343 51.694 1.00 29.59 53 VAL C O 1
ATOM 3363 N N . PRO C 1 54 ? 65.118 104.207 53.090 1.00 28.97 54 PRO C N 1
ATOM 3364 C CA . PRO C 1 54 ? 64.092 104.337 52.053 1.00 28.88 54 PRO C CA 1
ATOM 3365 C C . PRO C 1 54 ? 64.368 105.484 51.076 1.00 28.02 54 PRO C C 1
ATOM 3366 O O . PRO C 1 54 ? 64.812 106.555 51.475 1.00 28.61 54 PRO C O 1
ATOM 3370 N N . ARG C 1 55 ? 64.100 105.263 49.794 1.00 27.31 55 ARG C N 1
ATOM 3371 C CA . ARG C 1 55 ? 64.305 106.311 48.797 1.00 26.70 55 ARG C CA 1
ATOM 3372 C C . ARG C 1 55 ? 63.272 107.402 49.036 1.00 26.36 55 ARG C C 1
ATOM 3373 O O . ARG C 1 55 ? 63.542 108.581 48.836 1.00 28.52 55 ARG C O 1
ATOM 3381 N N . LEU C 1 56 ? 62.082 106.985 49.455 1.00 27.19 56 LEU C N 1
ATOM 3382 C CA . LEU C 1 56 ? 60.964 107.883 49.723 1.00 28.27 56 LEU C CA 1
ATOM 3383 C C . LEU C 1 56 ? 60.403 107.639 51.117 1.00 28.45 56 LEU C C 1
ATOM 3384 O O . LEU C 1 56 ? 60.462 106.519 51.628 1.00 28.50 56 LEU C O 1
ATOM 3389 N N . PRO C 1 57 ? 59.850 108.687 51.754 1.00 30.03 57 PRO C N 1
ATOM 3390 C CA . PRO C 1 57 ? 59.280 108.541 53.100 1.00 31.28 57 PRO C CA 1
ATOM 3391 C C . PRO C 1 57 ? 58.285 107.378 53.173 1.00 32.50 57 PRO C C 1
ATOM 3392 O O . PRO C 1 57 ? 58.315 106.568 54.107 1.00 31.61 57 PRO C O 1
ATOM 3396 N N . GLU C 1 58 ? 57.419 107.281 52.167 1.00 32.81 58 GLU C N 1
ATOM 3397 C CA . GLU C 1 58 ? 56.410 106.224 52.139 1.00 33.46 58 GLU C CA 1
ATOM 3398 C C . GLU C 1 58 ? 56.959 104.801 52.205 1.00 32.47 58 GLU C C 1
ATOM 3399 O O . GLU C 1 58 ? 56.200 103.868 52.423 1.00 32.97 58 GLU C O 1
ATOM 3405 N N . PHE C 1 59 ? 58.266 104.633 52.019 1.00 31.46 59 PHE C N 1
ATOM 3406 C CA . PHE C 1 59 ? 58.885 103.307 52.088 1.00 30.01 59 PHE C CA 1
ATOM 3407 C C . PHE C 1 59 ? 59.572 103.125 53.447 1.00 29.56 59 PHE C C 1
ATOM 3408 O O . PHE C 1 59 ? 60.196 102.099 53.701 1.00 30.29 59 PHE C O 1
ATOM 3416 N N . ALA C 1 60 ? 59.453 104.126 54.314 1.00 30.34 60 ALA C N 1
ATOM 3417 C CA . ALA C 1 60 ? 60.094 104.086 55.631 1.00 33.25 60 ALA C CA 1
ATOM 3418 C C . ALA C 1 60 ? 59.716 102.875 56.489 1.00 33.30 60 ALA C C 1
ATOM 3419 O O . ALA C 1 60 ? 60.582 102.224 57.065 1.00 33.22 60 ALA C O 1
ATOM 3421 N N . ASP C 1 61 ? 58.429 102.569 56.578 1.00 36.27 61 ASP C N 1
ATOM 3422 C CA . ASP C 1 61 ? 57.992 101.423 57.369 1.00 38.40 61 ASP C CA 1
ATOM 3423 C C . ASP C 1 61 ? 58.593 100.112 56.878 1.00 39.10 61 ASP C C 1
ATOM 3424 O O . ASP C 1 61 ? 58.934 99.244 57.678 1.00 40.53 61 ASP C O 1
ATOM 3429 N N . TRP C 1 62 ? 58.744 99.976 55.563 1.00 40.50 62 TRP C N 1
ATOM 3430 C CA . TRP C 1 62 ? 59.281 98.751 54.977 1.00 39.51 62 TRP C CA 1
ATOM 3431 C C . TRP C 1 62 ? 60.792 98.624 55.092 1.00 40.81 62 TRP C C 1
ATOM 3432 O O . TRP C 1 62 ? 61.350 97.536 54.894 1.00 40.48 62 TRP C O 1
ATOM 3443 N N . ALA C 1 63 ? 61.455 99.728 55.421 1.00 41.09 63 ALA C N 1
ATOM 3444 C CA . ALA C 1 63 ? 62.909 99.730 55.543 1.00 43.27 63 ALA C CA 1
ATOM 3445 C C . ALA C 1 63 ? 63.370 99.099 56.847 1.00 45.04 63 ALA C C 1
ATOM 3446 O O . ALA C 1 63 ? 64.504 98.620 56.949 1.00 45.52 63 ALA C O 1
ATOM 3448 N N . GLN C 1 64 ? 62.481 99.092 57.834 1.00 47.85 64 GLN C N 1
ATOM 3449 C CA . GLN C 1 64 ? 62.780 98.538 59.150 1.00 51.24 64 GLN C CA 1
ATOM 3450 C C . GLN C 1 64 ? 63.088 97.046 59.173 1.00 52.84 64 GLN C C 1
ATOM 3451 O O . GLN C 1 64 ? 64.056 96.629 59.808 1.00 53.28 64 GLN C O 1
ATOM 3457 N N . GLU C 1 65 ? 62.273 96.249 58.482 1.00 55.49 65 GLU C N 1
ATOM 3458 C CA . GLU C 1 65 ? 62.448 94.794 58.463 1.00 57.83 65 GLU C CA 1
ATOM 3459 C C . GLU C 1 65 ? 63.898 94.340 58.563 1.00 58.94 65 GLU C C 1
ATOM 3460 O O . GLU C 1 65 ? 64.761 94.770 57.801 1.00 58.40 65 GLU C O 1
ATOM 3466 N N . GLN C 1 66 ? 64.143 93.442 59.510 1.00 61.06 66 GLN C N 1
ATOM 3467 C CA . GLN C 1 66 ? 65.473 92.908 59.773 1.00 62.34 66 GLN C CA 1
ATOM 3468 C C . GLN C 1 66 ? 65.648 91.488 59.228 1.00 61.87 66 GLN C C 1
ATOM 3469 O O . GLN C 1 66 ? 66.654 90.835 59.498 1.00 61.26 66 GLN C O 1
ATOM 3475 N N . GLY C 1 67 ? 64.677 91.012 58.459 1.00 61.26 67 GLY C N 1
ATOM 3476 C CA . GLY C 1 67 ? 64.762 89.656 57.942 1.00 60.17 67 GLY C CA 1
ATOM 3477 C C . GLY C 1 67 ? 65.988 89.256 57.136 1.00 60.07 67 GLY C C 1
ATOM 3478 O O . GLY C 1 67 ? 66.298 88.065 57.043 1.00 59.91 67 GLY C O 1
ATOM 3479 N N . ASP C 1 68 ? 66.709 90.236 56.593 1.00 59.73 68 ASP C N 1
ATOM 3480 C CA . ASP C 1 68 ? 67.870 89.986 55.724 1.00 57.98 68 ASP C CA 1
ATOM 3481 C C . ASP C 1 68 ? 69.319 89.874 56.197 1.00 56.07 68 ASP C C 1
ATOM 3482 O O . ASP C 1 68 ? 70.158 89.337 55.462 1.00 55.30 68 ASP C O 1
ATOM 3487 N N . ALA C 1 69 ? 69.625 90.393 57.378 1.00 53.81 69 ALA C N 1
ATOM 3488 C CA . ALA C 1 69 ? 70.992 90.408 57.900 1.00 50.45 69 ALA C CA 1
ATOM 3489 C C . ALA C 1 69 ? 72.034 89.388 57.402 1.00 49.26 69 ALA C C 1
ATOM 3490 O O . ALA C 1 69 ? 73.046 89.767 56.803 1.00 49.96 69 ALA C O 1
ATOM 3492 N N . PRO C 1 70 ? 71.805 88.086 57.631 1.00 47.64 70 PRO C N 1
ATOM 3493 C CA . PRO C 1 70 ? 72.774 87.073 57.190 1.00 45.62 70 PRO C CA 1
ATOM 3494 C C . PRO C 1 70 ? 73.106 87.033 55.699 1.00 44.05 70 PRO C C 1
ATOM 3495 O O . PRO C 1 70 ? 74.273 86.923 55.330 1.00 44.47 70 PRO C O 1
ATOM 3499 N N . ALA C 1 71 ? 72.088 87.108 54.847 1.00 43.34 71 ALA C N 1
ATOM 3500 C CA . ALA C 1 71 ? 72.298 87.087 53.397 1.00 40.76 71 ALA C CA 1
ATOM 3501 C C . ALA C 1 71 ? 73.156 88.279 52.995 1.00 39.51 71 ALA C C 1
ATOM 3502 O O . ALA C 1 71 ? 74.146 88.143 52.270 1.00 38.24 71 ALA C O 1
ATOM 3504 N N . ILE C 1 72 ? 72.775 89.450 53.493 1.00 39.24 72 ILE C N 1
ATOM 3505 C CA . ILE C 1 72 ? 73.502 90.679 53.206 1.00 37.07 72 ILE C CA 1
ATOM 3506 C C . ILE C 1 72 ? 74.960 90.593 53.643 1.00 37.16 72 ILE C C 1
ATOM 3507 O O . ILE C 1 72 ? 75.863 90.941 52.881 1.00 37.75 72 ILE C O 1
ATOM 3512 N N . LEU C 1 73 ? 75.191 90.111 54.862 1.00 37.34 73 LEU C N 1
ATOM 3513 C CA . LEU C 1 73 ? 76.548 89.978 55.393 1.00 37.55 73 LEU C CA 1
ATOM 3514 C C . LEU C 1 73 ? 77.395 89.041 54.538 1.00 37.53 73 LEU C C 1
ATOM 3515 O O . LEU C 1 73 ? 78.557 89.332 54.227 1.00 39.51 73 LEU C O 1
ATOM 3520 N N . PHE C 1 74 ? 76.817 87.907 54.166 1.00 37.30 74 PHE C N 1
ATOM 3521 C CA . PHE C 1 74 ? 77.522 86.944 53.335 1.00 36.91 74 PHE C CA 1
ATOM 3522 C C . PHE C 1 74 ? 77.959 87.597 52.024 1.00 36.27 74 PHE C C 1
ATOM 3523 O O . PHE C 1 74 ? 79.137 87.560 51.662 1.00 36.87 74 PHE C O 1
ATOM 3531 N N . ASP C 1 75 ? 77.008 88.201 51.315 1.00 36.74 75 ASP C N 1
ATOM 3532 C CA . ASP C 1 75 ? 77.307 88.842 50.035 1.00 36.14 75 ASP C CA 1
ATOM 3533 C C . ASP C 1 75 ? 78.316 89.975 50.168 1.00 36.01 75 ASP C C 1
ATOM 3534 O O . ASP C 1 75 ? 79.210 90.125 49.330 1.00 36.76 75 ASP C O 1
ATOM 3539 N N . LYS C 1 76 ? 78.175 90.770 51.225 1.00 36.87 76 LYS C N 1
ATOM 3540 C CA . LYS C 1 76 ? 79.080 91.887 51.473 1.00 35.59 76 LYS C CA 1
ATOM 3541 C C . LYS C 1 76 ? 80.523 91.419 51.588 1.00 36.16 76 LYS C C 1
ATOM 3542 O O . LYS C 1 76 ? 81.418 91.917 50.895 1.00 36.99 76 LYS C O 1
ATOM 3548 N N . GLU C 1 77 ? 80.742 90.453 52.474 1.00 37.14 77 GLU C N 1
ATOM 3549 C CA . GLU C 1 77 ? 82.076 89.920 52.711 1.00 36.75 77 GLU C CA 1
ATOM 3550 C C . GLU C 1 77 ? 82.664 89.218 51.503 1.00 36.29 77 GLU C C 1
ATOM 3551 O O . GLU C 1 77 ? 83.866 89.339 51.236 1.00 36.78 77 GLU C O 1
ATOM 3557 N N . PHE C 1 78 ? 81.834 88.491 50.762 1.00 35.44 78 PHE C N 1
ATOM 3558 C CA . PHE C 1 78 ? 82.351 87.811 49.585 1.00 36.17 78 PHE C CA 1
ATOM 3559 C C . PHE C 1 78 ? 82.780 88.863 48.572 1.00 35.96 78 PHE C C 1
ATOM 3560 O O . PHE C 1 78 ? 83.820 88.733 47.922 1.00 36.67 78 PHE C O 1
ATOM 3568 N N . CYS C 1 79 ? 81.983 89.921 48.461 1.00 36.48 79 CYS C N 1
ATOM 3569 C CA . CYS C 1 79 ? 82.279 90.998 47.528 1.00 35.59 79 CYS C CA 1
ATOM 3570 C C . CYS C 1 79 ? 83.611 91.653 47.889 1.00 35.74 79 CYS C C 1
ATOM 3571 O O . CYS C 1 79 ? 84.490 91.809 47.037 1.00 35.09 79 CYS C O 1
ATOM 3574 N N . GLU C 1 80 ? 83.761 92.034 49.155 1.00 37.02 80 GLU C N 1
ATOM 3575 C CA . GLU C 1 80 ? 84.990 92.675 49.620 1.00 38.61 80 GLU C CA 1
ATOM 3576 C C . GLU C 1 80 ? 86.161 91.717 49.528 1.00 39.77 80 GLU C C 1
ATOM 3577 O O . GLU C 1 80 ? 87.296 92.116 49.244 1.00 39.65 80 GLU C O 1
ATOM 3583 N N . TRP C 1 81 ? 85.880 90.449 49.796 1.00 41.46 81 TRP C N 1
ATOM 3584 C CA . TRP C 1 81 ? 86.904 89.430 49.706 1.00 44.17 81 TRP C CA 1
ATOM 3585 C C . TRP C 1 81 ? 87.485 89.516 48.293 1.00 44.42 81 TRP C C 1
ATOM 3586 O O . TRP C 1 81 ? 88.705 89.575 48.121 1.00 45.19 81 TRP C O 1
ATOM 3597 N N . MET C 1 82 ? 86.611 89.537 47.283 1.00 43.75 82 MET C N 1
ATOM 3598 C CA . MET C 1 82 ? 87.065 89.617 45.896 1.00 41.86 82 MET C CA 1
ATOM 3599 C C . MET C 1 82 ? 87.909 90.853 45.653 1.00 42.51 82 MET C C 1
ATOM 3600 O O . MET C 1 82 ? 88.901 90.797 44.939 1.00 41.27 82 MET C O 1
ATOM 3605 N N . ILE C 1 83 ? 87.509 91.978 46.232 1.00 43.87 83 ILE C N 1
ATOM 3606 C CA . ILE C 1 83 ? 88.272 93.205 46.048 1.00 45.45 83 ILE C CA 1
ATOM 3607 C C . ILE C 1 83 ? 89.644 93.073 46.707 1.00 47.42 83 ILE C C 1
ATOM 3608 O O . ILE C 1 83 ? 90.653 93.505 46.142 1.00 47.47 83 ILE C O 1
ATOM 3613 N N . GLN C 1 84 ? 89.678 92.466 47.893 1.00 49.72 84 GLN C N 1
ATOM 3614 C CA . GLN C 1 84 ? 90.928 92.268 48.626 1.00 52.62 84 GLN C CA 1
ATOM 3615 C C . GLN C 1 84 ? 91.810 91.175 48.029 1.00 53.33 84 GLN C C 1
ATOM 3616 O O . GLN C 1 84 ? 92.925 91.445 47.588 1.00 53.05 84 GLN C O 1
ATOM 3622 N N . GLN C 1 85 ? 91.301 89.945 48.021 1.00 55.35 85 GLN C N 1
ATOM 3623 C CA . GLN C 1 85 ? 92.033 88.791 47.496 1.00 56.29 85 GLN C CA 1
ATOM 3624 C C . GLN C 1 85 ? 92.239 88.824 45.987 1.00 56.83 85 GLN C C 1
ATOM 3625 O O . GLN C 1 85 ? 93.362 88.665 45.503 1.00 56.66 85 GLN C O 1
ATOM 3631 N N . ILE C 1 86 ? 91.153 89.001 45.243 1.00 57.42 86 ILE C N 1
ATOM 3632 C CA . ILE C 1 86 ? 91.245 89.085 43.791 1.00 57.24 86 ILE C CA 1
ATOM 3633 C C . ILE C 1 86 ? 91.481 90.567 43.516 1.00 58.66 86 ILE C C 1
ATOM 3634 O O . ILE C 1 86 ? 91.171 91.414 44.356 1.00 59.72 86 ILE C O 1
ATOM 3639 N N . GLY C 1 87 ? 92.029 90.900 42.357 1.00 58.81 87 GLY C N 1
ATOM 3640 C CA . GLY C 1 87 ? 92.262 92.305 42.078 1.00 58.66 87 GLY C CA 1
ATOM 3641 C C . GLY C 1 87 ? 93.744 92.578 42.048 1.00 58.76 87 GLY C C 1
ATOM 3642 O O . GLY C 1 87 ? 94.279 92.931 41.000 1.00 57.90 87 GLY C O 1
ATOM 3643 N N . PRO C 1 88 ? 94.440 92.438 43.186 1.00 59.28 88 PRO C N 1
ATOM 3644 C CA . PRO C 1 88 ? 95.883 92.688 43.174 1.00 60.14 88 PRO C CA 1
ATOM 3645 C C . PRO C 1 88 ? 96.512 91.741 42.152 1.00 60.36 88 PRO C C 1
ATOM 3646 O O . PRO C 1 88 ? 97.531 92.055 41.533 1.00 61.18 88 PRO C O 1
ATOM 3650 N N . LYS C 1 89 ? 95.873 90.587 41.970 1.00 59.66 89 LYS C N 1
ATOM 3651 C CA . LYS C 1 89 ? 96.335 89.584 41.016 1.00 60.02 89 LYS C CA 1
ATOM 3652 C C . LYS C 1 89 ? 96.017 90.008 39.586 1.00 59.89 89 LYS C C 1
ATOM 3653 O O . LYS C 1 89 ? 96.796 89.749 38.663 1.00 59.67 89 LYS C O 1
ATOM 3659 N N . LEU C 1 90 ? 94.872 90.665 39.410 1.00 59.61 90 LEU C N 1
ATOM 3660 C CA . LEU C 1 90 ? 94.442 91.138 38.098 1.00 58.68 90 LEU C CA 1
ATOM 3661 C C . LEU C 1 90 ? 95.110 92.460 37.759 1.00 58.45 90 LEU C C 1
ATOM 3662 O O . LEU C 1 90 ? 95.396 92.747 36.597 1.00 57.83 90 LEU C O 1
ATOM 3667 N N . ASP C 1 91 ? 95.351 93.257 38.793 1.00 58.76 91 ASP C N 1
ATOM 3668 C CA . ASP C 1 91 ? 95.961 94.569 38.652 1.00 59.19 91 ASP C CA 1
ATOM 3669 C C . ASP C 1 91 ? 97.136 94.546 37.687 1.00 59.27 91 ASP C C 1
ATOM 3670 O O . ASP C 1 91 ? 98.125 93.859 37.921 1.00 59.57 91 ASP C O 1
ATOM 3675 N N . GLY C 1 92 ? 97.014 95.299 36.598 1.00 59.42 92 GLY C N 1
ATOM 3676 C CA . GLY C 1 92 ? 98.071 95.356 35.607 1.00 59.93 92 GLY C CA 1
ATOM 3677 C C . GLY C 1 92 ? 97.819 94.404 34.453 1.00 60.80 92 GLY C C 1
ATOM 3678 O O . GLY C 1 92 ? 98.135 94.716 33.301 1.00 61.13 92 GLY C O 1
ATOM 3679 N N . LYS C 1 93 ? 97.248 93.242 34.763 1.00 60.50 93 LYS C N 1
ATOM 3680 C CA . LYS C 1 93 ? 96.946 92.228 33.759 1.00 60.56 93 LYS C CA 1
ATOM 3681 C C . LYS C 1 93 ? 95.870 92.656 32.761 1.00 59.51 93 LYS C C 1
ATOM 3682 O O . LYS C 1 93 ? 96.122 92.730 31.556 1.00 59.74 93 LYS C O 1
ATOM 3688 N N . ILE C 1 94 ? 94.670 92.929 33.265 1.00 57.17 94 ILE C N 1
ATOM 3689 C CA . ILE C 1 94 ? 93.561 93.325 32.405 1.00 54.93 94 ILE C CA 1
ATOM 3690 C C . ILE C 1 94 ? 93.165 94.792 32.593 1.00 53.34 94 ILE C C 1
ATOM 3691 O O . ILE C 1 94 ? 93.305 95.356 33.677 1.00 53.25 94 ILE C O 1
ATOM 3696 N N . PRO C 1 95 ? 92.669 95.434 31.527 1.00 51.41 95 PRO C N 1
ATOM 3697 C CA . PRO C 1 95 ? 92.265 96.841 31.621 1.00 50.46 95 PRO C CA 1
ATOM 3698 C C . PRO C 1 95 ? 91.077 97.038 32.565 1.00 48.46 95 PRO C C 1
ATOM 3699 O O . PRO C 1 95 ? 90.145 96.237 32.581 1.00 48.11 95 PRO C O 1
ATOM 3703 N N . VAL C 1 96 ? 91.121 98.100 33.359 1.00 46.84 96 VAL C N 1
ATOM 3704 C CA . VAL C 1 96 ? 90.039 98.379 34.296 1.00 46.17 96 VAL C CA 1
ATOM 3705 C C . VAL C 1 96 ? 88.849 99.007 33.579 1.00 44.21 96 VAL C C 1
ATOM 3706 O O . VAL C 1 96 ? 88.983 100.035 32.921 1.00 44.95 96 VAL C O 1
ATOM 3710 N N . SER C 1 97 ? 87.691 98.372 33.699 1.00 41.88 97 SER C N 1
ATOM 3711 C CA . SER C 1 97 ? 86.481 98.875 33.068 1.00 41.23 97 SER C CA 1
ATOM 3712 C C . SER C 1 97 ? 86.143 100.243 33.640 1.00 40.33 97 SER C C 1
ATOM 3713 O O . SER C 1 97 ? 86.099 100.422 34.854 1.00 41.01 97 SER C O 1
ATOM 3716 N N . ARG C 1 98 ? 85.912 101.210 32.766 1.00 38.89 98 ARG C N 1
ATOM 3717 C CA . ARG C 1 98 ? 85.586 102.550 33.217 1.00 39.75 98 ARG C CA 1
ATOM 3718 C C . ARG C 1 98 ? 84.684 103.276 32.221 1.00 37.57 98 ARG C C 1
ATOM 3719 O O . ARG C 1 98 ? 84.843 103.144 31.011 1.00 38.00 98 ARG C O 1
ATOM 3727 N N . GLY C 1 99 ? 83.729 104.035 32.742 1.00 35.32 99 GLY C N 1
ATOM 3728 C CA . GLY C 1 99 ? 82.819 104.761 31.882 1.00 32.15 99 GLY C CA 1
ATOM 3729 C C . GLY C 1 99 ? 82.723 106.217 32.270 1.00 30.32 99 GLY C C 1
ATOM 3730 O O . GLY C 1 99 ? 82.693 106.555 33.450 1.00 31.86 99 GLY C O 1
ATOM 3731 N N . PHE C 1 100 ? 82.688 107.097 31.279 1.00 30.16 100 PHE C N 1
ATOM 3732 C CA . PHE C 1 100 ? 82.578 108.515 31.569 1.00 29.02 100 PHE C CA 1
ATOM 3733 C C . PHE C 1 100 ? 81.146 108.823 31.983 1.00 30.17 100 PHE C C 1
ATOM 3734 O O . PHE C 1 100 ? 80.191 108.368 31.351 1.00 31.67 100 PHE C O 1
ATOM 3742 N N . PRO C 1 101 ? 80.977 109.568 33.080 1.00 29.42 101 PRO C N 1
ATOM 3743 C CA . PRO C 1 101 ? 79.628 109.904 33.520 1.00 28.83 101 PRO C CA 1
ATOM 3744 C C . PRO C 1 101 ? 78.986 110.905 32.557 1.00 28.18 101 PRO C C 1
ATOM 3745 O O . PRO C 1 101 ? 79.647 111.798 32.035 1.00 28.84 101 PRO C O 1
ATOM 3749 N N . ILE C 1 102 ? 77.694 110.732 32.313 1.00 27.48 102 ILE C N 1
ATOM 3750 C CA . ILE C 1 102 ? 76.946 111.626 31.433 1.00 25.54 102 ILE C CA 1
ATOM 3751 C C . ILE C 1 102 ? 75.907 112.313 32.298 1.00 23.45 102 ILE C C 1
ATOM 3752 O O . ILE C 1 102 ? 75.067 111.657 32.900 1.00 24.37 102 ILE C O 1
ATOM 3757 N N . ALA C 1 103 ? 75.968 113.633 32.362 1.00 23.23 103 ALA C N 1
ATOM 3758 C CA . ALA C 1 103 ? 75.033 114.376 33.179 1.00 23.02 103 ALA C CA 1
ATOM 3759 C C . ALA C 1 103 ? 74.037 115.192 32.358 1.00 22.72 103 ALA C C 1
ATOM 3760 O O . ALA C 1 103 ? 74.386 115.753 31.322 1.00 21.42 103 ALA C O 1
ATOM 3762 N N . GLU C 1 104 ? 72.788 115.229 32.813 1.00 21.17 104 GLU C N 1
ATOM 3763 C CA . GLU C 1 104 ? 71.762 116.031 32.163 1.00 22.63 104 GLU C CA 1
ATOM 3764 C C . GLU C 1 104 ? 71.005 116.719 33.285 1.00 22.66 104 GLU C C 1
ATOM 3765 O O . GLU C 1 104 ? 70.851 116.163 34.367 1.00 25.35 104 GLU C O 1
ATOM 3771 N N . VAL C 1 105 ? 70.560 117.944 33.038 1.00 24.63 105 VAL C N 1
ATOM 3772 C CA . VAL C 1 105 ? 69.833 118.705 34.040 1.00 24.22 105 VAL C CA 1
ATOM 3773 C C . VAL C 1 105 ? 68.519 119.198 33.444 1.00 25.78 105 VAL C C 1
ATOM 3774 O O . VAL C 1 105 ? 68.471 119.620 32.285 1.00 24.23 105 VAL C O 1
ATOM 3778 N N . PHE C 1 106 ? 67.453 119.130 34.240 1.00 24.74 106 PHE C N 1
ATOM 3779 C CA . PHE C 1 106 ? 66.133 119.549 33.802 1.00 23.54 106 PHE C CA 1
ATOM 3780 C C . PHE C 1 106 ? 65.248 119.851 35.015 1.00 23.67 106 PHE C C 1
ATOM 3781 O O . PHE C 1 106 ? 65.543 119.407 36.121 1.00 26.36 106 PHE C O 1
ATOM 3789 N N . THR C 1 107 ? 64.174 120.613 34.821 1.00 23.74 107 THR C N 1
ATOM 3790 C CA . THR C 1 107 ? 63.291 120.918 35.941 1.00 25.13 107 THR C CA 1
ATOM 3791 C C . THR C 1 107 ? 62.312 119.785 36.183 1.00 26.11 107 THR C C 1
ATOM 3792 O O . THR C 1 107 ? 61.890 119.094 35.248 1.00 27.48 107 THR C O 1
ATOM 3796 N N . LEU C 1 108 ? 61.954 119.593 37.447 1.00 26.21 108 LEU C N 1
ATOM 3797 C CA . LEU C 1 108 ? 61.021 118.539 37.819 1.00 26.43 108 LEU C CA 1
ATOM 3798 C C . LEU C 1 108 ? 59.643 118.832 37.238 1.00 27.38 108 LEU C C 1
ATOM 3799 O O . LEU C 1 108 ? 58.930 117.928 36.826 1.00 26.93 108 LEU C O 1
ATOM 3804 N N . LYS C 1 109 ? 59.289 120.115 37.205 1.00 29.13 109 LYS C N 1
ATOM 3805 C CA . LYS C 1 109 ? 58.006 120.575 36.686 1.00 30.49 109 LYS C CA 1
ATOM 3806 C C . LYS C 1 109 ? 58.240 121.609 35.594 1.00 28.78 109 LYS C C 1
ATOM 3807 O O . LYS C 1 109 ? 59.322 122.188 35.502 1.00 28.57 109 LYS C O 1
ATOM 3813 N N . PRO C 1 110 ? 57.227 121.851 34.750 1.00 28.31 110 PRO C N 1
ATOM 3814 C CA . PRO C 1 110 ? 57.365 122.831 33.668 1.00 28.40 110 PRO C CA 1
ATOM 3815 C C . PRO C 1 110 ? 57.812 124.179 34.230 1.00 28.81 110 PRO C C 1
ATOM 3816 O O . PRO C 1 110 ? 57.408 124.568 35.323 1.00 30.08 110 PRO C O 1
ATOM 3820 N N . LEU C 1 111 ? 58.651 124.879 33.483 1.00 28.26 111 LEU C N 1
ATOM 3821 C CA . LEU C 1 111 ? 59.157 126.176 33.904 1.00 29.96 111 LEU C CA 1
ATOM 3822 C C . LEU C 1 111 ? 58.094 127.267 34.024 1.00 32.59 111 LEU C C 1
ATOM 3823 O O . LEU C 1 111 ? 57.315 127.517 33.102 1.00 32.08 111 LEU C O 1
ATOM 3828 N N . GLU C 1 112 ? 58.075 127.915 35.180 1.00 34.79 112 GLU C N 1
ATOM 3829 C CA . GLU C 1 112 ? 57.162 129.025 35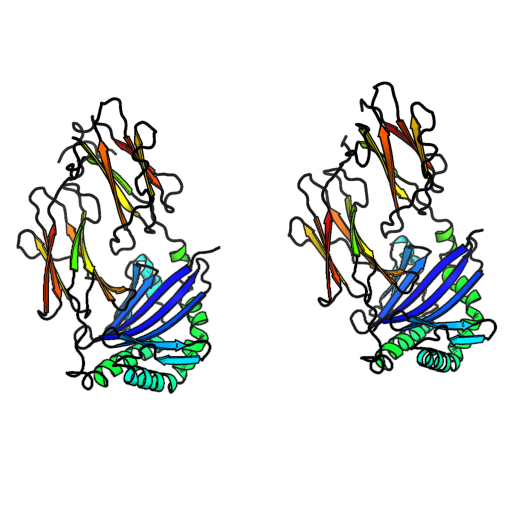.419 1.00 36.90 112 GLU C CA 1
ATOM 3830 C C . GLU C 1 112 ? 57.897 129.982 36.342 1.00 35.09 112 GLU C C 1
ATOM 3831 O O . GLU C 1 112 ? 58.104 129.687 37.519 1.00 32.70 112 GLU C O 1
ATOM 3837 N N . PHE C 1 113 ? 58.308 131.116 35.787 1.00 34.57 113 PHE C N 1
ATOM 3838 C CA . PHE C 1 113 ? 59.046 132.116 36.540 1.00 35.56 113 PHE C CA 1
ATOM 3839 C C . PHE C 1 113 ? 58.344 132.509 37.834 1.00 36.47 113 PHE C C 1
ATOM 3840 O O . PHE C 1 113 ? 57.114 132.597 37.893 1.00 35.97 113 PHE C O 1
ATOM 3848 N N . GLY C 1 114 ? 59.141 132.726 38.874 1.00 36.75 114 GLY C N 1
ATOM 3849 C CA . GLY C 1 114 ? 58.608 133.129 40.161 1.00 37.25 114 GLY C CA 1
ATOM 3850 C C . GLY C 1 114 ? 57.912 132.024 40.919 1.00 38.26 114 GLY C C 1
ATOM 3851 O O . GLY C 1 114 ? 57.455 132.228 42.048 1.00 37.49 114 GLY C O 1
ATOM 3852 N N . LYS C 1 115 ? 57.823 130.847 40.313 1.00 38.31 115 LYS C N 1
ATOM 3853 C CA . LYS C 1 115 ? 57.165 129.733 40.975 1.00 39.45 115 LYS C CA 1
ATOM 3854 C C . LYS C 1 115 ? 58.169 128.662 41.418 1.00 39.72 115 LYS C C 1
ATOM 3855 O O . LYS C 1 115 ? 59.076 128.293 40.675 1.00 40.99 115 LYS C O 1
ATOM 3861 N N . PRO C 1 116 ? 58.025 128.160 42.651 1.00 39.07 116 PRO C N 1
ATOM 3862 C CA . PRO C 1 116 ? 58.924 127.131 43.178 1.00 37.41 116 PRO C CA 1
ATOM 3863 C C . PRO C 1 116 ? 59.022 125.909 42.260 1.00 36.31 116 PRO C C 1
ATOM 3864 O O . PRO C 1 116 ? 58.017 125.384 41.779 1.00 33.87 116 PRO C O 1
ATOM 3868 N N . ASN C 1 117 ? 60.248 125.462 42.025 1.00 35.03 117 ASN C N 1
ATOM 3869 C CA . ASN C 1 117 ? 60.488 124.307 41.162 1.00 33.49 117 ASN C CA 1
ATOM 3870 C C . ASN C 1 117 ? 61.691 123.564 41.726 1.00 32.14 117 ASN C C 1
ATOM 3871 O O . ASN C 1 117 ? 62.175 123.876 42.807 1.00 31.13 117 ASN C O 1
ATOM 3876 N N . THR C 1 118 ? 62.179 122.575 40.994 1.00 32.46 118 THR C N 1
ATOM 3877 C CA . THR C 1 118 ? 63.334 121.817 41.450 1.00 30.96 118 THR C CA 1
ATOM 3878 C C . THR C 1 118 ? 64.129 121.349 40.240 1.00 29.72 118 THR C C 1
ATOM 3879 O O . THR C 1 118 ? 63.574 120.821 39.280 1.00 29.32 118 THR C O 1
ATOM 3883 N N . LEU C 1 119 ? 65.432 121.573 40.277 1.00 27.21 119 LEU C N 1
ATOM 3884 C CA . LEU C 1 119 ? 66.302 121.172 39.184 1.00 26.26 119 LEU C CA 1
ATOM 3885 C C . LEU C 1 119 ? 66.787 119.750 39.468 1.00 26.26 119 LEU C C 1
ATOM 3886 O O . LEU C 1 119 ? 67.149 119.416 40.603 1.00 24.11 119 LEU C O 1
ATOM 3891 N N . VAL C 1 120 ? 66.745 118.900 38.446 1.00 24.90 120 VAL C N 1
ATOM 3892 C CA . VAL C 1 120 ? 67.184 117.518 38.593 1.00 24.04 120 VAL C CA 1
ATOM 3893 C C . VAL C 1 120 ? 68.464 117.314 37.798 1.00 22.21 120 VAL C C 1
ATOM 3894 O O . VAL C 1 120 ? 68.577 117.785 36.679 1.00 22.53 120 VAL C O 1
ATOM 3898 N N . CYS C 1 121 ? 69.437 116.634 38.390 1.00 23.19 121 CYS C N 1
ATOM 3899 C CA . CYS C 1 121 ? 70.684 116.340 37.693 1.00 23.61 121 CYS C CA 1
ATOM 3900 C C . CYS C 1 121 ? 70.767 114.830 37.672 1.00 21.86 121 CYS C C 1
ATOM 3901 O O . CYS C 1 121 ? 70.958 114.205 38.706 1.00 19.39 121 CYS C O 1
ATOM 3904 N N . PHE C 1 122 ? 70.609 114.255 36.486 1.00 21.30 122 PHE C N 1
ATOM 3905 C CA . PHE C 1 122 ? 70.636 112.811 36.321 1.00 22.19 122 PHE C CA 1
ATOM 3906 C C . PHE C 1 122 ? 7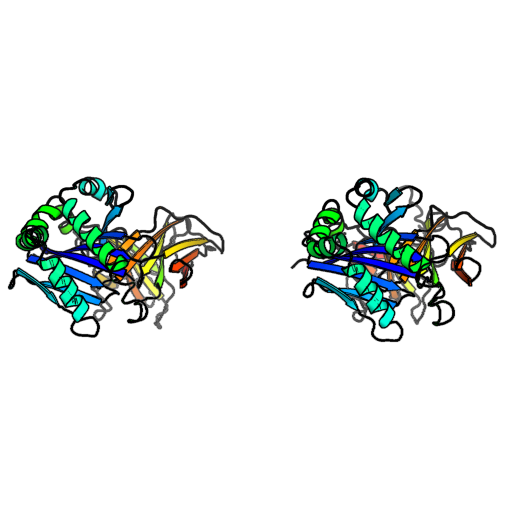1.966 112.398 35.712 1.00 22.28 122 PHE C C 1
ATOM 3907 O O . PHE C 1 122 ? 72.375 112.930 34.686 1.00 22.75 122 PHE C O 1
ATOM 3915 N N . VAL C 1 123 ? 72.640 111.452 36.350 1.00 21.22 123 VAL C N 1
ATOM 3916 C CA . VAL C 1 123 ? 73.937 110.996 35.874 1.00 20.07 123 VAL C CA 1
ATOM 3917 C C . VAL C 1 123 ? 73.839 109.532 35.484 1.00 20.03 123 VAL C C 1
ATOM 3918 O O . VAL C 1 123 ? 73.396 108.702 36.274 1.00 19.36 123 VAL C O 1
ATOM 3922 N N . SER C 1 124 ? 74.245 109.219 34.258 1.00 19.48 124 SER C N 1
ATOM 3923 C CA . SER C 1 124 ? 74.200 107.844 33.782 1.00 21.37 124 SER C CA 1
ATOM 3924 C C . SER C 1 124 ? 75.584 107.394 33.322 1.00 20.86 124 SER C C 1
ATOM 3925 O O . SER C 1 124 ? 76.526 108.175 33.338 1.00 23.14 124 SER C O 1
ATOM 3928 N N . ASN C 1 125 ? 75.707 106.129 32.931 1.00 24.42 125 ASN C N 1
ATOM 3929 C CA . ASN C 1 125 ? 76.988 105.588 32.464 1.00 27.24 125 ASN C CA 1
ATOM 3930 C C . ASN C 1 125 ? 78.117 105.753 33.498 1.00 29.05 125 ASN C C 1
ATOM 3931 O O . ASN C 1 125 ? 79.290 105.837 33.141 1.00 30.36 125 ASN C O 1
ATOM 3936 N N . LEU C 1 126 ? 77.758 105.792 34.775 1.00 30.29 126 LEU C N 1
ATOM 3937 C CA . LEU C 1 126 ? 78.732 105.963 35.858 1.00 31.97 126 LEU C CA 1
ATOM 3938 C C . LEU C 1 126 ? 79.447 104.653 36.231 1.00 29.97 126 LEU C C 1
ATOM 3939 O O . LEU C 1 126 ? 78.811 103.722 36.712 1.00 31.76 126 LEU C O 1
ATOM 3944 N N . PHE C 1 127 ? 80.757 104.576 36.004 1.00 30.15 127 PHE C N 1
ATOM 3945 C CA . PHE C 1 127 ? 81.516 103.366 36.348 1.00 28.90 127 PHE C CA 1
ATOM 3946 C C . PHE C 1 127 ? 83.013 103.664 36.405 1.00 29.04 127 PHE C C 1
ATOM 3947 O O . PHE C 1 127 ? 83.592 104.126 35.421 1.00 30.25 127 PHE C O 1
ATOM 3955 N N . PRO C 1 128 ? 83.660 103.427 37.566 1.00 28.97 128 PRO C N 1
ATOM 3956 C CA . PRO C 1 128 ? 83.107 102.897 38.819 1.00 27.68 128 PRO C CA 1
ATOM 3957 C C . PRO C 1 128 ? 82.172 103.894 39.524 1.00 27.85 128 PRO C C 1
ATOM 3958 O O . PRO C 1 128 ? 82.205 105.097 39.249 1.00 30.22 128 PRO C O 1
ATOM 3962 N N . PRO C 1 129 ? 81.329 103.401 40.442 1.00 26.18 129 PRO C N 1
ATOM 3963 C CA . PRO C 1 129 ? 80.381 104.235 41.188 1.00 27.03 129 PRO C CA 1
ATOM 3964 C C . PRO C 1 129 ? 81.023 105.107 42.271 1.00 27.96 129 PRO C C 1
ATOM 3965 O O . PRO C 1 129 ? 80.903 104.825 43.464 1.00 27.96 129 PRO C O 1
ATOM 3969 N N . MET C 1 130 ? 81.696 106.163 41.829 1.00 28.34 130 MET C N 1
ATOM 3970 C CA . MET C 1 130 ? 82.360 107.122 42.705 1.00 29.54 130 MET C CA 1
ATOM 3971 C C . MET C 1 130 ? 82.107 108.492 42.111 1.00 29.11 130 MET C C 1
ATOM 3972 O O . MET C 1 130 ? 82.596 108.785 41.023 1.00 27.84 130 MET C O 1
ATOM 3977 N N . LEU C 1 131 ? 81.365 109.339 42.812 1.00 28.01 131 LEU C N 1
ATOM 3978 C CA . LEU C 1 131 ? 81.110 110.667 42.276 1.00 25.95 131 LEU C CA 1
ATOM 3979 C C . LEU C 1 131 ? 80.772 111.699 43.325 1.00 26.10 131 LEU C C 1
ATOM 3980 O O . LEU C 1 131 ? 80.469 111.382 44.474 1.00 24.89 131 LEU C O 1
ATOM 3985 N N . THR C 1 132 ? 80.842 112.947 42.894 1.00 25.43 132 THR C N 1
ATOM 3986 C CA . THR C 1 132 ? 80.496 114.087 43.711 1.00 25.85 132 THR C CA 1
ATOM 3987 C C . THR C 1 132 ? 79.748 115.001 42.748 1.00 26.05 132 THR C C 1
ATOM 3988 O O . THR C 1 132 ? 80.156 115.163 41.598 1.00 25.84 132 THR C O 1
ATOM 3992 N N . VAL C 1 133 ? 78.628 115.557 43.185 1.00 26.75 133 VAL C N 1
ATOM 3993 C CA . VAL C 1 133 ? 77.903 116.477 42.329 1.00 27.44 133 VAL C CA 1
ATOM 3994 C C . VAL C 1 133 ? 77.856 117.808 43.067 1.00 28.19 133 VAL C C 1
ATOM 3995 O O . VAL C 1 133 ? 77.632 117.854 44.281 1.00 28.20 133 VAL C O 1
ATOM 3999 N N . ASN C 1 134 ? 78.107 118.883 42.330 1.00 26.50 134 ASN C N 1
ATOM 4000 C CA . ASN C 1 134 ? 78.076 120.218 42.885 1.00 28.29 134 ASN C CA 1
ATOM 4001 C C . ASN C 1 134 ? 77.189 121.079 42.002 1.00 28.74 134 ASN C C 1
ATOM 4002 O O . ASN C 1 134 ? 77.191 120.933 40.784 1.00 28.88 134 ASN C O 1
ATOM 4007 N N . TRP C 1 135 ? 76.411 121.962 42.609 1.00 28.43 135 TRP C N 1
ATOM 4008 C CA . TRP C 1 135 ? 75.571 122.845 41.823 1.00 27.94 135 TRP C CA 1
ATOM 4009 C C . TRP C 1 135 ? 76.185 124.239 41.831 1.00 29.05 135 TRP C C 1
ATOM 4010 O O . TRP C 1 135 ? 76.955 124.587 42.722 1.00 30.78 135 TRP C O 1
ATOM 4021 N N . GLN C 1 136 ? 75.851 125.032 40.827 1.00 30.68 136 GLN C N 1
ATOM 4022 C CA . GLN C 1 136 ? 76.333 126.396 40.754 1.00 32.49 136 GLN C CA 1
ATOM 4023 C C . GLN C 1 136 ? 75.227 127.236 40.158 1.00 32.59 136 GLN C C 1
ATOM 4024 O O . GLN C 1 136 ? 74.481 126.783 39.289 1.00 31.46 136 GLN C O 1
ATOM 4030 N N . HIS C 1 137 ? 75.111 128.452 40.671 1.00 33.53 137 HIS C N 1
ATOM 4031 C CA . HIS C 1 137 ? 74.137 129.425 40.212 1.00 35.09 137 HIS C CA 1
ATOM 4032 C C . HIS C 1 137 ? 75.052 130.555 39.746 1.00 37.22 137 HIS C C 1
ATOM 4033 O O . HIS C 1 137 ? 75.720 131.191 40.557 1.00 39.19 137 HIS C O 1
ATOM 4040 N N . HIS C 1 138 ? 75.127 130.760 38.434 1.00 39.76 138 HIS C N 1
ATOM 4041 C CA . HIS C 1 138 ? 75.997 131.786 37.865 1.00 42.21 138 HIS C CA 1
ATOM 4042 C C . HIS C 1 138 ? 77.430 131.712 38.388 1.00 43.62 138 HIS C C 1
ATOM 4043 O O . HIS C 1 138 ? 77.971 132.708 38.867 1.00 46.55 138 HIS C O 1
ATOM 4050 N N . SER C 1 139 ? 78.048 130.540 38.302 1.00 44.90 139 SER C N 1
ATOM 4051 C CA . SER C 1 139 ? 79.430 130.373 38.763 1.00 45.26 139 SER C CA 1
ATOM 4052 C C . SER C 1 139 ? 79.598 130.487 40.277 1.00 43.67 139 SER C C 1
ATOM 4053 O O . SER C 1 139 ? 80.717 130.502 40.777 1.00 44.44 139 SER C O 1
ATOM 4056 N N . VAL C 1 140 ? 78.489 130.571 41.000 1.00 43.20 140 VAL C N 1
ATOM 4057 C CA . VAL C 1 140 ? 78.533 130.665 42.453 1.00 42.05 140 VAL C CA 1
ATOM 4058 C C . VAL C 1 140 ? 78.046 129.352 43.051 1.00 41.89 140 VAL C C 1
ATOM 4059 O O . VAL C 1 140 ? 76.938 128.907 42.766 1.00 41.96 140 VAL C O 1
ATOM 4063 N N . PRO C 1 141 ? 78.869 128.716 43.893 1.00 41.11 141 PRO C N 1
ATOM 4064 C CA . PRO C 1 141 ? 78.486 127.450 44.518 1.00 41.78 141 PRO C CA 1
ATOM 4065 C C . PRO C 1 141 ? 77.188 127.572 45.316 1.00 42.17 141 PRO C C 1
ATOM 4066 O O . PRO C 1 141 ? 77.032 128.485 46.123 1.00 40.88 141 PRO C O 1
ATOM 4070 N N . VAL C 1 142 ? 76.259 126.654 45.076 1.00 42.81 142 VAL C N 1
ATOM 4071 C CA . VAL C 1 142 ? 74.982 126.637 45.784 1.00 44.81 142 VAL C CA 1
ATOM 4072 C C . VAL C 1 142 ? 74.775 125.215 46.285 1.00 46.44 142 VAL C C 1
ATOM 4073 O O . VAL C 1 142 ? 75.138 124.264 45.598 1.00 47.87 142 VAL C O 1
ATOM 4077 N N . GLU C 1 143 ? 74.195 125.061 47.471 1.00 48.09 143 GLU C N 1
ATOM 4078 C CA . GLU C 1 143 ? 73.984 123.728 48.037 1.00 49.51 143 GLU C CA 1
ATOM 4079 C C . GLU C 1 143 ? 72.724 123.020 47.526 1.00 48.85 143 GLU C C 1
ATOM 4080 O O . GLU C 1 143 ? 71.629 123.588 47.528 1.00 48.89 143 GLU C O 1
ATOM 4086 N N . GLY C 1 144 ? 72.891 121.769 47.101 1.00 48.00 144 GLY C N 1
ATOM 4087 C CA . GLY C 1 144 ? 71.769 121.001 46.595 1.00 44.45 144 GLY C CA 1
ATOM 4088 C C . GLY C 1 144 ? 70.822 120.531 47.686 1.00 44.22 144 GLY C C 1
ATOM 4089 O O . GLY C 1 144 ? 71.148 120.570 48.876 1.00 42.88 144 GLY C O 1
ATOM 4090 N N . PHE C 1 145 ? 69.644 120.084 47.264 1.00 42.65 145 PHE C N 1
ATOM 4091 C CA . PHE C 1 145 ? 68.597 119.591 48.161 1.00 42.90 145 PHE C CA 1
ATOM 4092 C C . PHE C 1 145 ? 68.744 118.086 48.415 1.00 40.44 145 PHE C C 1
ATOM 4093 O O . PHE C 1 145 ? 68.727 117.278 47.489 1.00 39.29 145 PHE C O 1
ATOM 4101 N N . GLY C 1 146 ? 68.890 117.706 49.676 1.00 38.52 146 GLY C N 1
ATOM 4102 C CA . GLY C 1 146 ? 69.015 116.295 49.982 1.00 35.33 146 GLY C CA 1
ATOM 4103 C C . GLY C 1 146 ? 70.274 115.677 49.414 1.00 34.07 146 GLY C C 1
ATOM 4104 O O . GLY C 1 146 ? 71.129 116.374 48.856 1.00 35.64 146 GLY C O 1
ATOM 4105 N N . PRO C 1 147 ? 70.409 114.353 49.511 1.00 30.97 147 PRO C N 1
ATOM 4106 C CA . PRO C 1 147 ? 71.617 113.721 48.991 1.00 29.65 147 PRO C CA 1
ATOM 4107 C C . PRO C 1 147 ? 71.591 113.422 47.509 1.00 28.08 147 PRO C C 1
ATOM 4108 O O . PRO C 1 147 ? 70.656 113.766 46.793 1.00 26.59 147 PRO C O 1
ATOM 4112 N N . THR C 1 148 ? 72.669 112.803 47.063 1.00 27.27 148 THR C N 1
ATOM 4113 C CA . THR C 1 148 ? 72.775 112.370 45.694 1.00 26.45 148 THR C CA 1
ATOM 4114 C C . THR C 1 148 ? 72.481 110.898 45.881 1.00 25.29 148 THR C C 1
ATOM 4115 O O . THR C 1 148 ? 73.107 110.247 46.712 1.00 26.12 148 THR C O 1
ATOM 4119 N N . PHE C 1 149 ? 71.505 110.387 45.147 1.00 25.54 149 PHE C N 1
ATOM 4120 C CA . PHE C 1 149 ? 71.138 108.985 45.243 1.00 23.74 149 PHE C CA 1
ATOM 4121 C C . PHE C 1 149 ? 71.821 108.167 44.157 1.00 26.13 149 PHE C C 1
ATOM 4122 O O . PHE C 1 149 ? 71.568 108.357 42.965 1.00 23.54 149 PHE C O 1
ATOM 4130 N N . VAL C 1 150 ? 72.694 107.259 44.581 1.00 25.82 150 VAL C N 1
ATOM 4131 C CA . VAL C 1 150 ? 73.400 106.394 43.656 1.00 26.15 150 VAL C CA 1
ATOM 4132 C C . VAL C 1 150 ? 72.672 105.060 43.681 1.00 28.22 150 VAL C C 1
ATOM 4133 O O . VAL C 1 150 ? 72.369 104.526 44.750 1.00 27.63 150 VAL C O 1
ATOM 4137 N N . SER C 1 151 ? 72.372 104.528 42.505 1.00 27.60 151 SER C N 1
ATOM 4138 C CA . SER C 1 151 ? 71.673 103.257 42.430 1.00 28.99 151 SER C CA 1
ATOM 4139 C C . SER C 1 151 ? 72.243 102.400 41.323 1.00 29.25 151 SER C C 1
ATOM 4140 O O . SER C 1 151 ? 72.858 102.903 40.379 1.00 30.29 151 SER C O 1
ATOM 4143 N N . ALA C 1 152 ? 72.048 101.098 41.451 1.00 29.26 152 ALA C N 1
ATOM 4144 C CA . ALA C 1 152 ? 72.530 100.162 40.457 1.00 29.52 152 ALA C CA 1
ATOM 4145 C C . ALA C 1 152 ? 71.393 99.913 39.486 1.00 29.99 152 ALA C C 1
ATOM 4146 O O . ALA C 1 152 ? 70.227 99.956 39.872 1.00 29.97 152 ALA C O 1
ATOM 4148 N N . VAL C 1 153 ? 71.734 99.688 38.220 1.00 29.71 153 VAL C N 1
ATOM 4149 C CA . VAL C 1 153 ? 70.734 99.398 37.205 1.00 30.82 153 VAL C CA 1
ATOM 4150 C C . VAL C 1 153 ? 71.154 98.151 36.444 1.00 31.90 153 VAL C C 1
ATOM 4151 O O . VAL C 1 153 ? 72.314 97.738 36.495 1.00 31.94 153 VAL C O 1
ATOM 4155 N N . ASP C 1 154 ? 70.203 97.543 35.750 1.00 33.05 154 ASP C N 1
ATOM 4156 C CA . ASP C 1 154 ? 70.483 96.333 34.996 1.00 32.70 154 ASP C CA 1
ATOM 4157 C C . ASP C 1 154 ? 71.662 96.534 34.044 1.00 31.86 154 ASP C C 1
ATOM 4158 O O . ASP C 1 154 ? 71.776 97.575 33.395 1.00 32.45 154 ASP C O 1
ATOM 4163 N N . GLY C 1 155 ? 72.541 95.538 33.973 1.00 30.92 155 GLY C N 1
ATOM 4164 C CA . GLY C 1 155 ? 73.690 95.621 33.085 1.00 28.43 155 GLY C CA 1
ATOM 4165 C C . GLY C 1 155 ? 74.970 96.007 33.804 1.00 29.73 155 GLY C C 1
ATOM 4166 O O . GLY C 1 155 ? 75.898 96.544 33.196 1.00 28.28 155 GLY C O 1
ATOM 4167 N N . LEU C 1 156 ? 75.016 95.745 35.107 1.00 29.56 156 LEU C N 1
ATOM 4168 C CA . LEU C 1 156 ? 76.191 96.064 35.914 1.00 29.28 156 LEU C CA 1
ATOM 4169 C C . LEU C 1 156 ? 76.589 97.527 35.786 1.00 28.80 156 LEU C C 1
ATOM 4170 O O . LEU C 1 156 ? 77.775 97.839 35.691 1.00 29.84 156 LEU C O 1
ATOM 4175 N N . SER C 1 157 ? 75.607 98.422 35.781 1.00 29.38 157 SER C N 1
ATOM 4176 C CA . SER C 1 157 ? 75.885 99.848 35.661 1.00 28.62 157 SER C CA 1
ATOM 4177 C C . SER C 1 157 ? 75.295 100.610 36.839 1.00 28.90 157 SER C C 1
ATOM 4178 O O . SER C 1 157 ? 74.584 100.037 37.678 1.00 28.16 157 SER C O 1
ATOM 4181 N N . PHE C 1 158 ? 75.584 101.910 36.881 1.00 26.57 158 PHE C N 1
ATOM 4182 C CA . PHE C 1 158 ? 75.091 102.764 37.945 1.00 25.24 158 PHE C CA 1
ATOM 4183 C C . PHE C 1 158 ? 74.563 104.096 37.398 1.00 25.25 158 PHE C C 1
ATOM 4184 O O . PHE C 1 158 ? 74.840 104.485 36.259 1.00 24.95 158 PHE C O 1
ATOM 4192 N N . GLN C 1 159 ? 73.785 104.784 38.220 1.00 25.43 159 GLN C N 1
ATOM 4193 C CA . GLN C 1 159 ? 73.222 106.079 37.863 1.00 23.69 159 GLN C CA 1
ATOM 4194 C C . GLN C 1 159 ? 73.060 106.836 39.159 1.00 22.97 159 GLN C C 1
ATOM 4195 O O . GLN C 1 159 ? 73.160 106.250 40.240 1.00 22.03 159 GLN C O 1
ATOM 4201 N N . ALA C 1 160 ? 72.804 108.131 39.062 1.00 20.75 160 ALA C N 1
ATOM 4202 C CA . ALA C 1 160 ? 72.645 108.931 40.258 1.00 20.29 160 ALA C CA 1
ATOM 4203 C C . ALA C 1 160 ? 71.708 110.078 39.982 1.00 20.56 160 ALA C C 1
ATOM 4204 O O . ALA C 1 160 ? 71.623 110.555 38.855 1.00 20.56 160 ALA C O 1
ATOM 4206 N N . PHE C 1 161 ? 71.002 110.507 41.023 1.00 21.55 161 PHE C N 1
ATOM 4207 C CA . PHE C 1 161 ? 70.079 111.630 40.947 1.00 20.83 161 PHE C CA 1
ATOM 4208 C C . PHE C 1 161 ? 70.418 112.628 42.057 1.00 22.10 161 PHE C C 1
ATOM 4209 O O . PHE C 1 161 ? 70.673 112.232 43.193 1.00 22.12 161 PHE C O 1
ATOM 4217 N N . SER C 1 162 ? 70.421 113.914 41.713 1.00 21.77 162 SER C N 1
ATOM 4218 C CA . SER C 1 162 ? 70.677 115.001 42.654 1.00 23.79 162 SER C CA 1
ATOM 4219 C C . SER C 1 162 ? 69.615 116.043 42.372 1.00 24.87 162 SER C C 1
ATOM 4220 O O . SER C 1 162 ? 69.163 116.165 41.232 1.00 25.65 162 SER C O 1
ATOM 4223 N N . TYR C 1 163 ? 69.222 116.794 43.396 1.00 23.72 163 TYR C N 1
ATOM 4224 C CA . TYR C 1 163 ? 68.174 117.787 43.240 1.00 23.84 163 TYR C CA 1
ATOM 4225 C C . TYR C 1 163 ? 68.548 119.125 43.863 1.00 24.75 163 TYR C C 1
ATOM 4226 O O . TYR C 1 163 ? 69.321 119.180 44.811 1.00 23.02 163 TYR C O 1
ATOM 4235 N N . LEU C 1 164 ? 67.979 120.192 43.313 1.00 25.85 164 LEU C N 1
ATOM 4236 C CA . LEU C 1 164 ? 68.190 121.543 43.805 1.00 27.86 164 LEU C CA 1
ATOM 4237 C C . LEU C 1 164 ? 66.860 122.306 43.771 1.00 29.45 164 LEU C C 1
ATOM 4238 O O . LEU C 1 164 ? 66.264 122.496 42.704 1.00 30.46 164 LEU C O 1
ATOM 4243 N N . ASN C 1 165 ? 66.392 122.739 44.937 1.00 31.17 165 ASN C N 1
ATOM 4244 C CA . ASN C 1 165 ? 65.153 123.501 45.004 1.00 32.23 165 ASN C CA 1
ATOM 4245 C C . ASN C 1 165 ? 65.449 124.962 44.712 1.00 32.20 165 ASN C C 1
ATOM 4246 O O . ASN C 1 165 ? 66.429 125.511 45.208 1.00 33.25 165 ASN C O 1
ATOM 4251 N N . PHE C 1 166 ? 64.609 125.593 43.899 1.00 32.09 166 PHE C N 1
ATOM 4252 C CA . PHE C 1 166 ? 64.825 126.988 43.565 1.00 32.01 166 PHE C CA 1
ATOM 4253 C C . PHE C 1 166 ? 63.574 127.604 42.963 1.00 33.19 166 PHE C C 1
ATOM 4254 O O . PHE C 1 166 ? 62.600 126.899 42.672 1.00 34.05 166 PHE C O 1
ATOM 4262 N N . THR C 1 167 ? 63.607 128.925 42.804 1.00 33.64 167 THR C N 1
ATOM 4263 C CA . THR C 1 167 ? 62.508 129.672 42.208 1.00 35.33 167 THR C CA 1
ATOM 4264 C C . THR C 1 167 ? 63.107 130.343 40.989 1.00 35.46 167 THR C C 1
ATOM 4265 O O . THR C 1 167 ? 63.839 131.319 41.101 1.00 37.49 167 THR C O 1
ATOM 4269 N N . PRO C 1 168 ? 62.815 129.809 39.801 1.00 36.92 168 PRO C N 1
ATOM 4270 C CA . PRO C 1 168 ? 63.350 130.369 38.560 1.00 36.68 168 PRO C CA 1
ATOM 4271 C C . PRO C 1 168 ? 63.033 131.835 38.260 1.00 38.36 168 PRO C C 1
ATOM 4272 O O . PRO C 1 168 ? 61.938 132.322 38.532 1.00 37.05 168 PRO C O 1
ATOM 4276 N N . GLU C 1 169 ? 64.029 132.521 37.703 1.00 38.76 169 GLU C N 1
ATOM 4277 C CA . GLU C 1 169 ? 63.929 133.922 37.311 1.00 40.59 169 GLU C CA 1
ATOM 4278 C C . GLU C 1 169 ? 64.548 134.030 35.922 1.00 40.60 169 GLU C C 1
ATOM 4279 O O . GLU C 1 169 ? 65.488 133.306 35.604 1.00 40.02 169 GLU C O 1
ATOM 4285 N N . PRO C 1 170 ? 64.031 134.941 35.084 1.00 41.40 170 PRO C N 1
ATOM 4286 C CA . PRO C 1 170 ? 64.486 135.185 33.710 1.00 41.26 170 PRO C CA 1
ATOM 4287 C C . PRO C 1 170 ? 65.991 135.185 33.447 1.00 42.01 170 PRO C C 1
ATOM 4288 O O . PRO C 1 170 ? 66.443 134.717 32.399 1.00 43.92 170 PRO C O 1
ATOM 4292 N N . SER C 1 171 ? 66.769 135.707 34.384 1.00 40.85 171 SER C N 1
ATOM 4293 C CA . SER C 1 171 ? 68.212 135.783 34.191 1.00 41.10 171 SER C CA 1
ATOM 4294 C C . SER C 1 171 ? 68.988 134.612 34.782 1.00 39.34 171 SER C C 1
ATOM 4295 O O . SER C 1 171 ? 70.216 134.625 34.792 1.00 38.76 171 SER C O 1
ATOM 4298 N N . ASP C 1 172 ? 68.280 133.604 35.273 1.00 38.93 172 ASP C N 1
ATOM 4299 C CA . ASP C 1 172 ? 68.939 132.450 35.868 1.00 37.18 172 ASP C CA 1
ATOM 4300 C C . ASP C 1 172 ? 69.771 131.626 34.900 1.00 36.63 172 ASP C C 1
ATOM 4301 O O . ASP C 1 172 ? 69.474 131.523 33.715 1.00 34.38 172 ASP C O 1
ATOM 4306 N N . ILE C 1 173 ? 70.825 131.043 35.450 1.00 36.06 173 ILE C N 1
ATOM 4307 C CA . ILE C 1 173 ? 71.707 130.137 34.739 1.00 35.51 173 ILE C CA 1
ATOM 4308 C C . ILE C 1 173 ? 72.247 129.233 35.839 1.00 35.16 173 ILE C C 1
ATOM 4309 O O . ILE C 1 173 ? 72.845 129.712 36.805 1.00 35.51 173 ILE C O 1
ATOM 4314 N N . PHE C 1 174 ? 71.987 127.936 35.727 1.00 31.84 174 PHE C N 1
ATOM 4315 C CA . PHE C 1 174 ? 72.483 126.994 36.713 1.00 29.52 174 PHE C CA 1
ATOM 4316 C C . PHE C 1 174 ? 73.327 125.947 36.030 1.00 29.55 174 PHE C C 1
ATOM 4317 O O . PHE C 1 174 ? 73.268 125.763 34.810 1.00 28.75 174 PHE C O 1
ATOM 4325 N N . SER C 1 175 ? 74.110 125.246 36.830 1.00 27.93 175 SER C N 1
ATOM 4326 C CA . SER C 1 175 ? 74.944 124.199 36.299 1.00 28.38 175 SER C CA 1
ATOM 4327 C C . SER C 1 175 ? 75.090 123.096 37.328 1.00 28.18 175 SER C C 1
ATOM 4328 O O . SER C 1 175 ? 75.046 123.338 38.533 1.00 25.80 175 SER C O 1
ATOM 4331 N N . CYS C 1 176 ? 75.228 121.876 36.825 1.00 27.69 176 CYS C N 1
ATOM 4332 C CA . CYS C 1 176 ? 75.414 120.701 37.646 1.00 27.75 176 CYS C CA 1
ATOM 4333 C C . CYS C 1 176 ? 76.812 120.236 37.276 1.00 26.83 176 CYS C C 1
ATOM 4334 O O . CYS C 1 176 ? 77.096 120.019 36.102 1.00 26.63 176 CYS C O 1
ATOM 4337 N N . ILE C 1 177 ? 77.690 120.093 38.261 1.00 26.01 177 ILE C N 1
ATOM 4338 C CA . ILE C 1 177 ? 79.048 119.657 37.982 1.00 25.71 177 ILE C CA 1
ATOM 4339 C C . ILE C 1 177 ? 79.255 118.281 38.568 1.00 25.95 177 ILE C C 1
ATOM 4340 O O . ILE C 1 177 ? 79.118 118.081 39.777 1.00 26.15 177 ILE C O 1
ATOM 4345 N N . VAL C 1 178 ? 79.586 117.331 37.702 1.00 25.19 178 VAL C N 1
ATOM 4346 C CA . VAL C 1 178 ? 79.784 115.967 38.132 1.00 28.00 178 VAL C CA 1
ATOM 4347 C C . VAL C 1 178 ? 81.237 115.540 38.050 1.00 28.69 178 VAL C C 1
ATOM 4348 O O . VAL C 1 178 ? 81.842 115.548 36.980 1.00 28.88 178 VAL C O 1
ATOM 4352 N N . THR C 1 179 ? 81.787 115.157 39.193 1.00 29.16 179 THR C N 1
ATOM 4353 C CA . THR C 1 179 ? 83.168 114.722 39.259 1.00 28.71 179 THR C CA 1
ATOM 4354 C C . THR C 1 179 ? 83.219 113.222 39.430 1.00 27.80 179 THR C C 1
ATOM 4355 O O . THR C 1 179 ? 82.758 112.695 40.440 1.00 28.25 179 THR C O 1
ATOM 4359 N N . HIS C 1 180 ? 83.763 112.527 38.441 1.00 28.68 180 HIS C N 1
ATOM 4360 C CA . HIS C 1 180 ? 83.900 111.092 38.566 1.00 30.32 180 HIS C CA 1
ATOM 4361 C C . HIS C 1 180 ? 85.016 111.032 39.604 1.00 33.54 180 HIS C C 1
ATOM 4362 O O . HIS C 1 180 ? 86.200 111.074 39.270 1.00 32.74 180 HIS C O 1
ATOM 4369 N N . GLU C 1 181 ? 84.600 110.951 40.866 1.00 37.42 181 GLU C N 1
ATOM 4370 C CA . GLU C 1 181 ? 85.483 110.990 42.022 1.00 39.13 181 GLU C CA 1
ATOM 4371 C C . GLU C 1 181 ? 86.935 110.596 41.986 1.00 40.11 181 GLU C C 1
ATOM 4372 O O . GLU C 1 181 ? 87.348 109.513 41.544 1.00 36.65 181 GLU C O 1
ATOM 4378 N N . ILE C 1 182 ? 87.678 111.560 42.519 1.00 41.28 182 ILE C N 1
ATOM 4379 C CA . ILE C 1 182 ? 89.110 111.579 42.648 1.00 39.31 182 ILE C CA 1
ATOM 4380 C C . ILE C 1 182 ? 89.704 111.978 41.312 1.00 36.37 182 ILE C C 1
ATOM 4381 O O . ILE C 1 182 ? 90.622 111.360 40.772 1.00 34.34 182 ILE C O 1
ATOM 4386 N N . ASP C 1 183 ? 89.102 113.039 40.785 1.00 33.76 183 ASP C N 1
ATOM 4387 C CA . ASP C 1 183 ? 89.528 113.691 39.559 1.00 33.17 183 ASP C CA 1
ATOM 4388 C C . ASP C 1 183 ? 89.754 112.811 38.324 1.00 31.39 183 ASP C C 1
ATOM 4389 O O . ASP C 1 183 ? 90.685 113.038 37.565 1.00 31.70 183 ASP C O 1
ATOM 4394 N N . ARG C 1 184 ? 88.905 111.813 38.115 1.00 32.50 184 ARG C N 1
ATOM 4395 C CA . ARG C 1 184 ? 89.051 110.938 36.949 1.00 32.33 184 ARG C CA 1
ATOM 4396 C C . ARG C 1 184 ? 88.550 111.680 35.717 1.00 32.93 184 ARG C C 1
ATOM 4397 O O . ARG C 1 184 ? 89.098 111.544 34.617 1.00 29.52 184 ARG C O 1
ATOM 4405 N N . TYR C 1 185 ? 87.493 112.460 35.923 1.00 34.14 185 TYR C N 1
ATOM 4406 C CA . TYR C 1 185 ? 86.851 113.222 34.858 1.00 35.33 185 TYR C CA 1
ATOM 4407 C C . TYR C 1 185 ? 85.790 114.152 35.454 1.00 34.19 185 TYR C C 1
ATOM 4408 O O . TYR C 1 185 ? 85.217 113.864 36.506 1.00 33.34 185 TYR C O 1
ATOM 4417 N N . THR C 1 186 ? 85.528 115.263 34.776 1.00 32.67 186 THR C N 1
ATOM 4418 C CA . THR C 1 186 ? 84.534 116.211 35.249 1.00 31.18 186 THR C CA 1
ATOM 4419 C C . THR C 1 186 ? 83.568 116.561 34.126 1.00 32.26 186 THR C C 1
ATOM 4420 O O . THR C 1 186 ? 83.984 116.963 33.038 1.00 31.38 186 THR C O 1
ATOM 4424 N N . ALA C 1 187 ? 82.274 116.399 34.391 1.00 31.62 187 ALA C N 1
ATOM 4425 C CA . ALA C 1 187 ? 81.247 116.717 33.402 1.00 31.46 187 ALA C CA 1
ATOM 4426 C C . ALA C 1 187 ? 80.400 117.889 33.899 1.00 31.30 187 ALA C C 1
ATOM 4427 O O . ALA C 1 187 ? 80.198 118.054 35.105 1.00 31.10 187 ALA C O 1
ATOM 4429 N N . ILE C 1 188 ? 79.916 118.704 32.969 1.00 28.89 188 ILE C N 1
ATOM 4430 C CA . ILE C 1 188 ? 79.101 119.850 33.335 1.00 29.61 188 ILE C CA 1
ATOM 4431 C C . ILE C 1 188 ? 77.898 119.994 32.424 1.00 28.37 188 ILE C C 1
ATOM 4432 O O . ILE C 1 188 ? 78.030 119.997 31.203 1.00 28.81 188 ILE C O 1
ATOM 4437 N N . ALA C 1 189 ? 76.726 120.112 33.034 1.00 27.24 189 ALA C N 1
ATOM 4438 C CA . ALA C 1 189 ? 75.483 120.282 32.297 1.00 25.83 189 ALA C CA 1
ATOM 4439 C C . ALA C 1 189 ? 74.893 121.617 32.726 1.00 25.38 189 ALA C C 1
ATOM 4440 O O . ALA C 1 189 ? 74.817 121.916 33.919 1.00 25.74 189 ALA C O 1
ATOM 4442 N N . TYR C 1 190 ? 74.477 122.417 31.751 1.00 23.49 190 TYR C N 1
ATOM 4443 C CA . TYR C 1 190 ? 73.899 123.719 32.032 1.00 26.27 190 TYR C CA 1
ATOM 4444 C C . TYR C 1 190 ? 72.388 123.761 31.848 1.00 27.78 190 TYR C C 1
ATOM 4445 O O . TYR C 1 190 ? 71.824 123.052 31.014 1.00 28.32 190 TYR C O 1
ATOM 4454 N N . TRP C 1 191 ? 71.742 124.616 32.627 1.00 27.57 191 TRP C N 1
ATOM 4455 C CA . TRP C 1 191 ? 70.308 124.802 32.522 1.00 28.93 191 TRP C CA 1
ATOM 4456 C C . TRP C 1 191 ? 70.038 126.287 32.413 1.00 29.74 191 TRP C C 1
ATOM 4457 O O . TRP C 1 191 ? 70.601 127.082 33.167 1.00 31.10 191 TRP C O 1
ATOM 4468 N N . VAL C 1 192 ? 69.186 126.659 31.466 1.00 30.79 192 VAL C N 1
ATOM 4469 C CA . VAL C 1 192 ? 68.802 128.049 31.275 1.00 32.07 192 VAL C CA 1
ATOM 4470 C C . VAL C 1 192 ? 67.290 128.055 31.089 1.00 32.94 192 VAL C C 1
ATOM 4471 O O . VAL C 1 192 ? 66.730 127.113 30.525 1.00 33.28 192 VAL C O 1
ATOM 4475 N N . PRO C 1 193 ? 66.608 129.104 31.576 1.00 33.70 193 PRO C N 1
ATOM 4476 C CA . PRO C 1 193 ? 65.149 129.222 31.453 1.00 34.80 193 PRO C CA 1
ATOM 4477 C C . PRO C 1 193 ? 64.765 129.436 29.993 1.00 34.77 193 PRO C C 1
ATOM 4478 O O . PRO C 1 193 ? 65.328 130.296 29.322 1.00 36.73 193 PRO C O 1
ATOM 4482 N N . ARG C 1 194 ? 63.812 128.655 29.506 1.00 34.79 194 ARG C N 1
ATOM 4483 C CA . ARG C 1 194 ? 63.358 128.769 28.126 1.00 34.38 194 ARG C CA 1
ATOM 4484 C C . ARG C 1 194 ? 61.917 128.301 28.008 1.00 33.44 194 ARG C C 1
ATOM 4485 O O . ARG C 1 194 ? 61.542 127.291 28.603 1.00 33.15 194 ARG C O 1
ATOM 4493 N N . ASN C 1 195 ? 61.110 129.035 27.246 1.00 31.80 195 ASN C N 1
ATOM 4494 C CA . ASN C 1 195 ? 59.714 128.667 27.039 1.00 31.72 195 ASN C CA 1
ATOM 4495 C C . ASN C 1 195 ? 58.930 128.537 28.337 1.00 31.77 195 ASN C C 1
ATOM 4496 O O . ASN C 1 195 ? 58.171 127.581 28.522 1.00 30.60 195 ASN C O 1
ATOM 4501 N N . ALA C 1 196 ? 59.104 129.492 29.237 1.00 31.88 196 ALA C N 1
ATOM 4502 C CA . ALA C 1 196 ? 58.398 129.438 30.508 1.00 32.50 196 ALA C CA 1
ATOM 4503 C C . ALA C 1 196 ? 56.891 129.449 30.278 1.00 34.02 196 ALA C C 1
ATOM 4504 O O . ALA C 1 196 ? 56.405 129.996 29.287 1.00 32.67 196 ALA C O 1
ATOM 4506 N N . LEU C 1 197 ? 56.152 128.816 31.178 1.00 35.07 197 LEU C N 1
ATOM 4507 C CA . LEU C 1 197 ? 54.706 128.809 31.060 1.00 39.33 197 LEU C CA 1
ATOM 4508 C C . LEU C 1 197 ? 54.204 130.079 31.731 1.00 40.73 197 LEU C C 1
ATOM 4509 O O . LEU C 1 197 ? 54.573 130.374 32.865 1.00 41.40 197 LEU C O 1
ATOM 4514 N N . PRO C 1 198 ? 53.372 130.862 31.029 1.00 42.76 198 PRO C N 1
ATOM 4515 C CA . PRO C 1 198 ? 52.824 132.111 31.575 1.00 43.13 198 PRO C CA 1
ATOM 4516 C C . PRO C 1 198 ? 52.081 131.894 32.891 1.00 42.88 198 PRO C C 1
ATOM 4517 O O . PRO C 1 198 ? 51.464 130.847 33.096 1.00 42.19 198 PRO C O 1
ATOM 4521 N N . SER C 1 199 ? 52.146 132.879 33.781 1.00 43.14 199 SER C N 1
ATOM 4522 C CA . SER C 1 199 ? 51.442 132.782 35.052 1.00 43.56 199 SER C CA 1
ATOM 4523 C C . SER C 1 199 ? 50.023 133.289 34.859 1.00 43.75 199 SER C C 1
ATOM 4524 O O . SER C 1 199 ? 49.780 134.201 34.070 1.00 43.41 199 SER C O 1
ATOM 4527 N N . ASP C 1 200 ? 49.087 132.686 35.578 1.00 44.42 200 ASP C N 1
ATOM 4528 C CA . ASP C 1 200 ? 47.693 133.087 35.495 1.00 43.96 200 ASP C CA 1
ATOM 4529 C C . ASP C 1 200 ? 47.486 134.375 36.288 1.00 42.44 200 ASP C C 1
ATOM 4530 O O . ASP C 1 200 ? 47.703 134.417 37.500 1.00 41.96 200 ASP C O 1
ATOM 4535 N N . LEU C 1 201 ? 47.061 135.421 35.592 1.00 40.88 201 LEU C N 1
ATOM 4536 C CA . LEU C 1 201 ? 46.822 136.723 36.200 1.00 41.09 201 LEU C CA 1
ATOM 4537 C C . LEU C 1 201 ? 45.900 136.645 37.429 1.00 40.51 201 LEU C C 1
ATOM 4538 O O . LEU C 1 201 ? 46.082 137.383 38.401 1.00 40.06 201 LEU C O 1
ATOM 4543 N N . LEU C 1 202 ? 44.926 135.741 37.391 1.00 40.83 202 LEU C N 1
ATOM 4544 C CA . LEU C 1 202 ? 43.973 135.583 38.491 1.00 42.69 202 LEU C CA 1
ATOM 4545 C C . LEU C 1 202 ? 44.195 134.273 39.250 1.00 44.50 202 LEU C C 1
ATOM 4546 O O . LEU C 1 202 ? 43.268 133.718 39.845 1.00 44.60 202 LEU C O 1
ATOM 4551 N N . GLU C 1 203 ? 45.431 133.789 39.228 1.00 46.86 203 GLU C N 1
ATOM 4552 C CA . GLU C 1 203 ? 45.791 132.540 39.889 1.00 48.97 203 GLU C CA 1
ATOM 4553 C C . GLU C 1 203 ? 45.331 132.468 41.348 1.00 49.67 203 GLU C C 1
ATOM 4554 O O . GLU C 1 203 ? 44.985 131.394 41.846 1.00 48.28 203 GLU C O 1
ATOM 4560 N N . ASP C 1 204 ? 45.317 133.611 42.027 1.00 50.97 204 ASP C N 1
ATOM 4561 C CA . ASP C 1 204 ? 44.912 133.662 43.431 1.00 52.23 204 ASP C CA 1
ATOM 4562 C C . ASP C 1 204 ? 43.448 133.314 43.697 1.00 53.77 204 ASP C C 1
ATOM 4563 O O . ASP C 1 204 ? 43.041 133.205 44.856 1.00 53.45 204 ASP C O 1
ATOM 4568 N N . TYR C 1 205 ? 42.659 133.137 42.638 1.00 54.87 205 TYR C N 1
ATOM 4569 C CA . TYR C 1 205 ? 41.246 132.801 42.797 1.00 56.05 205 TYR C CA 1
ATOM 4570 C C . TYR C 1 205 ? 40.858 131.549 42.008 1.00 59.09 205 TYR C C 1
ATOM 4571 O O . TYR C 1 205 ? 39.673 131.266 41.829 1.00 59.86 205 TYR C O 1
ATOM 4580 N N . LYS C 1 206 ? 41.862 130.807 41.545 1.00 62.12 206 LYS C N 1
ATOM 4581 C CA . LYS C 1 206 ? 41.660 129.584 40.767 1.00 64.80 206 LYS C CA 1
ATOM 4582 C C . LYS C 1 206 ? 40.903 129.838 39.459 1.00 66.52 206 LYS C C 1
ATOM 4583 O O . LYS C 1 206 ? 41.553 129.889 38.389 1.00 67.44 206 LYS C O 1
ATOM 4589 N N . PHE D 2 3 ? 89.168 98.308 40.919 1.00 34.30 3 PHE D N 1
ATOM 4590 C CA . PHE D 2 3 ? 88.137 97.384 40.383 1.00 33.21 3 PHE D CA 1
ATOM 4591 C C . PHE D 2 3 ? 86.804 97.499 41.106 1.00 33.11 3 PHE D C 1
ATOM 4592 O O . PHE D 2 3 ? 86.716 98.056 42.197 1.00 33.41 3 PHE D O 1
ATOM 4600 N N . VAL D 2 4 ? 85.763 96.973 40.472 1.00 31.52 4 VAL D N 1
ATOM 4601 C CA . VAL D 2 4 ? 84.427 96.962 41.040 1.00 29.41 4 VAL D CA 1
ATOM 4602 C C . VAL D 2 4 ? 83.950 95.524 40.940 1.00 30.51 4 VAL D C 1
ATOM 4603 O O . VAL D 2 4 ? 84.239 94.845 39.955 1.00 31.72 4 VAL D O 1
ATOM 4607 N N . ALA D 2 5 ? 83.220 95.057 41.945 1.00 29.94 5 ALA D N 1
ATOM 4608 C CA . ALA D 2 5 ? 82.708 93.694 41.931 1.00 29.93 5 ALA D CA 1
ATOM 4609 C C . ALA D 2 5 ? 81.237 93.698 42.291 1.00 31.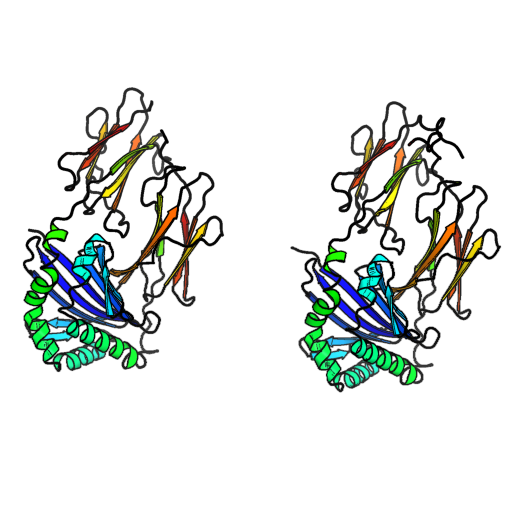15 5 ALA D C 1
ATOM 4610 O O . ALA D 2 5 ? 80.769 94.589 43.006 1.00 31.63 5 ALA D O 1
ATOM 4612 N N . HIS D 2 6 ? 80.510 92.699 41.798 1.00 31.33 6 HIS D N 1
ATOM 4613 C CA . HIS D 2 6 ? 79.078 92.593 42.059 1.00 31.28 6 HIS D CA 1
ATOM 4614 C C . HIS D 2 6 ? 78.660 91.230 42.591 1.00 31.08 6 HIS D C 1
ATOM 4615 O O . HIS D 2 6 ? 79.231 90.208 42.223 1.00 34.08 6 HIS D O 1
ATOM 4622 N N . VAL D 2 7 ? 77.639 91.241 43.439 1.00 30.16 7 VAL D N 1
ATOM 4623 C CA . VAL D 2 7 ? 77.025 90.040 43.991 1.00 30.89 7 VAL D CA 1
ATOM 4624 C C . VAL D 2 7 ? 75.555 90.451 43.923 1.00 32.08 7 VAL D C 1
ATOM 4625 O O . VAL D 2 7 ? 74.961 90.913 44.899 1.00 32.82 7 VAL D O 1
ATOM 4629 N N . GLU D 2 8 ? 74.989 90.281 42.731 1.00 32.01 8 GLU D N 1
ATOM 4630 C CA . GLU D 2 8 ? 73.626 90.693 42.417 1.00 32.14 8 GLU D CA 1
ATOM 4631 C C . GLU D 2 8 ? 72.552 89.625 42.389 1.00 31.54 8 GLU D C 1
ATOM 4632 O O . GLU D 2 8 ? 72.711 88.572 41.772 1.00 33.28 8 GLU D O 1
ATOM 4638 N N . SER D 2 9 ? 71.439 89.924 43.040 1.00 31.06 9 SER D N 1
ATOM 4639 C CA . SER D 2 9 ? 70.305 89.019 43.075 1.00 32.60 9 SER D CA 1
ATOM 4640 C C . SER D 2 9 ? 69.132 89.719 42.393 1.00 33.70 9 SER D C 1
ATOM 4641 O O . SER D 2 9 ? 68.967 90.935 42.520 1.00 32.45 9 SER D O 1
ATOM 4644 N N . THR D 2 10 ? 68.333 88.959 41.652 1.00 34.77 10 THR D N 1
ATOM 4645 C CA . THR D 2 10 ? 67.165 89.530 40.991 1.00 36.23 10 THR D CA 1
ATOM 4646 C C . THR D 2 10 ? 65.993 88.586 41.193 1.00 35.85 10 THR D C 1
ATOM 4647 O O . THR D 2 10 ? 66.165 87.372 41.238 1.00 36.55 10 THR D O 1
ATOM 4651 N N . CYS D 2 11 ? 64.807 89.160 41.337 1.00 36.66 11 CYS D N 1
ATOM 4652 C CA . CYS D 2 11 ? 63.585 88.396 41.519 1.00 37.45 11 CYS D CA 1
ATOM 4653 C C . CYS D 2 11 ? 62.554 88.888 40.514 1.00 38.34 11 CYS D C 1
ATOM 4654 O O . CYS D 2 11 ? 62.339 90.091 40.375 1.00 37.37 11 CYS D O 1
ATOM 4657 N N . LEU D 2 12 ? 61.913 87.957 39.819 1.00 39.13 12 LEU D N 1
ATOM 4658 C CA . LEU D 2 12 ? 60.868 88.309 38.872 1.00 38.59 12 LEU D CA 1
ATOM 4659 C C . LEU D 2 12 ? 59.563 87.830 39.488 1.00 37.61 12 LEU D C 1
ATOM 4660 O O . LEU D 2 12 ? 59.385 86.636 39.707 1.00 37.54 12 LEU D O 1
ATOM 4665 N N . LEU D 2 13 ? 58.660 88.754 39.791 1.00 37.55 13 LEU D N 1
ATOM 4666 C CA . LEU D 2 13 ? 57.375 88.380 40.361 1.00 37.56 13 LEU D CA 1
ATOM 4667 C C . LEU D 2 13 ? 56.268 89.095 39.593 1.00 39.15 13 LEU D C 1
ATOM 4668 O O . LEU D 2 13 ? 56.516 90.124 38.961 1.00 40.71 13 LEU D O 1
ATOM 4673 N N . ASP D 2 14 ? 55.053 88.555 39.627 1.00 39.97 14 ASP D N 1
ATOM 4674 C CA . ASP D 2 14 ? 53.944 89.189 38.921 1.00 40.82 14 ASP D CA 1
ATOM 4675 C C . ASP D 2 14 ? 53.214 90.123 39.861 1.00 41.14 14 ASP D C 1
ATOM 4676 O O . ASP D 2 14 ? 53.597 90.258 41.024 1.00 41.53 14 ASP D O 1
ATOM 4681 N N . ASP D 2 15 ? 52.161 90.759 39.359 1.00 42.23 15 ASP D N 1
ATOM 4682 C CA . ASP D 2 15 ? 51.381 91.698 40.157 1.00 44.51 15 ASP D CA 1
ATOM 4683 C C . ASP D 2 15 ? 50.898 91.110 41.472 1.00 44.68 15 ASP D C 1
ATOM 4684 O O . ASP D 2 15 ? 50.708 91.840 42.443 1.00 46.50 15 ASP D O 1
ATOM 4689 N N . ALA D 2 16 ? 50.692 89.795 41.496 1.00 44.64 16 ALA D N 1
ATOM 4690 C CA . ALA D 2 16 ? 50.186 89.107 42.684 1.00 44.11 16 ALA D CA 1
ATOM 4691 C C . ALA D 2 16 ? 51.256 88.728 43.699 1.00 43.88 16 ALA D C 1
ATOM 4692 O O . ALA D 2 16 ? 50.941 88.426 44.846 1.00 45.48 16 ALA D O 1
ATOM 4694 N N . GLY D 2 17 ? 52.517 88.738 43.288 1.00 42.24 17 GLY D N 1
ATOM 4695 C CA . GLY D 2 17 ? 53.578 88.385 44.215 1.00 41.10 17 GLY D CA 1
ATOM 4696 C C . GLY D 2 17 ? 54.064 86.963 44.016 1.00 41.30 17 GLY D C 1
ATOM 4697 O O . GLY D 2 17 ? 54.822 86.429 44.830 1.00 41.08 17 GLY D O 1
ATOM 4698 N N . THR D 2 18 ? 53.624 86.345 42.925 1.00 39.69 18 THR D N 1
ATOM 4699 C CA . THR D 2 18 ? 54.017 84.981 42.608 1.00 39.06 18 THR D CA 1
ATOM 4700 C C . THR D 2 18 ? 55.410 84.992 41.981 1.00 38.55 18 THR D C 1
ATOM 4701 O O . THR D 2 18 ? 55.613 85.586 40.929 1.00 38.35 18 THR D O 1
ATOM 4705 N N . PRO D 2 19 ? 56.389 84.338 42.624 1.00 39.66 19 PRO D N 1
ATOM 4706 C CA . PRO D 2 19 ? 57.750 84.304 42.082 1.00 40.65 19 PRO D CA 1
ATOM 4707 C C . PRO D 2 19 ? 57.833 83.508 40.778 1.00 42.94 19 PRO D C 1
ATOM 4708 O O . PRO D 2 19 ? 57.506 82.319 40.737 1.00 44.07 19 PRO D O 1
ATOM 4712 N N . LYS D 2 20 ? 58.277 84.172 39.714 1.00 42.85 20 LYS D N 1
ATOM 4713 C CA . LYS D 2 20 ? 58.389 83.548 38.403 1.00 42.80 20 LYS D CA 1
ATOM 4714 C C . LYS D 2 20 ? 59.827 83.176 38.066 1.00 42.68 20 LYS D C 1
ATOM 4715 O O . LYS D 2 20 ? 60.074 82.234 37.313 1.00 43.55 20 LYS D O 1
ATOM 4721 N N . ASP D 2 21 ? 60.780 83.925 38.607 1.00 41.98 21 ASP D N 1
ATOM 4722 C CA . ASP D 2 21 ? 62.184 83.646 38.341 1.00 40.98 21 ASP D CA 1
ATOM 4723 C C . ASP D 2 21 ? 63.081 84.220 39.429 1.00 41.27 21 ASP D C 1
ATOM 4724 O O . ASP D 2 21 ? 62.632 84.992 40.282 1.00 40.43 21 ASP D O 1
ATOM 4729 N N . PHE D 2 22 ? 64.355 83.849 39.387 1.00 40.74 22 PHE D N 1
ATOM 4730 C CA . PHE D 2 22 ? 65.306 84.291 40.390 1.00 41.09 22 PHE D CA 1
ATOM 4731 C C . PHE D 2 22 ? 66.734 84.043 39.909 1.00 41.12 22 PHE D C 1
ATOM 4732 O O . PHE D 2 22 ? 67.037 82.967 39.383 1.00 40.56 22 PHE D O 1
ATOM 4740 N N . THR D 2 23 ? 67.606 85.038 40.071 1.00 38.44 23 THR D N 1
ATOM 4741 C CA . THR D 2 23 ? 69.003 84.881 39.676 1.00 36.58 23 THR D CA 1
ATOM 4742 C C . THR D 2 23 ? 69.931 85.366 40.778 1.00 35.22 23 THR D C 1
ATOM 4743 O O . THR D 2 23 ? 69.540 86.161 41.630 1.00 34.23 23 THR D O 1
ATOM 4747 N N . TYR D 2 24 ? 71.160 84.871 40.748 1.00 34.73 24 TYR D N 1
ATOM 4748 C CA . TYR D 2 24 ? 72.189 85.232 41.709 1.00 34.10 24 TYR D CA 1
ATOM 4749 C C . TYR D 2 24 ? 73.481 85.120 40.926 1.00 34.78 24 TYR D C 1
ATOM 4750 O O . TYR D 2 24 ? 73.930 84.023 40.611 1.00 37.06 24 TYR D O 1
ATOM 4759 N N . CYS D 2 25 ? 74.071 86.262 40.603 1.00 34.82 25 CYS D N 1
ATOM 4760 C CA . CYS D 2 25 ? 75.286 86.287 39.804 1.00 35.11 25 CYS D CA 1
ATOM 4761 C C . CYS D 2 25 ? 76.411 87.144 40.385 1.00 36.09 25 CYS D C 1
ATOM 4762 O O . CYS D 2 25 ? 76.171 88.201 40.983 1.00 36.30 25 CYS D O 1
ATOM 4765 N N . ILE D 2 26 ? 77.640 86.688 40.163 1.00 34.80 26 ILE D N 1
ATOM 4766 C CA . ILE D 2 26 ? 78.835 87.375 40.627 1.00 33.21 26 ILE D CA 1
ATOM 4767 C C . ILE D 2 26 ? 79.571 87.943 39.419 1.00 33.93 26 ILE D C 1
ATOM 4768 O O . ILE D 2 26 ? 79.750 87.252 38.414 1.00 33.77 26 ILE D O 1
ATOM 4773 N N . SER D 2 27 ? 79.986 89.204 39.515 1.00 31.60 27 SER D N 1
ATOM 4774 C CA . SER D 2 27 ? 80.701 89.852 38.422 1.00 32.55 27 SER D CA 1
ATOM 4775 C C . SER D 2 27 ? 81.947 90.534 38.958 1.00 32.56 27 SER D C 1
ATOM 4776 O O . SER D 2 27 ? 82.041 90.830 40.152 1.00 32.37 27 SER D O 1
ATOM 4779 N N . PHE D 2 28 ? 82.901 90.784 38.070 1.00 31.98 28 PHE D N 1
ATOM 4780 C CA . PHE D 2 28 ? 84.129 91.455 38.456 1.00 32.17 28 PHE D CA 1
ATOM 4781 C C . PHE D 2 28 ? 84.599 92.282 37.263 1.00 34.30 28 PHE D C 1
ATOM 4782 O O . PHE D 2 28 ? 84.660 91.776 36.137 1.00 33.87 28 PHE D O 1
ATOM 4790 N N . ASN D 2 29 ? 84.936 93.546 37.508 1.00 33.16 29 ASN D N 1
ATOM 4791 C CA . ASN D 2 29 ? 85.383 94.447 36.447 1.00 34.92 29 ASN D CA 1
ATOM 4792 C C . ASN D 2 29 ? 84.303 94.559 35.358 1.00 35.44 29 ASN D C 1
ATOM 4793 O O . ASN D 2 29 ? 84.606 94.632 34.169 1.00 37.12 29 ASN D O 1
ATOM 4798 N N . LYS D 2 30 ? 83.044 94.574 35.792 1.00 35.21 30 LYS D N 1
ATOM 4799 C CA . LYS D 2 30 ? 81.883 94.690 34.906 1.00 35.36 30 LYS D CA 1
ATOM 4800 C C . LYS D 2 30 ? 81.786 93.529 33.923 1.00 36.98 30 LYS D C 1
ATOM 4801 O O . LYS D 2 30 ? 81.271 93.676 32.808 1.00 35.96 30 LYS D O 1
ATOM 4807 N N . ASP D 2 31 ? 82.284 92.375 34.356 1.00 36.62 31 ASP D N 1
ATOM 4808 C CA . ASP D 2 31 ? 82.278 91.163 33.556 1.00 35.86 31 ASP D CA 1
ATOM 4809 C C . ASP D 2 31 ? 81.465 90.114 34.309 1.00 35.28 31 ASP D C 1
ATOM 4810 O O . ASP D 2 31 ? 81.850 89.714 35.406 1.00 34.55 31 ASP D O 1
ATOM 4815 N N . LEU D 2 32 ? 80.340 89.684 33.736 1.00 35.61 32 LEU D N 1
ATOM 4816 C CA . LEU D 2 32 ? 79.504 88.671 34.378 1.00 36.21 32 LEU D CA 1
ATOM 4817 C C . LEU D 2 32 ? 80.303 87.365 34.331 1.00 38.36 32 LEU D C 1
ATOM 4818 O O . LEU D 2 32 ? 80.619 86.851 33.246 1.00 39.60 32 LEU D O 1
ATOM 4823 N N . LEU D 2 33 ? 80.632 86.830 35.504 1.00 38.71 33 LEU D N 1
ATOM 4824 C CA . LEU D 2 33 ? 81.449 85.620 35.581 1.00 38.63 33 LEU D CA 1
ATOM 4825 C C . LEU D 2 33 ? 80.753 84.301 35.879 1.00 39.49 33 LEU D C 1
ATOM 4826 O O . LEU D 2 33 ? 80.989 83.306 35.181 1.00 40.31 33 LEU D O 1
ATOM 4831 N N . THR D 2 34 ? 79.917 84.275 36.912 1.00 38.36 34 THR D N 1
ATOM 4832 C CA . THR D 2 34 ? 79.237 83.037 37.271 1.00 39.29 34 THR D CA 1
ATOM 4833 C C . THR D 2 34 ? 77.900 83.300 37.924 1.00 39.82 34 THR D C 1
ATOM 4834 O O . THR D 2 34 ? 77.763 84.212 38.734 1.00 39.97 34 THR D O 1
ATOM 4838 N N . CYS D 2 35 ? 76.911 82.497 37.556 1.00 42.74 35 CYS D N 1
ATOM 4839 C CA . CYS D 2 35 ? 75.570 82.635 38.108 1.00 45.10 35 CYS D CA 1
ATOM 4840 C C . CYS D 2 35 ? 75.089 81.288 38.599 1.00 46.62 35 CYS D C 1
ATOM 4841 O O . CYS D 2 35 ? 75.640 80.249 38.234 1.00 48.00 35 CYS D O 1
ATOM 4844 N N . TRP D 2 36 ? 74.037 81.311 39.405 1.00 48.35 36 TRP D N 1
ATOM 4845 C CA . TRP D 2 36 ? 73.451 80.091 39.932 1.00 50.71 36 TRP D CA 1
ATOM 4846 C C . TRP D 2 36 ? 72.689 79.358 38.824 1.00 53.06 36 TRP D C 1
ATOM 4847 O O . TRP D 2 36 ? 71.945 79.979 38.062 1.00 53.76 36 TRP D O 1
ATOM 4858 N N . ASP D 2 37 ? 72.885 78.045 38.723 1.00 55.68 37 ASP D N 1
ATOM 4859 C CA . ASP D 2 37 ? 72.192 77.244 37.712 1.00 58.13 37 ASP D CA 1
ATOM 4860 C C . ASP D 2 37 ? 71.233 76.274 38.406 1.00 59.45 37 ASP D C 1
ATOM 4861 O O . ASP D 2 37 ? 71.629 75.190 38.829 1.00 60.01 37 ASP D O 1
ATOM 4866 N N . PRO D 2 38 ? 69.952 76.657 38.516 1.00 61.03 38 PRO D N 1
ATOM 4867 C CA . PRO D 2 38 ? 68.883 75.878 39.153 1.00 63.47 38 PRO D CA 1
ATOM 4868 C C . PRO D 2 38 ? 68.861 74.379 38.843 1.00 65.57 38 PRO D C 1
ATOM 4869 O O . PRO D 2 38 ? 68.953 73.555 39.755 1.00 65.60 38 PRO D O 1
ATOM 4873 N N . GLU D 2 39 ? 68.734 74.029 37.564 1.00 67.91 39 GLU D N 1
ATOM 4874 C CA . GLU D 2 39 ? 68.686 72.626 37.163 1.00 69.89 39 GLU D CA 1
ATOM 4875 C C . GLU D 2 39 ? 70.054 71.956 37.276 1.00 70.50 39 GLU D C 1
ATOM 4876 O O . GLU D 2 39 ? 70.313 70.939 36.634 1.00 71.31 39 GLU D O 1
ATOM 4882 N N . GLU D 2 40 ? 70.929 72.529 38.092 1.00 70.72 40 GLU D N 1
ATOM 4883 C CA . GLU D 2 40 ? 72.259 71.972 38.288 1.00 70.87 40 GLU D CA 1
ATOM 4884 C C . GLU D 2 40 ? 72.652 72.217 39.747 1.00 70.11 40 GLU D C 1
ATOM 4885 O O . GLU D 2 40 ? 73.608 71.629 40.259 1.00 69.75 40 GLU D O 1
ATOM 4891 N N . ASN D 2 41 ? 71.887 73.087 40.405 1.00 68.92 41 ASN D N 1
ATOM 4892 C CA . ASN D 2 41 ? 72.098 73.457 41.803 1.00 67.11 41 ASN D CA 1
ATOM 4893 C C . ASN D 2 41 ? 73.537 73.803 42.168 1.00 66.02 41 ASN D C 1
ATOM 4894 O O . ASN D 2 41 ? 74.097 73.264 43.128 1.00 65.50 41 ASN D O 1
ATOM 4899 N N . LYS D 2 42 ? 74.128 74.715 41.404 1.00 64.24 42 LYS D N 1
ATOM 4900 C CA . LYS D 2 42 ? 75.492 75.145 41.664 1.00 61.94 42 LYS D CA 1
ATOM 4901 C C . LYS D 2 42 ? 75.820 76.382 40.844 1.00 59.80 42 LYS D C 1
ATOM 4902 O O . LYS D 2 42 ? 75.066 76.767 39.947 1.00 59.99 42 LYS D O 1
ATOM 4908 N N . MET D 2 43 ? 76.942 77.010 41.163 1.00 55.97 43 MET D N 1
ATOM 4909 C CA . MET D 2 43 ? 77.359 78.195 40.441 1.00 53.29 43 MET D CA 1
ATOM 4910 C C . MET D 2 43 ? 78.168 77.743 39.232 1.00 51.58 43 MET D C 1
ATOM 4911 O O . MET D 2 43 ? 79.165 77.034 39.372 1.00 51.47 43 MET D O 1
ATOM 4916 N N . ALA D 2 44 ? 77.733 78.148 38.044 1.00 48.87 44 ALA D N 1
ATOM 4917 C CA . ALA D 2 44 ? 78.424 77.768 36.825 1.00 47.48 44 ALA D CA 1
ATOM 4918 C C . ALA D 2 44 ? 78.903 78.987 36.050 1.00 46.47 44 ALA D C 1
ATOM 4919 O O . ALA D 2 44 ? 78.169 79.960 35.882 1.00 46.27 44 ALA D O 1
ATOM 4921 N N . PRO D 2 45 ? 80.147 78.938 35.558 1.00 45.91 45 PRO D N 1
ATOM 4922 C CA . PRO D 2 45 ? 80.762 80.023 34.787 1.00 45.68 45 PRO D CA 1
ATOM 4923 C C . PRO D 2 45 ? 79.910 80.489 33.606 1.00 45.50 45 PRO D C 1
ATOM 4924 O O . PRO D 2 45 ? 79.330 79.676 32.887 1.00 46.38 45 PRO D O 1
ATOM 4928 N N . CYS D 2 46 ? 79.841 81.805 33.424 1.00 43.93 46 CYS D N 1
ATOM 4929 C CA . CYS D 2 46 ? 79.092 82.420 32.332 1.00 43.61 46 CYS D CA 1
ATOM 4930 C C . CYS D 2 46 ? 80.112 83.004 31.356 1.00 42.57 46 CYS D C 1
ATOM 4931 O O . CYS D 2 46 ? 79.834 83.183 30.169 1.00 42.53 46 CYS D O 1
ATOM 4934 N N . GLU D 2 47 ? 81.302 83.288 31.873 1.00 41.37 47 GLU D N 1
ATOM 4935 C CA . GLU D 2 47 ? 82.373 83.882 31.076 1.00 40.95 47 GLU D CA 1
ATOM 4936 C C . GLU D 2 47 ? 83.366 82.833 30.596 1.00 41.53 47 GLU D C 1
ATOM 4937 O O . GLU D 2 47 ? 83.907 82.067 31.389 1.00 41.18 47 GLU D O 1
ATOM 4943 N N . PHE D 2 48 ? 83.607 82.807 29.292 1.00 42.34 48 PHE D N 1
ATOM 4944 C CA . PHE D 2 48 ? 84.530 81.844 28.712 1.00 43.62 48 PHE D CA 1
ATOM 4945 C C . PHE D 2 48 ? 85.669 82.541 27.979 1.00 44.52 48 PHE D C 1
ATOM 4946 O O . PHE D 2 48 ? 86.353 81.943 27.150 1.00 46.17 48 PHE D O 1
ATOM 4954 N N . GLY D 2 49 ? 85.862 83.818 28.301 1.00 45.11 49 GLY D N 1
ATOM 4955 C CA . GLY D 2 49 ? 86.930 84.596 27.702 1.00 42.88 49 GLY D CA 1
ATOM 4956 C C . GLY D 2 49 ? 88.122 84.591 28.642 1.00 42.91 49 GLY D C 1
ATOM 4957 O O . GLY D 2 49 ? 88.360 83.600 29.337 1.00 42.96 49 GLY D O 1
ATOM 4958 N N . VAL D 2 50 ? 88.859 85.698 28.683 1.00 42.83 50 VAL D N 1
ATOM 4959 C CA . VAL D 2 50 ? 90.040 85.818 29.540 1.00 43.38 50 VAL D CA 1
ATOM 4960 C C . VAL D 2 50 ? 89.803 85.500 31.015 1.00 43.14 50 VAL D C 1
ATOM 4961 O O . VAL D 2 50 ? 90.664 84.904 31.665 1.00 44.55 50 VAL D O 1
ATOM 4965 N N . LEU D 2 51 ? 88.649 85.891 31.549 1.00 42.14 51 LEU D N 1
ATOM 4966 C CA . LEU D 2 51 ? 88.359 85.643 32.958 1.00 42.73 51 LEU D CA 1
ATOM 4967 C C . LEU D 2 51 ? 87.643 84.330 33.230 1.00 43.33 51 LEU D C 1
ATOM 4968 O O . LEU D 2 51 ? 86.950 84.195 34.241 1.00 44.17 51 LEU D O 1
ATOM 4973 N N . ASN D 2 52 ? 87.822 83.358 32.341 1.00 43.73 52 ASN D N 1
ATOM 4974 C CA . ASN D 2 52 ? 87.179 82.060 32.510 1.00 44.28 52 ASN D CA 1
ATOM 4975 C C . ASN D 2 52 ? 87.656 81.313 33.758 1.00 44.42 52 ASN D C 1
ATOM 4976 O O . ASN D 2 52 ? 86.843 80.797 34.526 1.00 44.59 52 ASN D O 1
ATOM 4981 N N . SER D 2 53 ? 88.969 81.252 33.968 1.00 45.18 53 SER D N 1
ATOM 4982 C CA . SER D 2 53 ? 89.496 80.553 35.136 1.00 46.65 53 SER D CA 1
ATOM 4983 C C . SER D 2 53 ? 88.992 81.192 36.428 1.00 46.75 53 SER D C 1
ATOM 4984 O O . SER D 2 53 ? 88.631 80.487 37.377 1.00 47.61 53 SER D O 1
ATOM 4987 N N . LEU D 2 54 ? 88.953 82.523 36.460 1.00 46.45 54 LEU D N 1
ATOM 4988 C CA . LEU D 2 54 ? 88.458 83.236 37.641 1.00 45.44 54 LEU D CA 1
ATOM 4989 C C . LEU D 2 54 ? 87.002 82.823 37.867 1.00 44.79 54 LEU D C 1
ATOM 4990 O O . LEU D 2 54 ? 86.578 82.586 39.003 1.00 45.33 54 LEU D O 1
ATOM 4995 N N . ALA D 2 55 ? 86.241 82.739 36.777 1.00 44.15 55 ALA D N 1
ATOM 4996 C CA . ALA D 2 55 ? 84.834 82.357 36.861 1.00 43.91 55 ALA D CA 1
ATOM 4997 C C . ALA D 2 55 ? 84.728 80.973 37.482 1.00 44.26 55 ALA D C 1
ATOM 4998 O O . ALA D 2 55 ? 83.847 80.713 38.302 1.00 42.46 55 ALA D O 1
ATOM 5000 N N . ASN D 2 56 ? 85.639 80.090 37.077 1.00 46.91 56 ASN D N 1
ATOM 5001 C CA . ASN D 2 56 ? 85.674 78.725 37.592 1.00 49.35 56 ASN D CA 1
ATOM 5002 C C . ASN D 2 56 ? 86.012 78.702 39.079 1.00 50.11 56 ASN D C 1
ATOM 5003 O O . ASN D 2 56 ? 85.314 78.065 39.873 1.00 48.93 56 ASN D O 1
ATOM 5008 N N . VAL D 2 57 ? 87.078 79.408 39.451 1.00 51.59 57 VAL D N 1
ATOM 5009 C CA . VAL D 2 57 ? 87.508 79.471 40.843 1.00 53.72 57 VAL D CA 1
ATOM 5010 C C . VAL D 2 57 ? 86.386 79.986 41.741 1.00 55.25 57 VAL D C 1
ATOM 5011 O O . VAL D 2 57 ? 85.999 79.321 42.710 1.00 56.46 57 VAL D O 1
ATOM 5015 N N . LEU D 2 58 ? 85.863 81.167 41.421 1.00 54.70 58 LEU D N 1
ATOM 5016 C CA . LEU D 2 58 ? 84.786 81.751 42.210 1.00 54.87 58 LEU D CA 1
ATOM 5017 C C . LEU D 2 58 ? 83.611 80.785 42.302 1.00 54.80 58 LEU D C 1
ATOM 5018 O O . LEU D 2 58 ? 82.983 80.653 43.353 1.00 54.08 58 LEU D O 1
ATOM 5023 N N . SER D 2 59 ? 83.313 80.119 41.191 1.00 55.57 59 SER D N 1
ATOM 5024 C CA . SER D 2 59 ? 82.223 79.156 41.163 1.00 56.96 59 SER D CA 1
ATOM 5025 C C . SER D 2 59 ? 82.529 78.099 42.217 1.00 58.21 59 SER D C 1
ATOM 5026 O O . SER D 2 59 ? 81.682 77.774 43.049 1.00 57.23 59 SER D O 1
ATOM 5029 N N . GLN D 2 60 ? 83.755 77.580 42.167 1.00 60.03 60 GLN D N 1
ATOM 5030 C CA . GLN D 2 60 ? 84.222 76.563 43.099 1.00 62.60 60 GLN D CA 1
ATOM 5031 C C . GLN D 2 60 ? 84.102 77.036 44.544 1.00 63.50 60 GLN D C 1
ATOM 5032 O O . GLN D 2 60 ? 83.556 76.324 45.389 1.00 64.02 60 GLN D O 1
ATOM 5038 N N . HIS D 2 61 ? 84.611 78.234 44.827 1.00 63.40 61 HIS D N 1
ATOM 5039 C CA . HIS D 2 61 ? 84.552 78.789 46.177 1.00 63.54 61 HIS D CA 1
ATOM 5040 C C . HIS D 2 61 ? 83.133 78.867 46.716 1.00 62.93 61 HIS D C 1
ATOM 5041 O O . HIS D 2 61 ? 82.859 78.432 47.833 1.00 63.11 61 HIS D O 1
ATOM 5048 N N . LEU D 2 62 ? 82.233 79.430 45.918 1.00 62.15 62 LEU D N 1
ATOM 5049 C CA . LEU D 2 62 ? 80.845 79.587 46.325 1.00 61.46 62 LEU D CA 1
ATOM 5050 C C . LEU D 2 62 ? 80.126 78.264 46.543 1.00 61.62 62 LEU D C 1
ATOM 5051 O O . LEU D 2 62 ? 79.288 78.147 47.446 1.00 61.04 62 LEU D O 1
ATOM 5056 N N . ASN D 2 63 ? 80.444 77.269 45.719 1.00 60.81 63 ASN D N 1
ATOM 5057 C CA . ASN D 2 63 ? 79.802 75.971 45.855 1.00 61.82 63 ASN D CA 1
ATOM 5058 C C . ASN D 2 63 ? 80.238 75.232 47.120 1.00 62.45 63 ASN D C 1
ATOM 5059 O O . ASN D 2 63 ? 79.455 74.483 47.696 1.00 62.85 63 ASN D O 1
ATOM 5064 N N . GLN D 2 64 ? 81.478 75.445 47.554 1.00 62.93 64 GLN D N 1
ATOM 5065 C CA . GLN D 2 64 ? 81.972 74.793 48.761 1.00 64.40 64 GLN D CA 1
ATOM 5066 C C . GLN D 2 64 ? 81.243 75.345 49.982 1.00 64.82 64 GLN D C 1
ATOM 5067 O O . GLN D 2 64 ? 81.345 74.795 51.078 1.00 64.70 64 GLN D O 1
ATOM 5073 N N . LYS D 2 65 ? 80.510 76.438 49.785 1.00 65.50 65 LYS D N 1
ATOM 5074 C CA . LYS D 2 65 ? 79.749 77.067 50.860 1.00 65.18 65 LYS D CA 1
ATOM 5075 C C . LYS D 2 65 ? 78.435 76.313 51.006 1.00 65.13 65 LYS D C 1
ATOM 5076 O O . LYS D 2 65 ? 77.750 76.058 50.016 1.00 66.53 65 LYS D O 1
ATOM 5082 N N . ASP D 2 66 ? 78.076 75.974 52.239 1.00 64.24 66 ASP D N 1
ATOM 5083 C CA . ASP D 2 66 ? 76.857 75.216 52.504 1.00 64.24 66 ASP D CA 1
ATOM 5084 C C . ASP D 2 66 ? 75.566 76.036 52.500 1.00 63.04 66 ASP D C 1
ATOM 5085 O O . ASP D 2 66 ? 74.635 75.735 51.751 1.00 62.44 66 ASP D O 1
ATOM 5090 N N . THR D 2 67 ? 75.499 77.059 53.348 1.00 61.80 67 THR D N 1
ATOM 5091 C CA . THR D 2 67 ? 74.299 77.890 53.432 1.00 60.77 67 THR D CA 1
ATOM 5092 C C . THR D 2 67 ? 73.962 78.554 52.103 1.00 59.01 67 THR D C 1
ATOM 5093 O O . THR D 2 67 ? 72.790 78.730 51.773 1.00 58.54 67 THR D O 1
ATOM 5097 N N . LEU D 2 68 ? 74.985 78.918 51.335 1.00 57.30 68 LEU D N 1
ATOM 5098 C CA . LEU D 2 68 ? 74.738 79.556 50.051 1.00 56.21 68 LEU D CA 1
ATOM 5099 C C . LEU D 2 68 ? 73.940 78.626 49.145 1.00 56.39 68 LEU D C 1
ATOM 5100 O O . LEU D 2 68 ? 72.883 79.005 48.642 1.00 57.01 68 LEU D O 1
ATOM 5105 N N . MET D 2 69 ? 74.440 77.409 48.946 1.00 56.79 69 MET D N 1
ATOM 5106 C CA . MET D 2 69 ? 73.758 76.441 48.090 1.00 57.64 69 MET D CA 1
ATOM 5107 C C . MET D 2 69 ? 72.316 76.245 48.557 1.00 57.90 69 MET D C 1
ATOM 5108 O O . MET D 2 69 ? 71.391 76.196 47.744 1.00 57.47 69 MET D O 1
ATOM 5113 N N . GLN D 2 70 ? 72.131 76.139 49.870 1.00 58.05 70 GLN D N 1
ATOM 5114 C CA . GLN D 2 70 ? 70.800 75.971 50.450 1.00 58.36 70 GLN D CA 1
ATOM 5115 C C . GLN D 2 70 ? 69.943 77.202 50.173 1.00 56.95 70 GLN D C 1
ATOM 5116 O O . GLN D 2 70 ? 68.792 77.094 49.747 1.00 56.94 70 GLN D O 1
ATOM 5122 N N . ARG D 2 71 ? 70.525 78.372 50.424 1.00 55.57 71 ARG D N 1
ATOM 5123 C CA . ARG D 2 71 ? 69.856 79.655 50.229 1.00 53.40 71 ARG D CA 1
ATOM 5124 C C . ARG D 2 71 ? 69.370 79.840 48.792 1.00 51.52 71 ARG D C 1
ATOM 5125 O O . ARG D 2 71 ? 68.222 80.211 48.558 1.00 48.53 71 ARG D O 1
ATOM 5133 N N . LEU D 2 72 ? 70.254 79.583 47.834 1.00 51.31 72 LEU D N 1
ATOM 5134 C CA . LEU D 2 72 ? 69.916 79.737 46.427 1.00 52.38 72 LEU D CA 1
ATOM 5135 C C . LEU D 2 72 ? 68.941 78.658 45.957 1.00 54.10 72 LEU D C 1
ATOM 5136 O O . LEU D 2 72 ? 68.271 78.813 44.933 1.00 53.24 72 LEU D O 1
ATOM 5141 N N . ARG D 2 73 ? 68.856 77.570 46.718 1.00 56.02 73 ARG D N 1
ATOM 5142 C CA . ARG D 2 73 ? 67.954 76.481 46.383 1.00 57.80 73 ARG D CA 1
ATOM 5143 C C . ARG D 2 73 ? 66.525 76.927 46.663 1.00 57.33 73 ARG D C 1
ATOM 5144 O O . ARG D 2 73 ? 65.584 76.460 46.021 1.00 58.11 73 ARG D O 1
ATOM 5152 N N . ASN D 2 74 ? 66.370 77.835 47.623 1.00 56.09 74 ASN D N 1
ATOM 5153 C CA . ASN D 2 74 ? 65.052 78.352 47.986 1.00 55.52 74 ASN D CA 1
ATOM 5154 C C . ASN D 2 74 ? 64.878 79.793 47.533 1.00 54.23 74 ASN D C 1
ATOM 5155 O O . ASN D 2 74 ? 63.954 80.483 47.972 1.00 52.67 74 ASN D O 1
ATOM 5160 N N . GLY D 2 75 ? 65.768 80.239 46.651 1.00 53.67 75 GLY D N 1
ATOM 5161 C CA . GLY D 2 75 ? 65.709 81.605 46.156 1.00 53.27 75 GLY D CA 1
ATOM 5162 C C . GLY D 2 75 ? 64.337 82.065 45.695 1.00 52.47 75 GLY D C 1
ATOM 5163 O O . GLY D 2 75 ? 63.902 83.176 46.010 1.00 51.59 75 GLY D O 1
ATOM 5164 N N . LEU D 2 76 ? 63.650 81.206 44.951 1.00 52.25 76 LEU D N 1
ATOM 5165 C CA . LEU D 2 76 ? 62.329 81.536 44.439 1.00 52.36 76 LEU D CA 1
ATOM 5166 C C . LEU D 2 76 ? 61.374 81.839 45.593 1.00 52.13 76 LEU D C 1
ATOM 5167 O O . LEU D 2 76 ? 60.579 82.777 45.527 1.00 52.85 76 LEU D O 1
ATOM 5172 N N . GLN D 2 77 ? 61.464 81.047 46.656 1.00 51.77 77 GLN D N 1
ATOM 5173 C CA . GLN D 2 77 ? 60.607 81.236 47.826 1.00 51.22 77 GLN D CA 1
ATOM 5174 C C . GLN D 2 77 ? 61.023 82.486 48.593 1.00 49.12 77 GLN D C 1
ATOM 5175 O O . GLN D 2 77 ? 60.180 83.248 49.066 1.00 47.67 77 GLN D O 1
ATOM 5181 N N . ASN D 2 78 ? 62.332 82.683 48.714 1.00 47.45 78 ASN D N 1
ATOM 5182 C CA . ASN D 2 78 ? 62.876 83.846 49.404 1.00 46.96 78 ASN D CA 1
ATOM 5183 C C . ASN D 2 78 ? 62.327 85.118 48.762 1.00 46.41 78 ASN D C 1
ATOM 5184 O O . ASN D 2 78 ? 61.911 86.044 49.459 1.00 47.11 78 ASN D O 1
ATOM 5189 N N . CYS D 2 79 ? 62.306 85.138 47.430 1.00 44.40 79 CYS D N 1
ATOM 5190 C CA . CYS D 2 79 ? 61.813 86.283 46.671 1.00 44.00 79 CYS D CA 1
ATOM 5191 C C . CYS D 2 79 ? 60.428 86.747 47.088 1.00 43.37 79 CYS D C 1
ATOM 5192 O O . CYS D 2 79 ? 60.173 87.950 47.193 1.00 41.83 79 CYS D O 1
ATOM 5195 N N . ALA D 2 80 ? 59.525 85.796 47.299 1.00 43.39 80 ALA D N 1
ATOM 5196 C CA . ALA D 2 80 ? 58.158 86.133 47.685 1.00 42.98 80 ALA D CA 1
ATOM 5197 C C . ALA D 2 80 ? 58.056 86.560 49.150 1.00 42.68 80 ALA D C 1
ATOM 5198 O O . ALA D 2 80 ? 57.332 87.509 49.480 1.00 42.89 80 ALA D O 1
ATOM 5200 N N . THR D 2 81 ? 58.768 85.856 50.026 1.00 41.78 81 THR D N 1
ATOM 5201 C CA . THR D 2 81 ? 58.753 86.176 51.451 1.00 42.91 81 THR D CA 1
ATOM 5202 C C . THR D 2 81 ? 59.316 87.576 51.702 1.00 42.38 81 THR D C 1
ATOM 5203 O O . THR D 2 81 ? 58.730 88.368 52.439 1.00 43.30 81 THR D O 1
ATOM 5207 N N . HIS D 2 82 ? 60.447 87.880 51.073 1.00 42.54 82 HIS D N 1
ATOM 5208 C CA . HIS D 2 82 ? 61.084 89.181 51.246 1.00 42.67 82 HIS D CA 1
ATOM 5209 C C . HIS D 2 82 ? 60.281 90.353 50.696 1.00 42.27 82 HIS D C 1
ATOM 5210 O O . HIS D 2 82 ? 60.155 91.380 51.363 1.00 43.48 82 HIS D O 1
ATOM 5217 N N . THR D 2 83 ? 59.726 90.202 49.495 1.00 41.42 83 THR D N 1
ATOM 5218 C CA . THR D 2 83 ? 58.950 91.279 48.872 1.00 39.76 83 THR D CA 1
ATOM 5219 C C . THR D 2 83 ? 57.503 91.329 49.340 1.00 39.94 83 THR D C 1
ATOM 5220 O O . THR D 2 83 ? 56.794 92.310 49.098 1.00 41.94 83 THR D O 1
ATOM 5224 N N . GLN D 2 84 ? 57.078 90.270 50.018 1.00 40.43 84 GLN D N 1
ATOM 5225 C CA . GLN D 2 84 ? 55.710 90.133 50.509 1.00 40.93 84 GLN D CA 1
ATOM 5226 C C . GLN D 2 84 ? 55.096 91.362 51.186 1.00 39.12 84 GLN D C 1
ATOM 5227 O O . GLN D 2 84 ? 53.996 91.783 50.836 1.00 39.06 84 GLN D O 1
ATOM 5233 N N . PRO D 2 85 ? 55.796 91.957 52.166 1.00 38.75 85 PRO D N 1
ATOM 5234 C CA . PRO D 2 85 ? 55.226 93.131 52.835 1.00 38.11 85 PRO D CA 1
ATOM 5235 C C . PRO D 2 85 ? 54.956 94.379 51.999 1.00 36.77 85 PRO D C 1
ATOM 5236 O O . PRO D 2 85 ? 54.082 95.165 52.343 1.00 36.61 85 PRO D O 1
ATOM 5240 N N . PHE D 2 86 ? 55.670 94.557 50.892 1.00 36.97 86 PHE D N 1
ATOM 5241 C CA . PHE D 2 86 ? 55.462 95.756 50.083 1.00 36.12 86 PHE D CA 1
ATOM 5242 C C . PHE D 2 86 ? 55.059 95.547 48.623 1.00 35.94 86 PHE D C 1
ATOM 5243 O O . PHE D 2 86 ? 54.484 96.439 48.006 1.00 36.90 86 PHE D O 1
ATOM 5251 N N . TRP D 2 87 ? 55.340 94.368 48.081 1.00 37.28 87 TRP D N 1
ATOM 5252 C CA . TRP D 2 87 ? 55.044 94.093 46.677 1.00 38.92 87 TRP D CA 1
ATOM 5253 C C . TRP D 2 87 ? 53.680 94.546 46.175 1.00 39.58 87 TRP D C 1
ATOM 5254 O O . TRP D 2 87 ? 53.584 95.258 45.170 1.00 41.04 87 TRP D O 1
ATOM 5265 N N . GLY D 2 88 ? 52.625 94.134 46.866 1.00 40.65 88 GLY D N 1
ATOM 5266 C CA . GLY D 2 88 ? 51.288 94.515 46.451 1.00 41.10 88 GLY D CA 1
ATOM 5267 C C . GLY D 2 88 ? 51.101 96.011 46.336 1.00 41.42 88 GLY D C 1
ATOM 5268 O O . GLY D 2 88 ? 50.421 96.489 45.429 1.00 44.38 88 GLY D O 1
ATOM 5269 N N . SER D 2 89 ? 51.710 96.757 47.250 1.00 40.90 89 SER D N 1
ATOM 5270 C CA . SER D 2 89 ? 51.589 98.209 47.240 1.00 40.96 89 SER D CA 1
ATOM 5271 C C . SER D 2 89 ? 52.324 98.842 46.069 1.00 38.99 89 SER D C 1
ATOM 5272 O O . SER D 2 89 ? 52.015 99.957 45.665 1.00 38.31 89 SER D O 1
ATOM 5275 N N . LEU D 2 90 ? 53.298 98.124 45.526 1.00 38.71 90 LEU D N 1
ATOM 5276 C CA . LEU D 2 90 ? 54.072 98.638 44.400 1.00 37.88 90 LEU D CA 1
ATOM 5277 C C . LEU D 2 90 ? 53.412 98.327 43.056 1.00 38.23 90 LEU D C 1
ATOM 5278 O O . LEU D 2 90 ? 53.244 99.215 42.225 1.00 38.68 90 LEU D O 1
ATOM 5283 N N . THR D 2 91 ? 53.029 97.072 42.849 1.00 39.78 91 THR D N 1
ATOM 5284 C CA . THR D 2 91 ? 52.408 96.668 41.589 1.00 40.63 91 THR D CA 1
ATOM 5285 C C . THR D 2 91 ? 51.053 97.333 41.358 1.00 41.16 91 THR D C 1
ATOM 5286 O O . THR D 2 91 ? 50.520 97.315 40.251 1.00 41.96 91 THR D O 1
ATOM 5290 N N . ASN D 2 92 ? 50.515 97.941 42.405 1.00 42.90 92 ASN D N 1
ATOM 5291 C CA . ASN D 2 92 ? 49.222 98.614 42.346 1.00 43.45 92 ASN D CA 1
ATOM 5292 C C . ASN D 2 92 ? 49.413 100.136 42.346 1.00 42.20 92 ASN D C 1
ATOM 5293 O O . ASN D 2 92 ? 48.473 100.891 42.084 1.00 42.17 92 ASN D O 1
ATOM 5298 N N . ARG D 2 93 ? 50.639 100.576 42.621 1.00 39.76 93 ARG D N 1
ATOM 5299 C CA . ARG D 2 93 ? 50.966 102.003 42.688 1.00 37.66 93 ARG D CA 1
ATOM 5300 C C . ARG D 2 93 ? 50.801 102.757 41.375 1.00 35.85 93 ARG D C 1
ATOM 5301 O O . ARG D 2 93 ? 51.291 102.324 40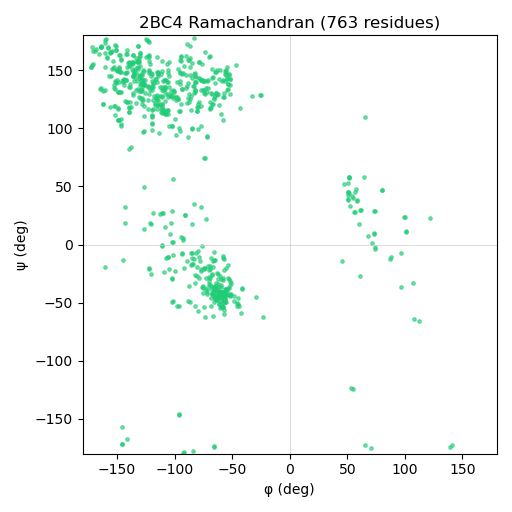.335 1.00 33.96 93 ARG D O 1
ATOM 5309 N N . THR D 2 94 ? 50.098 103.883 41.438 1.00 35.86 94 THR D N 1
ATOM 5310 C CA . THR D 2 94 ? 49.885 104.744 40.279 1.00 37.81 94 THR D CA 1
ATOM 5311 C C . THR D 2 94 ? 49.792 106.186 40.758 1.00 38.95 94 THR D C 1
ATOM 5312 O O . THR D 2 94 ? 49.412 106.451 41.902 1.00 39.55 94 THR D O 1
ATOM 5316 N N . ARG D 2 95 ? 50.161 107.113 39.882 1.00 39.21 95 ARG D N 1
ATOM 5317 C CA . ARG D 2 95 ? 50.097 108.537 40.179 1.00 40.56 95 ARG D CA 1
ATOM 5318 C C . ARG D 2 95 ? 49.629 109.204 38.896 1.00 42.16 95 ARG D C 1
ATOM 5319 O O . ARG D 2 95 ? 50.264 109.064 37.848 1.00 42.54 95 ARG D O 1
ATOM 5327 N N . PRO D 2 96 ? 48.506 109.936 38.961 1.00 43.44 96 PRO D N 1
ATOM 5328 C CA . PRO D 2 96 ? 47.939 110.628 37.802 1.00 43.58 96 PRO D CA 1
ATOM 5329 C C . PRO D 2 96 ? 48.838 111.755 37.305 1.00 43.04 96 PRO D C 1
ATOM 5330 O O . PRO D 2 96 ? 49.499 112.438 38.092 1.00 43.48 96 PRO D O 1
ATOM 5334 N N . PRO D 2 97 ? 48.876 111.959 35.984 1.00 42.23 97 PRO D N 1
ATOM 5335 C CA . PRO D 2 97 ? 49.700 113.012 35.391 1.00 41.78 97 PRO D CA 1
ATOM 5336 C C . PRO D 2 97 ? 49.056 114.388 35.404 1.00 42.67 97 PRO D C 1
ATOM 5337 O O . PRO D 2 97 ? 47.840 114.514 35.262 1.00 44.65 97 PRO D O 1
ATOM 5341 N N . SER D 2 98 ? 49.878 115.418 35.589 1.00 41.35 98 SER D N 1
ATOM 5342 C CA . SER D 2 98 ? 49.402 116.792 35.537 1.00 40.07 98 SER D CA 1
ATOM 5343 C C . SER D 2 98 ? 49.726 117.144 34.097 1.00 39.66 98 SER D C 1
ATOM 5344 O O . SER D 2 98 ? 50.693 116.616 33.544 1.00 41.02 98 SER D O 1
ATOM 5347 N N . VAL D 2 99 ? 48.927 118.000 33.472 1.00 38.97 99 VAL D N 1
ATOM 5348 C CA . VAL D 2 99 ? 49.195 118.375 32.093 1.00 39.07 99 VAL D CA 1
ATOM 5349 C C . VAL D 2 99 ? 48.843 119.830 31.811 1.00 41.00 99 VAL D C 1
ATOM 5350 O O . VAL D 2 99 ? 47.858 120.364 32.319 1.00 40.95 99 VAL D O 1
ATOM 5354 N N . GLN D 2 100 ? 49.689 120.466 31.010 1.00 42.15 100 GLN D N 1
ATOM 5355 C CA . GLN D 2 100 ? 49.540 121.869 30.654 1.00 42.90 100 GLN D CA 1
ATOM 5356 C C . GLN D 2 100 ? 49.991 122.071 29.222 1.00 41.57 100 GLN D C 1
ATOM 5357 O O . GLN D 2 100 ? 50.970 121.469 28.794 1.00 41.59 100 GLN D O 1
ATOM 5363 N N . VAL D 2 101 ? 49.286 122.921 28.485 1.00 40.27 101 VAL D N 1
ATOM 5364 C CA . VAL D 2 101 ? 49.655 123.207 27.109 1.00 38.99 101 VAL D CA 1
ATOM 5365 C C . VAL D 2 101 ? 50.076 124.663 27.045 1.00 39.64 101 VAL D C 1
ATOM 5366 O O . VAL D 2 101 ? 49.569 125.490 27.801 1.00 39.96 101 VAL D O 1
ATOM 5370 N N . ALA D 2 102 ? 51.010 124.971 26.153 1.00 39.66 102 ALA D N 1
ATOM 5371 C CA . ALA D 2 102 ? 51.498 126.329 25.989 1.00 40.22 102 ALA D CA 1
ATOM 5372 C C . ALA D 2 102 ? 52.373 126.379 24.758 1.00 41.43 102 ALA D C 1
ATOM 5373 O O . ALA D 2 102 ? 52.765 125.339 24.230 1.00 42.49 102 ALA D O 1
ATOM 5375 N N . LYS D 2 103 ? 52.687 127.585 24.301 1.00 42.68 103 LYS D N 1
ATOM 5376 C CA . LYS D 2 103 ? 53.521 127.727 23.121 1.00 43.43 103 LYS D CA 1
ATOM 5377 C C . LYS D 2 103 ? 54.984 127.506 23.457 1.00 42.70 103 LYS D C 1
ATOM 5378 O O . LYS D 2 103 ? 55.397 127.657 24.603 1.00 42.17 103 LYS D O 1
ATOM 5384 N N . THR D 2 104 ? 55.762 127.140 22.447 1.00 42.61 104 THR D N 1
ATOM 5385 C CA . THR D 2 104 ? 57.180 126.919 22.623 1.00 41.50 104 THR D CA 1
ATOM 5386 C C . THR D 2 104 ? 57.861 127.337 21.329 1.00 42.50 104 THR D C 1
ATOM 5387 O O . THR D 2 104 ? 57.215 127.424 20.286 1.00 41.98 104 THR D O 1
ATOM 5391 N N . THR D 2 105 ? 59.159 127.608 21.402 1.00 44.52 105 THR D N 1
ATOM 5392 C CA . THR D 2 105 ? 59.924 128.010 20.231 1.00 46.04 105 THR D CA 1
ATOM 5393 C C . THR D 2 105 ? 59.888 126.940 19.164 1.00 47.37 105 THR D C 1
ATOM 5394 O O . THR D 2 105 ? 60.423 125.841 19.351 1.00 48.48 105 THR D O 1
ATOM 5398 N N . PRO D 2 106 ? 59.220 127.245 18.039 1.00 49.00 106 PRO D N 1
ATOM 5399 C CA . PRO D 2 106 ? 59.124 126.301 16.932 1.00 49.07 106 PRO D CA 1
ATOM 5400 C C . PRO D 2 106 ? 60.536 125.920 16.531 1.00 49.73 106 PRO D C 1
ATOM 5401 O O . PRO D 2 106 ? 61.473 126.706 16.697 1.00 50.14 106 PRO D O 1
ATOM 5405 N N . PHE D 2 107 ? 60.689 124.701 16.035 1.00 50.21 107 PHE D N 1
ATOM 5406 C CA . PHE D 2 107 ? 61.984 124.212 15.591 1.00 49.81 107 PHE D CA 1
ATOM 5407 C C . PHE D 2 107 ? 61.678 123.045 14.676 1.00 50.64 107 PHE D C 1
ATOM 5408 O O . PHE D 2 107 ? 60.630 122.410 14.810 1.00 49.61 107 PHE D O 1
ATOM 5416 N N . ASN D 2 108 ? 62.577 122.785 13.733 1.00 53.49 108 ASN D N 1
ATOM 5417 C CA . ASN D 2 108 ? 62.396 121.702 12.773 1.00 55.62 108 ASN D CA 1
ATOM 5418 C C . ASN D 2 108 ? 61.016 121.816 12.127 1.00 57.94 108 ASN D C 1
ATOM 5419 O O . ASN D 2 108 ? 60.305 120.822 11.978 1.00 57.39 108 ASN D O 1
ATOM 5424 N N . THR D 2 109 ? 60.639 123.033 11.747 1.00 60.52 109 THR D N 1
ATOM 5425 C CA . THR D 2 109 ? 59.339 123.252 11.124 1.00 63.16 109 THR D CA 1
ATOM 5426 C C . THR D 2 109 ? 59.227 124.613 10.443 1.00 65.32 109 THR D C 1
ATOM 5427 O O . THR D 2 109 ? 60.029 125.520 10.685 1.00 65.48 109 THR D O 1
ATOM 5431 N N . ARG D 2 110 ? 58.220 124.740 9.584 1.00 67.25 110 ARG D N 1
ATOM 5432 C CA . ARG D 2 110 ? 57.972 125.979 8.863 1.00 68.65 110 ARG D CA 1
ATOM 5433 C C . ARG D 2 110 ? 56.851 126.723 9.576 1.00 68.63 110 ARG D C 1
ATOM 5434 O O . ARG D 2 110 ? 56.721 127.943 9.456 1.00 69.38 110 ARG D O 1
ATOM 5442 N N . GLU D 2 111 ? 56.043 125.974 10.322 1.00 67.45 111 GLU D N 1
ATOM 5443 C CA . GLU D 2 111 ? 54.920 126.542 11.059 1.00 66.64 111 GLU D CA 1
ATOM 5444 C C . GLU D 2 111 ? 55.344 127.707 11.952 1.00 65.36 111 GLU D C 1
ATOM 5445 O O . GLU D 2 111 ? 56.455 127.733 12.482 1.00 65.35 111 GLU D O 1
ATOM 5451 N N . PRO D 2 112 ? 54.452 128.692 12.126 1.00 63.81 112 PRO D N 1
ATOM 5452 C CA . PRO D 2 112 ? 54.719 129.873 12.948 1.00 62.38 112 PRO D CA 1
ATOM 5453 C C . PRO D 2 112 ? 54.484 129.614 14.426 1.00 60.72 112 PRO D C 1
ATOM 5454 O O . PRO D 2 112 ? 55.073 130.265 15.287 1.00 60.82 112 PRO D O 1
ATOM 5458 N N . VAL D 2 113 ? 53.612 128.660 14.715 1.00 58.64 113 VAL D N 1
ATOM 5459 C CA . VAL D 2 113 ? 53.291 128.335 16.092 1.00 56.08 113 VAL D CA 1
ATOM 5460 C C . VAL D 2 113 ? 53.583 126.875 16.405 1.00 53.85 113 VAL D C 1
ATOM 5461 O O . VAL D 2 113 ? 53.657 126.027 15.510 1.00 51.52 113 VAL D O 1
ATOM 5465 N N . MET D 2 114 ? 53.770 126.599 17.690 1.00 51.56 114 MET D N 1
ATOM 5466 C CA . MET D 2 114 ? 54.029 125.248 18.153 1.00 48.93 114 MET D CA 1
ATOM 5467 C C . MET D 2 114 ? 53.623 125.122 19.604 1.00 46.19 114 MET D C 1
ATOM 5468 O O . MET D 2 114 ? 54.154 125.808 20.473 1.00 45.23 114 MET D O 1
ATOM 5473 N N . LEU D 2 115 ? 52.663 124.247 19.856 1.00 44.45 115 LEU D N 1
ATOM 5474 C CA . LEU D 2 115 ? 52.196 124.017 21.205 1.00 43.39 115 LEU D CA 1
ATOM 5475 C C . LEU D 2 115 ? 52.985 122.877 21.834 1.00 42.40 115 LEU D C 1
ATOM 5476 O O . LEU D 2 115 ? 53.516 122.001 21.140 1.00 41.19 115 LEU D O 1
ATOM 5481 N N . ALA D 2 116 ? 53.072 122.908 23.157 1.00 39.72 116 ALA D N 1
ATOM 5482 C CA . ALA D 2 116 ? 53.758 121.869 23.893 1.00 37.05 116 ALA D CA 1
ATOM 5483 C C . ALA D 2 116 ? 52.798 121.398 24.960 1.00 36.11 116 ALA D C 1
ATOM 5484 O O . ALA D 2 116 ? 52.256 122.199 25.716 1.00 35.60 116 ALA D O 1
ATOM 5486 N N . CYS D 2 117 ? 52.551 120.098 24.995 1.00 36.77 117 CYS D N 1
ATOM 5487 C CA . CYS D 2 117 ? 51.688 119.545 26.015 1.00 36.78 117 CYS D CA 1
ATOM 5488 C C . CYS D 2 117 ? 52.588 118.834 27.021 1.00 36.55 117 CYS D C 1
ATOM 5489 O O . CYS D 2 117 ? 53.078 117.725 26.776 1.00 37.31 117 CYS D O 1
ATOM 5492 N N . TYR D 2 118 ? 52.814 119.497 28.146 1.00 33.89 118 TYR D N 1
ATOM 5493 C CA . TYR D 2 118 ? 53.658 118.970 29.206 1.00 31.36 118 TYR D CA 1
ATOM 5494 C C . TYR D 2 118 ? 52.904 118.001 30.084 1.00 30.94 118 TYR D C 1
ATOM 5495 O O . TYR D 2 118 ? 51.802 118.294 30.550 1.00 33.64 118 TYR D O 1
ATOM 5504 N N . VAL D 2 119 ? 53.505 116.845 30.315 1.00 29.79 119 VAL D N 1
ATOM 5505 C CA . VAL D 2 119 ? 52.893 115.827 31.148 1.00 31.15 119 VAL D CA 1
ATOM 5506 C C . VAL D 2 119 ? 53.922 115.442 32.200 1.00 30.91 119 VAL D C 1
ATOM 5507 O O . VAL D 2 119 ? 55.043 115.065 31.862 1.00 32.29 119 VAL D O 1
ATOM 5511 N N . TRP D 2 120 ? 53.554 115.542 33.473 1.00 30.46 120 TRP D N 1
ATOM 5512 C CA . TRP D 2 120 ? 54.508 115.228 34.530 1.00 32.33 120 TRP D CA 1
ATOM 5513 C C . TRP D 2 120 ? 53.886 114.718 35.821 1.00 32.02 120 TRP D C 1
ATOM 5514 O O . TRP D 2 120 ? 52.669 114.734 35.990 1.00 32.44 120 TRP D O 1
ATOM 5525 N N . GLY D 2 121 ? 54.750 114.260 36.723 1.00 31.15 121 GLY D N 1
ATOM 5526 C CA . GLY D 2 121 ? 54.313 113.768 38.015 1.00 30.97 121 GLY D CA 1
ATOM 5527 C C . GLY D 2 121 ? 53.616 112.424 38.004 1.00 32.14 121 GLY D C 1
ATOM 5528 O O . GLY D 2 121 ? 53.087 111.996 39.031 1.00 33.35 121 GLY D O 1
ATOM 5529 N N . PHE D 2 122 ? 53.631 111.737 36.864 1.00 32.22 122 PHE D N 1
ATOM 5530 C CA . PHE D 2 122 ? 52.951 110.449 36.763 1.00 31.25 122 PHE D CA 1
ATOM 5531 C C . PHE D 2 122 ? 53.786 109.188 37.017 1.00 32.73 122 PHE D C 1
ATOM 5532 O O . PHE D 2 122 ? 55.017 109.208 36.967 1.00 32.34 122 PHE D O 1
ATOM 5540 N N . TYR D 2 123 ? 53.079 108.094 37.297 1.00 32.13 123 TYR D N 1
ATOM 5541 C CA . TYR D 2 123 ? 53.670 106.787 37.562 1.00 31.73 123 TYR D CA 1
ATOM 5542 C C . TYR D 2 123 ? 52.581 105.725 37.356 1.00 32.00 123 TYR D C 1
ATOM 5543 O O . TYR D 2 123 ? 51.470 105.865 37.866 1.00 32.60 123 TYR D O 1
ATOM 5552 N N . PRO D 2 124 ? 52.883 104.636 36.630 1.00 31.30 124 PRO D N 1
ATOM 5553 C CA . PRO D 2 124 ? 54.123 104.259 35.947 1.00 30.57 124 PRO D CA 1
ATOM 5554 C C . PRO D 2 124 ? 54.470 105.182 34.785 1.00 29.14 124 PRO D C 1
ATOM 5555 O O . PRO D 2 124 ? 53.784 106.163 34.538 1.00 28.62 124 PRO D O 1
ATOM 5559 N N . ALA D 2 125 ? 55.522 104.826 34.055 1.00 29.35 125 ALA D N 1
ATOM 5560 C CA . ALA D 2 125 ? 56.005 105.608 32.926 1.00 31.82 125 ALA D CA 1
ATOM 5561 C C . ALA D 2 125 ? 55.176 105.537 31.643 1.00 33.54 125 ALA D C 1
ATOM 5562 O O . ALA D 2 125 ? 55.282 106.426 30.791 1.00 32.29 125 ALA D O 1
ATOM 5564 N N . GLU D 2 126 ? 54.368 104.489 31.493 1.00 35.10 126 GLU D N 1
ATOM 5565 C CA . GLU D 2 126 ? 53.544 104.335 30.291 1.00 36.11 126 GLU D CA 1
ATOM 5566 C C . GLU D 2 126 ? 52.496 105.434 30.205 1.00 33.24 126 GLU D C 1
ATOM 5567 O O . GLU D 2 126 ? 51.715 105.638 31.129 1.00 34.22 126 GLU D O 1
ATOM 5573 N N . VAL D 2 127 ? 52.484 106.145 29.088 1.00 32.09 127 VAL D N 1
ATOM 5574 C CA . VAL D 2 127 ? 51.524 107.227 28.892 1.00 33.60 127 VAL D CA 1
ATOM 5575 C C . VAL D 2 127 ? 51.290 107.468 27.393 1.00 33.68 127 VAL D C 1
ATOM 5576 O O . VAL D 2 127 ? 52.204 107.316 26.583 1.00 33.71 127 VAL D O 1
ATOM 5580 N N . THR D 2 128 ? 50.063 107.821 27.025 1.00 34.70 128 THR D N 1
ATOM 5581 C CA . THR D 2 128 ? 49.739 108.080 25.623 1.00 36.38 128 THR D CA 1
ATOM 5582 C C . THR D 2 128 ? 49.176 109.490 25.461 1.00 36.63 128 THR D C 1
ATOM 5583 O O . THR D 2 128 ? 48.345 109.934 26.253 1.00 35.78 128 THR D O 1
ATOM 5587 N N . ILE D 2 129 ? 49.634 110.197 24.431 1.00 38.70 129 ILE D N 1
ATOM 5588 C CA . ILE D 2 129 ? 49.182 111.563 24.189 1.00 39.50 129 ILE D CA 1
ATOM 5589 C C . ILE D 2 129 ? 48.826 111.794 22.725 1.00 42.08 129 ILE D C 1
ATOM 5590 O O . ILE D 2 129 ? 49.592 111.435 21.830 1.00 42.35 129 ILE D O 1
ATOM 5595 N N . THR D 2 130 ? 47.669 112.409 22.495 1.00 43.29 130 THR D N 1
ATOM 5596 C CA . THR D 2 130 ? 47.203 112.717 21.145 1.00 46.01 130 THR D CA 1
ATOM 5597 C C . THR D 2 130 ? 46.579 114.111 21.088 1.00 47.99 130 THR D C 1
ATOM 5598 O O . THR D 2 130 ? 46.093 114.627 22.096 1.00 48.38 130 THR D O 1
ATOM 5602 N N . TRP D 2 131 ? 46.600 114.718 19.907 1.00 50.75 131 TRP D N 1
ATOM 5603 C CA . TRP D 2 131 ? 46.031 116.050 19.728 1.00 52.81 131 TRP D CA 1
ATOM 5604 C C . TRP D 2 131 ? 44.714 116.018 18.961 1.00 55.34 131 TRP D C 1
ATOM 5605 O O . TRP D 2 131 ? 44.447 115.104 18.177 1.00 55.31 131 TRP D O 1
ATOM 5616 N N . ARG D 2 132 ? 43.896 117.036 19.190 1.00 57.76 132 ARG D N 1
ATOM 5617 C CA . ARG D 2 132 ? 42.609 117.136 18.528 1.00 60.10 132 ARG D CA 1
ATOM 5618 C C . ARG D 2 132 ? 42.304 118.593 18.191 1.00 61.66 132 ARG D C 1
ATOM 5619 O O . ARG D 2 132 ? 42.315 119.459 19.072 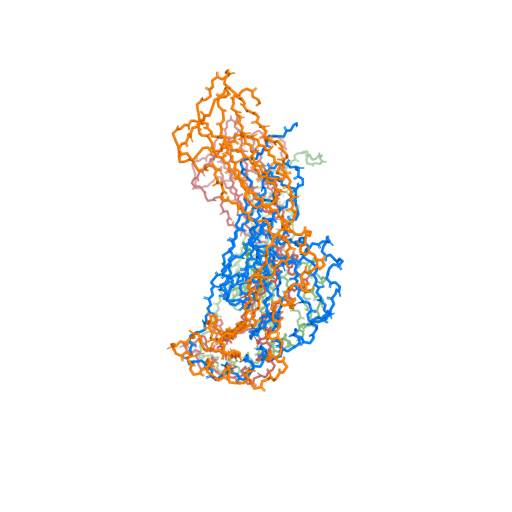1.00 61.52 132 ARG D O 1
ATOM 5627 N N . LYS D 2 133 ? 42.060 118.861 16.910 1.00 63.07 133 LYS D N 1
ATOM 5628 C CA . LYS D 2 133 ? 41.737 120.211 16.442 1.00 63.65 133 LYS D CA 1
ATOM 5629 C C . LYS D 2 133 ? 40.220 120.354 16.353 1.00 64.50 133 LYS D C 1
ATOM 5630 O O . LYS D 2 133 ? 39.596 119.901 15.390 1.00 64.68 133 LYS D O 1
ATOM 5636 N N . ASN D 2 134 ? 39.645 120.988 17.374 1.00 65.57 134 ASN D N 1
ATOM 5637 C CA . ASN D 2 134 ? 38.204 121.195 17.482 1.00 65.21 134 ASN D CA 1
ATOM 5638 C C . ASN D 2 134 ? 37.495 119.879 17.787 1.00 65.84 134 ASN D C 1
ATOM 5639 O O . ASN D 2 134 ? 36.270 119.835 17.914 1.00 66.40 134 ASN D O 1
ATOM 5644 N N . GLY D 2 135 ? 38.280 118.813 17.923 1.00 65.88 135 GLY D N 1
ATOM 5645 C CA . GLY D 2 135 ? 37.723 117.507 18.222 1.00 65.43 135 GLY D CA 1
ATOM 5646 C C . GLY D 2 135 ? 38.082 116.482 17.166 1.00 66.12 135 GLY D C 1
ATOM 5647 O O . GLY D 2 135 ? 37.396 115.475 17.014 1.00 66.13 135 GLY D O 1
ATOM 5648 N N . LYS D 2 136 ? 39.163 116.726 16.435 1.00 66.91 136 LYS D N 1
ATOM 5649 C CA . LYS D 2 136 ? 39.582 115.804 15.386 1.00 68.29 136 LYS D CA 1
ATOM 5650 C C . LYS D 2 136 ? 41.068 115.463 15.465 1.00 67.84 136 LYS D C 1
ATOM 5651 O O . LYS D 2 136 ? 41.914 116.343 15.628 1.00 68.51 136 LYS D O 1
ATOM 5657 N N . LEU D 2 137 ? 41.374 114.176 15.343 1.00 66.77 137 LEU D N 1
ATOM 5658 C CA . LEU D 2 137 ? 42.748 113.695 15.400 1.00 66.49 137 LEU D CA 1
ATOM 5659 C C . LEU D 2 137 ? 43.646 114.331 14.345 1.00 66.42 137 LEU D C 1
ATOM 5660 O O . LEU D 2 137 ? 43.337 114.314 13.156 1.00 66.35 137 LEU D O 1
ATOM 5665 N N . VAL D 2 138 ? 44.766 114.885 14.789 1.00 66.84 138 VAL D N 1
ATOM 5666 C CA . VAL D 2 138 ? 45.723 115.500 13.882 1.00 67.65 138 VAL D CA 1
ATOM 5667 C C . VAL D 2 138 ? 47.074 114.806 14.057 1.00 68.53 138 VAL D C 1
ATOM 5668 O O . VAL D 2 138 ? 47.392 114.328 15.150 1.00 69.02 138 VAL D O 1
ATOM 5672 N N . MET D 2 139 ? 47.861 114.749 12.983 1.00 68.90 139 MET D N 1
ATOM 5673 C CA . MET D 2 139 ? 49.174 114.101 13.014 1.00 69.75 139 MET D CA 1
ATOM 5674 C C . MET D 2 139 ? 49.011 112.600 13.274 1.00 69.91 139 MET D C 1
ATOM 5675 O O . MET D 2 139 ? 49.557 112.060 14.240 1.00 68.99 139 MET D O 1
ATOM 5680 N N . PRO D 2 140 ? 48.258 111.907 12.405 1.00 70.17 140 PRO D N 1
ATOM 5681 C CA . PRO D 2 140 ? 48.011 110.466 12.532 1.00 69.96 140 PRO D CA 1
ATOM 5682 C C . PRO D 2 140 ? 49.281 109.624 12.583 1.00 69.39 140 PRO D C 1
ATOM 5683 O O . PRO D 2 140 ? 49.351 108.640 13.324 1.00 68.80 140 PRO D O 1
ATOM 5687 N N . HIS D 2 141 ? 50.282 110.017 11.798 1.00 68.71 141 HIS D N 1
ATOM 5688 C CA . HIS D 2 141 ? 51.540 109.281 11.735 1.00 68.12 141 HIS D CA 1
ATOM 5689 C C . HIS D 2 141 ? 52.530 109.629 12.845 1.00 66.10 141 HIS D C 1
ATOM 5690 O O . HIS D 2 141 ? 53.744 109.640 12.632 1.00 66.03 141 HIS D O 1
ATOM 5697 N N . SER D 2 142 ? 52.008 109.909 14.031 1.00 62.88 142 SER D N 1
ATOM 5698 C CA . SER D 2 142 ? 52.855 110.233 15.165 1.00 60.47 142 SER D CA 1
ATOM 5699 C C . SER D 2 142 ? 52.785 109.110 16.202 1.00 58.87 142 SER D C 1
ATOM 5700 O O . SER D 2 142 ? 51.746 108.463 16.360 1.00 57.27 142 SER D O 1
ATOM 5703 N N . SER D 2 143 ? 53.899 108.872 16.893 1.00 56.84 143 SER D N 1
ATOM 5704 C CA . SER D 2 143 ? 53.964 107.838 17.921 1.00 54.79 143 SER D CA 1
ATOM 5705 C C . SER D 2 143 ? 53.268 108.347 19.181 1.00 53.83 143 SER D C 1
ATOM 5706 O O . SER D 2 143 ? 53.847 109.144 19.928 1.00 54.30 143 SER D O 1
ATOM 5709 N N . ALA D 2 144 ? 52.038 107.889 19.413 1.00 51.73 144 ALA D N 1
ATOM 5710 C CA . ALA D 2 144 ? 51.254 108.305 20.577 1.00 50.80 144 ALA D CA 1
ATOM 5711 C C . ALA D 2 144 ? 51.811 107.762 21.896 1.00 50.24 144 ALA D C 1
ATOM 5712 O O . ALA D 2 144 ? 51.489 108.273 22.974 1.00 48.30 144 ALA D O 1
ATOM 5714 N N . HIS D 2 145 ? 52.637 106.723 21.790 1.00 49.42 145 HIS D N 1
ATOM 5715 C CA . HIS D 2 145 ? 53.270 106.067 22.935 1.00 49.54 145 HIS D CA 1
ATOM 5716 C C . HIS D 2 145 ? 54.576 106.807 23.218 1.00 46.20 145 HIS D C 1
ATOM 5717 O O . HIS D 2 145 ? 55.620 106.487 22.653 1.00 44.51 145 HIS D O 1
ATOM 5724 N N . LYS D 2 146 ? 54.507 107.792 24.102 1.00 43.20 146 LYS D N 1
ATOM 5725 C CA . LYS D 2 146 ? 55.661 108.612 24.441 1.00 40.91 146 LYS D CA 1
ATOM 5726 C C . LYS D 2 146 ? 56.665 107.956 25.387 1.00 39.83 146 LYS D C 1
ATOM 5727 O O . LYS D 2 146 ? 56.277 107.244 26.314 1.00 39.21 146 LYS D O 1
ATOM 5733 N N . THR D 2 147 ? 57.955 108.194 25.141 1.00 37.80 147 THR D N 1
ATOM 5734 C CA . THR D 2 147 ? 59.003 107.682 26.021 1.00 35.06 147 THR D CA 1
ATOM 5735 C C . THR D 2 147 ? 59.079 108.739 27.123 1.00 31.84 147 THR D C 1
ATOM 5736 O O . THR D 2 147 ? 58.916 109.928 26.858 1.00 29.83 147 THR D O 1
ATOM 5740 N N . ALA D 2 148 ? 59.311 108.313 28.360 1.00 31.51 148 ALA D N 1
ATOM 5741 C CA . ALA D 2 148 ? 59.337 109.252 29.472 1.00 28.92 148 ALA D CA 1
ATOM 5742 C C . ALA D 2 148 ? 60.644 109.323 30.249 1.00 29.16 148 ALA D C 1
ATOM 5743 O O . ALA D 2 148 ? 61.339 108.324 30.436 1.00 29.61 148 ALA D O 1
ATOM 5745 N N . GLN D 2 149 ? 60.962 110.526 30.710 1.00 28.47 149 GLN D N 1
ATOM 5746 C CA . GLN D 2 149 ? 62.168 110.769 31.492 1.00 28.12 149 GLN D CA 1
ATOM 5747 C C . GLN D 2 149 ? 61.865 110.538 32.965 1.00 26.09 149 GLN D C 1
ATOM 5748 O O . GLN D 2 149 ? 60.920 111.107 33.501 1.00 27.15 149 GLN D O 1
ATOM 5754 N N . PRO D 2 150 ? 62.648 109.682 33.631 1.00 25.05 150 PRO D N 1
ATOM 5755 C CA . PRO D 2 150 ? 62.399 109.441 35.055 1.00 24.56 150 PRO D CA 1
ATOM 5756 C C . PRO D 2 150 ? 62.964 110.596 35.872 1.00 22.47 150 PRO D C 1
ATOM 5757 O O . PRO D 2 150 ? 64.004 111.149 35.525 1.00 23.31 150 PRO D O 1
ATOM 5761 N N . ASN D 2 151 ? 62.275 110.973 36.943 1.00 21.42 151 ASN D N 1
ATOM 5762 C CA . ASN D 2 151 ? 62.759 112.054 37.788 1.00 21.69 151 ASN D CA 1
ATOM 5763 C C . ASN D 2 151 ? 63.575 111.501 38.950 1.00 21.37 151 ASN D C 1
ATOM 5764 O O . ASN D 2 151 ? 64.183 112.257 39.695 1.00 22.42 151 ASN D O 1
ATOM 5769 N N . GLY D 2 152 ? 63.587 110.181 39.089 1.00 21.46 152 GLY D N 1
ATOM 5770 C CA . GLY D 2 152 ? 64.327 109.547 40.165 1.00 22.93 152 GLY D CA 1
ATOM 5771 C C . GLY D 2 152 ? 63.543 109.412 41.456 1.00 22.90 152 GLY D C 1
ATOM 5772 O O . GLY D 2 152 ? 63.961 108.693 42.359 1.00 25.11 152 GLY D O 1
ATOM 5773 N N . ASP D 2 153 ? 62.402 110.086 41.549 1.00 24.22 153 ASP D N 1
ATOM 5774 C CA . ASP D 2 153 ? 61.581 110.030 42.763 1.00 25.93 153 ASP D CA 1
ATOM 5775 C C . ASP D 2 153 ? 60.258 109.275 42.556 1.00 26.69 153 ASP D C 1
ATOM 5776 O O . ASP D 2 153 ? 59.264 109.518 43.250 1.00 27.48 153 ASP D O 1
ATOM 5781 N N . TRP D 2 154 ? 60.255 108.353 41.603 1.00 25.78 154 TRP D N 1
ATOM 5782 C CA . TRP D 2 154 ? 59.066 107.568 41.289 1.00 26.29 154 TRP D CA 1
ATOM 5783 C C . TRP D 2 154 ? 57.983 108.362 40.561 1.00 26.64 154 TRP D C 1
ATOM 5784 O O . TRP D 2 154 ? 56.799 108.088 40.716 1.00 28.18 154 TRP D O 1
ATOM 5795 N N . THR D 2 155 ? 58.403 109.370 39.795 1.00 27.49 155 THR D N 1
ATOM 5796 C CA . THR D 2 155 ? 57.495 110.163 38.962 1.00 26.77 155 THR D CA 1
ATOM 5797 C C . THR D 2 155 ? 58.228 110.319 37.633 1.00 26.92 155 THR D C 1
ATOM 5798 O O . THR D 2 155 ? 59.457 110.224 37.574 1.00 26.94 155 THR D O 1
ATOM 5802 N N . TYR D 2 156 ? 57.472 110.539 36.570 1.00 25.67 156 TYR D N 1
ATOM 5803 C CA . TYR D 2 156 ? 58.048 110.688 35.249 1.00 26.39 156 TYR D CA 1
ATOM 5804 C C . TYR D 2 156 ? 57.473 111.916 34.561 1.00 26.29 156 TYR D C 1
ATOM 5805 O O . TYR D 2 156 ? 56.529 112.534 35.054 1.00 27.57 156 TYR D O 1
ATOM 5814 N N . GLN D 2 157 ? 58.056 112.273 33.426 1.00 26.73 157 GLN D N 1
ATOM 5815 C CA . GLN D 2 157 ? 57.586 113.414 32.657 1.00 27.09 157 GLN D CA 1
ATOM 5816 C C . GLN D 2 157 ? 57.924 113.216 31.188 1.00 28.03 157 GLN D C 1
ATOM 5817 O O . GLN D 2 157 ? 58.881 112.519 30.846 1.00 27.10 157 GLN D O 1
ATOM 5823 N N . THR D 2 158 ? 57.121 113.822 30.322 1.00 29.26 158 THR D N 1
ATOM 5824 C CA . THR D 2 158 ? 57.330 113.747 28.885 1.00 31.14 158 THR D CA 1
ATOM 5825 C C . THR D 2 158 ? 56.559 114.914 28.282 1.00 33.45 158 THR D C 1
ATOM 5826 O O . THR D 2 158 ? 55.883 115.665 28.992 1.00 32.86 158 THR D O 1
ATOM 5830 N N . LEU D 2 159 ? 56.686 115.074 26.975 1.00 36.10 159 LEU D N 1
ATOM 5831 C CA . LEU D 2 159 ? 55.998 116.142 26.269 1.00 37.59 159 LEU D CA 1
ATOM 5832 C C . LEU D 2 159 ? 55.761 115.787 24.818 1.00 38.11 159 LEU D C 1
ATOM 5833 O O . LEU D 2 159 ? 56.450 114.942 24.238 1.00 37.53 159 LEU D O 1
ATOM 5838 N N . SER D 2 160 ? 54.775 116.464 24.246 1.00 39.20 160 SER D N 1
ATOM 5839 C CA . SER D 2 160 ? 54.393 116.290 22.861 1.00 40.09 160 SER D CA 1
ATOM 5840 C C . SER D 2 160 ? 54.247 117.682 22.242 1.00 41.42 160 SER D C 1
ATOM 5841 O O . SER D 2 160 ? 53.752 118.606 22.894 1.00 40.67 160 SER D O 1
ATOM 5844 N N . HIS D 2 161 ? 54.690 117.835 20.998 1.00 40.77 161 HIS D N 1
ATOM 5845 C CA . HIS D 2 161 ? 54.591 119.113 20.307 1.00 42.99 161 HIS D CA 1
ATOM 5846 C C . HIS D 2 161 ? 53.581 119.037 19.174 1.00 44.84 161 HIS D C 1
ATOM 5847 O O . HIS D 2 161 ? 53.279 117.955 18.671 1.00 46.28 161 HIS D O 1
ATOM 5854 N N . LEU D 2 162 ? 53.065 120.194 18.774 1.00 46.42 162 LEU D N 1
ATOM 5855 C CA . LEU D 2 162 ? 52.106 120.272 17.679 1.00 47.91 162 LEU D CA 1
ATOM 5856 C C . LEU D 2 162 ? 52.336 121.583 16.932 1.00 49.24 162 LEU D C 1
ATOM 5857 O O . LEU D 2 162 ? 51.965 122.651 17.415 1.00 50.04 162 LEU D O 1
ATOM 5862 N N . ALA D 2 163 ? 52.974 121.501 15.769 1.00 50.72 163 ALA D N 1
ATOM 5863 C CA . ALA D 2 163 ? 53.244 122.687 14.963 1.00 53.59 163 ALA D CA 1
ATOM 5864 C C . ALA D 2 163 ? 51.963 123.048 14.214 1.00 56.06 163 ALA D C 1
ATOM 5865 O O . ALA D 2 163 ? 51.448 122.239 13.440 1.00 56.51 163 ALA D O 1
ATOM 5867 N N . LEU D 2 164 ? 51.455 124.259 14.435 1.00 57.69 164 LEU D N 1
ATOM 5868 C CA . LEU D 2 164 ? 50.214 124.680 13.790 1.00 59.92 164 LEU D CA 1
ATOM 5869 C C . LEU D 2 164 ? 50.150 126.133 13.317 1.00 61.28 164 LEU D C 1
ATOM 5870 O O . LEU D 2 164 ? 51.164 126.834 13.245 1.00 60.30 164 LEU D O 1
ATOM 5875 N N . THR D 2 165 ? 48.927 126.553 12.985 1.00 63.60 165 THR D N 1
ATOM 5876 C CA . THR D 2 165 ? 48.608 127.909 12.528 1.00 65.22 165 THR D CA 1
ATOM 5877 C C . THR D 2 165 ? 47.206 128.244 13.042 1.00 66.15 165 THR D C 1
ATOM 5878 O O . THR D 2 165 ? 46.199 127.806 12.478 1.00 66.37 165 THR D O 1
ATOM 5882 N N . PRO D 2 166 ? 47.127 129.033 14.123 1.00 67.22 166 PRO D N 1
ATOM 5883 C CA . PRO D 2 166 ? 45.876 129.454 14.765 1.00 67.76 166 PRO D CA 1
ATOM 5884 C C . PRO D 2 166 ? 44.955 130.321 13.906 1.00 68.18 166 PRO D C 1
ATOM 5885 O O . PRO D 2 166 ? 45.416 131.072 13.043 1.00 68.16 166 PRO D O 1
ATOM 5889 N N . SER D 2 167 ? 43.652 130.212 14.158 1.00 68.68 167 SER D N 1
ATOM 5890 C CA . SER D 2 167 ? 42.652 130.989 13.428 1.00 69.92 167 SER D CA 1
ATOM 5891 C C . SER D 2 167 ? 41.508 131.407 14.351 1.00 70.54 167 SER D C 1
ATOM 5892 O O . SER D 2 167 ? 40.360 131.521 13.916 1.00 71.06 167 SER D O 1
ATOM 5895 N N . TYR D 2 168 ? 41.843 131.625 15.621 1.00 70.24 168 TYR D N 1
ATOM 5896 C CA . TYR D 2 168 ? 40.898 132.035 16.659 1.00 70.28 168 TYR D CA 1
ATOM 5897 C C . TYR D 2 168 ? 39.554 131.310 16.744 1.00 70.97 168 TYR D C 1
ATOM 5898 O O . TYR D 2 168 ? 38.842 131.438 17.742 1.00 70.86 168 TYR D O 1
ATOM 5907 N N . GLY D 2 169 ? 39.209 130.561 15.705 1.00 71.54 169 GLY D N 1
ATOM 5908 C CA . GLY D 2 169 ? 37.954 129.845 15.710 1.00 71.70 169 GLY D CA 1
ATOM 5909 C C . GLY D 2 169 ? 38.296 128.408 16.043 1.00 72.07 169 GLY D C 1
ATOM 5910 O O . GLY D 2 169 ? 37.404 127.576 16.286 1.00 72.34 169 GLY D O 1
ATOM 5911 N N . ASP D 2 170 ? 39.597 128.115 16.051 1.00 71.14 170 ASP D N 1
ATOM 5912 C CA . ASP D 2 170 ? 40.070 126.773 16.341 1.00 70.16 170 ASP D CA 1
ATOM 5913 C C . ASP D 2 170 ? 40.456 126.598 17.808 1.00 69.19 170 ASP D C 1
ATOM 5914 O O . ASP D 2 170 ? 41.091 127.461 18.419 1.00 69.29 170 ASP D O 1
ATOM 5919 N N . THR D 2 171 ? 40.070 125.463 18.371 1.00 67.90 171 THR D N 1
ATOM 5920 C CA . THR D 2 171 ? 40.395 125.143 19.756 1.00 66.97 171 THR D CA 1
ATOM 5921 C C . THR D 2 171 ? 41.132 123.818 19.732 1.00 65.55 171 THR D C 1
ATOM 5922 O O . THR D 2 171 ? 40.572 122.802 19.311 1.00 65.46 171 THR D O 1
ATOM 5926 N N . TYR D 2 172 ? 42.391 123.831 20.156 1.00 63.21 172 TYR D N 1
ATOM 5927 C CA . TYR D 2 172 ? 43.176 122.611 20.162 1.00 60.10 172 TYR D CA 1
ATOM 5928 C C . TYR D 2 172 ? 43.181 121.983 21.543 1.00 59.21 172 TYR D C 1
ATOM 5929 O O . TYR D 2 172 ? 43.267 122.680 22.557 1.00 60.61 172 TYR D O 1
ATOM 5938 N N . THR D 2 173 ? 43.080 120.661 21.579 1.00 56.75 173 THR D N 1
ATOM 5939 C CA . THR D 2 173 ? 43.074 119.949 22.842 1.00 54.27 173 THR D CA 1
ATOM 5940 C C . THR D 2 173 ? 44.142 118.864 22.886 1.00 52.71 173 THR D C 1
ATOM 5941 O O . THR D 2 173 ? 44.411 118.193 21.887 1.00 52.50 173 THR D O 1
ATOM 5945 N N . CYS D 2 174 ? 44.760 118.712 24.052 1.00 49.63 174 CYS D N 1
ATOM 5946 C CA . CYS D 2 174 ? 45.774 117.695 24.257 1.00 46.05 174 CYS D CA 1
ATOM 5947 C C . CYS D 2 174 ? 45.061 116.572 24.999 1.00 44.00 174 CYS D C 1
ATOM 5948 O O . CYS D 2 174 ? 44.420 116.830 26.020 1.00 43.94 174 CYS D O 1
ATOM 5951 N N . VAL D 2 175 ? 45.155 115.338 24.496 1.00 41.59 175 VAL D N 1
ATOM 5952 C CA . VAL D 2 175 ? 44.486 114.207 25.145 1.00 39.82 175 VAL D CA 1
ATOM 5953 C C . VAL D 2 175 ? 45.496 113.257 25.777 1.00 39.46 175 VAL D C 1
ATOM 5954 O O . VAL D 2 175 ? 46.265 112.597 25.077 1.00 40.22 175 VAL D O 1
ATOM 5958 N N . VAL D 2 176 ? 45.473 113.174 27.102 1.00 39.13 176 VAL D N 1
ATOM 5959 C CA . VAL D 2 176 ? 46.408 112.323 27.816 1.00 38.93 176 VAL D CA 1
ATOM 5960 C C . VAL D 2 176 ? 45.742 111.138 28.497 1.00 39.67 176 VAL D C 1
ATOM 5961 O O . VAL D 2 176 ? 44.788 111.298 29.256 1.00 39.84 176 VAL D O 1
ATOM 5965 N N . GLU D 2 177 ? 46.262 109.946 28.234 1.00 40.16 177 GLU D N 1
ATOM 5966 C CA . GLU D 2 177 ? 45.726 108.744 28.848 1.00 41.87 177 GLU D CA 1
ATOM 5967 C C . GLU D 2 177 ? 46.787 108.063 29.696 1.00 40.81 177 GLU D C 1
ATOM 5968 O O . GLU D 2 177 ? 47.875 107.740 29.213 1.00 39.59 177 GLU D O 1
ATOM 5974 N N . HIS D 2 178 ? 46.462 107.852 30.966 1.00 41.60 178 HIS D N 1
ATOM 5975 C CA . HIS D 2 178 ? 47.385 107.214 31.896 1.00 42.16 178 HIS D CA 1
ATOM 5976 C C . HIS D 2 178 ? 46.617 106.321 32.866 1.00 42.20 178 HIS D C 1
ATOM 5977 O O . HIS D 2 178 ? 45.568 106.707 33.374 1.00 41.09 178 HIS D O 1
ATOM 5984 N N . ILE D 2 179 ? 47.143 105.128 33.128 1.00 42.46 179 ILE D N 1
ATOM 5985 C CA . ILE D 2 179 ? 46.469 104.200 34.024 1.00 45.01 179 ILE D CA 1
ATOM 5986 C C . ILE D 2 179 ? 46.242 104.776 35.416 1.00 46.47 179 ILE D C 1
ATOM 5987 O O . ILE D 2 179 ? 45.534 104.183 36.229 1.00 47.32 179 ILE D O 1
ATOM 5992 N N . GLY D 2 180 ? 46.841 105.927 35.691 1.00 47.21 180 GLY D N 1
ATOM 5993 C CA . GLY D 2 180 ? 46.671 106.544 36.994 1.00 49.12 180 GLY D CA 1
ATOM 5994 C C . GLY D 2 180 ? 45.422 107.401 37.039 1.00 50.04 180 GLY D C 1
ATOM 5995 O O . GLY D 2 180 ? 44.928 107.752 38.114 1.00 49.69 180 GLY D O 1
ATOM 5996 N N . ALA D 2 181 ? 44.916 107.741 35.858 1.00 51.45 181 ALA D N 1
ATOM 5997 C CA . ALA D 2 181 ? 43.720 108.558 35.728 1.00 53.32 181 ALA D CA 1
ATOM 5998 C C . ALA D 2 181 ? 42.615 107.729 35.073 1.00 55.80 181 ALA D C 1
ATOM 5999 O O . ALA D 2 181 ? 42.743 107.306 33.921 1.00 55.39 181 ALA D O 1
ATOM 6001 N N . PRO D 2 182 ? 41.509 107.495 35.799 1.00 57.62 182 PRO D N 1
ATOM 6002 C CA . PRO D 2 182 ? 40.392 106.710 35.268 1.00 58.85 182 PRO D CA 1
ATOM 6003 C C . PRO D 2 182 ? 39.824 107.277 33.965 1.00 59.90 182 PRO D C 1
ATOM 6004 O O . PRO D 2 182 ? 39.604 106.538 32.998 1.00 58.94 182 PRO D O 1
ATOM 6008 N N . GLU D 2 183 ? 39.596 108.586 33.939 1.00 61.13 183 GLU D N 1
ATOM 6009 C CA . GLU D 2 183 ? 39.060 109.240 32.750 1.00 62.71 183 GLU D CA 1
ATOM 6010 C C . GLU D 2 183 ? 40.149 110.055 32.060 1.00 62.71 183 GLU D C 1
ATOM 6011 O O . GLU D 2 183 ? 40.961 110.703 32.725 1.00 64.34 183 GLU D O 1
ATOM 6017 N N . PRO D 2 184 ? 40.184 110.034 30.717 1.00 61.18 184 PRO D N 1
ATOM 6018 C CA . PRO D 2 184 ? 41.192 110.791 29.968 1.00 59.75 184 PRO D CA 1
ATOM 6019 C C . PRO D 2 184 ? 41.298 112.218 30.499 1.00 59.37 184 PRO D C 1
ATOM 6020 O O . PRO D 2 184 ? 40.348 112.743 31.086 1.00 59.21 184 PRO D O 1
ATOM 6024 N N . ILE D 2 185 ? 42.457 112.836 30.305 1.00 58.92 185 ILE D N 1
ATOM 6025 C CA . ILE D 2 185 ? 42.686 114.203 30.768 1.00 57.00 185 ILE D CA 1
ATOM 6026 C C . ILE D 2 185 ? 42.792 115.119 29.558 1.00 55.81 185 ILE D C 1
ATOM 6027 O O . ILE D 2 185 ? 43.690 114.971 28.732 1.00 55.47 185 ILE D O 1
ATOM 6032 N N . LEU D 2 186 ? 41.864 116.061 29.452 1.00 55.36 186 LEU D N 1
ATOM 6033 C CA . LEU D 2 186 ? 41.858 116.986 28.331 1.00 54.28 186 LEU D CA 1
ATOM 6034 C C . LEU D 2 186 ? 42.329 118.364 28.762 1.00 53.26 186 LEU D C 1
ATOM 6035 O O . LEU D 2 186 ? 41.995 118.837 29.848 1.00 52.44 186 LEU D O 1
ATOM 6040 N N . ARG D 2 187 ? 43.121 118.997 27.906 1.00 52.69 187 ARG D N 1
ATOM 6041 C CA . ARG D 2 187 ? 43.633 120.329 28.184 1.00 52.31 187 ARG D CA 1
ATOM 6042 C C . ARG D 2 187 ? 43.581 121.113 26.879 1.00 52.51 187 ARG D C 1
ATOM 6043 O O . ARG D 2 187 ? 44.241 120.752 25.900 1.00 51.48 187 ARG D O 1
ATOM 6051 N N . ASP D 2 188 ? 42.782 122.180 26.870 1.00 53.37 188 ASP D N 1
ATOM 6052 C CA . ASP D 2 188 ? 42.592 123.008 25.678 1.00 54.44 188 ASP D CA 1
ATOM 6053 C C . ASP D 2 188 ? 43.480 124.239 25.613 1.00 53.17 188 ASP D C 1
ATOM 6054 O O . ASP D 2 188 ? 43.979 124.723 26.628 1.00 52.22 188 ASP D O 1
ATOM 6059 N N . TRP D 2 189 ? 43.654 124.747 24.400 1.00 52.67 189 TRP D N 1
ATOM 6060 C CA . TRP D 2 189 ? 44.446 125.943 24.167 1.00 53.39 189 TRP D CA 1
ATOM 6061 C C . TRP D 2 189 ? 43.733 126.821 23.141 1.00 55.31 189 TRP D C 1
ATOM 6062 O O . TRP D 2 189 ? 43.196 126.320 22.149 1.00 56.40 189 TRP D O 1
ATOM 6073 N N . THR D 2 190 ? 43.729 128.127 23.392 1.00 56.77 190 THR D N 1
ATOM 6074 C CA . THR D 2 190 ? 43.106 129.097 22.498 1.00 58.17 190 THR D CA 1
ATOM 6075 C C . THR D 2 190 ? 44.072 130.269 22.333 1.00 58.67 190 THR D C 1
ATOM 6076 O O . THR D 2 190 ? 44.724 130.686 23.287 1.00 57.87 190 THR D O 1
ATOM 6080 N N . PRO D 2 191 ? 44.175 130.815 21.113 1.00 60.13 191 PRO D N 1
ATOM 6081 C CA . PRO D 2 191 ? 45.074 131.938 20.814 1.00 61.17 191 PRO D CA 1
ATOM 6082 C C . PRO D 2 191 ? 44.884 133.222 21.633 1.00 61.79 191 PRO D C 1
ATOM 6083 O O . PRO D 2 191 ? 45.814 134.031 21.745 1.00 61.89 191 PRO D O 1
ATOM 6087 N N . GLY D 2 192 ? 43.701 133.405 22.215 1.00 61.34 192 GLY D N 1
ATOM 6088 C CA . GLY D 2 192 ? 43.441 134.626 22.967 1.00 61.85 192 GLY D CA 1
ATOM 6089 C C . GLY D 2 192 ? 43.970 134.795 24.386 1.00 61.69 192 GLY D C 1
ATOM 6090 O O . GLY D 2 192 ? 43.946 135.904 24.919 1.00 61.62 192 GLY D O 1
ATOM 6091 N N . LEU D 2 193 ? 44.483 133.724 24.980 1.00 61.18 193 LEU D N 1
ATOM 6092 C CA . LEU D 2 193 ? 44.975 133.732 26.359 1.00 60.09 193 LEU D CA 1
ATOM 6093 C C . LEU D 2 193 ? 45.864 134.863 26.918 1.00 60.16 193 LEU D C 1
ATOM 6094 O O . LEU D 2 193 ? 45.612 135.360 28.018 1.00 59.88 193 LEU D O 1
ATOM 6099 N N . SER D 2 194 ? 46.882 135.264 26.167 1.00 59.99 194 SER D N 1
ATOM 6100 C CA . SER D 2 194 ? 47.845 136.302 26.563 1.00 61.37 194 SER D CA 1
ATOM 6101 C C . SER D 2 194 ? 47.562 137.500 27.507 1.00 61.69 194 SER D C 1
ATOM 6102 O O . SER D 2 194 ? 48.377 137.798 28.383 1.00 61.81 194 SER D O 1
ATOM 6105 N N . PRO D 2 195 ? 46.434 138.212 27.345 1.00 61.49 195 PRO D N 1
ATOM 6106 C CA . PRO D 2 195 ? 46.207 139.346 28.254 1.00 60.77 195 PRO D CA 1
ATOM 6107 C C . PRO D 2 195 ? 45.981 139.006 29.727 1.00 60.13 195 PRO D C 1
ATOM 6108 O O . PRO D 2 195 ? 46.145 139.865 30.598 1.00 59.46 195 PRO D O 1
ATOM 6112 N N . MET D 2 196 ? 45.608 137.763 30.009 1.00 59.20 196 MET D N 1
ATOM 6113 C CA . MET D 2 196 ? 45.377 137.348 31.388 1.00 59.10 196 MET D CA 1
ATOM 6114 C C . MET D 2 196 ? 46.548 136.530 31.941 1.00 58.47 196 MET D C 1
ATOM 6115 O O . MET D 2 196 ? 46.369 135.684 32.820 1.00 57.78 196 MET D O 1
ATOM 6120 N N . GLN D 2 197 ? 47.745 136.801 31.428 1.00 58.50 197 GLN D N 1
ATOM 6121 C CA . GLN D 2 197 ? 48.953 136.100 31.860 1.00 58.91 197 GLN D CA 1
ATOM 6122 C C . GLN D 2 197 ? 50.079 137.107 32.098 1.00 59.85 197 GLN D C 1
ATOM 6123 O O . GLN D 2 197 ? 50.198 138.089 31.363 1.00 59.73 197 GLN D O 1
ATOM 6129 N N . THR D 2 198 ? 50.901 136.864 33.120 1.00 61.19 198 THR D N 1
ATOM 6130 C CA . THR D 2 198 ? 51.999 137.777 33.456 1.00 62.77 198 THR D CA 1
ATOM 6131 C C . THR D 2 198 ? 53.272 137.121 34.009 1.00 63.60 198 THR D C 1
ATOM 6132 O O . THR D 2 198 ? 53.528 135.934 33.783 1.00 63.06 198 THR D O 1
ATOM 6136 N N . LEU D 2 199 ? 54.052 137.931 34.735 1.00 64.25 199 LEU D N 1
ATOM 6137 C CA . LEU D 2 199 ? 55.320 137.545 35.365 1.00 63.41 199 LEU D CA 1
ATOM 6138 C C . LEU D 2 199 ? 56.424 137.244 34.354 1.00 65.08 199 LEU D C 1
ATOM 6139 O O . LEU D 2 199 ? 57.598 137.582 34.642 1.00 65.13 199 LEU D O 1
#